Protein AF-0000000070608070 (afdb_homodimer)

Structure (mmCIF, N/CA/C/O backbone):
data_AF-0000000070608070-model_v1
#
loop_
_entity.id
_entity.type
_entity.pdbx_description
1 polymer 'Fukutin-related protein'
#
loop_
_atom_site.group_PDB
_atom_site.id
_atom_site.type_symbol
_atom_site.label_atom_id
_atom_site.label_alt_id
_atom_site.label_comp_id
_atom_site.label_asym_id
_atom_site.label_entity_id
_atom_site.label_seq_id
_atom_site.pdbx_PDB_ins_code
_atom_site.Cartn_x
_atom_site.Cartn_y
_atom_site.Cartn_z
_atom_site.occupancy
_atom_site.B_iso_or_equiv
_atom_site.auth_seq_id
_atom_site.auth_comp_id
_atom_site.auth_asym_id
_atom_site.auth_atom_id
_atom_site.pdbx_PDB_model_num
ATOM 1 N N . MET A 1 1 ? -23 13.922 56.312 1 22.11 1 MET A N 1
ATOM 2 C CA . MET A 1 1 ? -22.812 13.984 54.875 1 22.11 1 MET A CA 1
ATOM 3 C C . MET A 1 1 ? -23.281 12.695 54.188 1 22.11 1 MET A C 1
ATOM 5 O O . MET A 1 1 ? -22.703 11.633 54.406 1 22.11 1 MET A O 1
ATOM 9 N N . LYS A 1 2 ? -24.625 12.578 54 1 23.73 2 LYS A N 1
ATOM 10 C CA . LYS A 1 2 ? -25.594 11.508 53.75 1 23.73 2 LYS A CA 1
ATOM 11 C C . LYS A 1 2 ? -25.344 10.875 52.375 1 23.73 2 LYS A C 1
ATOM 13 O O . LYS A 1 2 ? -25.297 11.578 51.375 1 23.73 2 LYS A O 1
ATOM 18 N N . GLN A 1 3 ? -24.625 9.727 52.438 1 22.98 3 GLN A N 1
ATOM 19 C CA . GLN A 1 3 ? -24.188 8.836 51.344 1 22.98 3 GLN A CA 1
ATOM 20 C C . GLN A 1 3 ? -25.375 8.344 50.531 1 22.98 3 GLN A C 1
ATOM 22 O O . GLN A 1 3 ? -26.219 7.594 51.031 1 22.98 3 GLN A O 1
ATOM 27 N N . VAL A 1 4 ? -25.984 9.211 49.75 1 29.86 4 VAL A N 1
ATOM 28 C CA . VAL A 1 4 ? -27.203 8.852 49.031 1 29.86 4 VAL A CA 1
ATOM 29 C C . VAL A 1 4 ? -26.922 7.68 48.094 1 29.86 4 VAL A C 1
ATOM 31 O O . VAL A 1 4 ? -26.125 7.793 47.156 1 29.86 4 VAL A O 1
ATOM 34 N N . GLY A 1 5 ? -26.906 6.461 48.656 1 25.75 5 GLY A N 1
ATOM 35 C CA . GLY A 1 5 ? -26.719 5.172 48 1 25.75 5 GLY A CA 1
ATOM 36 C C . GLY A 1 5 ? -27.703 4.922 46.875 1 25.75 5 GLY A C 1
ATOM 37 O O . GLY A 1 5 ? -28.906 4.832 47.125 1 25.75 5 GLY A O 1
ATOM 38 N N . GLN A 1 6 ? -27.562 5.59 45.75 1 29.12 6 GLN A N 1
ATOM 39 C CA . GLN A 1 6 ? -28.5 5.398 44.656 1 29.12 6 GLN A CA 1
ATOM 40 C C . GLN A 1 6 ? -28.641 3.92 44.312 1 29.12 6 GLN A C 1
ATOM 42 O O . GLN A 1 6 ? -27.656 3.256 44 1 29.12 6 GLN A O 1
ATOM 47 N N . GLN A 1 7 ? -29.594 3.236 44.875 1 27.7 7 GLN A N 1
ATOM 48 C CA . GLN A 1 7 ? -29.984 1.846 44.656 1 27.7 7 GLN A CA 1
ATOM 49 C C . GLN A 1 7 ? -30.375 1.593 43.219 1 27.7 7 GLN A C 1
ATOM 51 O O . GLN A 1 7 ? -31.266 2.246 42.688 1 27.7 7 GLN A O 1
ATOM 56 N N . TRP A 1 8 ? -29.422 1.127 42.344 1 29.08 8 TRP A N 1
ATOM 57 C CA . TRP A 1 8 ? -29.688 0.688 40.969 1 29.08 8 TRP A CA 1
ATOM 58 C C . TRP A 1 8 ? -30.719 -0.435 40.969 1 29.08 8 TRP A C 1
ATOM 60 O O . TRP A 1 8 ? -30.547 -1.45 41.656 1 29.08 8 TRP A O 1
ATOM 70 N N . SER A 1 9 ? -32 -0.117 40.938 1 32.19 9 SER A N 1
ATOM 71 C CA . SER A 1 9 ? -33.094 -1.084 40.844 1 32.19 9 SER A CA 1
ATOM 72 C C . SER A 1 9 ? -32.906 -2.053 39.688 1 32.19 9 SER A C 1
ATOM 74 O O . SER A 1 9 ? -32.719 -1.629 38.562 1 32.19 9 SER A O 1
ATOM 76 N N . VAL A 1 10 ? -32.406 -3.199 39.938 1 30.17 10 VAL A N 1
ATOM 77 C CA . VAL A 1 10 ? -32.375 -4.309 39 1 30.17 10 VAL A CA 1
ATOM 78 C C . VAL A 1 10 ? -33.812 -4.68 38.594 1 30.17 10 VAL A C 1
ATOM 80 O O . VAL A 1 10 ? -34.625 -5.059 39.469 1 30.17 10 VAL A O 1
ATOM 83 N N . LYS A 1 11 ? -34.344 -4.156 37.562 1 32.62 11 LYS A N 1
ATOM 84 C CA . LYS A 1 11 ? -35.656 -4.59 37.062 1 32.62 11 LYS A CA 1
ATOM 85 C C . LYS A 1 11 ? -35.719 -6.109 36.969 1 32.62 11 LYS A C 1
ATOM 87 O O . LYS A 1 11 ? -34.812 -6.758 36.469 1 32.62 11 LYS A O 1
ATOM 92 N N . GLU A 1 12 ? -36.562 -6.762 37.75 1 32 12 GLU A N 1
ATOM 93 C CA . GLU A 1 12 ? -36.906 -8.18 37.781 1 32 12 GLU A CA 1
ATOM 94 C C . GLU A 1 12 ? -37.406 -8.664 36.406 1 32 12 GLU A C 1
ATOM 96 O O . GLU A 1 12 ? -38.281 -8.055 35.812 1 32 12 GLU A O 1
ATOM 101 N N . TYR A 1 13 ? -36.656 -9.547 35.688 1 29.88 13 TYR A N 1
ATOM 102 C CA . TYR A 1 13 ? -36.969 -10.25 34.469 1 29.88 13 TYR A CA 1
ATOM 103 C C . TYR A 1 13 ? -38.156 -11.188 34.625 1 29.88 13 TYR A C 1
ATOM 105 O O . TYR A 1 13 ? -38.094 -12.133 35.406 1 29.88 13 TYR A O 1
ATOM 113 N N . THR A 1 14 ? -39.406 -10.711 34.594 1 33.94 14 THR A N 1
ATOM 114 C CA . THR A 1 14 ? -40.5 -11.672 34.469 1 33.94 14 THR A CA 1
ATOM 115 C C . THR A 1 14 ? -40.281 -12.602 33.281 1 33.94 14 THR A C 1
ATOM 117 O O . THR A 1 14 ? -40 -12.141 32.188 1 33.94 14 THR A O 1
ATOM 120 N N . PRO A 1 15 ? -40.25 -13.938 33.5 1 33 15 PRO A N 1
ATOM 121 C CA . PRO A 1 15 ? -40.094 -14.914 32.406 1 33 15 PRO A CA 1
ATOM 122 C C . PRO A 1 15 ? -41.219 -14.836 31.375 1 33 15 PRO A C 1
ATOM 124 O O . PRO A 1 15 ? -42.375 -15.102 31.688 1 33 15 PRO A O 1
ATOM 127 N N . GLY A 1 16 ? -41.562 -13.812 30.766 1 31.89 16 GLY A N 1
ATOM 128 C CA . GLY A 1 16 ? -42.625 -13.883 29.766 1 31.89 16 GLY A CA 1
ATOM 129 C C . GLY A 1 16 ? -42.531 -15.094 28.875 1 31.89 16 GLY A C 1
ATOM 130 O O . GLY A 1 16 ? -41.469 -15.734 28.797 1 31.89 16 GLY A O 1
ATOM 131 N N . LYS A 1 17 ? -43.719 -15.617 28.344 1 35.59 17 LYS A N 1
ATOM 132 C CA . LYS A 1 17 ? -43.875 -16.656 27.328 1 35.59 17 LYS A CA 1
ATOM 133 C C . LYS A 1 17 ? -42.812 -16.562 26.266 1 35.59 17 LYS A C 1
ATOM 135 O O . LYS A 1 17 ? -42.531 -15.477 25.734 1 35.59 17 LYS A O 1
ATOM 140 N N . HIS A 1 18 ? -41.938 -17.531 26.312 1 33.59 18 HIS A N 1
ATOM 141 C CA . HIS A 1 18 ? -40.906 -17.734 25.312 1 33.59 18 HIS A CA 1
ATOM 142 C C . HIS A 1 18 ? -41.469 -17.609 23.906 1 33.59 18 HIS A C 1
ATOM 144 O O . HIS A 1 18 ? -42.188 -18.5 23.438 1 33.59 18 HIS A O 1
ATOM 150 N N . VAL A 1 19 ? -42.25 -16.641 23.484 1 36.62 19 VAL A N 1
ATOM 151 C CA . VAL A 1 19 ? -42.375 -16.547 22.031 1 36.62 19 VAL A CA 1
ATOM 152 C C . VAL A 1 19 ? -41.188 -17.219 21.359 1 36.62 19 VAL A C 1
ATOM 154 O O . VAL A 1 19 ? -40.031 -17.016 21.781 1 36.62 19 VAL A O 1
ATOM 157 N N . MET A 1 20 ? -41.312 -18.391 20.938 1 40.5 20 MET A N 1
ATOM 158 C CA . MET A 1 20 ? -40.281 -19.062 20.141 1 40.5 20 MET A CA 1
ATOM 159 C C . MET A 1 20 ? -39.469 -18.062 19.359 1 40.5 20 MET A C 1
ATOM 161 O O . MET A 1 20 ? -39.875 -17.625 18.281 1 40.5 20 MET A O 1
ATOM 165 N N . GLY A 1 21 ? -39 -16.984 19.797 1 45.78 21 GLY A N 1
ATOM 166 C CA . GLY A 1 21 ? -38.25 -15.844 19.297 1 45.78 21 GLY A CA 1
ATOM 167 C C . GLY A 1 21 ? -37.125 -16.234 18.359 1 45.78 21 GLY A C 1
ATOM 168 O O . GLY A 1 21 ? -36.656 -17.359 18.406 1 45.78 21 GLY A O 1
ATOM 169 N N . ARG A 1 22 ? -37.094 -15.633 17.109 1 60.66 22 ARG A N 1
ATOM 170 C CA . ARG A 1 22 ? -36.094 -15.82 16.062 1 60.66 22 ARG A CA 1
ATOM 171 C C . ARG A 1 22 ? -34.719 -16.078 16.656 1 60.66 22 ARG A C 1
ATOM 173 O O . ARG A 1 22 ? -34.312 -15.422 17.625 1 60.66 22 ARG A O 1
ATOM 180 N N . ASN A 1 23 ? -34.25 -17.359 16.484 1 80.69 23 ASN A N 1
ATOM 181 C CA . ASN A 1 23 ? -32.875 -17.703 16.828 1 80.69 23 ASN A CA 1
ATOM 182 C C . ASN A 1 23 ? -31.891 -16.594 16.469 1 80.69 23 ASN A C 1
ATOM 184 O O . ASN A 1 23 ? -31.641 -16.344 15.289 1 80.69 23 ASN A O 1
ATOM 188 N N . ARG A 1 24 ? -31.562 -15.773 17.469 1 88.62 24 ARG A N 1
ATOM 189 C CA . ARG A 1 24 ? -30.688 -14.609 17.281 1 88.62 24 ARG A CA 1
ATOM 190 C C . ARG A 1 24 ? -29.406 -14.992 16.531 1 88.62 24 ARG A C 1
ATOM 192 O O . ARG A 1 24 ? -28.75 -14.133 15.961 1 88.62 24 ARG A O 1
ATOM 199 N N . LEU A 1 25 ? -29.188 -16.203 16.609 1 92.38 25 LEU A N 1
ATOM 200 C CA . LEU A 1 25 ? -27.953 -16.656 15.969 1 92.38 25 LEU A CA 1
ATOM 201 C C . LEU A 1 25 ? -28.078 -16.609 14.445 1 92.38 25 LEU A C 1
ATOM 203 O O . LEU A 1 25 ? -27.062 -16.656 13.734 1 92.38 25 LEU A O 1
ATOM 207 N N . GLU A 1 26 ? -29.297 -16.547 13.938 1 91.88 26 GLU A N 1
ATOM 208 C CA . GLU A 1 26 ? -29.516 -16.375 12.508 1 91.88 26 GLU A CA 1
ATOM 209 C C . GLU A 1 26 ? -29.062 -14.984 12.047 1 91.88 26 GLU A C 1
ATOM 211 O O . GLU A 1 26 ? -28.797 -14.773 10.867 1 91.88 26 GLU A O 1
ATOM 216 N N . ASP A 1 27 ? -29 -14.117 13.008 1 95.19 27 ASP A N 1
ATOM 217 C CA . ASP A 1 27 ? -28.609 -12.742 12.719 1 95.19 27 ASP A CA 1
ATOM 218 C C . ASP A 1 27 ? -27.125 -12.5 13.039 1 95.19 27 ASP A C 1
ATOM 220 O O . ASP A 1 27 ? -26.688 -11.359 13.141 1 95.19 27 ASP A O 1
ATOM 224 N N . LEU A 1 28 ? -26.391 -13.547 13.242 1 96.44 28 LEU A N 1
ATOM 225 C CA . LEU A 1 28 ? -24.984 -13.422 13.641 1 96.44 28 LEU A CA 1
ATOM 226 C C . LEU A 1 28 ? -24.062 -13.859 12.508 1 96.44 28 LEU A C 1
ATOM 228 O O . LEU A 1 28 ? -24.25 -14.938 11.938 1 96.44 28 LEU A O 1
ATOM 232 N N . VAL A 1 29 ? -23.141 -13.008 12.117 1 97.88 29 VAL A N 1
ATOM 233 C CA . VAL A 1 29 ? -22.047 -13.375 11.227 1 97.88 29 VAL A CA 1
ATOM 234 C C . VAL A 1 29 ? -20.734 -13.445 12.016 1 97.88 29 VAL A C 1
ATOM 236 O O . VAL A 1 29 ? -20.406 -12.523 12.766 1 97.88 29 VAL A O 1
ATOM 239 N N . VAL A 1 30 ? -20.047 -14.562 11.938 1 97.88 30 VAL A N 1
ATOM 240 C CA . VAL A 1 30 ? -18.75 -14.742 12.594 1 97.88 30 VAL A CA 1
ATOM 241 C C . VAL A 1 30 ? -17.625 -14.531 11.578 1 97.88 30 VAL A C 1
ATOM 243 O O . VAL A 1 30 ? -17.625 -15.148 10.508 1 97.88 30 VAL A O 1
ATOM 246 N N . ILE A 1 31 ? -16.719 -13.656 11.922 1 98.62 31 ILE A N 1
ATOM 247 C CA . ILE A 1 31 ? -15.617 -13.336 11.023 1 98.62 31 ILE A CA 1
ATOM 248 C C . ILE A 1 31 ? -14.297 -13.797 11.648 1 98.62 31 ILE A C 1
ATOM 250 O O . ILE A 1 31 ? -13.984 -13.445 12.789 1 98.62 31 ILE A O 1
ATOM 254 N N . ILE A 1 32 ? -13.586 -14.633 10.953 1 98.44 32 ILE A N 1
ATOM 255 C CA . ILE A 1 32 ? -12.211 -14.977 11.297 1 98.44 32 ILE A CA 1
ATOM 256 C C . ILE A 1 32 ? -11.25 -14.164 10.445 1 98.44 32 ILE A C 1
ATOM 258 O O . ILE A 1 32 ? -11.164 -14.359 9.227 1 98.44 32 ILE A O 1
ATOM 262 N N . ARG A 1 33 ? -10.523 -13.25 11.07 1 98.12 33 ARG A N 1
ATOM 263 C CA . ARG A 1 33 ? -9.719 -12.258 10.359 1 98.12 33 ARG A CA 1
ATOM 264 C C . ARG A 1 33 ? -8.266 -12.305 10.82 1 98.12 33 ARG A C 1
ATOM 266 O O . ARG A 1 33 ? -7.348 -12.125 10.016 1 98.12 33 ARG A O 1
ATOM 273 N N . GLU A 1 34 ? -8.047 -12.617 12.109 1 96.56 34 GLU A N 1
ATOM 274 C CA . GLU A 1 34 ? -6.707 -12.578 12.688 1 96.56 34 GLU A CA 1
ATOM 275 C C . GLU A 1 34 ? -6.074 -13.969 12.719 1 96.56 34 GLU A C 1
ATOM 277 O O . GLU A 1 34 ? -6.285 -14.727 13.664 1 96.56 34 GLU A O 1
ATOM 282 N N . PHE A 1 35 ? -5.258 -14.328 11.711 1 97.44 35 PHE A N 1
ATOM 283 C CA . PHE A 1 35 ? -4.523 -15.578 11.641 1 97.44 35 PHE A CA 1
ATOM 284 C C . PHE A 1 35 ? -3.318 -15.453 10.719 1 97.44 35 PHE A C 1
ATOM 286 O O . PHE A 1 35 ? -3.215 -14.492 9.953 1 97.44 35 PHE A O 1
ATOM 293 N N . GLU A 1 36 ? -2.418 -16.344 10.922 1 97.5 36 GLU A N 1
ATOM 294 C CA . GLU A 1 36 ? -1.239 -16.406 10.062 1 97.5 36 GLU A CA 1
ATOM 295 C C . GLU A 1 36 ? -1.245 -17.672 9.211 1 97.5 36 GLU A C 1
ATOM 297 O O . GLU A 1 36 ? -1.647 -18.734 9.688 1 97.5 36 GLU A O 1
ATOM 302 N N . THR A 1 37 ? -0.712 -17.562 8.031 1 95.62 37 THR A N 1
ATOM 303 C CA . THR A 1 37 ? -0.765 -18.703 7.113 1 95.62 37 THR A CA 1
ATOM 304 C C . THR A 1 37 ? 0.259 -19.766 7.508 1 95.62 37 THR A C 1
ATOM 306 O O . THR A 1 37 ? 0.083 -20.953 7.207 1 95.62 37 THR A O 1
ATOM 309 N N . PHE A 1 38 ? 1.319 -19.359 8.195 1 95.19 38 PHE A N 1
ATOM 310 C CA . PHE A 1 38 ? 2.398 -20.297 8.492 1 95.19 38 PHE A CA 1
ATOM 311 C C . PHE A 1 38 ? 2.061 -21.141 9.703 1 95.19 38 PHE A C 1
ATOM 313 O O . PHE A 1 38 ? 2.703 -22.172 9.945 1 95.19 38 PHE A O 1
ATOM 320 N N . ASP A 1 39 ? 1.165 -20.734 10.477 1 96.75 39 ASP A N 1
ATOM 321 C CA . ASP A 1 39 ? 0.689 -21.484 11.641 1 96.75 39 ASP A CA 1
ATOM 322 C C . ASP A 1 39 ? -0.69 -21 12.078 1 96.75 39 ASP A C 1
ATOM 324 O O . ASP A 1 39 ? -0.823 -19.891 12.617 1 96.75 39 ASP A O 1
ATOM 328 N N . ASN A 1 40 ? -1.693 -21.844 11.82 1 96.81 40 ASN A N 1
ATOM 329 C CA . ASN A 1 40 ? -3.049 -21.438 12.164 1 96.81 40 ASN A CA 1
ATOM 330 C C . ASN A 1 40 ? -3.932 -22.641 12.5 1 96.81 40 ASN A C 1
ATOM 332 O O . ASN A 1 40 ? -3.545 -23.781 12.266 1 96.81 40 ASN A O 1
ATOM 336 N N . ASP A 1 41 ? -5.004 -22.359 13.125 1 97.25 41 ASP A N 1
ATOM 337 C CA . ASP A 1 41 ? -6.027 -23.312 13.539 1 97.25 41 ASP A CA 1
ATOM 338 C C . ASP A 1 41 ? -7.406 -22.891 13.031 1 97.25 41 ASP A C 1
ATOM 340 O O . ASP A 1 41 ? -8.406 -23.062 13.734 1 97.25 41 ASP A O 1
ATOM 344 N N . VAL A 1 42 ? -7.488 -22.328 11.859 1 97.88 42 VAL A N 1
ATOM 345 C CA . VAL A 1 42 ? -8.68 -21.672 11.328 1 97.88 42 VAL A CA 1
ATOM 346 C C . VAL A 1 42 ? -9.766 -22.719 11.07 1 97.88 42 VAL A C 1
ATOM 348 O O . VAL A 1 42 ? -10.93 -22.516 11.422 1 97.88 42 VAL A O 1
ATOM 351 N N . SER A 1 43 ? -9.406 -23.844 10.477 1 96.69 43 SER A N 1
ATOM 352 C CA . SER A 1 43 ? -10.383 -24.891 10.133 1 96.69 43 SER A CA 1
ATOM 353 C C . SER A 1 43 ? -11.109 -25.375 11.375 1 96.69 43 SER A C 1
ATOM 355 O O . SER A 1 43 ? -12.336 -25.484 11.383 1 96.69 43 SER A O 1
ATOM 357 N N . GLU A 1 44 ? -10.32 -25.625 12.43 1 96.69 44 GLU A N 1
ATOM 358 C CA . GLU A 1 44 ? -10.914 -26.109 13.672 1 96.69 44 GLU A CA 1
ATOM 359 C C . GLU A 1 44 ? -11.734 -25.016 14.352 1 96.69 44 GLU A C 1
ATOM 361 O O . GLU A 1 44 ? -12.758 -25.297 14.984 1 96.69 44 GLU A O 1
ATOM 366 N N . THR A 1 45 ? -11.266 -23.781 14.242 1 97.06 45 THR A N 1
ATOM 367 C CA . THR A 1 45 ? -12.031 -22.672 14.789 1 97.06 45 THR A CA 1
ATOM 368 C C . THR A 1 45 ? -13.398 -22.562 14.109 1 97.06 45 THR A C 1
ATOM 370 O O . THR A 1 45 ? -14.43 -22.469 14.781 1 97.06 45 THR A O 1
ATOM 373 N N . VAL A 1 46 ? -13.414 -22.656 12.82 1 96.75 46 VAL A N 1
ATOM 374 C CA . VAL A 1 46 ? -14.633 -22.578 12.023 1 96.75 46 VAL A CA 1
ATOM 375 C C . VAL A 1 46 ? -15.57 -23.734 12.398 1 96.75 46 VAL A C 1
ATOM 377 O O . VAL A 1 46 ? -16.766 -23.516 12.609 1 96.75 46 VAL A O 1
ATOM 380 N N . GLU A 1 47 ? -15.055 -24.922 12.562 1 95.5 47 GLU A N 1
ATOM 381 C CA . GLU A 1 47 ? -15.859 -26.094 12.914 1 95.5 47 GLU A CA 1
ATOM 382 C C . GLU A 1 47 ? -16.516 -25.938 14.281 1 95.5 47 GLU A C 1
ATOM 384 O O . GLU A 1 47 ? -17.672 -26.328 14.477 1 95.5 47 GLU A O 1
ATOM 389 N N . SER A 1 48 ? -15.758 -25.391 15.148 1 96 48 SER A N 1
ATOM 390 C CA . SER A 1 48 ? -16.312 -25.172 16.484 1 96 48 SER A CA 1
ATOM 391 C C . SER A 1 48 ? -17.5 -24.219 16.438 1 96 48 SER A C 1
ATOM 393 O O . SER A 1 48 ? -18.484 -24.406 17.141 1 96 48 SER A O 1
ATOM 395 N N . VAL A 1 49 ? -17.438 -23.156 15.625 1 96.25 49 VAL A N 1
ATOM 396 C CA . VAL A 1 49 ? -18.516 -22.188 15.484 1 96.25 49 VAL A CA 1
ATOM 397 C C . VAL A 1 49 ? -19.75 -22.859 14.859 1 96.25 49 VAL A C 1
ATOM 399 O O . VAL A 1 49 ? -20.859 -22.719 15.359 1 96.25 49 VAL A O 1
ATOM 402 N N . LEU A 1 50 ? -19.531 -23.609 13.773 1 95.06 50 LEU A N 1
ATOM 403 C CA . LEU A 1 50 ? -20.625 -24.266 13.078 1 95.06 50 LEU A CA 1
ATOM 404 C C . LEU A 1 50 ? -21.328 -25.281 13.984 1 95.06 50 LEU A C 1
ATOM 406 O O . LEU A 1 50 ? -22.547 -25.375 13.977 1 95.06 50 LEU A O 1
ATOM 410 N N . SER A 1 51 ? -20.531 -25.969 14.742 1 93.88 51 SER A N 1
ATOM 411 C CA . SER A 1 51 ? -21.094 -26.938 15.68 1 93.88 51 SER A CA 1
ATOM 412 C C . SER A 1 51 ? -21.906 -26.25 16.766 1 93.88 51 SER A C 1
ATOM 414 O O . SER A 1 51 ? -23.031 -26.672 17.062 1 93.88 51 SER A O 1
ATOM 416 N N . ALA A 1 52 ? -21.344 -25.266 17.328 1 93.5 52 ALA A N 1
ATOM 417 C CA . ALA A 1 52 ? -22 -24.562 18.422 1 93.5 52 ALA A CA 1
ATOM 418 C C . ALA A 1 52 ? -23.297 -23.906 17.953 1 93.5 52 ALA A C 1
ATOM 420 O O . ALA A 1 52 ? -24.281 -23.875 18.688 1 93.5 52 ALA A O 1
ATOM 421 N N . CYS A 1 53 ? -23.312 -23.406 16.734 1 91.69 53 CYS A N 1
ATOM 422 C CA . CYS A 1 53 ? -24.469 -22.688 16.219 1 91.69 53 CYS A CA 1
ATOM 423 C C . CYS A 1 53 ? -25.438 -23.641 15.531 1 91.69 53 CYS A C 1
ATOM 425 O O . CYS A 1 53 ? -26.516 -23.234 15.086 1 91.69 53 CYS A O 1
ATOM 427 N N . GLY A 1 54 ? -25.141 -24.859 15.414 1 88.44 54 GLY A N 1
ATOM 428 C CA . GLY A 1 54 ? -25.984 -25.797 14.695 1 88.44 54 GLY A CA 1
ATOM 429 C C . GLY A 1 54 ? -26.094 -25.5 13.211 1 88.44 54 GLY A C 1
ATOM 430 O O . GLY A 1 54 ? -27.172 -25.656 12.625 1 88.44 54 GLY A O 1
ATOM 431 N N . GLY A 1 55 ? -25.125 -24.781 12.648 1 87.19 55 GLY A N 1
ATOM 432 C CA . GLY A 1 55 ? -25.062 -24.5 11.219 1 87.19 55 GLY A CA 1
ATOM 433 C C . GLY A 1 55 ? -25.844 -23.266 10.82 1 87.19 55 GLY A C 1
ATOM 434 O O . GLY A 1 55 ? -25.906 -22.922 9.641 1 87.19 55 GLY A O 1
ATOM 435 N N . VAL A 1 56 ? -26.328 -22.516 11.719 1 89 56 VAL A N 1
ATOM 436 C CA . VAL A 1 56 ? -27.219 -21.422 11.359 1 89 56 VAL A CA 1
ATOM 437 C C . VAL A 1 56 ? -26.422 -20.141 11.203 1 89 56 VAL A C 1
ATOM 439 O O . VAL A 1 56 ? -26.828 -19.219 10.484 1 89 56 VAL A O 1
ATOM 442 N N . CYS A 1 57 ? -25.312 -20.078 11.891 1 90.75 57 CYS A N 1
ATOM 443 C CA . CYS A 1 57 ? -24.484 -18.875 11.797 1 90.75 57 CYS A CA 1
ATOM 444 C C . CYS A 1 57 ? -23.75 -18.812 10.461 1 90.75 57 CYS A C 1
ATOM 446 O O . CYS A 1 57 ? -23.328 -19.844 9.938 1 90.75 57 CYS A O 1
ATOM 448 N N . ARG A 1 58 ? -23.688 -17.641 9.906 1 95.25 58 ARG A N 1
ATOM 449 C CA . ARG A 1 58 ? -22.812 -17.406 8.758 1 95.25 58 ARG A CA 1
ATOM 450 C C . ARG A 1 58 ? -21.375 -17.172 9.203 1 95.25 58 ARG A C 1
ATOM 452 O O . ARG A 1 58 ? -21.125 -16.484 10.203 1 95.25 58 ARG A O 1
ATOM 459 N N . VAL A 1 59 ? -20.469 -17.812 8.531 1 97.62 59 VAL A N 1
ATOM 460 C CA . VAL A 1 59 ? -19.062 -17.703 8.898 1 97.62 59 VAL A CA 1
ATOM 461 C C . VAL A 1 59 ? -18.266 -17.188 7.707 1 97.62 59 VAL A C 1
ATOM 463 O O . VAL A 1 59 ? -18.391 -17.688 6.59 1 97.62 59 VAL A O 1
ATOM 466 N N . LEU A 1 60 ? -17.5 -16.125 7.898 1 98 60 LEU A N 1
ATOM 467 C CA . LEU A 1 60 ? -16.609 -15.555 6.902 1 98 60 LEU A CA 1
ATOM 468 C C . LEU A 1 60 ? -15.148 -15.695 7.34 1 98 60 LEU A C 1
ATOM 470 O O . LEU A 1 60 ? -14.805 -15.359 8.477 1 98 60 LEU A O 1
ATOM 474 N N . VAL A 1 61 ? -14.312 -16.266 6.5 1 98.31 61 VAL A N 1
ATOM 475 C CA . VAL A 1 61 ? -12.867 -16.203 6.652 1 98.31 61 VAL A CA 1
ATOM 476 C C . VAL A 1 61 ? -12.289 -15.133 5.727 1 98.31 61 VAL A C 1
ATOM 478 O O . VAL A 1 61 ? -12.398 -15.242 4.504 1 98.31 61 VAL A O 1
ATOM 481 N N . VAL A 1 62 ? -11.703 -14.086 6.312 1 98.12 62 VAL A N 1
ATOM 482 C CA . VAL A 1 62 ? -11.297 -12.93 5.527 1 98.12 62 VAL A CA 1
ATOM 483 C C . VAL A 1 62 ? -9.773 -12.789 5.562 1 98.12 62 VAL A C 1
ATOM 485 O O . VAL A 1 62 ? -9.164 -12.852 6.633 1 98.12 62 VAL A O 1
ATOM 488 N N . SER A 1 63 ? -9.141 -12.688 4.449 1 97.62 63 SER A N 1
ATOM 489 C CA . SER A 1 63 ? -7.703 -12.484 4.324 1 97.62 63 SER A CA 1
ATOM 490 C C . SER A 1 63 ? -7.387 -11.391 3.314 1 97.62 63 SER A C 1
ATOM 492 O O . SER A 1 63 ? -8.227 -11.039 2.486 1 97.62 63 SER A O 1
ATOM 494 N N . ASP A 1 64 ? -6.23 -10.789 3.463 1 96.94 64 ASP A N 1
ATOM 495 C CA . ASP A 1 64 ? -5.82 -9.781 2.494 1 96.94 64 ASP A CA 1
ATOM 496 C C . ASP A 1 64 ? -5.535 -10.406 1.131 1 96.94 64 ASP A C 1
ATOM 498 O O . ASP A 1 64 ? -5.969 -9.891 0.1 1 96.94 64 ASP A O 1
ATOM 502 N N . GLU A 1 65 ? -4.855 -11.516 1.179 1 95.31 65 GLU A N 1
ATOM 503 C CA . GLU A 1 65 ? -4.48 -12.258 -0.02 1 95.31 65 GLU A CA 1
ATOM 504 C C . GLU A 1 65 ? -4.992 -13.695 0.04 1 95.31 65 GLU A C 1
ATOM 506 O O . GLU A 1 65 ? -5.449 -14.156 1.089 1 95.31 65 GLU A O 1
ATOM 511 N N . THR A 1 66 ? -4.848 -14.352 -1.069 1 93.56 66 THR A N 1
ATOM 512 C CA . THR A 1 66 ? -5.23 -15.758 -1.106 1 93.56 66 THR A CA 1
ATOM 513 C C . THR A 1 66 ? -4.41 -16.562 -0.109 1 93.56 66 THR A C 1
ATOM 515 O O . THR A 1 66 ? -3.193 -16.391 -0.014 1 93.56 66 THR A O 1
ATOM 518 N N . ILE A 1 67 ? -5.098 -17.375 0.594 1 95.44 67 ILE A N 1
ATOM 519 C CA . ILE A 1 67 ? -4.457 -18.141 1.658 1 95.44 67 ILE A CA 1
ATOM 520 C C . ILE A 1 67 ? -3.662 -19.297 1.056 1 95.44 67 ILE A C 1
ATOM 522 O O . ILE A 1 67 ? -4.191 -20.078 0.253 1 95.44 67 ILE A O 1
ATOM 526 N N . TYR A 1 68 ? -2.406 -19.438 1.419 1 94.44 68 TYR A N 1
ATOM 527 C CA . TYR A 1 68 ? -1.537 -20.531 0.973 1 94.44 68 TYR A CA 1
ATOM 528 C C . TYR A 1 68 ? -0.729 -21.094 2.135 1 94.44 68 TYR A C 1
ATOM 530 O O . TYR A 1 68 ? -0.069 -20.344 2.861 1 94.44 68 TYR A O 1
ATOM 538 N N . PRO A 1 69 ? -0.705 -22.359 2.336 1 93.31 69 PRO A N 1
ATOM 539 C CA . PRO A 1 69 ? -1.509 -23.359 1.622 1 93.31 69 PRO A CA 1
ATOM 540 C C . PRO A 1 69 ? -3.004 -23.203 1.89 1 93.31 69 PRO A C 1
ATOM 542 O O . PRO A 1 69 ? -3.4 -22.641 2.906 1 93.31 69 PRO A O 1
ATOM 545 N N . PRO A 1 70 ? -3.82 -23.688 0.96 1 92.12 70 PRO A N 1
ATOM 546 C CA . PRO A 1 70 ? -5.266 -23.516 1.118 1 92.12 70 PRO A CA 1
ATOM 547 C C . PRO A 1 70 ? -5.805 -24.188 2.381 1 92.12 70 PRO A C 1
ATOM 549 O O . PRO A 1 70 ? -5.309 -25.25 2.783 1 92.12 70 PRO A O 1
ATOM 552 N N . LEU A 1 71 ? -6.805 -23.594 2.891 1 92.75 71 LEU A N 1
ATOM 553 C CA . LEU A 1 71 ? -7.477 -24.141 4.062 1 92.75 71 LEU A CA 1
ATOM 554 C C . LEU A 1 71 ? -8.602 -25.094 3.654 1 92.75 71 LEU A C 1
ATOM 556 O O . LEU A 1 71 ? -9.242 -24.891 2.617 1 92.75 71 LEU A O 1
ATOM 560 N N . HIS A 1 72 ? -8.766 -26.094 4.438 1 89 72 HIS A N 1
ATOM 561 C CA . HIS A 1 72 ? -9.93 -26.953 4.277 1 89 72 HIS A CA 1
ATOM 562 C C . HIS A 1 72 ? -11.125 -26.406 5.055 1 89 72 HIS A C 1
ATOM 564 O O . HIS A 1 72 ? -11.219 -26.609 6.27 1 89 72 HIS A O 1
ATOM 570 N N . LEU A 1 73 ? -11.938 -25.734 4.309 1 92.94 73 LEU A N 1
ATOM 571 C CA . LEU A 1 73 ? -13.102 -25.109 4.945 1 92.94 73 LEU A CA 1
ATOM 572 C C . LEU A 1 73 ? -14.391 -25.781 4.488 1 92.94 73 LEU A C 1
ATOM 574 O O . LEU A 1 73 ? -14.516 -26.172 3.328 1 92.94 73 LEU A O 1
ATOM 578 N N . PRO A 1 74 ? -15.328 -25.891 5.418 1 91.69 74 PRO A N 1
ATOM 579 C CA . PRO A 1 74 ? -16.641 -26.406 5.02 1 91.69 74 PRO A CA 1
ATOM 580 C C . PRO A 1 74 ? -17.312 -25.531 3.963 1 91.69 74 PRO A C 1
ATOM 582 O O . PRO A 1 74 ? -17.031 -24.344 3.861 1 91.69 74 PRO A O 1
ATOM 585 N N . LYS A 1 75 ? -18.234 -26.125 3.199 1 87.75 75 LYS A N 1
ATOM 586 C CA . LYS A 1 75 ? -18.891 -25.453 2.076 1 87.75 75 LYS A CA 1
ATOM 587 C C . LYS A 1 75 ? -19.719 -24.266 2.547 1 87.75 75 LYS A C 1
ATOM 589 O O . LYS A 1 75 ? -19.938 -23.312 1.791 1 87.75 75 LYS A O 1
ATOM 594 N N . GLN A 1 76 ? -20.094 -24.281 3.758 1 90.44 76 GLN A N 1
ATOM 595 C CA . GLN A 1 76 ? -20.938 -23.234 4.309 1 90.44 76 GLN A CA 1
ATOM 596 C C . GLN A 1 76 ? -20.141 -21.969 4.594 1 90.44 76 GLN A C 1
ATOM 598 O O . GLN A 1 76 ? -20.719 -20.906 4.805 1 90.44 76 GLN A O 1
ATOM 603 N N . VAL A 1 77 ? -18.891 -22.125 4.625 1 95.19 77 VAL A N 1
ATOM 604 C CA . VAL A 1 77 ? -18.016 -21 4.992 1 95.19 77 VAL A CA 1
ATOM 605 C C . VAL A 1 77 ? -17.609 -20.234 3.74 1 95.19 77 VAL A C 1
ATOM 607 O O . VAL A 1 77 ? -17.281 -20.828 2.713 1 95.19 77 VAL A O 1
ATOM 610 N N . LYS A 1 78 ? -17.703 -18.953 3.803 1 95.12 78 LYS A N 1
ATOM 611 C CA . LYS A 1 78 ? -17.266 -18.109 2.695 1 95.12 78 LYS A CA 1
ATOM 612 C C . LYS A 1 78 ? -15.883 -17.516 2.969 1 95.12 78 LYS A C 1
ATOM 614 O O . LYS A 1 78 ? -15.633 -16.984 4.059 1 95.12 78 LYS A O 1
ATOM 619 N N . SER A 1 79 ? -15 -17.641 2.043 1 94.75 79 SER A N 1
ATOM 620 C CA . SER A 1 79 ? -13.672 -17.031 2.107 1 94.75 79 SER A CA 1
ATOM 621 C C . SER A 1 79 ? -13.633 -15.734 1.317 1 94.75 79 SER A C 1
ATOM 623 O O . SER A 1 79 ? -14.008 -15.695 0.143 1 94.75 79 SER A O 1
ATOM 625 N N . LEU A 1 80 ? -13.266 -14.672 1.924 1 96.38 80 LEU A N 1
ATOM 626 C CA . LEU A 1 80 ? -13.18 -13.367 1.277 1 96.38 80 LEU A CA 1
ATOM 627 C C . LEU A 1 80 ? -11.727 -12.906 1.177 1 96.38 80 LEU A C 1
ATOM 629 O O . LEU A 1 80 ? -11 -12.914 2.172 1 96.38 80 LEU A O 1
ATOM 633 N N . VAL A 1 81 ? -11.297 -12.609 0.015 1 96.38 81 VAL A N 1
ATOM 634 C CA . VAL A 1 81 ? -9.992 -12 -0.224 1 96.38 81 VAL A CA 1
ATOM 635 C C . VAL A 1 81 ? -10.164 -10.508 -0.49 1 96.38 81 VAL A C 1
ATOM 637 O O . VAL A 1 81 ? -10.852 -10.109 -1.435 1 96.38 81 VAL A O 1
ATOM 640 N N . LEU A 1 82 ? -9.5 -9.672 0.276 1 97.12 82 LEU A N 1
ATOM 641 C CA . LEU A 1 82 ? -9.773 -8.234 0.273 1 97.12 82 LEU A CA 1
ATOM 642 C C . LEU A 1 82 ? -9.047 -7.551 -0.881 1 97.12 82 LEU A C 1
ATOM 644 O O . LEU A 1 82 ? -9.523 -6.539 -1.401 1 97.12 82 LEU A O 1
ATOM 648 N N . THR A 1 83 ? -7.922 -7.984 -1.277 1 96.69 83 THR A N 1
ATOM 649 C CA . THR A 1 83 ? -7.172 -7.375 -2.367 1 96.69 83 THR A CA 1
ATOM 650 C C . THR A 1 83 ? -7.773 -7.75 -3.719 1 96.69 83 THR A C 1
ATOM 652 O O . THR A 1 83 ? -7.898 -8.938 -4.039 1 96.69 83 THR A O 1
ATOM 655 N N . PRO A 1 84 ? -8.156 -6.742 -4.477 1 96.25 84 PRO 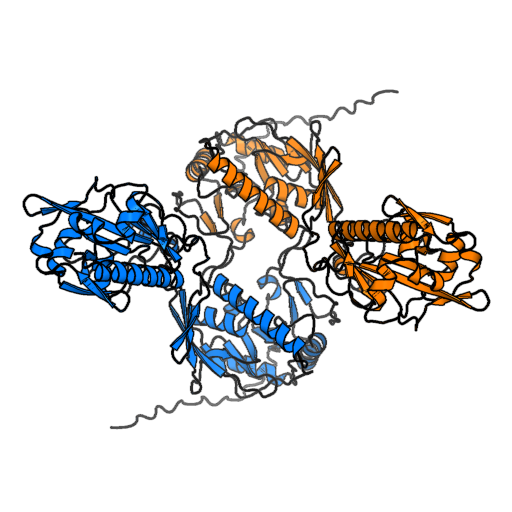A N 1
ATOM 656 C CA . PRO A 1 84 ? -8.695 -7.059 -5.797 1 96.25 84 PRO A CA 1
ATOM 657 C C . PRO A 1 84 ? -7.617 -7.492 -6.789 1 96.25 84 PRO A C 1
ATOM 659 O O . PRO A 1 84 ? -6.434 -7.234 -6.57 1 96.25 84 PRO A O 1
ATOM 662 N N . GLY A 1 85 ? -7.992 -8.219 -7.777 1 95 85 GLY A N 1
ATOM 663 C CA . GLY A 1 85 ? -7.156 -8.617 -8.898 1 95 85 GLY A CA 1
ATOM 664 C C . GLY A 1 85 ? -7.754 -8.25 -10.242 1 95 85 GLY A C 1
ATOM 665 O O . GLY A 1 85 ? -8.703 -7.473 -10.32 1 95 85 GLY A O 1
ATOM 666 N N . LEU A 1 86 ? -7.137 -8.812 -11.258 1 96 86 LEU A N 1
ATOM 667 C CA . LEU A 1 86 ? -7.586 -8.516 -12.617 1 96 86 LEU A CA 1
ATOM 668 C C . LEU A 1 86 ? -9.023 -8.992 -12.828 1 96 86 LEU A C 1
ATOM 670 O O . LEU A 1 86 ? -9.82 -8.297 -13.453 1 96 86 LEU A O 1
ATOM 674 N N . LEU A 1 87 ? -9.375 -10.133 -12.164 1 93.62 87 LEU A N 1
ATOM 675 C CA . LEU A 1 87 ? -10.656 -10.75 -12.484 1 93.62 87 LEU A CA 1
ATOM 676 C C . LEU A 1 87 ? -11.562 -10.805 -11.258 1 93.62 87 LEU A C 1
ATOM 678 O O . LEU A 1 87 ? -12.648 -11.383 -11.305 1 93.62 87 LEU A O 1
ATOM 682 N N . HIS A 1 88 ? -11.141 -10.289 -10.188 1 93.25 88 HIS A N 1
ATOM 683 C CA . HIS A 1 88 ? -11.977 -10.328 -8.992 1 93.25 88 HIS A CA 1
ATOM 684 C C . HIS A 1 88 ? -12.016 -8.977 -8.297 1 93.25 88 HIS A C 1
ATOM 686 O O . HIS A 1 88 ? -10.977 -8.336 -8.109 1 93.25 88 HIS A O 1
ATOM 692 N N . HIS A 1 89 ? -13.203 -8.57 -7.941 1 95.5 89 HIS A N 1
ATOM 693 C CA . HIS A 1 89 ? -13.445 -7.289 -7.293 1 95.5 89 HIS A CA 1
ATOM 694 C C . HIS A 1 89 ? -13.109 -7.352 -5.805 1 95.5 89 HIS A C 1
ATOM 696 O O . HIS A 1 89 ? -13.117 -8.43 -5.207 1 95.5 89 HIS A O 1
ATOM 702 N N . ARG A 1 90 ? -12.75 -6.18 -5.32 1 95 90 ARG A N 1
ATOM 703 C CA . ARG A 1 90 ? -12.75 -6.066 -3.865 1 95 90 ARG A CA 1
ATOM 704 C C . ARG A 1 90 ? -14.141 -6.336 -3.297 1 95 90 ARG A C 1
ATOM 706 O O . ARG A 1 90 ? -15.133 -5.797 -3.787 1 95 90 ARG A O 1
ATOM 713 N N . PRO A 1 91 ? -14.195 -7.176 -2.307 1 95.06 91 PRO A N 1
ATOM 714 C CA . PRO A 1 91 ? -15.516 -7.422 -1.729 1 95.06 91 PRO A CA 1
ATOM 715 C C . PRO A 1 91 ? -16.094 -6.195 -1.035 1 95.06 91 PRO A C 1
ATOM 717 O O . PRO A 1 91 ? -15.367 -5.438 -0.391 1 95.06 91 PRO A O 1
ATOM 720 N N . HIS A 1 92 ? -17.344 -6.016 -1.301 1 94.38 92 HIS A N 1
ATOM 721 C CA . HIS A 1 92 ? -18.094 -4.992 -0.575 1 94.38 92 HIS A CA 1
ATOM 722 C C . HIS A 1 92 ? -18.688 -5.555 0.717 1 94.38 92 HIS A C 1
ATOM 724 O O . HIS A 1 92 ? -19.719 -6.211 0.698 1 94.38 92 HIS A O 1
ATOM 730 N N . LEU A 1 93 ? -18.031 -5.219 1.79 1 95.19 93 LEU A N 1
ATOM 731 C CA . LEU A 1 93 ? -18.281 -5.852 3.08 1 95.19 93 LEU A CA 1
ATOM 732 C C . LEU A 1 93 ? -19.75 -5.781 3.441 1 95.19 93 LEU A C 1
ATOM 734 O O . LEU A 1 93 ? -20.344 -6.773 3.877 1 95.19 93 LEU A O 1
ATOM 738 N N . PRO A 1 94 ? -20.516 -4.656 3.215 1 95.62 94 PRO A N 1
ATOM 739 C CA . PRO A 1 94 ? -21.938 -4.586 3.59 1 95.62 94 PRO A CA 1
ATOM 740 C C . PRO A 1 94 ? -22.781 -5.629 2.873 1 95.62 94 PRO A C 1
ATOM 742 O O . PRO A 1 94 ? -23.797 -6.078 3.412 1 95.62 94 PRO A O 1
ATOM 745 N N . ASP A 1 95 ? -22.344 -6.016 1.701 1 95.31 95 ASP A N 1
ATOM 746 C CA . ASP A 1 95 ? -23.078 -7.02 0.951 1 95.31 95 ASP A CA 1
ATOM 747 C C . ASP A 1 95 ? -23.078 -8.367 1.676 1 95.31 95 ASP A C 1
ATOM 749 O O . ASP A 1 95 ? -24.016 -9.156 1.537 1 95.31 95 ASP A O 1
ATOM 753 N N . PHE A 1 96 ? -22.062 -8.609 2.441 1 96.25 96 PHE A N 1
ATOM 754 C CA . PHE A 1 96 ? -21.906 -9.875 3.137 1 96.25 96 PHE A CA 1
ATOM 755 C C . PHE A 1 96 ? -22.547 -9.812 4.52 1 96.25 96 PHE A C 1
ATOM 757 O O . PHE A 1 96 ? -22.609 -10.828 5.227 1 96.25 96 PHE A O 1
ATOM 764 N N . LEU A 1 97 ? -23.031 -8.641 4.871 1 97.25 97 LEU A N 1
ATOM 765 C CA . LEU A 1 97 ? -23.625 -8.453 6.191 1 97.25 97 LEU A CA 1
ATOM 766 C C . LEU A 1 97 ? -25.094 -8.07 6.082 1 97.25 97 LEU A C 1
ATOM 768 O O . LEU A 1 97 ? -25.672 -7.539 7.031 1 97.25 97 LEU A O 1
ATOM 772 N N . THR A 1 98 ? -25.656 -8.336 4.898 1 94.62 98 THR A N 1
ATOM 773 C CA . THR A 1 98 ? -27.062 -8.047 4.715 1 94.62 98 THR A CA 1
ATOM 774 C C . THR A 1 98 ? -27.922 -8.945 5.598 1 94.62 98 THR A C 1
ATOM 776 O O . THR A 1 98 ? -27.594 -10.109 5.812 1 94.62 98 THR A O 1
ATOM 779 N N . ASN A 1 99 ? -28.984 -8.445 6.16 1 92.94 99 ASN A N 1
ATOM 780 C CA . ASN A 1 99 ? -29.953 -9.164 6.977 1 92.94 99 ASN A CA 1
ATOM 781 C C . ASN A 1 99 ? -29.297 -9.758 8.227 1 92.94 99 ASN A C 1
ATOM 783 O O . ASN A 1 99 ? -29.625 -10.875 8.633 1 92.94 99 ASN A O 1
ATOM 787 N N . THR A 1 100 ? -28.234 -9.195 8.68 1 95.38 100 THR A N 1
ATOM 788 C CA . THR A 1 100 ? -27.547 -9.57 9.898 1 95.38 100 THR A CA 1
ATOM 789 C C . THR A 1 100 ? -27.5 -8.406 10.883 1 95.38 100 THR A C 1
ATOM 791 O O . THR A 1 100 ? -27.422 -7.246 10.469 1 95.38 100 THR A O 1
ATOM 794 N N . LYS A 1 101 ? -27.609 -8.734 12.109 1 97.5 101 LYS A N 1
ATOM 795 C CA . LYS A 1 101 ? -27.641 -7.676 13.117 1 97.5 101 LYS A CA 1
ATOM 796 C C . LYS A 1 101 ? -26.312 -7.621 13.891 1 97.5 101 LYS A C 1
ATOM 798 O O . LYS A 1 101 ? -25.938 -6.566 14.398 1 97.5 101 LYS A O 1
ATOM 803 N N . TYR A 1 102 ? -25.656 -8.773 13.977 1 98.12 102 TYR A N 1
ATOM 804 C CA . TYR A 1 102 ? -24.484 -8.859 14.836 1 98.12 102 TYR A CA 1
ATOM 805 C C . TYR A 1 102 ? -23.281 -9.406 14.07 1 98.12 102 TYR A C 1
ATOM 807 O O . TYR A 1 102 ? -23.438 -10.227 13.164 1 98.12 102 TYR A O 1
ATOM 815 N N . VAL A 1 103 ? -22.141 -8.922 14.414 1 98.5 103 VAL A N 1
ATOM 816 C CA . VAL A 1 103 ? -20.875 -9.453 13.898 1 98.5 103 VAL A CA 1
ATOM 817 C C . VAL A 1 103 ? -19.969 -9.852 15.062 1 98.5 103 VAL A C 1
ATOM 819 O O . VAL A 1 103 ? -19.797 -9.086 16.016 1 98.5 103 VAL A O 1
ATOM 822 N N . LEU A 1 104 ? -19.484 -11.039 15.031 1 97.94 104 LEU A N 1
ATOM 823 C CA . LEU A 1 104 ? -18.531 -11.555 16 1 97.94 104 LEU A CA 1
ATOM 824 C C . LEU A 1 104 ? -17.188 -11.828 15.344 1 97.94 104 LEU A C 1
ATOM 826 O O . LEU A 1 104 ? -17.078 -12.68 14.461 1 97.94 104 LEU A O 1
ATOM 830 N N . ILE A 1 105 ? -16.188 -11.094 15.719 1 98.44 105 ILE A N 1
ATOM 831 C CA . ILE A 1 105 ? -14.828 -11.352 15.242 1 98.44 105 ILE A CA 1
ATOM 832 C C . ILE A 1 105 ? -14.117 -12.312 16.203 1 98.44 105 ILE A C 1
ATOM 834 O O . ILE A 1 105 ? -13.938 -12 17.375 1 98.44 105 ILE A O 1
ATOM 838 N N . LEU A 1 106 ? -13.742 -13.406 15.68 1 96.56 106 LEU A N 1
ATOM 839 C CA . LEU A 1 106 ? -13.141 -14.461 16.484 1 96.56 106 LEU A CA 1
ATOM 840 C C . LEU A 1 106 ? -11.672 -14.656 16.125 1 96.56 106 LEU A C 1
ATOM 842 O O . LEU A 1 106 ? -11.336 -14.805 14.938 1 96.56 106 LEU A O 1
ATOM 846 N N . PRO A 1 107 ? -10.82 -14.586 17.125 1 95.56 107 PRO A N 1
ATOM 847 C CA . PRO A 1 107 ? -9.422 -14.875 16.812 1 95.56 107 PRO A CA 1
ATOM 848 C C . PRO A 1 107 ? -9.172 -16.344 16.5 1 95.56 107 PRO A C 1
ATOM 850 O O . PRO A 1 107 ? -9.891 -17.219 17 1 95.56 107 PRO A O 1
ATOM 853 N N . ASP A 1 108 ? -8.172 -16.594 15.711 1 96.38 108 ASP A N 1
ATOM 854 C CA . ASP A 1 108 ? -7.781 -17.953 15.375 1 96.38 108 ASP A CA 1
ATOM 855 C C . ASP A 1 108 ? -7.43 -18.75 16.625 1 96.38 108 ASP A C 1
ATOM 857 O O . ASP A 1 108 ? -6.789 -18.234 17.547 1 96.38 108 ASP A O 1
ATOM 861 N N . GLY A 1 109 ? -7.895 -19.938 16.688 1 95.38 109 GLY A N 1
ATOM 862 C CA . GLY A 1 109 ? -7.613 -20.812 17.812 1 95.38 109 GLY A CA 1
ATOM 863 C C . GLY A 1 109 ? -8.688 -20.766 18.875 1 95.38 109 GLY A C 1
ATOM 864 O O . GLY A 1 109 ? -8.656 -21.547 19.828 1 95.38 109 GLY A O 1
ATOM 865 N N . ALA A 1 110 ? -9.625 -19.906 18.766 1 95.88 110 ALA A N 1
ATOM 866 C CA . ALA A 1 110 ? -10.734 -19.844 19.719 1 95.88 110 ALA A CA 1
ATOM 867 C C . ALA A 1 110 ? -11.703 -21.016 19.5 1 95.88 110 ALA A C 1
ATOM 869 O O . ALA A 1 110 ? -11.883 -21.469 18.359 1 95.88 110 ALA A O 1
ATOM 870 N N . ARG A 1 111 ? -12.352 -21.484 20.625 1 96.06 111 ARG A N 1
ATOM 871 C CA . ARG A 1 111 ? -13.336 -22.562 20.562 1 96.06 111 ARG A CA 1
ATOM 872 C C . ARG A 1 111 ? -14.672 -22.125 21.156 1 96.06 111 ARG A C 1
ATOM 874 O O . ARG A 1 111 ? -14.719 -21.641 22.281 1 96.06 111 ARG A O 1
ATOM 881 N N . CYS A 1 112 ? -15.648 -22.297 20.297 1 93 112 CYS A N 1
ATOM 882 C CA . CYS A 1 112 ? -17.016 -22.094 20.781 1 93 112 CYS A CA 1
ATOM 883 C C . CYS A 1 112 ? -17.578 -23.375 21.391 1 93 112 CYS A C 1
ATOM 885 O O . CYS A 1 112 ? -17.562 -24.422 20.75 1 93 112 CYS A O 1
ATOM 887 N N . SER A 1 113 ? -18.078 -23.266 22.594 1 86.94 113 SER A N 1
ATOM 888 C CA . SER A 1 113 ? -18.484 -24.453 23.312 1 86.94 113 SER A CA 1
ATOM 889 C C . SER A 1 113 ? -20 -24.672 23.219 1 86.94 113 SER A C 1
ATOM 891 O O . SER A 1 113 ? -20.469 -25.812 23.234 1 86.94 113 SER A O 1
ATOM 893 N N . SER A 1 114 ? -20.75 -23.562 23.188 1 88 114 SER A N 1
ATOM 894 C CA . SER A 1 114 ? -22.203 -23.75 23.203 1 88 114 SER A CA 1
ATOM 895 C C . SER A 1 114 ? -22.922 -22.562 22.578 1 88 114 SER A C 1
ATOM 897 O O . SER A 1 114 ? -22.344 -21.469 22.484 1 88 114 SER A O 1
ATOM 899 N N . ARG A 1 115 ? -24.109 -22.875 22.219 1 90 115 ARG A N 1
ATOM 900 C CA . ARG A 1 115 ? -25 -21.828 21.672 1 90 115 ARG A CA 1
ATOM 901 C C . ARG A 1 115 ? -25.297 -20.766 22.734 1 90 115 ARG A C 1
ATOM 903 O O . ARG A 1 115 ? -25.422 -19.594 22.406 1 90 115 ARG A O 1
ATOM 910 N N . MET A 1 116 ? -25.328 -21.203 23.891 1 89.44 116 MET A N 1
ATOM 911 C CA . MET A 1 116 ? -25.672 -20.328 25 1 89.44 116 MET A CA 1
ATOM 912 C C . MET A 1 116 ? -24.625 -19.234 25.172 1 89.44 116 MET A C 1
ATOM 914 O O . MET A 1 116 ? -24.953 -18.094 25.484 1 89.44 116 MET A O 1
ATOM 918 N N . GLN A 1 117 ? -23.422 -19.594 24.953 1 90.12 117 GLN A N 1
ATOM 919 C CA . GLN A 1 117 ? -22.312 -18.641 25.062 1 90.12 117 GLN A CA 1
ATOM 920 C C . GLN A 1 117 ? -22.531 -17.453 24.125 1 90.12 117 GLN A C 1
ATOM 922 O O . GLN A 1 117 ? -22.391 -16.297 24.531 1 90.12 117 GLN A O 1
ATOM 927 N N . MET A 1 118 ? -22.953 -17.672 22.953 1 91.5 118 MET A N 1
ATOM 928 C CA . MET A 1 118 ? -23.172 -16.641 21.953 1 91.5 118 MET A CA 1
ATOM 929 C C . MET A 1 118 ? -24.422 -15.82 22.266 1 91.5 118 MET A C 1
ATOM 931 O O . MET A 1 118 ? -24.422 -14.602 22.109 1 91.5 118 MET A O 1
ATOM 935 N N . HIS A 1 119 ? -25.406 -16.516 22.75 1 92.62 119 HIS A N 1
ATOM 936 C CA . HIS A 1 119 ? -26.625 -15.812 23.156 1 92.62 119 HIS A CA 1
ATOM 937 C C . HIS A 1 119 ? -26.359 -14.844 24.297 1 92.62 119 HIS A C 1
ATOM 939 O O . HIS A 1 119 ? -26.875 -13.727 24.297 1 92.62 119 HIS A O 1
ATOM 945 N N . ASP A 1 120 ? -25.578 -15.297 25.172 1 92.44 120 ASP A N 1
ATOM 946 C CA . ASP A 1 120 ? -25.25 -14.461 26.312 1 92.44 120 ASP A CA 1
ATOM 947 C C . ASP A 1 120 ? -24.516 -13.195 25.875 1 92.44 120 ASP A C 1
ATOM 949 O O . ASP A 1 120 ? -24.781 -12.109 26.391 1 92.44 120 ASP A O 1
ATOM 953 N N . LEU A 1 121 ? -23.594 -13.336 25.016 1 93.56 121 LEU A N 1
ATOM 954 C CA . LEU A 1 121 ? -22.844 -12.188 24.5 1 93.56 121 LEU A CA 1
ATOM 955 C C . LEU A 1 121 ? -23.766 -11.203 23.797 1 93.56 121 LEU A C 1
ATOM 957 O O . LEU A 1 121 ? -23.656 -9.992 23.984 1 93.56 121 LEU A O 1
ATOM 961 N N . ILE A 1 122 ? -24.656 -11.75 23 1 95.56 122 ILE A N 1
ATOM 962 C CA . ILE A 1 122 ? -25.609 -10.914 22.281 1 95.56 122 ILE A CA 1
ATOM 963 C C . ILE A 1 122 ? -26.5 -10.164 23.266 1 95.56 122 ILE A C 1
ATOM 965 O O . ILE A 1 122 ? -26.766 -8.977 23.094 1 95.56 122 ILE A O 1
ATOM 969 N N . HIS A 1 123 ? -26.906 -10.914 24.266 1 94.69 123 HIS A N 1
ATOM 970 C CA . HIS A 1 123 ? -27.719 -10.297 25.297 1 94.69 123 HIS A CA 1
ATOM 971 C C . HIS A 1 123 ? -26.984 -9.148 25.969 1 94.69 123 HIS A C 1
ATOM 973 O O . HIS A 1 123 ? -27.562 -8.078 26.188 1 94.69 123 HIS A O 1
ATOM 979 N N . LEU A 1 124 ? -25.766 -9.391 26.281 1 94.12 124 LEU A N 1
ATOM 980 C CA . LEU A 1 124 ? -24.938 -8.359 26.906 1 94.12 124 LEU A CA 1
ATOM 981 C C . LEU A 1 124 ? -24.828 -7.137 26.016 1 94.12 124 LEU A C 1
ATOM 983 O O . LEU A 1 124 ? -24.922 -6 26.484 1 94.12 124 LEU A O 1
ATOM 987 N N . LEU A 1 125 ? -24.625 -7.289 24.75 1 96.19 125 LEU A N 1
ATOM 988 C CA . LEU A 1 125 ? -24.484 -6.195 23.797 1 96.19 125 LEU A CA 1
ATOM 989 C C . LEU A 1 125 ? -25.797 -5.41 23.688 1 96.19 125 LEU A C 1
ATOM 991 O O . LEU A 1 125 ? -25.781 -4.176 23.672 1 96.19 125 LEU A O 1
ATOM 995 N N . ASP A 1 126 ? -26.891 -6.105 23.703 1 95.81 126 ASP A N 1
ATOM 996 C CA . ASP A 1 126 ? -28.188 -5.488 23.453 1 95.81 126 ASP A CA 1
ATOM 997 C C . ASP A 1 126 ? -28.656 -4.711 24.688 1 95.81 126 ASP A C 1
ATOM 999 O O . ASP A 1 126 ? -29.453 -3.768 24.562 1 95.81 126 ASP A O 1
ATOM 1003 N N . THR A 1 127 ? -28.234 -5.098 25.812 1 93.75 127 THR A N 1
ATOM 1004 C CA . THR A 1 127 ? -28.797 -4.523 27.031 1 93.75 127 THR A CA 1
ATOM 1005 C C . THR A 1 127 ? -27.859 -3.475 27.625 1 93.75 127 THR A C 1
ATOM 1007 O O . THR A 1 127 ? -28.219 -2.771 28.562 1 93.75 127 THR A O 1
ATOM 1010 N N . GLY A 1 128 ? -26.672 -3.404 27.125 1 91.69 128 GLY A N 1
ATOM 1011 C CA . GLY A 1 128 ? -25.719 -2.461 27.672 1 91.69 128 GLY A CA 1
ATOM 1012 C C . GLY A 1 128 ? -25.625 -1.177 26.875 1 91.69 128 GLY A C 1
ATOM 1013 O O . GLY A 1 128 ? -26.25 -1.041 25.828 1 91.69 128 GLY A O 1
ATOM 1014 N N . ASP A 1 129 ? -24.844 -0.176 27.5 1 92 129 ASP A N 1
ATOM 1015 C CA . ASP A 1 129 ? -24.594 1.11 26.859 1 92 129 ASP A CA 1
ATOM 1016 C C . ASP A 1 129 ? -23.219 1.148 26.219 1 92 129 ASP A C 1
ATOM 1018 O O . ASP A 1 129 ? -22.453 2.102 26.422 1 92 129 ASP A O 1
ATOM 1022 N N . TRP A 1 130 ? -22.797 0.08 25.719 1 95.5 130 TRP A N 1
ATOM 1023 C CA . TRP A 1 130 ? -21.516 -0.035 25.031 1 95.5 130 TRP A CA 1
ATOM 1024 C C . TRP A 1 130 ? -21.703 -0.513 23.594 1 95.5 130 TRP A C 1
ATOM 1026 O O . TRP A 1 130 ? -22.719 -1.144 23.281 1 95.5 130 TRP A O 1
ATOM 1036 N N . GLN A 1 131 ? -20.766 -0.179 22.75 1 97.81 131 GLN A N 1
ATOM 1037 C CA . GLN A 1 131 ? -20.859 -0.527 21.328 1 97.81 131 GLN A CA 1
ATOM 1038 C C . GLN A 1 131 ? -20.156 -1.847 21.047 1 97.81 131 GLN A C 1
ATOM 1040 O O . GLN A 1 131 ? -20.375 -2.459 20 1 97.81 131 GLN A O 1
ATOM 1045 N N . VAL A 1 132 ? -19.25 -2.219 22 1 98.12 132 VAL A N 1
ATOM 1046 C CA . VAL A 1 132 ? -18.422 -3.398 21.781 1 98.12 132 VAL A CA 1
ATOM 1047 C C . VAL A 1 132 ? -18.438 -4.281 23.031 1 98.12 132 VAL A C 1
ATOM 1049 O O . VAL A 1 132 ? -18.344 -3.785 24.156 1 98.12 132 VAL A O 1
ATOM 1052 N N . VAL A 1 133 ? -18.625 -5.555 22.812 1 96.62 133 VAL A N 1
ATOM 1053 C CA . VAL A 1 133 ? -18.453 -6.539 23.875 1 96.62 133 VAL A CA 1
ATOM 1054 C C . VAL A 1 133 ? -17.25 -7.426 23.562 1 96.62 133 VAL A C 1
ATOM 1056 O O . VAL A 1 133 ? -17.141 -7.969 22.453 1 96.62 133 VAL A O 1
ATOM 1059 N N . ALA A 1 134 ? -16.344 -7.531 24.5 1 95.75 134 ALA A N 1
ATOM 1060 C CA . ALA A 1 134 ? -15.141 -8.359 24.328 1 95.75 134 ALA A CA 1
ATOM 1061 C C . ALA A 1 134 ? -15.109 -9.484 25.375 1 95.75 134 ALA A C 1
ATOM 1063 O O . ALA A 1 134 ? -15.484 -9.273 26.531 1 95.75 134 ALA A O 1
ATOM 1064 N N . VAL A 1 135 ? -14.688 -10.617 24.891 1 93.62 135 VAL A N 1
ATOM 1065 C CA . VAL A 1 135 ? -14.562 -11.773 25.781 1 93.62 135 VAL A CA 1
ATOM 1066 C C . VAL A 1 135 ? -13.211 -12.445 25.562 1 93.62 135 VAL A C 1
ATOM 1068 O O . VAL A 1 135 ? -12.75 -12.586 24.422 1 93.62 135 VAL A O 1
ATOM 1071 N N . GLY A 1 136 ? -12.594 -12.844 26.656 1 92.56 136 GLY A N 1
ATOM 1072 C CA . GLY A 1 136 ? -11.297 -13.492 26.578 1 92.56 136 GLY A CA 1
ATOM 1073 C C . GLY A 1 136 ? -11.367 -14.898 26 1 92.56 136 GLY A C 1
ATOM 1074 O O . GLY A 1 136 ? -12.406 -15.555 26.094 1 92.56 136 GLY A O 1
ATOM 1075 N N . VAL A 1 137 ? -10.234 -15.266 25.391 1 92.94 137 VAL A N 1
ATOM 1076 C CA . VAL A 1 137 ? -10.078 -16.625 24.875 1 92.94 137 VAL A CA 1
ATOM 1077 C C . VAL A 1 137 ? -9.039 -17.375 25.688 1 92.94 137 VAL A C 1
ATOM 1079 O O . VAL A 1 137 ? -7.957 -16.859 25.969 1 92.94 137 VAL A O 1
ATOM 1082 N N . GLY A 1 138 ? -9.195 -18.688 26.047 1 85.56 138 GLY A N 1
ATOM 1083 C CA . GLY A 1 138 ? -8.242 -19.547 26.75 1 85.56 138 GLY A CA 1
ATOM 1084 C C . GLY A 1 138 ? -8.008 -19.141 28.188 1 85.56 138 GLY A C 1
ATOM 1085 O O . GLY A 1 138 ? -6.926 -19.359 28.734 1 85.56 138 GLY A O 1
ATOM 1086 N N . GLY A 1 139 ? -8.844 -18.484 28.812 1 77.62 139 GLY A N 1
ATOM 1087 C CA . GLY A 1 139 ? -8.742 -18.172 30.219 1 77.62 139 GLY A CA 1
ATOM 1088 C C . GLY A 1 139 ? -7.863 -16.969 30.5 1 77.62 139 GLY A C 1
ATOM 1089 O O . GLY A 1 139 ? -7.746 -16.531 31.656 1 77.62 139 GLY A O 1
ATOM 1090 N N . SER A 1 140 ? -7.145 -16.484 29.516 1 76.69 140 SER A N 1
ATOM 1091 C CA . SER A 1 140 ? -6.328 -15.297 29.75 1 76.69 140 SER A CA 1
ATOM 1092 C C . SER A 1 140 ? -7.188 -14.047 29.875 1 76.69 140 SER A C 1
ATOM 1094 O O . SER A 1 140 ? -8.07 -13.812 29.047 1 76.69 140 SER A O 1
ATOM 1096 N N . PRO A 1 141 ? -6.902 -13.336 30.922 1 83.75 141 PRO A N 1
ATOM 1097 C CA . PRO A 1 141 ? -7.711 -12.133 31.109 1 83.75 141 PRO A CA 1
ATOM 1098 C C . PRO A 1 141 ? -7.375 -11.039 30.094 1 83.75 141 PRO A C 1
ATOM 1100 O O . PRO A 1 141 ? -6.234 -10.945 29.641 1 83.75 141 PRO A O 1
ATOM 1103 N N . LEU A 1 142 ? -8.414 -10.273 29.781 1 92.12 142 LEU A N 1
ATOM 1104 C CA . LEU A 1 142 ? -8.227 -9.109 28.922 1 92.12 142 LEU A CA 1
ATOM 1105 C C . LEU A 1 142 ? -7.836 -7.887 29.75 1 92.12 142 LEU A C 1
ATOM 1107 O O . LEU A 1 142 ? -8.281 -7.738 30.891 1 92.12 142 LEU A O 1
ATOM 1111 N N . THR A 1 143 ? -6.945 -7.125 29.25 1 92.06 143 THR A N 1
ATOM 1112 C CA . THR A 1 143 ? -6.543 -5.887 29.922 1 92.06 143 THR A CA 1
ATOM 1113 C C . THR A 1 143 ? -7.281 -4.691 29.312 1 92.06 143 THR A C 1
ATOM 1115 O O . THR A 1 143 ? -7.32 -4.527 28.094 1 92.06 143 THR A O 1
ATOM 1118 N N . CYS A 1 144 ? -7.812 -3.92 30.203 1 94.06 144 CYS A N 1
ATOM 1119 C CA . CYS A 1 144 ? -8.562 -2.74 29.797 1 94.06 144 CYS A CA 1
ATOM 1120 C C . CYS A 1 144 ? -7.66 -1.513 29.75 1 94.06 144 CYS A C 1
ATOM 1122 O O . CYS A 1 144 ? -6.805 -1.324 30.609 1 94.06 144 CYS A O 1
ATOM 1124 N N . HIS A 1 145 ? -7.91 -0.75 28.688 1 95.62 145 HIS A N 1
ATOM 1125 C CA . HIS A 1 145 ? -7.137 0.473 28.516 1 95.62 145 HIS A CA 1
ATOM 1126 C C . HIS A 1 145 ? -8.047 1.676 28.297 1 95.62 145 HIS A C 1
ATOM 1128 O O . HIS A 1 145 ? -9.172 1.526 27.828 1 95.62 145 HIS A O 1
ATOM 1134 N N . ARG A 1 146 ? -7.547 2.789 28.719 1 95.62 146 ARG A N 1
ATOM 1135 C CA . ARG A 1 146 ? -8.102 4.074 28.328 1 95.62 146 ARG A CA 1
ATOM 1136 C C . ARG A 1 146 ? -7.328 4.664 27.156 1 95.62 146 ARG A C 1
ATOM 1138 O O . ARG A 1 146 ? -6.102 4.777 27.203 1 95.62 146 ARG A O 1
ATOM 1145 N N . TYR A 1 147 ? -8.039 4.945 26.078 1 97.06 147 TYR A N 1
ATOM 1146 C CA . TYR A 1 147 ? -7.453 5.574 24.906 1 97.06 147 TYR A CA 1
ATOM 1147 C C . TYR A 1 147 ? -7.863 7.039 24.812 1 97.06 147 TYR A C 1
ATOM 1149 O O . TYR A 1 147 ? -9.047 7.363 24.875 1 97.06 147 TYR A O 1
ATOM 1157 N N . THR A 1 148 ? -6.926 7.914 24.797 1 96.12 148 THR A N 1
ATOM 1158 C CA . THR A 1 148 ? -7.16 9.328 24.516 1 96.12 148 THR A CA 1
ATOM 1159 C C . THR A 1 148 ? -6.547 9.727 23.188 1 96.12 148 THR A C 1
ATOM 1161 O O . THR A 1 148 ? -5.34 9.602 22.984 1 96.12 148 THR A O 1
ATOM 1164 N N . LEU A 1 149 ? -7.449 10.234 22.328 1 96 149 LEU A N 1
ATOM 1165 C CA . LEU A 1 149 ? -7 10.586 20.984 1 96 149 LEU A CA 1
ATOM 1166 C C . LEU A 1 149 ? -6.941 12.094 20.812 1 96 149 LEU A C 1
ATOM 1168 O O . LEU A 1 149 ? -7.945 12.789 21 1 96 149 LEU A O 1
ATOM 1172 N N . ASP A 1 150 ? -5.746 12.586 20.609 1 95.94 150 ASP A N 1
ATOM 1173 C CA . ASP A 1 150 ? -5.574 13.938 20.109 1 95.94 150 ASP A CA 1
ATOM 1174 C C . ASP A 1 150 ? -5.398 13.938 18.594 1 95.94 150 ASP A C 1
ATOM 1176 O O . ASP A 1 150 ? -4.273 13.859 18.094 1 95.94 150 ASP A O 1
ATOM 1180 N N . ILE A 1 151 ? -6.5 14.016 17.859 1 95.62 151 ILE A N 1
ATOM 1181 C CA . ILE A 1 151 ? -6.523 13.844 16.422 1 95.62 151 ILE A CA 1
ATOM 1182 C C . ILE A 1 151 ? -5.719 14.961 15.75 1 95.62 151 ILE A C 1
ATOM 1184 O O . ILE A 1 151 ? -4.941 14.703 14.828 1 95.62 151 ILE A O 1
ATOM 1188 N N . GLN A 1 152 ? -5.766 16.172 16.219 1 94.44 152 GLN A N 1
ATOM 1189 C CA . GLN A 1 152 ? -5.059 17.312 15.641 1 94.44 152 GLN A CA 1
ATOM 1190 C C . GLN A 1 152 ? -3.547 17.141 15.766 1 94.44 152 GLN A C 1
ATOM 1192 O O . GLN A 1 152 ? -2.799 17.5 14.852 1 94.44 152 GLN A O 1
ATOM 1197 N N . ALA A 1 153 ? -3.16 16.594 16.906 1 96.25 153 ALA A N 1
ATOM 1198 C CA . ALA A 1 153 ? -1.731 16.469 17.188 1 96.25 153 ALA A CA 1
ATOM 1199 C C . ALA A 1 153 ? -1.214 15.086 16.812 1 96.25 153 ALA A C 1
ATOM 1201 O O . ALA A 1 153 ? -0.103 14.711 17.188 1 96.25 153 ALA A O 1
ATOM 1202 N N . TRP A 1 154 ? -1.982 14.234 16.141 1 96.81 154 TRP A N 1
ATOM 1203 C CA . TRP A 1 154 ? -1.583 12.93 15.617 1 96.81 154 TRP A CA 1
ATOM 1204 C C . TRP A 1 154 ? -1.211 11.984 16.75 1 96.81 154 TRP A C 1
ATOM 1206 O O . TRP A 1 154 ? -0.294 11.172 16.609 1 96.81 154 TRP A O 1
ATOM 1216 N N . THR A 1 155 ? -1.833 12.047 17.953 1 97.38 155 THR A N 1
ATOM 1217 C CA . THR A 1 155 ? -1.277 11.383 19.125 1 97.38 155 THR A CA 1
ATOM 1218 C C . THR A 1 155 ? -2.318 10.477 19.781 1 97.38 155 THR A C 1
ATOM 1220 O O . THR A 1 155 ? -3.48 10.859 19.922 1 97.38 155 THR A O 1
ATOM 1223 N N . LEU A 1 156 ? -1.881 9.32 20.109 1 97.88 156 LEU A N 1
ATOM 1224 C CA . LEU A 1 156 ? -2.646 8.367 20.906 1 97.88 156 LEU A CA 1
ATOM 1225 C C . LEU A 1 156 ? -2 8.164 22.266 1 97.88 156 LEU A C 1
ATOM 1227 O O . LEU A 1 156 ? -0.812 7.844 22.359 1 97.88 156 LEU A O 1
ATOM 1231 N N . SER A 1 157 ? -2.76 8.391 23.312 1 97.38 157 SER A N 1
ATOM 1232 C CA . SER A 1 157 ? -2.305 8.094 24.672 1 97.38 157 SER A CA 1
ATOM 1233 C C . SER A 1 157 ? -3.008 6.867 25.25 1 97.38 157 SER A C 1
ATOM 1235 O O . SER A 1 157 ? -4.234 6.766 25.188 1 97.38 157 SER A O 1
ATOM 1237 N N . ILE A 1 158 ? -2.229 6.016 25.781 1 96.62 158 ILE A N 1
ATOM 1238 C CA . ILE A 1 158 ? -2.762 4.762 26.297 1 96.62 158 ILE A CA 1
ATOM 1239 C C . ILE A 1 158 ? -2.486 4.672 27.797 1 96.62 158 ILE A C 1
ATOM 1241 O O . ILE A 1 158 ? -1.337 4.781 28.234 1 96.62 158 ILE A O 1
ATOM 1245 N N . ALA A 1 159 ? -3.521 4.492 28.578 1 94.75 159 ALA A N 1
ATOM 1246 C CA . ALA A 1 159 ? -3.404 4.305 30.016 1 94.75 159 ALA A CA 1
ATOM 1247 C C . ALA A 1 159 ? -4.156 3.055 30.469 1 94.75 159 ALA A C 1
ATOM 1249 O O . ALA A 1 159 ? -5.223 2.738 29.938 1 94.75 159 ALA A O 1
ATOM 1250 N N . PRO A 1 160 ? -3.555 2.379 31.406 1 91.69 160 PRO A N 1
ATOM 1251 C CA . PRO A 1 160 ? -4.289 1.231 31.953 1 91.69 160 PRO A CA 1
ATOM 1252 C C . PRO A 1 160 ? -5.559 1.641 32.688 1 91.69 160 PRO A C 1
ATOM 1254 O O . PRO A 1 160 ? -5.598 2.707 33.312 1 91.69 160 PRO A O 1
ATOM 1257 N N . ALA A 1 161 ? -6.578 0.811 32.531 1 90.94 161 ALA A N 1
ATOM 1258 C CA . ALA A 1 161 ? -7.824 1.023 33.25 1 90.94 161 ALA A CA 1
ATOM 1259 C C . ALA A 1 161 ? -8.328 -0.277 33.875 1 90.94 161 ALA A C 1
ATOM 1261 O O . ALA A 1 161 ? -9.445 -0.715 33.594 1 90.94 161 ALA A O 1
ATOM 1262 N N . PRO A 1 162 ? -7.594 -0.854 34.75 1 80.75 162 PRO A N 1
ATOM 1263 C CA . PRO A 1 162 ? -7.941 -2.186 35.25 1 80.75 162 PRO A CA 1
ATOM 1264 C C . PRO A 1 162 ? -9.25 -2.195 36.031 1 80.75 162 PRO A C 1
ATOM 1266 O O . PRO A 1 162 ? -9.938 -3.221 36.094 1 80.75 162 PRO A O 1
ATOM 1269 N N . GLN A 1 163 ? -9.695 -1.126 36.656 1 74.75 163 GLN A N 1
ATOM 1270 C CA . GLN A 1 163 ? -10.867 -1.142 37.5 1 74.75 163 GLN A CA 1
ATOM 1271 C C . GLN A 1 163 ? -12.102 -0.601 36.781 1 74.75 163 GLN A C 1
ATOM 1273 O O . GLN A 1 163 ? -13.172 -0.487 37.375 1 74.75 163 GLN A O 1
ATOM 1278 N N . SER A 1 164 ? -11.93 -0.465 35.531 1 75.69 164 SER A N 1
ATOM 1279 C CA . SER A 1 164 ? -13.062 0.142 34.844 1 75.69 164 SER A CA 1
ATOM 1280 C C . SER A 1 164 ? -14.047 -0.917 34.344 1 75.69 164 SER A C 1
ATOM 1282 O O . SER A 1 164 ? -13.656 -2.039 34.031 1 75.69 164 SER A O 1
ATOM 1284 N N . GLU A 1 165 ? -15.312 -0.537 34.5 1 75.06 165 GLU A N 1
ATOM 1285 C CA . GLU A 1 165 ? -16.359 -1.405 33.969 1 75.06 165 GLU A CA 1
ATOM 1286 C C . GLU A 1 165 ? -16.406 -1.351 32.438 1 75.06 165 GLU A C 1
ATOM 1288 O O . GLU A 1 165 ? -16.922 -2.27 31.797 1 75.06 165 GLU A O 1
ATOM 1293 N N . ALA A 1 166 ? -16 -0.249 31.922 1 83.56 166 ALA A N 1
ATOM 1294 C CA . ALA A 1 166 ? -15.945 -0.091 30.469 1 83.56 166 ALA A CA 1
ATOM 1295 C C . ALA A 1 166 ? -14.633 0.559 30.047 1 83.56 166 ALA A C 1
ATOM 1297 O O . ALA A 1 166 ? -14.172 1.518 30.672 1 83.56 166 ALA A O 1
ATOM 1298 N N . CYS A 1 167 ? -14.039 -0.106 29.125 1 93.69 167 CYS A N 1
ATOM 1299 C CA . CYS A 1 167 ? -12.766 0.381 28.625 1 93.69 167 CYS A CA 1
ATOM 1300 C C . CYS A 1 167 ? -12.922 0.998 27.234 1 93.69 167 CYS A C 1
ATOM 1302 O O . CYS A 1 167 ? -14.016 0.992 26.672 1 93.69 167 CYS A O 1
ATOM 1304 N N . ASP A 1 168 ? -11.891 1.754 26.812 1 95.56 168 ASP A N 1
ATOM 1305 C CA . ASP A 1 168 ? -11.883 2.264 25.438 1 95.56 168 ASP A CA 1
ATOM 1306 C C . ASP A 1 168 ? -11.305 1.229 24.469 1 95.56 168 ASP A C 1
ATOM 1308 O O . ASP A 1 168 ? -11.711 1.162 23.312 1 95.56 168 ASP A O 1
ATOM 1312 N N . ALA A 1 169 ? -10.367 0.468 24.984 1 96.19 169 ALA A N 1
ATOM 1313 C CA . ALA A 1 169 ? -9.711 -0.575 24.203 1 96.19 169 ALA A CA 1
ATOM 1314 C C . ALA A 1 169 ? -9.234 -1.714 25.094 1 96.19 169 ALA A C 1
ATOM 1316 O O . ALA A 1 169 ? -9.227 -1.589 26.328 1 96.19 169 ALA A O 1
ATOM 1317 N N . ILE A 1 170 ? -8.914 -2.77 24.375 1 95.5 170 ILE A N 1
ATOM 1318 C CA . ILE A 1 170 ? -8.477 -3.93 25.141 1 95.5 170 ILE A CA 1
ATOM 1319 C C . ILE A 1 170 ? -7.184 -4.484 24.547 1 95.5 170 ILE A C 1
ATOM 1321 O O . ILE A 1 170 ? -6.859 -4.211 23.391 1 95.5 170 ILE A O 1
ATOM 1325 N N . SER A 1 171 ? -6.422 -5.18 25.406 1 93.25 171 SER A N 1
ATOM 1326 C CA . SER A 1 171 ? -5.32 -6.023 24.953 1 93.25 171 SER A CA 1
ATOM 1327 C C . SER A 1 171 ? -5.516 -7.469 25.391 1 93.25 171 SER A C 1
ATOM 1329 O O . SER A 1 171 ? -6.137 -7.73 26.422 1 93.25 171 SER A O 1
ATOM 1331 N N . GLY A 1 172 ? -4.949 -8.297 24.547 1 91.94 172 GLY A N 1
ATOM 1332 C CA . GLY A 1 172 ? -5.133 -9.727 24.766 1 91.94 172 GLY A CA 1
ATOM 1333 C C . GLY A 1 172 ? -5.91 -10.406 23.656 1 91.94 172 GLY A C 1
ATOM 1334 O O . GLY A 1 172 ? -6.41 -9.75 22.75 1 91.94 172 GLY A O 1
ATOM 1335 N N . ARG A 1 173 ? -5.973 -11.766 23.766 1 92.94 173 ARG A N 1
ATOM 1336 C CA . ARG A 1 173 ? -6.746 -12.539 22.797 1 92.94 173 ARG A CA 1
ATOM 1337 C C . ARG A 1 173 ? -8.234 -12.469 23.109 1 92.94 173 ARG A C 1
ATOM 1339 O O . ARG A 1 173 ? -8.688 -12.984 24.125 1 92.94 173 ARG A O 1
ATOM 1346 N N . ALA A 1 174 ? -8.969 -11.836 22.188 1 94.5 174 ALA A N 1
ATOM 1347 C CA . ALA A 1 174 ? -10.367 -11.555 22.516 1 94.5 174 ALA A CA 1
ATOM 1348 C C . ALA A 1 174 ? -11.281 -11.852 21.328 1 94.5 174 ALA A C 1
ATOM 1350 O O . ALA A 1 174 ? -10.914 -11.594 20.172 1 94.5 174 ALA A O 1
ATOM 1351 N N . ALA A 1 175 ? -12.422 -12.406 21.656 1 96.19 175 ALA A N 1
ATOM 1352 C CA . ALA A 1 175 ? -13.562 -12.344 20.75 1 96.19 175 ALA A CA 1
ATOM 1353 C C . ALA A 1 175 ? -14.289 -11.008 20.891 1 96.19 175 ALA A C 1
ATOM 1355 O O . ALA A 1 175 ? -14.469 -10.5 22 1 96.19 175 ALA A O 1
ATOM 1356 N N . ILE A 1 176 ? -14.648 -10.422 19.812 1 97.56 176 ILE A N 1
ATOM 1357 C CA . ILE A 1 176 ? -15.234 -9.086 19.828 1 97.56 176 ILE A CA 1
ATOM 1358 C C . ILE A 1 176 ? -16.594 -9.109 19.125 1 97.56 176 ILE A C 1
ATOM 1360 O O . ILE A 1 176 ? -16.688 -9.5 17.953 1 97.56 176 ILE A O 1
ATOM 1364 N N . LEU A 1 177 ? -17.641 -8.695 19.828 1 98 177 LEU A N 1
ATOM 1365 C CA . LEU A 1 177 ? -19 -8.664 19.312 1 98 177 LEU A CA 1
ATOM 1366 C C . LEU A 1 177 ? -19.484 -7.227 19.156 1 98 177 LEU A C 1
ATOM 1368 O O . LEU A 1 177 ? -19.297 -6.406 20.062 1 98 177 LEU A O 1
ATOM 1372 N N . MET A 1 178 ? -20.062 -6.918 18 1 98.44 178 MET A N 1
ATOM 1373 C CA . MET A 1 178 ? -20.625 -5.605 17.703 1 98.44 178 MET A CA 1
ATOM 1374 C C . MET A 1 178 ? -21.922 -5.738 16.922 1 98.44 178 MET A C 1
ATOM 1376 O O . MET A 1 178 ? -22.188 -6.777 16.312 1 98.44 178 MET A O 1
ATOM 1380 N N . GLN A 1 179 ? -22.703 -4.68 17 1 98.31 179 GLN A N 1
ATOM 1381 C CA . GLN A 1 179 ? -23.781 -4.562 16.016 1 98.31 179 GLN A CA 1
ATOM 1382 C C . GLN A 1 179 ? -23.234 -4.227 14.641 1 98.31 179 GLN A C 1
ATOM 1384 O O . GLN A 1 179 ? -22.281 -3.455 14.516 1 98.31 179 GLN A O 1
ATOM 1389 N N . VAL A 1 180 ? -23.875 -4.773 13.617 1 98.31 180 VAL A N 1
ATOM 1390 C CA . VAL A 1 180 ? -23.453 -4.531 12.242 1 98.31 180 VAL A CA 1
ATOM 1391 C C . VAL A 1 180 ? -23.453 -3.029 11.961 1 98.31 180 VAL A C 1
ATOM 1393 O O . VAL A 1 180 ? -22.547 -2.514 11.297 1 98.31 180 VAL A O 1
ATOM 1396 N N . GLY A 1 181 ? -24.422 -2.334 12.422 1 97.94 181 GLY A N 1
ATOM 1397 C CA . GLY A 1 181 ? -24.484 -0.894 12.234 1 97.94 181 GLY A CA 1
ATOM 1398 C C . GLY A 1 181 ? -23.266 -0.163 12.758 1 97.94 181 GLY A C 1
ATOM 1399 O O . GLY A 1 181 ? -22.766 0.753 12.102 1 97.94 181 GLY A O 1
ATOM 1400 N N . ASP A 1 182 ? -22.797 -0.535 13.961 1 98.25 182 ASP A N 1
ATOM 1401 C CA . ASP A 1 182 ? -21.594 0.058 14.539 1 98.25 182 ASP A CA 1
ATOM 1402 C C . ASP A 1 182 ? -20.344 -0.38 13.773 1 98.25 182 ASP A C 1
ATOM 1404 O O . ASP A 1 182 ? -19.453 0.436 13.492 1 98.25 182 ASP A O 1
ATOM 1408 N N . PHE A 1 183 ? -20.344 -1.572 13.484 1 98.5 183 PHE A N 1
ATOM 1409 C CA . PHE A 1 183 ? -19.234 -2.158 12.758 1 98.5 183 PHE A CA 1
ATOM 1410 C C . PHE A 1 183 ? -19 -1.429 11.445 1 98.5 183 PHE A C 1
ATOM 1412 O O . PHE A 1 183 ? -17.859 -1.124 11.094 1 98.5 183 PHE A O 1
ATOM 1419 N N . LEU A 1 184 ? -20.031 -1.115 10.758 1 97.88 184 LEU A N 1
ATOM 1420 C CA . LEU A 1 184 ? -19.953 -0.503 9.438 1 97.88 184 LEU A CA 1
ATOM 1421 C C . LEU A 1 184 ? -19.719 1 9.547 1 97.88 184 LEU A C 1
ATOM 1423 O O . LEU A 1 184 ? -19.453 1.668 8.547 1 97.88 184 LEU A O 1
ATOM 1427 N N . LYS A 1 185 ? -19.766 1.551 10.758 1 97.81 185 LYS A N 1
ATOM 1428 C CA . LYS A 1 185 ? -19.375 2.941 10.977 1 97.81 185 LYS A CA 1
ATOM 1429 C C . LYS A 1 185 ? -17.859 3.094 10.969 1 97.81 185 LYS A C 1
ATOM 1431 O O . LYS A 1 185 ? -17.344 4.195 10.789 1 97.81 185 LYS A O 1
ATOM 1436 N N . LEU A 1 186 ? -17.188 2.008 11.289 1 98.25 186 LEU A N 1
ATOM 1437 C CA . LEU A 1 186 ? -15.727 2.043 11.266 1 98.25 186 LEU A CA 1
ATOM 1438 C C . LEU A 1 186 ? -15.211 2.25 9.844 1 98.25 186 LEU A C 1
ATOM 1440 O O . LEU A 1 186 ? -15.734 1.664 8.898 1 98.25 186 LEU A O 1
ATOM 1444 N N . THR A 1 187 ? -14.203 3.09 9.695 1 97.75 187 THR A N 1
ATOM 1445 C CA . THR A 1 187 ? -13.625 3.334 8.383 1 97.75 187 THR A CA 1
ATOM 1446 C C . THR A 1 187 ? -12.75 2.158 7.953 1 97.75 187 THR A C 1
ATOM 1448 O O . THR A 1 187 ? -12.586 1.906 6.758 1 97.75 187 THR A O 1
ATOM 1451 N N . HIS A 1 188 ? -12.18 1.445 8.953 1 97.75 188 HIS A N 1
ATOM 1452 C CA . HIS A 1 188 ? -11.367 0.249 8.75 1 97.75 188 HIS A CA 1
ATOM 1453 C C . HIS A 1 188 ? -11.844 -0.895 9.641 1 97.75 188 HIS A C 1
ATOM 1455 O O . HIS A 1 188 ? -11.125 -1.308 10.555 1 97.75 188 HIS A O 1
ATOM 1461 N N . PRO A 1 189 ? -12.922 -1.447 9.289 1 97.88 189 PRO A N 1
ATOM 1462 C CA . PRO A 1 189 ? -13.508 -2.432 10.203 1 97.88 189 PRO A CA 1
ATOM 1463 C C . PRO A 1 189 ? -12.664 -3.701 10.32 1 97.88 189 PRO A C 1
ATOM 1465 O O . PRO A 1 189 ? -12.695 -4.379 11.352 1 97.88 189 PRO A O 1
ATOM 1468 N N . LEU A 1 190 ? -11.859 -4.004 9.258 1 98.19 190 LEU A N 1
ATOM 1469 C CA . LEU A 1 190 ? -11.156 -5.281 9.242 1 98.19 190 LEU A CA 1
ATOM 1470 C C . LEU A 1 190 ? -9.648 -5.066 9.328 1 98.19 190 LEU A C 1
ATOM 1472 O O . LEU A 1 190 ? -8.867 -5.973 9.031 1 98.19 190 LEU A O 1
ATOM 1476 N N . ALA A 1 191 ? -9.273 -3.799 9.664 1 98.19 191 ALA A N 1
ATOM 1477 C CA . ALA A 1 191 ? -7.84 -3.533 9.781 1 98.19 191 ALA A CA 1
ATOM 1478 C C . ALA A 1 191 ? -7.242 -4.266 10.977 1 98.19 191 ALA A C 1
ATOM 1480 O O . ALA A 1 191 ? -7.848 -4.309 12.055 1 98.19 191 ALA A O 1
ATOM 1481 N N . ARG A 1 192 ? -6.07 -4.824 10.82 1 97.88 192 ARG A N 1
ATOM 1482 C CA . ARG A 1 192 ? -5.355 -5.543 11.875 1 97.88 192 ARG A CA 1
ATOM 1483 C C . ARG A 1 192 ? -4.215 -4.703 12.438 1 97.88 192 ARG A C 1
ATOM 1485 O O . ARG A 1 192 ? -3.635 -3.881 11.727 1 97.88 192 ARG A O 1
ATOM 1492 N N . PRO A 1 193 ? -3.885 -4.879 13.695 1 97.56 193 PRO A N 1
ATOM 1493 C CA . PRO A 1 193 ? -4.523 -5.77 14.664 1 97.56 193 PRO A CA 1
ATOM 1494 C C . PRO A 1 193 ? -5.922 -5.305 15.062 1 97.56 193 PRO A C 1
ATOM 1496 O O . PRO A 1 193 ? -6.109 -4.137 15.414 1 97.56 193 PRO A O 1
ATOM 1499 N N . ILE A 1 194 ? -6.812 -6.16 15.172 1 97.81 194 ILE A N 1
ATOM 1500 C CA . ILE A 1 194 ? -8.242 -5.867 15.25 1 97.81 194 ILE A CA 1
ATOM 1501 C C . ILE A 1 194 ? -8.547 -5.141 16.562 1 97.81 194 ILE A C 1
ATOM 1503 O O . ILE A 1 194 ? -9.188 -4.09 16.562 1 97.81 194 ILE A O 1
ATOM 1507 N N . PRO A 1 195 ? -8.062 -5.629 17.719 1 96.88 195 PRO A N 1
ATOM 1508 C CA . PRO A 1 195 ? -8.43 -4.938 18.969 1 96.88 195 PRO A CA 1
ATOM 1509 C C . PRO A 1 195 ? -7.926 -3.494 19 1 96.88 195 PRO A C 1
ATOM 1511 O O . PRO A 1 195 ? -8.648 -2.6 19.453 1 96.88 195 PRO A O 1
ATOM 1514 N N . VAL A 1 196 ? -6.695 -3.264 18.484 1 97.19 196 VAL A N 1
ATOM 1515 C CA . VAL A 1 196 ? -6.125 -1.922 18.453 1 97.19 196 VAL A CA 1
ATOM 1516 C C . VAL A 1 196 ? -6.914 -1.044 17.484 1 97.19 196 VAL A C 1
ATOM 1518 O O . VAL A 1 196 ? -7.254 0.096 17.812 1 97.19 196 VAL A O 1
ATOM 1521 N N . SER A 1 197 ? -7.199 -1.596 16.344 1 98.31 197 SER A N 1
ATOM 1522 C CA . SER A 1 197 ? -7.945 -0.872 15.32 1 98.31 197 SER A CA 1
ATOM 1523 C C . SER A 1 197 ? -9.312 -0.442 15.836 1 98.31 197 SER A C 1
ATOM 1525 O O . SER A 1 197 ? -9.68 0.73 15.727 1 98.31 197 SER A O 1
ATOM 1527 N N . ILE A 1 198 ? -10.008 -1.367 16.453 1 98.25 198 ILE A N 1
ATOM 1528 C CA . ILE A 1 198 ? -11.344 -1.078 16.969 1 98.25 198 ILE A CA 1
ATOM 1529 C C . ILE A 1 198 ? -11.242 -0.084 18.125 1 98.25 198 ILE A C 1
ATOM 1531 O O . ILE A 1 198 ? -12.07 0.821 18.25 1 98.25 198 ILE A O 1
ATOM 1535 N N . GLY A 1 199 ? -10.219 -0.239 18.906 1 98 199 GLY A N 1
ATOM 1536 C CA . GLY A 1 199 ? -10.008 0.675 20.016 1 98 199 GLY A CA 1
ATOM 1537 C C . GLY A 1 199 ? -9.812 2.115 19.578 1 98 199 GLY A C 1
ATOM 1538 O O . GLY A 1 199 ? -10.461 3.021 20.094 1 98 199 GLY A O 1
ATOM 1539 N N . ILE A 1 200 ? -8.961 2.346 18.625 1 98.5 200 ILE A N 1
ATOM 1540 C CA . ILE A 1 200 ? -8.648 3.693 18.172 1 98.5 200 ILE A CA 1
ATOM 1541 C C . ILE A 1 200 ? -9.875 4.297 17.469 1 98.5 200 ILE A C 1
ATOM 1543 O O . ILE A 1 200 ? -10.258 5.43 17.766 1 98.5 200 ILE A O 1
ATOM 1547 N N . GLN A 1 201 ? -10.477 3.547 16.578 1 98.5 201 GLN A N 1
ATOM 1548 C CA . GLN A 1 201 ? -11.633 4.043 15.852 1 98.5 201 GLN A CA 1
ATOM 1549 C C . GLN A 1 201 ? -12.82 4.281 16.781 1 98.5 201 GLN A C 1
ATOM 1551 O O . GLN A 1 201 ? -13.555 5.254 16.625 1 98.5 201 GLN A O 1
ATOM 1556 N N . GLY A 1 202 ? -12.922 3.371 17.781 1 97.94 202 GLY A N 1
ATOM 1557 C CA . GLY A 1 202 ? -13.953 3.557 18.797 1 97.94 202 GLY A CA 1
ATOM 1558 C C . GLY A 1 202 ? -13.742 4.793 19.641 1 97.94 202 GLY A C 1
ATOM 1559 O O . GLY A 1 202 ? -14.688 5.527 19.938 1 97.94 202 GLY A O 1
ATOM 1560 N N . ALA A 1 203 ? -12.531 4.98 20.016 1 97.25 203 ALA A N 1
ATOM 1561 C CA . ALA A 1 203 ? -12.203 6.145 20.844 1 97.25 203 ALA A CA 1
ATOM 1562 C C . ALA A 1 203 ? -12.555 7.441 20.109 1 97.25 203 ALA A C 1
ATOM 1564 O O . ALA A 1 203 ? -13.016 8.398 20.734 1 97.25 203 ALA A O 1
ATOM 1565 N N . SER A 1 204 ? -12.375 7.461 18.828 1 97.25 204 SER A N 1
ATOM 1566 C CA . SER A 1 204 ? -12.688 8.648 18.031 1 97.25 204 SER A CA 1
ATOM 1567 C C . SER A 1 204 ? -14.188 8.898 17.984 1 97.25 204 SER A C 1
ATOM 1569 O O . SER A 1 204 ? -14.633 9.984 17.594 1 97.25 204 SER A O 1
ATOM 1571 N N . ARG A 1 205 ? -14.969 7.934 18.406 1 96.25 205 ARG A N 1
ATOM 1572 C CA . ARG A 1 205 ? -16.422 8.008 18.359 1 96.25 205 ARG A CA 1
ATOM 1573 C C . ARG A 1 205 ? -17.016 7.91 19.766 1 96.25 205 ARG A C 1
ATOM 1575 O O . ARG A 1 205 ? -18.219 7.699 19.922 1 96.25 205 ARG A O 1
ATOM 1582 N N . SER A 1 206 ? -16.203 7.91 20.781 1 95.62 206 SER A N 1
ATOM 1583 C CA . SER A 1 206 ? -16.578 7.824 22.188 1 95.62 206 SER A CA 1
ATOM 1584 C C . SER A 1 206 ? -17.25 6.496 22.5 1 95.62 206 SER A C 1
ATOM 1586 O O . SER A 1 206 ? -18.234 6.453 23.25 1 95.62 206 SER A O 1
ATOM 1588 N N . TRP A 1 207 ? -16.812 5.449 21.844 1 97.25 207 TRP A N 1
ATOM 1589 C CA . TRP A 1 207 ? -17.312 4.105 22.094 1 97.25 207 TRP A CA 1
ATOM 1590 C C . TRP A 1 207 ? -16.734 3.545 23.391 1 97.25 207 TRP A C 1
ATOM 1592 O O . TRP A 1 207 ? -15.664 3.975 23.828 1 97.25 207 TRP A O 1
ATOM 1602 N N . LYS A 1 208 ? -17.469 2.646 23.969 1 96.62 208 LYS A N 1
ATOM 1603 C CA . LYS A 1 208 ? -16.969 1.876 25.109 1 96.62 208 LYS A CA 1
ATOM 1604 C C . LYS A 1 208 ? -17 0.38 24.812 1 96.62 208 LYS A C 1
ATOM 1606 O O . LYS A 1 208 ? -17.812 -0.085 24 1 96.62 208 LYS A O 1
ATOM 1611 N N . VAL A 1 209 ? -16.031 -0.289 25.438 1 96.88 209 VAL A N 1
ATOM 1612 C CA . VAL A 1 209 ? -15.914 -1.738 25.312 1 96.88 209 VAL A CA 1
ATOM 1613 C C . VAL A 1 209 ? -16.234 -2.389 26.656 1 96.88 209 VAL A C 1
ATOM 1615 O O . VAL A 1 209 ? -15.633 -2.043 27.688 1 96.88 209 VAL A O 1
ATOM 1618 N N . HIS A 1 210 ? -17.203 -3.275 26.641 1 95.31 210 HIS A N 1
ATOM 1619 C CA . HIS A 1 210 ? -17.484 -4.066 27.828 1 95.31 210 HIS A CA 1
ATOM 1620 C C . HIS A 1 210 ? -16.766 -5.41 27.781 1 95.31 210 HIS A C 1
ATOM 1622 O O . HIS A 1 210 ? -16.969 -6.195 26.859 1 95.31 210 HIS A O 1
ATOM 1628 N N . VAL A 1 211 ? -15.992 -5.613 28.797 1 93.31 211 VAL A N 1
ATOM 1629 C CA . VAL A 1 211 ? -15.305 -6.891 28.906 1 93.31 211 VAL A CA 1
ATOM 1630 C C . VAL A 1 211 ? -16.141 -7.871 29.719 1 93.31 211 VAL A C 1
ATOM 1632 O O . VAL A 1 211 ? -16.391 -7.648 30.906 1 93.31 211 VAL A O 1
ATOM 1635 N N . SER A 1 212 ? -16.531 -8.914 29.031 1 90.25 212 SER A N 1
ATOM 1636 C CA . SER A 1 212 ? -17.359 -9.906 29.719 1 90.25 212 SER A CA 1
ATOM 1637 C C . SER A 1 212 ? -16.516 -10.758 30.672 1 90.25 212 SER A C 1
ATOM 1639 O O . SER A 1 212 ? -15.414 -11.188 30.312 1 90.25 212 SER A O 1
ATOM 1641 N N . ARG A 1 213 ? -17.062 -11.039 31.828 1 83.94 213 ARG A N 1
ATOM 1642 C CA . ARG A 1 213 ? -16.391 -11.883 32.812 1 83.94 213 ARG A CA 1
ATOM 1643 C C . ARG A 1 213 ? -16.781 -13.344 32.625 1 83.94 213 ARG A C 1
ATOM 1645 O O . ARG A 1 213 ? -16.094 -14.242 33.125 1 83.94 213 ARG A O 1
ATOM 1652 N N . GLY A 1 214 ? -17.844 -13.547 31.969 1 80.75 214 GLY A N 1
ATOM 1653 C CA . GLY A 1 214 ? -18.328 -14.891 31.703 1 80.75 214 GLY A CA 1
ATOM 1654 C C . GLY A 1 214 ? -18.359 -15.227 30.219 1 80.75 214 GLY A C 1
ATOM 1655 O O . GLY A 1 214 ? -18.031 -14.383 29.375 1 80.75 214 GLY A O 1
ATOM 1656 N N . GLY A 1 215 ? -18.516 -16.531 29.969 1 80.19 215 GLY A N 1
ATOM 1657 C CA . GLY A 1 215 ? -18.688 -16.953 28.594 1 80.19 215 GLY A CA 1
ATOM 1658 C C . GLY A 1 215 ? -17.375 -17.016 27.828 1 80.19 215 GLY A C 1
ATOM 1659 O O . GLY A 1 215 ? -17.328 -16.688 26.641 1 80.19 215 GLY A O 1
ATOM 1660 N N . LEU A 1 216 ? -16.406 -17.391 28.516 1 83.88 216 LEU A N 1
ATOM 1661 C CA . LEU A 1 216 ? -15.086 -17.453 27.906 1 83.88 216 LEU A CA 1
ATOM 1662 C C . LEU A 1 216 ? -15.039 -18.5 26.797 1 83.88 216 LEU A C 1
ATOM 1664 O O . LEU A 1 216 ? -15.672 -19.562 26.922 1 83.88 216 LEU A O 1
ATOM 1668 N N . PHE A 1 217 ? -14.406 -18.062 25.766 1 92.31 217 PHE A N 1
ATOM 1669 C CA . PHE A 1 217 ? -14.195 -19.031 24.688 1 92.31 217 PHE A CA 1
ATOM 1670 C C . PHE A 1 217 ? -13.031 -19.953 25.016 1 92.31 217 PHE A C 1
ATOM 1672 O O . PHE A 1 217 ? -12.07 -19.531 25.672 1 92.31 217 PHE A O 1
ATOM 1679 N N . GLY A 1 218 ? -13.125 -21.172 24.578 1 93.25 218 GLY A N 1
ATOM 1680 C CA . GLY A 1 218 ? -12.031 -22.109 24.766 1 93.25 218 GLY A CA 1
ATOM 1681 C C . GLY A 1 218 ? -10.852 -21.844 23.859 1 93.25 218 GLY A C 1
ATOM 1682 O O . GLY A 1 218 ? -10.883 -20.906 23.047 1 93.25 218 GLY A O 1
ATOM 1683 N N . GLU A 1 219 ? -9.859 -22.672 24.156 1 92.81 219 GLU A N 1
ATOM 1684 C CA . GLU A 1 219 ? -8.648 -22.562 23.344 1 92.81 219 GLU A CA 1
ATOM 1685 C C . GLU A 1 219 ? -8.359 -23.875 22.609 1 92.81 219 GLU A C 1
ATOM 1687 O O . GLU A 1 219 ? -8.516 -24.953 23.172 1 92.81 219 GLU A O 1
ATOM 1692 N N . GLY A 1 220 ? -8.031 -23.625 21.328 1 92.81 220 GLY A N 1
ATOM 1693 C CA . GLY A 1 220 ? -7.629 -24.781 20.531 1 92.81 220 GLY A CA 1
ATOM 1694 C C . GLY A 1 220 ? -6.145 -25.078 20.625 1 92.81 220 GLY A C 1
ATOM 1695 O O . GLY A 1 220 ? -5.559 -25 21.703 1 92.81 220 GLY A O 1
ATOM 1696 N N . ARG A 1 221 ? -5.621 -25.438 19.484 1 92.31 221 ARG A N 1
ATOM 1697 C CA . ARG A 1 221 ? -4.199 -25.766 19.406 1 92.31 221 ARG A CA 1
ATOM 1698 C C . ARG A 1 221 ? -3.336 -24.562 19.75 1 92.31 221 ARG A C 1
ATOM 1700 O O . ARG A 1 221 ? -3.678 -23.438 19.391 1 92.31 221 ARG A O 1
ATOM 1707 N N . GLN A 1 222 ? -2.229 -24.922 20.422 1 91.44 222 GLN A N 1
ATOM 1708 C CA . GLN A 1 222 ? -1.278 -23.844 20.688 1 91.44 222 GLN A CA 1
ATOM 1709 C C . GLN A 1 222 ? -0.562 -23.422 19.406 1 91.44 222 GLN A C 1
ATOM 1711 O O . GLN A 1 222 ? 0.039 -24.25 18.719 1 91.44 222 GLN A O 1
ATOM 1716 N N . LEU A 1 223 ? -0.688 -22.141 19.188 1 94.5 223 LEU A N 1
ATOM 1717 C CA . LEU A 1 223 ? -0.066 -21.578 17.984 1 94.5 223 LEU A CA 1
ATOM 1718 C C . LEU A 1 223 ? 1.252 -20.906 18.328 1 94.5 223 LEU A C 1
ATOM 1720 O O . LEU A 1 223 ? 1.452 -20.469 19.469 1 94.5 223 LEU A O 1
ATOM 1724 N N . TYR A 1 224 ? 2.227 -20.797 17.344 1 95.69 224 TYR A N 1
ATOM 1725 C CA . TYR A 1 224 ? 3.506 -20.109 17.469 1 95.69 224 TYR A CA 1
ATOM 1726 C C . TYR A 1 224 ? 4.312 -20.656 18.641 1 95.69 224 TYR A C 1
ATOM 1728 O O . TYR A 1 224 ? 4.816 -19.906 19.469 1 95.69 224 TYR A O 1
ATOM 1736 N N . SER A 1 225 ? 4.453 -21.922 18.719 1 94.31 225 SER A N 1
ATOM 1737 C CA . SER A 1 225 ? 5.016 -22.641 19.859 1 94.31 225 SER A CA 1
ATOM 1738 C C . SER A 1 225 ? 6.535 -22.547 19.875 1 94.31 225 SER A C 1
ATOM 1740 O O . SER A 1 225 ? 7.16 -22.625 20.938 1 94.31 225 SER A O 1
ATOM 1742 N N . THR A 1 226 ? 7.121 -22.391 18.688 1 95.75 226 THR A N 1
ATOM 1743 C CA . THR A 1 226 ? 8.57 -22.25 18.625 1 95.75 226 THR A CA 1
ATOM 1744 C C . THR A 1 226 ? 8.969 -20.781 18.703 1 95.75 226 THR A C 1
ATOM 1746 O O . THR A 1 226 ? 8.18 -19.906 18.375 1 95.75 226 THR A O 1
ATOM 1749 N N . GLU A 1 227 ? 10.188 -20.594 19.172 1 96.06 227 GLU A N 1
ATOM 1750 C CA . GLU A 1 227 ? 10.695 -19.234 19.266 1 96.06 227 GLU A CA 1
ATOM 1751 C C . GLU A 1 227 ? 10.68 -18.531 17.906 1 96.06 227 GLU A C 1
ATOM 1753 O O . GLU A 1 227 ? 10.344 -17.359 17.812 1 96.06 227 GLU A O 1
ATOM 1758 N N . HIS A 1 228 ? 10.953 -19.234 16.922 1 96 228 HIS A N 1
ATOM 1759 C CA . HIS A 1 228 ? 10.992 -18.672 15.57 1 96 228 HIS A CA 1
ATOM 1760 C C . HIS A 1 228 ? 9.602 -18.266 15.102 1 96 228 HIS A C 1
ATOM 1762 O O . HIS A 1 228 ? 9.422 -17.172 14.562 1 96 228 HIS A O 1
ATOM 1768 N N . LEU A 1 229 ? 8.688 -19.094 15.297 1 96.5 229 LEU A N 1
ATOM 1769 C CA . LEU A 1 229 ? 7.316 -18.812 14.891 1 96.5 229 LEU A CA 1
ATOM 1770 C C . LEU A 1 229 ? 6.758 -17.625 15.672 1 96.5 229 LEU A C 1
ATOM 1772 O O . LEU A 1 229 ? 6.035 -16.797 15.117 1 96.5 229 LEU A O 1
ATOM 1776 N N . GLN A 1 230 ? 7.133 -17.609 16.906 1 96.75 230 GLN A N 1
ATOM 1777 C CA . GLN A 1 230 ? 6.699 -16.484 17.734 1 96.75 230 GLN A CA 1
ATOM 1778 C C . GLN A 1 230 ? 7.301 -15.172 17.25 1 96.75 230 GLN A C 1
ATOM 1780 O O . GLN A 1 230 ? 6.605 -14.156 17.172 1 96.75 230 GLN A O 1
ATOM 1785 N N . TRP A 1 231 ? 8.555 -15.258 17.016 1 97.31 231 TRP A N 1
ATOM 1786 C CA . TRP A 1 231 ? 9.227 -14.07 16.5 1 97.31 231 TRP A CA 1
ATOM 1787 C C . TRP A 1 231 ? 8.594 -13.602 15.195 1 97.31 231 TRP A C 1
ATOM 1789 O O . TRP A 1 231 ? 8.352 -12.406 15.016 1 97.31 231 TRP A O 1
ATOM 1799 N N . LYS A 1 232 ? 8.297 -14.461 14.289 1 97 232 LYS A N 1
ATOM 1800 C CA . LYS A 1 232 ? 7.668 -14.133 13.016 1 97 232 LYS A CA 1
ATOM 1801 C C . LYS A 1 232 ? 6.301 -13.492 13.227 1 97 232 LYS A C 1
ATOM 1803 O O . LYS A 1 232 ? 5.98 -12.477 12.594 1 97 232 LYS A O 1
ATOM 1808 N N . HIS A 1 233 ? 5.57 -14.07 14.039 1 97.31 233 HIS A N 1
ATOM 1809 C CA . HIS A 1 233 ? 4.258 -13.523 14.375 1 97.31 233 HIS A CA 1
ATOM 1810 C C . HIS A 1 233 ? 4.371 -12.109 14.938 1 97.31 233 HIS A C 1
ATOM 1812 O O . HIS A 1 233 ? 3.662 -11.203 14.492 1 97.31 233 HIS A O 1
ATOM 1818 N N . ASP A 1 234 ? 5.246 -11.93 15.867 1 97.19 234 ASP A N 1
ATOM 1819 C CA . ASP A 1 234 ? 5.41 -10.641 16.531 1 97.19 234 ASP A CA 1
ATOM 1820 C C . ASP A 1 234 ? 5.891 -9.578 15.531 1 97.19 234 ASP A C 1
ATOM 1822 O O . ASP A 1 234 ? 5.457 -8.422 15.594 1 97.19 234 ASP A O 1
ATOM 1826 N N . SER A 1 235 ? 6.742 -9.977 14.68 1 97.5 235 SER A N 1
ATOM 1827 C CA . SER A 1 235 ? 7.254 -9.062 13.664 1 97.5 235 SER A CA 1
ATOM 1828 C C . SER A 1 235 ? 6.148 -8.602 12.719 1 97.5 235 SER A C 1
ATOM 1830 O O . SER A 1 235 ? 6.039 -7.418 12.414 1 97.5 235 SER A O 1
ATOM 1832 N N . LEU A 1 236 ? 5.34 -9.5 12.297 1 97.5 236 LEU A N 1
ATOM 1833 C CA . LEU A 1 236 ? 4.234 -9.172 11.406 1 97.5 236 LEU A CA 1
ATOM 1834 C C . LEU A 1 236 ? 3.215 -8.281 12.109 1 97.5 236 LEU A C 1
ATOM 1836 O O . LEU A 1 236 ? 2.67 -7.359 11.508 1 97.5 236 LEU A O 1
ATOM 1840 N N . GLU A 1 237 ? 2.957 -8.609 13.289 1 96.94 237 GLU A N 1
ATOM 1841 C CA . GLU A 1 237 ? 2.023 -7.797 14.062 1 96.94 237 GLU A CA 1
ATOM 1842 C C . GLU A 1 237 ? 2.52 -6.363 14.195 1 96.94 237 GLU A C 1
ATOM 1844 O O . GLU A 1 237 ? 1.734 -5.418 14.094 1 96.94 237 GLU A O 1
ATOM 1849 N N . GLU A 1 238 ? 3.771 -6.242 14.438 1 96.56 238 GLU A N 1
ATOM 1850 C CA . GLU A 1 238 ? 4.352 -4.91 14.547 1 96.56 238 GLU A CA 1
ATOM 1851 C C . GLU A 1 238 ? 4.25 -4.152 13.227 1 96.56 238 GLU A C 1
ATOM 1853 O O . GLU A 1 238 ? 3.949 -2.955 13.211 1 96.56 238 GLU A O 1
ATOM 1858 N N . GLU A 1 239 ? 4.453 -4.809 12.188 1 97.38 239 GLU A N 1
ATOM 1859 C CA . GLU A 1 239 ? 4.305 -4.191 10.875 1 97.38 239 GLU A CA 1
ATOM 1860 C C . GLU A 1 239 ? 2.865 -3.74 10.641 1 97.38 239 GLU A C 1
ATOM 1862 O O . GLU A 1 239 ? 2.631 -2.664 10.086 1 97.38 239 GLU A O 1
ATOM 1867 N N . ARG A 1 240 ? 1.949 -4.57 11.008 1 97.88 240 ARG A N 1
ATOM 1868 C CA . ARG A 1 240 ? 0.537 -4.234 10.859 1 97.88 240 ARG A CA 1
ATOM 1869 C C . ARG A 1 240 ? 0.155 -3.055 11.742 1 97.88 240 ARG A C 1
ATOM 1871 O O . ARG A 1 240 ? -0.651 -2.209 11.352 1 97.88 240 ARG A O 1
ATOM 1878 N N . ARG A 1 241 ? 0.715 -3.027 12.891 1 97.19 241 ARG A N 1
ATOM 1879 C CA . ARG A 1 241 ? 0.461 -1.916 13.805 1 97.19 241 ARG A CA 1
ATOM 1880 C C . ARG A 1 241 ? 0.944 -0.599 13.203 1 97.19 241 ARG A C 1
ATOM 1882 O O . ARG A 1 241 ? 0.232 0.407 13.25 1 97.19 241 ARG A O 1
ATOM 1889 N N . LYS A 1 242 ? 2.1 -0.62 12.641 1 96.88 242 LYS A N 1
ATOM 1890 C CA . LYS A 1 242 ? 2.643 0.566 11.984 1 96.88 242 LYS A CA 1
ATOM 1891 C C . LYS A 1 242 ? 1.744 1.021 10.836 1 96.88 242 LYS A C 1
ATOM 1893 O O . LYS A 1 242 ? 1.444 2.211 10.711 1 96.88 242 LYS A O 1
ATOM 1898 N N . ALA A 1 243 ? 1.334 0.067 10.07 1 97.69 243 ALA A N 1
ATOM 1899 C CA . ALA A 1 243 ? 0.455 0.376 8.945 1 97.69 243 ALA A CA 1
ATOM 1900 C C . ALA A 1 243 ? -0.881 0.933 9.43 1 97.69 243 ALA A C 1
ATOM 1902 O O . ALA A 1 243 ? -1.438 1.847 8.82 1 97.69 243 ALA A O 1
ATOM 1903 N N . LEU A 1 244 ? -1.343 0.368 10.469 1 98.12 244 LEU A N 1
ATOM 1904 C CA . LEU A 1 244 ? -2.604 0.821 11.047 1 98.12 244 LEU A CA 1
ATOM 1905 C C . LEU A 1 244 ? -2.492 2.264 11.531 1 98.12 244 LEU A C 1
ATOM 1907 O O . LEU A 1 244 ? -3.361 3.088 11.242 1 98.12 244 LEU A O 1
ATOM 1911 N N . TYR A 1 245 ? -1.439 2.535 12.281 1 97.94 245 TYR A N 1
ATOM 1912 C CA . TYR A 1 245 ? -1.23 3.893 12.773 1 97.94 245 TYR A CA 1
ATOM 1913 C C . TYR A 1 245 ? -1.142 4.887 11.625 1 97.94 245 TYR A C 1
ATOM 1915 O O . TYR A 1 245 ? -1.712 5.977 11.695 1 97.94 245 TYR A O 1
ATOM 1923 N N . ALA A 1 246 ? -0.492 4.5 10.617 1 96.62 246 ALA A N 1
ATOM 1924 C CA . ALA A 1 246 ? -0.404 5.355 9.438 1 96.62 246 ALA A CA 1
ATOM 1925 C C . ALA A 1 246 ? -1.783 5.594 8.828 1 96.62 246 ALA A C 1
ATOM 1927 O O . ALA A 1 246 ? -2.135 6.73 8.5 1 96.62 246 ALA A O 1
ATOM 1928 N N . ALA A 1 247 ? -2.559 4.566 8.734 1 97.5 247 ALA A N 1
ATOM 1929 C CA . ALA A 1 247 ? -3.881 4.656 8.125 1 97.5 247 ALA A CA 1
ATOM 1930 C C . ALA A 1 247 ? -4.812 5.535 8.953 1 97.5 247 ALA A C 1
ATOM 1932 O O . ALA A 1 247 ? -5.668 6.234 8.406 1 97.5 247 ALA A O 1
ATOM 1933 N N . LEU A 1 248 ? -4.602 5.484 10.242 1 97.88 248 LEU A N 1
ATOM 1934 C CA . LEU A 1 248 ? -5.523 6.184 11.133 1 97.88 248 LEU A CA 1
ATOM 1935 C C . LEU A 1 248 ? -4.953 7.535 11.547 1 97.88 248 LEU A C 1
ATOM 1937 O O . LEU A 1 248 ? -5.574 8.258 12.328 1 97.88 248 LEU A O 1
ATOM 1941 N N . GLY A 1 249 ? -3.84 7.891 11.078 1 96.44 249 GLY A N 1
ATOM 1942 C CA . GLY A 1 249 ? -3.236 9.188 11.344 1 96.44 249 GLY A CA 1
ATOM 1943 C C . GLY A 1 249 ? -2.674 9.305 12.75 1 96.44 249 GLY A C 1
ATOM 1944 O O . GLY A 1 249 ? -2.857 10.32 13.414 1 96.44 249 GLY A O 1
ATOM 1945 N N . VAL A 1 250 ? -2.086 8.266 13.242 1 97.69 250 VAL A N 1
ATOM 1946 C CA . VAL A 1 250 ? -1.39 8.273 14.523 1 97.69 250 VAL A CA 1
ATOM 1947 C C . VAL A 1 250 ? 0.119 8.25 14.297 1 97.69 250 VAL A C 1
ATOM 1949 O O . VAL A 1 250 ? 0.651 7.293 13.727 1 97.69 250 VAL A O 1
ATOM 1952 N N . LYS A 1 251 ? 0.763 9.32 14.75 1 96.81 251 LYS A N 1
ATOM 1953 C CA . LYS A 1 251 ? 2.199 9.414 14.508 1 96.81 251 LYS A CA 1
ATOM 1954 C C . LYS A 1 251 ? 2.979 9.391 15.82 1 96.81 251 LYS A C 1
ATOM 1956 O O . LYS A 1 251 ? 4.207 9.273 15.812 1 96.81 251 LYS A O 1
ATOM 1961 N N . LYS A 1 252 ? 2.295 9.453 16.922 1 97.31 252 LYS A N 1
ATOM 1962 C CA . LYS A 1 252 ? 2.898 9.422 18.25 1 97.31 252 LYS A CA 1
ATOM 1963 C C . LYS A 1 252 ? 2.021 8.648 19.234 1 97.31 252 LYS A C 1
ATOM 1965 O O . LYS A 1 252 ? 0.814 8.883 19.312 1 97.31 252 LYS A O 1
ATOM 1970 N N . VAL A 1 253 ? 2.613 7.727 19.938 1 97.5 253 VAL A N 1
ATOM 1971 C CA . VAL A 1 253 ? 1.902 6.957 20.953 1 97.5 253 VAL A CA 1
ATOM 1972 C C . VAL A 1 253 ? 2.584 7.133 22.312 1 97.5 253 VAL A C 1
ATOM 1974 O O . VAL A 1 253 ? 3.787 6.895 22.438 1 97.5 253 VAL A O 1
ATOM 1977 N N . VAL A 1 254 ? 1.802 7.547 23.266 1 96.88 254 VAL A N 1
ATOM 1978 C CA . VAL A 1 254 ? 2.318 7.781 24.609 1 96.88 254 VAL A CA 1
ATOM 1979 C C . VAL A 1 254 ? 1.709 6.77 25.578 1 96.88 254 VAL A C 1
ATOM 1981 O O . VAL A 1 254 ? 0.485 6.637 25.656 1 96.88 254 VAL A O 1
ATOM 1984 N N . SER A 1 255 ? 2.498 6 26.203 1 92.94 255 SER A N 1
ATOM 1985 C CA . SER A 1 255 ? 2.014 5.027 27.172 1 92.94 255 SER A CA 1
ATOM 1986 C C . SER A 1 255 ? 2.156 5.555 28.594 1 92.94 255 SER A C 1
ATOM 1988 O O . SER A 1 255 ? 2.832 6.559 28.828 1 92.94 255 SER A O 1
ATOM 1990 N N . SER A 1 256 ? 1.522 4.648 29.5 1 84.44 256 SER A N 1
ATOM 1991 C CA . SER A 1 256 ? 1.608 5.02 30.906 1 84.44 256 SER A CA 1
ATOM 1992 C C . SER A 1 256 ? 3.041 4.918 31.422 1 84.44 256 SER A C 1
ATOM 1994 O O . SER A 1 256 ? 3.779 4.004 31.047 1 84.44 256 SER A O 1
ATOM 1996 N N . GLY A 1 257 ? 3.646 5.863 31.953 1 84.94 257 GLY A N 1
ATOM 1997 C CA . GLY A 1 257 ? 5.016 5.93 32.438 1 84.94 257 GLY A CA 1
ATOM 1998 C C . GLY A 1 257 ? 5.887 6.879 31.625 1 84.94 257 GLY A C 1
ATOM 1999 O O . GLY A 1 257 ? 7.062 7.062 31.953 1 84.94 257 GLY A O 1
ATOM 2000 N N . GLY A 1 258 ? 5.355 7.246 30.578 1 84.62 258 GLY A N 1
ATOM 2001 C CA . GLY A 1 258 ? 6.059 8.281 29.828 1 84.62 258 GLY A CA 1
ATOM 2002 C C . GLY A 1 258 ? 6.797 7.746 28.625 1 84.62 258 GLY A C 1
ATOM 2003 O O . GLY A 1 258 ? 7.531 8.477 27.953 1 84.62 258 GLY A O 1
ATOM 2004 N N . ASN A 1 259 ? 6.551 6.508 28.344 1 91.56 259 ASN A N 1
ATOM 2005 C CA . ASN A 1 259 ? 7.172 5.938 27.156 1 91.56 259 ASN A CA 1
ATOM 2006 C C . ASN A 1 259 ? 6.52 6.461 25.875 1 91.56 259 ASN A C 1
ATOM 2008 O O . ASN A 1 259 ? 5.293 6.508 25.781 1 91.56 259 ASN A O 1
ATOM 2012 N N . VAL A 1 260 ? 7.391 6.914 24.969 1 93.62 260 VAL A N 1
ATOM 2013 C CA . VAL A 1 260 ? 6.891 7.504 23.734 1 93.62 260 VAL A CA 1
ATOM 2014 C C . VAL A 1 260 ? 7.391 6.703 22.531 1 93.62 260 VAL A C 1
ATOM 2016 O O . VAL A 1 260 ? 8.578 6.391 22.438 1 93.62 260 VAL A O 1
ATOM 2019 N N . LEU A 1 261 ? 6.457 6.34 21.672 1 93.38 261 LEU A N 1
ATOM 2020 C CA . LEU A 1 261 ? 6.797 5.691 20.422 1 93.38 261 LEU A CA 1
ATOM 2021 C C . LEU A 1 261 ? 6.449 6.586 19.234 1 93.38 261 LEU A C 1
ATOM 2023 O O . LEU A 1 261 ? 5.355 7.152 19.172 1 93.38 261 LEU A O 1
ATOM 2027 N N . TRP A 1 262 ? 7.434 6.656 18.281 1 91.38 262 TRP A N 1
ATOM 2028 C CA . TRP A 1 262 ? 7.301 7.535 17.125 1 91.38 262 TRP A CA 1
ATOM 2029 C C . TRP A 1 262 ? 7.031 6.734 15.859 1 91.38 262 TRP A C 1
ATOM 2031 O O . TRP A 1 262 ? 7.711 5.742 15.594 1 91.38 262 TRP A O 1
ATOM 2041 N N . TYR A 1 263 ? 6.043 7.113 15.023 1 88.69 263 TYR A N 1
ATOM 2042 C CA . TYR A 1 263 ? 5.699 6.418 13.789 1 88.69 263 TYR A CA 1
ATOM 2043 C C . TYR A 1 263 ? 5.66 7.383 12.609 1 88.69 263 TYR A C 1
ATOM 2045 O O . TYR A 1 263 ? 5.168 7.039 11.531 1 88.69 263 TYR A O 1
ATOM 2053 N N . GLY A 1 264 ? 6.27 8.43 12.539 1 81.19 264 GLY A N 1
ATOM 2054 C CA . GLY A 1 264 ? 6.102 9.383 11.461 1 81.19 264 GLY A CA 1
ATOM 2055 C C . GLY A 1 264 ? 7.391 9.68 10.719 1 81.19 264 GLY A C 1
ATOM 2056 O O . GLY A 1 264 ? 7.445 9.57 9.492 1 81.19 264 GLY A O 1
ATOM 2057 N N . CYS A 1 265 ? 8.312 10.227 11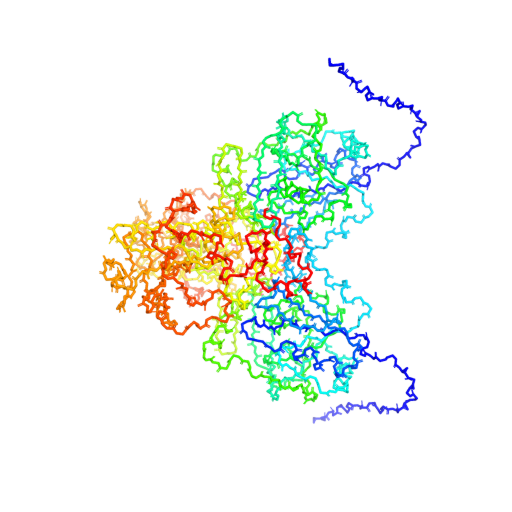.227 1 86.62 265 CYS A N 1
ATOM 2058 C CA . CYS A 1 265 ? 9.516 10.695 10.555 1 86.62 265 CYS A CA 1
ATOM 2059 C C . CYS A 1 265 ? 10.75 10.516 11.438 1 86.62 265 CYS A C 1
ATOM 2061 O O . CYS A 1 265 ? 10.625 10.297 12.641 1 86.62 265 CYS A O 1
ATOM 2063 N N . THR A 1 266 ? 11.812 10.453 10.742 1 88.12 266 THR A N 1
ATOM 2064 C CA . THR A 1 266 ? 13.133 10.414 11.375 1 88.12 266 THR A CA 1
ATOM 2065 C C . THR A 1 266 ? 14.078 11.414 10.703 1 88.12 266 THR A C 1
ATOM 2067 O O . THR A 1 266 ? 13.68 12.141 9.797 1 88.12 266 THR A O 1
ATOM 2070 N N . ARG A 1 267 ? 15.281 11.406 11.219 1 91.06 267 ARG A N 1
ATOM 2071 C CA . ARG A 1 267 ? 16.297 12.297 10.672 1 91.06 267 ARG A CA 1
ATOM 2072 C C . ARG A 1 267 ? 16.625 11.945 9.227 1 91.06 267 ARG A C 1
ATOM 2074 O O . ARG A 1 267 ? 17.188 12.758 8.5 1 91.06 267 ARG A O 1
ATOM 2081 N N . THR A 1 268 ? 16.25 10.781 8.828 1 91.25 268 THR A N 1
ATOM 2082 C CA . THR A 1 268 ? 16.578 10.312 7.488 1 91.25 268 THR A CA 1
ATOM 2083 C C . THR A 1 268 ? 15.352 10.406 6.578 1 91.25 268 THR A C 1
ATOM 2085 O O . THR A 1 268 ? 15.422 10.055 5.398 1 91.25 268 THR A O 1
ATOM 2088 N N . THR A 1 269 ? 14.227 10.852 7.113 1 90.62 269 THR A N 1
ATOM 2089 C CA . THR A 1 269 ? 13.062 11.125 6.281 1 90.62 269 THR A CA 1
ATOM 2090 C C . THR A 1 269 ? 13.219 12.445 5.531 1 90.62 269 THR A C 1
ATOM 2092 O O . THR A 1 269 ? 13.43 13.492 6.145 1 90.62 269 THR A O 1
ATOM 2095 N N . PRO A 1 270 ? 13.211 12.414 4.266 1 86.56 270 PRO A N 1
ATOM 2096 C CA . PRO A 1 270 ? 13.516 13.633 3.502 1 86.56 270 PRO A CA 1
ATOM 2097 C C . PRO A 1 270 ? 12.555 14.773 3.809 1 86.56 270 PRO A C 1
ATOM 2099 O O . PRO A 1 270 ? 12.977 15.93 3.904 1 86.56 270 PRO A O 1
ATOM 2102 N N . ARG A 1 271 ? 11.203 14.438 3.805 1 84.56 271 ARG A N 1
ATOM 2103 C CA . ARG A 1 271 ? 10.242 15.516 4.059 1 84.56 271 ARG A CA 1
ATOM 2104 C C . ARG A 1 271 ? 9.164 15.062 5.031 1 84.56 271 ARG A C 1
ATOM 2106 O O . ARG A 1 271 ? 8.57 13.992 4.867 1 84.56 271 ARG A O 1
ATOM 2113 N N . CYS A 1 272 ? 9.055 15.969 5.996 1 86.38 272 CYS A N 1
ATOM 2114 C CA . CYS A 1 272 ? 7.977 15.695 6.934 1 86.38 272 CYS A CA 1
ATOM 2115 C C . CYS A 1 272 ? 6.633 16.156 6.367 1 86.38 272 CYS A C 1
ATOM 2117 O O . CYS A 1 272 ? 5.594 15.57 6.684 1 86.38 272 CYS A O 1
ATOM 2119 N N . PHE A 1 273 ? 6.637 17.188 5.676 1 91.19 273 PHE A N 1
ATOM 2120 C CA . PHE A 1 273 ? 5.5 17.766 4.965 1 91.19 273 PHE A CA 1
ATOM 2121 C C . PHE A 1 273 ? 5.953 18.422 3.662 1 91.19 273 PHE A C 1
ATOM 2123 O O . PHE A 1 273 ? 7.137 18.719 3.492 1 91.19 273 PHE A O 1
ATOM 2130 N N . PRO A 1 274 ? 5.062 18.578 2.74 1 91.94 274 PRO A N 1
ATOM 2131 C CA . PRO A 1 274 ? 5.453 19.188 1.467 1 91.94 274 PRO A CA 1
ATOM 2132 C C . PRO A 1 274 ? 5.719 20.688 1.589 1 91.94 274 PRO A C 1
ATOM 2134 O O . PRO A 1 274 ? 5.539 21.266 2.664 1 91.94 274 PRO A O 1
ATOM 2137 N N . THR A 1 275 ? 6.219 21.188 0.449 1 92 275 THR A N 1
ATOM 2138 C CA . THR A 1 275 ? 6.469 22.625 0.413 1 92 275 THR A CA 1
ATOM 2139 C C . THR A 1 275 ? 5.219 23.406 0.813 1 92 275 THR A C 1
ATOM 2141 O O . THR A 1 275 ? 4.125 23.141 0.313 1 92 275 THR A O 1
ATOM 2144 N N . VAL A 1 276 ? 5.465 24.328 1.703 1 93 276 VAL A N 1
ATOM 2145 C CA . VAL A 1 276 ? 4.348 25.109 2.217 1 93 276 VAL A CA 1
ATOM 2146 C C . VAL A 1 276 ? 3.963 26.188 1.206 1 93 276 VAL A C 1
ATOM 2148 O O . VAL A 1 276 ? 4.82 26.938 0.735 1 93 276 VAL A O 1
ATOM 2151 N N . VAL A 1 277 ? 2.617 26.219 0.935 1 92.25 277 VAL A N 1
ATOM 2152 C CA . VAL A 1 277 ? 2.104 27.188 -0.027 1 92.25 277 VAL A CA 1
ATOM 2153 C C . VAL A 1 277 ? 1.271 28.234 0.697 1 92.25 277 VAL A C 1
ATOM 2155 O O . VAL A 1 277 ? 0.393 27.906 1.496 1 92.25 277 VAL A O 1
ATOM 2158 N N . ASP A 1 278 ? 1.591 29.469 0.452 1 89.06 278 ASP A N 1
ATOM 2159 C CA . ASP A 1 278 ? 0.87 30.594 1.018 1 89.06 278 ASP A CA 1
ATOM 2160 C C . ASP A 1 278 ? 0.815 30.516 2.541 1 89.06 278 ASP A C 1
ATOM 2162 O O . ASP A 1 278 ? -0.25 30.672 3.139 1 89.06 278 ASP A O 1
ATOM 2166 N N . ASP A 1 279 ? 1.868 30.062 3.117 1 89.62 279 ASP A N 1
ATOM 2167 C CA . ASP A 1 279 ? 2.076 30.016 4.562 1 89.62 279 ASP A CA 1
ATOM 2168 C C . ASP A 1 279 ? 1.103 29.047 5.223 1 89.62 279 ASP A C 1
ATOM 2170 O O . ASP A 1 279 ? 0.85 29.125 6.426 1 89.62 279 ASP A O 1
ATOM 2174 N N . THR A 1 280 ? 0.466 28.234 4.438 1 92.88 280 THR A N 1
ATOM 2175 C CA . THR A 1 280 ? -0.495 27.281 4.98 1 92.88 280 THR A CA 1
ATOM 2176 C C . THR A 1 280 ? -0.076 25.844 4.66 1 92.88 280 THR A C 1
ATOM 2178 O O . THR A 1 280 ? -0.216 25.391 3.523 1 92.88 280 THR A O 1
ATOM 2181 N N . PRO A 1 281 ? 0.417 25.172 5.641 1 94.5 281 PRO A N 1
ATOM 2182 C CA . PRO A 1 281 ? 0.848 23.797 5.414 1 94.5 281 PRO A CA 1
ATOM 2183 C C . PRO A 1 281 ? -0.316 22.859 5.098 1 94.5 281 PRO A C 1
ATOM 2185 O O . PRO A 1 281 ? -1.463 23.156 5.441 1 94.5 281 PRO A O 1
ATOM 2188 N N . ASP A 1 282 ? -0.012 21.688 4.504 1 94.38 282 ASP A N 1
ATOM 2189 C CA . ASP A 1 282 ? -1.02 20.75 4.023 1 94.38 282 ASP A CA 1
ATOM 2190 C C . ASP A 1 282 ? -1.84 20.188 5.18 1 94.38 282 ASP A C 1
ATOM 2192 O O . ASP A 1 282 ? -3.053 20 5.055 1 94.38 282 ASP A O 1
ATOM 2196 N N . TYR A 1 283 ? -1.134 19.938 6.336 1 94.56 283 TYR A N 1
ATOM 2197 C CA . TYR A 1 283 ? -1.792 19.266 7.453 1 94.56 283 TYR A CA 1
ATOM 2198 C C . TYR A 1 283 ? -2.918 20.125 8.016 1 94.56 283 TYR A C 1
ATOM 2200 O O . TYR A 1 283 ? -3.855 19.609 8.625 1 94.56 283 TYR A O 1
ATOM 2208 N N . LEU A 1 284 ? -2.916 21.453 7.82 1 94.38 284 LEU A N 1
ATOM 2209 C CA . LEU A 1 284 ? -4.004 22.297 8.305 1 94.38 284 LEU A CA 1
ATOM 2210 C C . LEU A 1 284 ? -5.281 22.031 7.512 1 94.38 284 LEU A C 1
ATOM 2212 O O . LEU A 1 284 ? -6.383 22.109 8.055 1 94.38 284 LEU A O 1
ATOM 2216 N N . TYR A 1 285 ? -5.098 21.656 6.242 1 91.75 285 TYR A N 1
ATOM 2217 C CA . TYR A 1 285 ? -6.258 21.359 5.41 1 91.75 285 TYR A CA 1
ATOM 2218 C C . TYR A 1 285 ? -6.848 20 5.777 1 91.75 285 TYR A C 1
ATOM 2220 O O . TYR A 1 285 ? -7.957 19.672 5.355 1 91.75 285 TYR A O 1
ATOM 2228 N N . LEU A 1 286 ? -6.152 19.281 6.59 1 91.56 286 LEU A N 1
ATOM 2229 C CA . LEU A 1 286 ? -6.621 18 7.094 1 91.56 286 LEU A CA 1
ATOM 2230 C C . LEU A 1 286 ? -7.191 18.141 8.5 1 91.56 286 LEU A C 1
ATOM 2232 O O . LEU A 1 286 ? -7.582 17.141 9.117 1 91.56 286 LEU A O 1
ATOM 2236 N N . GLY A 1 287 ? -7.168 19.344 9 1 90.81 287 GLY A N 1
ATOM 2237 C CA . GLY A 1 287 ? -7.605 19.562 10.367 1 90.81 287 GLY A CA 1
ATOM 2238 C C . GLY A 1 287 ? -6.586 19.125 11.398 1 90.81 287 GLY A C 1
ATOM 2239 O O . GLY A 1 287 ? -6.945 18.812 12.531 1 90.81 287 GLY A O 1
ATOM 2240 N N . ARG A 1 288 ? -5.344 19.094 10.992 1 93.94 288 ARG A N 1
ATOM 2241 C CA . ARG A 1 288 ? -4.273 18.625 11.867 1 93.94 288 ARG A CA 1
ATOM 2242 C C . ARG A 1 288 ? -3.193 19.688 12.023 1 93.94 288 ARG A C 1
ATOM 2244 O O . ARG A 1 288 ? -3.279 20.766 11.43 1 93.94 288 ARG A O 1
ATOM 2251 N N . TRP A 1 289 ? -2.299 19.391 12.945 1 96 289 TRP A N 1
ATOM 2252 C CA . TRP A 1 289 ? -1.156 20.266 13.188 1 96 289 TRP A CA 1
ATOM 2253 C C . TRP A 1 289 ? 0.135 19.625 12.688 1 96 289 TRP A C 1
ATOM 2255 O O . TRP A 1 289 ? 0.101 18.625 11.969 1 96 289 TRP A O 1
ATOM 2265 N N . THR A 1 290 ? 1.225 20.312 12.914 1 96.44 290 THR A N 1
ATOM 2266 C CA . THR A 1 290 ? 2.52 19.781 12.508 1 96.44 290 THR A CA 1
ATOM 2267 C C . THR A 1 290 ? 2.756 18.406 13.109 1 96.44 290 THR A C 1
ATOM 2269 O O . THR A 1 290 ? 2.557 18.203 14.305 1 96.44 290 THR A O 1
ATOM 2272 N N . PRO A 1 291 ? 3.092 17.438 12.281 1 96.19 291 PRO A N 1
ATOM 2273 C CA . PRO A 1 291 ? 3.387 16.125 12.836 1 96.19 291 PRO A CA 1
ATOM 2274 C C . PRO A 1 291 ? 4.379 16.172 13.992 1 96.19 291 PRO A C 1
ATOM 2276 O O . PRO A 1 291 ? 5.359 16.922 13.938 1 96.19 291 PRO A O 1
ATOM 2279 N N . PRO A 1 292 ? 4.125 15.445 15.023 1 96.19 292 PRO A N 1
ATOM 2280 C CA . PRO A 1 292 ? 4.922 15.562 16.25 1 96.19 292 PRO A CA 1
ATOM 2281 C C . PRO A 1 292 ? 6.395 15.234 16.016 1 96.19 292 PRO A C 1
ATOM 2283 O O . PRO A 1 292 ? 7.27 15.82 16.672 1 96.19 292 PRO A O 1
ATOM 2286 N N . CYS A 1 293 ? 6.648 14.289 15.148 1 94.94 293 CYS A N 1
ATOM 2287 C CA . CYS A 1 293 ? 8.047 13.977 14.867 1 94.94 293 CYS A CA 1
ATOM 2288 C C . CYS A 1 293 ? 8.758 15.164 14.227 1 94.94 293 CYS A C 1
ATOM 2290 O O . CYS A 1 293 ? 9.938 15.391 14.484 1 94.94 293 CYS A O 1
ATOM 2292 N N . CYS A 1 294 ? 8.055 15.898 13.406 1 95.56 294 CYS A N 1
ATOM 2293 C CA . CYS A 1 294 ? 8.602 17.094 12.797 1 95.56 294 CYS A CA 1
ATOM 2294 C C . CYS A 1 294 ? 8.852 18.172 13.844 1 95.56 294 CYS A C 1
ATOM 2296 O O . CYS A 1 294 ? 9.883 18.844 13.82 1 95.56 294 CYS A O 1
ATOM 2298 N N . LEU A 1 295 ? 7.914 18.312 14.766 1 96.31 295 LEU A N 1
ATOM 2299 C CA . LEU A 1 295 ? 8.086 19.281 15.844 1 96.31 295 LEU A CA 1
ATOM 2300 C C . LEU A 1 295 ? 9.32 18.953 16.672 1 96.31 295 LEU A C 1
ATOM 2302 O O . LEU A 1 295 ? 10.094 19.844 17.031 1 96.31 295 LEU A O 1
ATOM 2306 N N . GLU A 1 296 ? 9.453 17.703 16.922 1 95.62 296 GLU A N 1
ATOM 2307 C CA . GLU A 1 296 ? 10.617 17.297 17.703 1 95.62 296 GLU A CA 1
ATOM 2308 C C . GLU A 1 296 ? 11.914 17.578 16.938 1 95.62 296 GLU A C 1
ATOM 2310 O O . GLU A 1 296 ? 12.914 17.969 17.531 1 95.62 296 GLU A O 1
ATOM 2315 N N . GLY A 1 297 ? 11.891 17.312 15.641 1 95.81 297 GLY A N 1
ATOM 2316 C CA . GLY A 1 297 ? 13.039 17.672 14.828 1 95.81 297 GLY A CA 1
ATOM 2317 C C . GLY A 1 297 ? 13.352 19.156 14.844 1 95.81 297 GLY A C 1
ATOM 2318 O O . GLY A 1 297 ? 14.516 19.547 14.914 1 95.81 297 GLY A O 1
ATOM 2319 N N . LEU A 1 298 ? 12.352 19.969 14.805 1 97.56 298 LEU A N 1
ATOM 2320 C CA . LEU A 1 298 ? 12.516 21.422 14.883 1 97.56 298 LEU A CA 1
ATOM 2321 C C . LEU A 1 298 ? 13.094 21.828 16.234 1 97.56 298 LEU A C 1
ATOM 2323 O O . LEU A 1 298 ? 13.984 22.672 16.297 1 97.56 298 LEU A O 1
ATOM 2327 N N . ARG A 1 299 ? 12.602 21.219 17.297 1 97.94 299 ARG A N 1
ATOM 2328 C CA . ARG A 1 299 ? 13.109 21.5 18.641 1 97.94 299 ARG A CA 1
ATOM 2329 C C . ARG A 1 299 ? 14.594 21.172 18.75 1 97.94 299 ARG A C 1
ATOM 2331 O O . ARG A 1 299 ? 15.375 21.953 19.281 1 97.94 299 ARG A O 1
ATOM 2338 N N . ALA A 1 300 ? 14.898 20.016 18.234 1 97.5 300 ALA A N 1
ATOM 2339 C CA . ALA A 1 300 ? 16.297 19.578 18.281 1 97.5 300 ALA A CA 1
ATOM 2340 C C . ALA A 1 300 ? 17.188 20.547 17.516 1 97.5 300 ALA A C 1
ATOM 2342 O O . ALA A 1 300 ? 18.281 20.906 17.984 1 97.5 300 ALA A O 1
ATOM 2343 N N . THR A 1 301 ? 16.766 20.922 16.391 1 98.12 301 THR A N 1
ATOM 2344 C CA . THR A 1 301 ? 17.547 21.844 15.578 1 98.12 301 THR A CA 1
ATOM 2345 C C . THR A 1 301 ? 17.672 23.203 16.266 1 98.12 301 THR A C 1
ATOM 2347 O O . THR A 1 301 ? 18.75 23.797 16.281 1 98.12 301 THR A O 1
ATOM 2350 N N . ALA A 1 302 ? 16.594 23.625 16.828 1 98.69 302 ALA A N 1
ATOM 2351 C CA . ALA A 1 302 ? 16.578 24.891 17.547 1 98.69 302 ALA A CA 1
ATOM 2352 C C . ALA A 1 302 ? 17.562 24.875 18.703 1 98.69 302 ALA A C 1
ATOM 2354 O O . ALA A 1 302 ? 18.406 25.766 18.844 1 98.69 302 ALA A O 1
ATOM 2355 N N . ARG A 1 303 ? 17.484 23.844 19.5 1 98.69 303 ARG A N 1
ATOM 2356 C CA . ARG A 1 303 ? 18.391 23.719 20.641 1 98.69 303 ARG A CA 1
ATOM 2357 C C . ARG A 1 303 ? 19.844 23.719 20.188 1 98.69 303 ARG A C 1
ATOM 2359 O O . ARG A 1 303 ? 20.703 24.344 20.828 1 98.69 303 ARG A O 1
ATOM 2366 N N . HIS A 1 304 ? 20.078 23.062 19.109 1 98.44 304 HIS A N 1
ATOM 2367 C CA . HIS A 1 304 ? 21.438 23.016 18.578 1 98.44 304 HIS A CA 1
ATOM 2368 C C . HIS A 1 304 ? 21.922 24.391 18.141 1 98.44 304 HIS A C 1
ATOM 2370 O O . HIS A 1 304 ? 23.047 24.797 18.453 1 98.44 304 HIS A O 1
ATOM 2376 N N . VAL A 1 305 ? 21.109 25.109 17.5 1 98.56 305 VAL A N 1
ATOM 2377 C CA . VAL A 1 305 ? 21.453 26.453 17.031 1 98.56 305 VAL A CA 1
ATOM 2378 C C . VAL A 1 305 ? 21.656 27.375 18.234 1 98.56 305 VAL A C 1
ATOM 2380 O O . VAL A 1 305 ? 22.625 28.141 18.266 1 98.56 305 VAL A O 1
ATOM 2383 N N . PHE A 1 306 ? 20.75 27.266 19.234 1 98.5 306 PHE A N 1
ATOM 2384 C CA . PHE A 1 306 ? 20.859 28.094 20.438 1 98.5 306 PHE A CA 1
ATOM 2385 C C . PHE A 1 306 ? 22.203 27.844 21.125 1 98.5 306 PHE A C 1
ATOM 2387 O O . PHE A 1 306 ? 22.875 28.797 21.547 1 98.5 306 PHE A O 1
ATOM 2394 N N . GLN A 1 307 ? 22.547 26.625 21.203 1 98.19 307 GLN A N 1
ATOM 2395 C CA . GLN A 1 307 ? 23.797 26.25 21.844 1 98.19 307 GLN A CA 1
ATOM 2396 C C . GLN A 1 307 ? 25 26.828 21.094 1 98.19 307 GLN A C 1
ATOM 2398 O O . GLN A 1 307 ? 25.938 27.344 21.703 1 98.19 307 GLN A O 1
ATOM 2403 N N . ALA A 1 308 ? 24.953 26.75 19.828 1 97.88 308 ALA A N 1
ATOM 2404 C CA . ALA A 1 308 ? 26.031 27.281 19.016 1 97.88 308 ALA A CA 1
ATOM 2405 C C . ALA A 1 308 ? 26.141 28.797 19.172 1 97.88 308 ALA A C 1
ATOM 2407 O O . ALA A 1 308 ? 27.25 29.328 19.297 1 97.88 308 ALA A O 1
ATOM 2408 N N . LEU A 1 309 ? 25.078 29.469 19.156 1 98.25 309 LEU A N 1
ATOM 2409 C CA . LEU A 1 309 ? 25.062 30.938 19.281 1 98.25 309 LEU A CA 1
ATOM 2410 C C . LEU A 1 309 ? 25.516 31.375 20.656 1 98.25 309 LEU A C 1
ATOM 2412 O O . LEU A 1 309 ? 26.234 32.375 20.797 1 98.25 309 LEU A O 1
ATOM 2416 N N . LYS A 1 310 ? 25.109 30.641 21.672 1 97.5 310 LYS A N 1
ATOM 2417 C CA . LYS A 1 310 ? 25.562 30.922 23.031 1 97.5 310 LYS A CA 1
ATOM 2418 C C . LYS A 1 310 ? 27.062 30.719 23.156 1 97.5 310 LYS A C 1
ATOM 2420 O O . LYS A 1 310 ? 27.766 31.516 23.797 1 97.5 310 LYS A O 1
ATOM 2425 N N . ALA A 1 311 ? 27.531 29.703 22.578 1 97.31 311 ALA A N 1
ATOM 2426 C CA . ALA A 1 311 ? 28.938 29.344 22.672 1 97.31 311 ALA A CA 1
ATOM 2427 C C . ALA A 1 311 ? 29.812 30.438 22.062 1 97.31 311 ALA A C 1
ATOM 2429 O O . ALA A 1 311 ? 30.938 30.672 22.516 1 97.31 311 ALA A O 1
ATOM 2430 N N . CYS A 1 312 ? 29.359 31.109 21.078 1 96.94 312 CYS A N 1
ATOM 2431 C CA . CYS A 1 312 ? 30.156 32.156 20.453 1 96.94 312 CYS A CA 1
ATOM 2432 C C . CYS A 1 312 ? 29.812 33.531 21.031 1 96.94 312 CYS A C 1
ATOM 2434 O O . CYS A 1 312 ? 30.25 34.562 20.5 1 96.94 312 CYS A O 1
ATOM 2436 N N . ARG A 1 313 ? 28.969 33.625 22.031 1 97.06 313 ARG A N 1
ATOM 2437 C CA . ARG A 1 313 ? 28.578 34.812 22.766 1 97.06 313 ARG A CA 1
ATOM 2438 C C . ARG A 1 313 ? 27.953 35.844 21.844 1 97.06 313 ARG A C 1
ATOM 2440 O O . ARG A 1 313 ? 28.266 37.031 21.922 1 97.06 313 ARG A O 1
ATOM 2447 N N . ALA A 1 314 ? 27.203 35.344 20.938 1 98.06 314 ALA A N 1
ATOM 2448 C CA . ALA A 1 314 ? 26.484 36.219 20.031 1 98.06 314 ALA A CA 1
ATOM 2449 C C . ALA A 1 314 ? 25.234 36.781 20.688 1 98.06 314 ALA A C 1
ATOM 2451 O O . ALA A 1 314 ? 24.656 36.156 21.578 1 98.06 314 ALA A O 1
ATOM 2452 N N . ARG A 1 315 ? 24.844 38.031 20.281 1 97.75 315 ARG A N 1
ATOM 2453 C CA . ARG A 1 315 ? 23.547 38.594 20.672 1 97.75 315 ARG A CA 1
ATOM 2454 C C . ARG A 1 315 ? 22.453 38.156 19.734 1 97.75 315 ARG A C 1
ATOM 2456 O O . ARG A 1 315 ? 22.391 38.594 18.578 1 97.75 315 ARG A O 1
ATOM 2463 N N . TRP A 1 316 ? 21.656 37.25 20.156 1 98.25 316 TRP A N 1
ATOM 2464 C CA . TRP A 1 316 ? 20.578 36.625 19.375 1 98.25 316 TRP A CA 1
ATOM 2465 C C . TRP A 1 316 ? 19.266 36.625 20.141 1 98.25 316 TRP A C 1
ATOM 2467 O O . TRP A 1 316 ? 19.266 36.844 21.359 1 98.25 316 TRP A O 1
ATOM 2477 N N . TRP A 1 317 ? 18.125 36.469 19.516 1 98.5 317 TRP A N 1
ATOM 2478 C CA . TRP A 1 317 ? 16.812 36.438 20.141 1 98.5 317 TRP A CA 1
ATOM 2479 C C . TRP A 1 317 ? 15.828 35.656 19.281 1 98.5 317 TRP A C 1
ATOM 2481 O O . TRP A 1 317 ? 16.047 35.469 18.078 1 98.5 317 TRP A O 1
ATOM 2491 N N . LEU A 1 318 ? 14.758 35.062 19.859 1 98.31 318 LEU A N 1
ATOM 2492 C CA . LEU A 1 318 ? 13.656 34.469 19.109 1 98.31 318 LEU A CA 1
ATOM 2493 C C . LEU A 1 318 ? 12.891 35.562 18.328 1 98.31 318 LEU A C 1
ATOM 2495 O O . LEU A 1 318 ? 12.672 36.656 18.844 1 98.31 318 LEU A O 1
ATOM 2499 N N . GLU A 1 319 ? 12.484 35.219 17.141 1 94.56 319 GLU A N 1
ATOM 2500 C CA . GLU A 1 319 ? 11.789 36.125 16.266 1 94.56 319 GLU A CA 1
ATOM 2501 C C . GLU A 1 319 ? 10.453 35.562 15.789 1 94.56 319 GLU A C 1
ATOM 2503 O O . GLU A 1 319 ? 10.289 34.344 15.742 1 94.56 319 GLU A O 1
ATOM 2508 N N . GLY A 1 320 ? 9.5 36.5 15.477 1 93.06 320 GLY A N 1
ATOM 2509 C CA . GLY A 1 320 ? 8.281 36.125 14.773 1 93.06 320 GLY A CA 1
ATOM 2510 C C . GLY A 1 320 ? 7.445 35.094 15.531 1 93.06 320 GLY A C 1
ATOM 2511 O O . GLY A 1 320 ? 7.176 35.281 16.719 1 93.06 320 GLY A O 1
ATOM 2512 N N . GLY A 1 321 ? 7.023 34.125 14.781 1 94.44 321 GLY A N 1
ATOM 2513 C CA . GLY A 1 321 ? 6.156 33.094 15.344 1 94.44 321 GLY A CA 1
ATOM 2514 C C . GLY A 1 321 ? 6.82 32.312 16.438 1 94.44 321 GLY A C 1
ATOM 2515 O O . GLY A 1 321 ? 6.152 31.828 17.359 1 94.44 321 GLY A O 1
ATOM 2516 N N . SER A 1 322 ? 8.086 32.188 16.344 1 97.69 322 SER A N 1
ATOM 2517 C CA . SER A 1 322 ? 8.82 31.438 17.359 1 97.69 322 SER A CA 1
ATOM 2518 C C . SER A 1 322 ? 8.75 32.125 18.703 1 97.69 322 SER A C 1
ATOM 2520 O O . SER A 1 322 ? 8.539 31.484 19.734 1 97.69 322 SER A O 1
ATOM 2522 N N . LEU A 1 323 ? 8.914 33.438 18.688 1 97.94 323 LEU A N 1
ATOM 2523 C CA . LEU A 1 323 ? 8.773 34.188 19.922 1 97.94 323 LEU A CA 1
ATOM 2524 C C . LEU A 1 323 ? 7.344 34.125 20.453 1 97.94 323 LEU A C 1
ATOM 2526 O O . LEU A 1 323 ? 7.125 33.938 21.641 1 97.94 323 LEU A O 1
ATOM 2530 N N . LEU A 1 324 ? 6.414 34.25 19.531 1 96.81 324 LEU A N 1
ATOM 2531 C CA . LEU A 1 324 ? 5.008 34.156 19.906 1 96.81 324 LEU A CA 1
ATOM 2532 C C . LEU A 1 324 ? 4.711 32.812 20.562 1 96.81 324 LEU A C 1
ATOM 2534 O O . LEU A 1 324 ? 4.039 32.75 21.594 1 96.81 324 LEU A O 1
ATOM 2538 N N . GLY A 1 325 ? 5.188 31.719 19.969 1 97.38 325 GLY A N 1
ATOM 2539 C CA . GLY A 1 325 ? 5.016 30.391 20.547 1 97.38 325 GLY A CA 1
ATOM 2540 C C . GLY A 1 325 ? 5.652 30.25 21.922 1 97.38 325 GLY A C 1
ATOM 2541 O O . GLY A 1 325 ? 5.086 29.625 22.812 1 97.38 325 GLY A O 1
ATOM 2542 N N . ALA A 1 326 ? 6.762 30.828 22.109 1 98.12 326 ALA A N 1
ATOM 2543 C CA . ALA A 1 326 ? 7.457 30.812 23.391 1 98.12 326 ALA A CA 1
ATOM 2544 C C . ALA A 1 326 ? 6.609 31.469 24.484 1 98.12 326 ALA A C 1
ATOM 2546 O O . ALA A 1 326 ? 6.473 30.922 25.578 1 98.12 326 ALA A O 1
ATOM 2547 N N . VAL A 1 327 ? 6.059 32.562 24.156 1 97.44 327 VAL A N 1
ATOM 2548 C CA . VAL A 1 327 ? 5.305 33.344 25.125 1 97.44 327 VAL A CA 1
ATOM 2549 C C . VAL A 1 327 ? 3.973 32.656 25.422 1 97.44 327 VAL A C 1
ATOM 2551 O O . VAL A 1 327 ? 3.498 32.656 26.562 1 97.44 327 VAL A O 1
ATOM 2554 N N . ARG A 1 328 ? 3.361 32.031 24.438 1 95.5 328 ARG A N 1
ATOM 2555 C CA . ARG A 1 328 ? 2.057 31.406 24.609 1 95.5 328 ARG A CA 1
ATOM 2556 C C . ARG A 1 328 ? 2.178 30.109 25.406 1 95.5 328 ARG A C 1
ATOM 2558 O O . ARG A 1 328 ? 1.5 29.938 26.422 1 95.5 328 ARG A O 1
ATOM 2565 N N . ASN A 1 329 ? 3.076 29.219 24.938 1 93.88 329 ASN A N 1
ATOM 2566 C CA . ASN A 1 329 ? 3.082 27.891 25.547 1 93.88 329 ASN A CA 1
ATOM 2567 C C . ASN A 1 329 ? 4.504 27.406 25.828 1 93.88 329 ASN A C 1
ATOM 2569 O O . ASN A 1 329 ? 4.715 26.219 26.141 1 93.88 329 ASN A O 1
ATOM 2573 N N . GLY A 1 330 ? 5.414 28.312 25.609 1 97.25 330 GLY A N 1
ATOM 2574 C CA . GLY A 1 330 ? 6.793 27.938 25.891 1 97.25 330 GLY A CA 1
ATOM 2575 C C . GLY A 1 330 ? 7.375 26.984 24.875 1 97.25 330 GLY A C 1
ATOM 2576 O O . GLY A 1 330 ? 8.305 26.234 25.172 1 97.25 330 GLY A O 1
ATOM 2577 N N . ASP A 1 331 ? 6.758 26.938 23.703 1 97.94 331 ASP A N 1
ATOM 2578 C CA . ASP A 1 331 ? 7.156 25.969 22.688 1 97.94 331 ASP A CA 1
ATOM 2579 C C . ASP A 1 331 ? 6.836 26.484 21.281 1 97.94 331 ASP A C 1
ATOM 2581 O O . ASP A 1 331 ? 6.398 27.625 21.125 1 97.94 331 ASP A O 1
ATOM 2585 N N . ILE A 1 332 ? 7.207 25.734 20.312 1 97.88 332 ILE A N 1
ATOM 2586 C CA . ILE A 1 332 ? 6.844 26.031 18.938 1 97.88 332 ILE A CA 1
ATOM 2587 C C . ILE A 1 332 ? 5.324 26.047 18.797 1 97.88 332 ILE A C 1
ATOM 2589 O O . ILE A 1 332 ? 4.625 25.219 19.375 1 97.88 332 ILE A O 1
ATOM 2593 N N . ILE A 1 333 ? 4.805 27.062 18.047 1 96.12 333 ILE A N 1
ATOM 2594 C CA . ILE A 1 333 ? 3.387 27.016 17.703 1 96.12 333 ILE A CA 1
ATOM 2595 C C . ILE A 1 333 ? 3.037 25.672 17.078 1 96.12 333 ILE A C 1
ATOM 2597 O O . ILE A 1 333 ? 3.717 25.219 16.156 1 96.12 333 ILE A O 1
ATOM 2601 N N . PRO A 1 334 ? 1.971 24.984 17.5 1 95.81 334 PRO A N 1
ATOM 2602 C CA . PRO A 1 334 ? 1.701 23.594 17.156 1 95.81 334 PRO A CA 1
ATOM 2603 C C . PRO A 1 334 ? 1.567 23.375 15.648 1 95.81 334 PRO A C 1
ATOM 2605 O O . PRO A 1 334 ? 1.78 22.266 15.156 1 95.81 334 PRO A O 1
ATOM 2608 N N . TRP A 1 335 ? 1.263 24.406 14.906 1 95.12 335 TRP A N 1
ATOM 2609 C CA . TRP A 1 335 ? 1.069 24.25 13.469 1 95.12 335 TRP A CA 1
ATOM 2610 C C . TRP A 1 335 ? 2.174 24.953 12.688 1 95.12 335 TRP A C 1
ATOM 2612 O O . TRP A 1 335 ? 2.088 25.094 11.469 1 95.12 335 TRP A O 1
ATOM 2622 N N . ASP A 1 336 ? 3.176 25.438 13.422 1 95.44 336 ASP A N 1
ATOM 2623 C CA . ASP A 1 336 ? 4.285 26.094 12.734 1 95.44 336 ASP A CA 1
ATOM 2624 C C . ASP A 1 336 ? 5.23 25.062 12.117 1 95.44 336 ASP A C 1
ATOM 2626 O O . ASP A 1 336 ? 5.199 23.875 12.477 1 95.44 336 ASP A O 1
ATOM 2630 N N . TYR A 1 337 ? 6.035 25.5 11.18 1 95.81 337 TYR A N 1
ATOM 2631 C CA . TYR A 1 337 ? 6.828 24.547 10.422 1 95.81 337 TYR A CA 1
ATOM 2632 C C . TYR A 1 337 ? 8.297 24.969 10.375 1 95.81 337 TYR A C 1
ATOM 2634 O O . TYR A 1 337 ? 9.109 24.344 9.695 1 95.81 337 TYR A O 1
ATOM 2642 N N . ASP A 1 338 ? 8.672 26.016 11.078 1 95.88 338 ASP A N 1
ATOM 2643 C CA . ASP A 1 338 ? 10.07 26.422 11.188 1 95.88 338 ASP A CA 1
ATOM 2644 C C . ASP A 1 338 ? 10.305 27.234 12.469 1 95.88 338 ASP A C 1
ATOM 2646 O O . ASP A 1 338 ? 9.375 27.453 13.25 1 95.88 338 ASP A O 1
ATOM 2650 N N . VAL A 1 339 ? 11.547 27.5 12.773 1 97.88 339 VAL A N 1
ATOM 2651 C CA . VAL A 1 339 ? 11.945 28.344 13.898 1 97.88 339 VAL A CA 1
ATOM 2652 C C . VAL A 1 339 ? 12.75 29.531 13.391 1 97.88 339 VAL A C 1
ATOM 2654 O O . VAL A 1 339 ? 13.617 29.391 12.523 1 97.88 339 VAL A O 1
ATOM 2657 N N . ASP A 1 340 ? 12.438 30.672 13.914 1 96.38 340 ASP A N 1
ATOM 2658 C CA . ASP A 1 340 ? 13.094 31.891 13.469 1 96.38 340 ASP A CA 1
ATOM 2659 C C . ASP A 1 340 ? 13.891 32.531 14.602 1 96.38 340 ASP A C 1
ATOM 2661 O O . ASP A 1 340 ? 13.375 32.719 15.711 1 96.38 340 ASP A O 1
ATOM 2665 N N . VAL A 1 341 ? 15.094 32.938 14.234 1 97.5 341 VAL A N 1
ATOM 2666 C CA . VAL A 1 341 ? 16 33.562 15.18 1 97.5 341 VAL A CA 1
ATOM 2667 C C . VAL A 1 341 ? 16.609 34.844 14.555 1 97.5 341 VAL A C 1
ATOM 2669 O O . VAL A 1 341 ? 16.953 34.844 13.367 1 97.5 341 VAL A O 1
ATOM 2672 N N . GLY A 1 342 ? 16.641 35.875 15.375 1 96.62 342 GLY A N 1
ATOM 2673 C CA . GLY A 1 342 ? 17.406 37.062 15 1 96.62 342 GLY A CA 1
ATOM 2674 C C . GLY A 1 342 ? 18.781 37.125 15.641 1 96.62 342 GLY A C 1
ATOM 2675 O O . GLY A 1 342 ? 18.969 36.594 16.734 1 96.62 342 GLY A O 1
ATOM 2676 N N . ILE A 1 343 ? 19.703 37.812 14.977 1 97.56 343 ILE A N 1
ATOM 2677 C CA . ILE A 1 343 ? 21.062 37.969 15.492 1 97.56 343 ILE A CA 1
ATOM 2678 C C . ILE A 1 343 ? 21.594 39.344 15.055 1 97.56 343 ILE A C 1
ATOM 2680 O O . ILE A 1 343 ? 21.219 39.844 14 1 97.56 343 ILE A O 1
ATOM 2684 N N . TYR A 1 344 ? 22.406 39.938 15.938 1 96.88 344 TYR A N 1
ATOM 2685 C CA . TYR A 1 344 ? 23.141 41.094 15.461 1 96.88 344 TYR A CA 1
ATOM 2686 C C . TYR A 1 344 ? 24.078 40.75 14.32 1 96.88 344 TYR A C 1
ATOM 2688 O O . TYR A 1 344 ? 24.891 39.812 14.453 1 96.88 344 TYR A O 1
ATOM 2696 N N . ALA A 1 345 ? 23.953 41.469 13.234 1 95.56 345 ALA A N 1
ATOM 2697 C CA . ALA A 1 345 ? 24.75 41.188 12.047 1 95.56 345 ALA A CA 1
ATOM 2698 C C . ALA A 1 345 ? 26.234 41.188 12.375 1 95.56 345 ALA A C 1
ATOM 2700 O O . ALA A 1 345 ? 27 40.375 11.836 1 95.56 345 ALA A O 1
ATOM 2701 N N . GLN A 1 346 ? 26.656 42 13.258 1 95.12 346 GLN A N 1
ATOM 2702 C CA . GLN A 1 346 ? 28.047 42.156 13.633 1 95.12 346 GLN A CA 1
ATOM 2703 C C . GLN A 1 346 ? 28.562 40.938 14.367 1 95.12 346 GLN A C 1
ATOM 2705 O O . GLN A 1 346 ? 29.781 40.719 14.453 1 95.12 346 GLN A O 1
ATOM 2710 N N . ASP A 1 347 ? 27.672 40.125 14.883 1 97.06 347 ASP A N 1
ATOM 2711 C CA . ASP A 1 347 ? 28.094 39 15.695 1 97.06 347 ASP A CA 1
ATOM 2712 C C . ASP A 1 347 ? 28.141 37.719 14.859 1 97.06 347 ASP A C 1
ATOM 2714 O O . ASP A 1 347 ? 28.547 36.656 15.359 1 97.06 347 ASP A O 1
ATOM 2718 N N . VAL A 1 348 ? 27.781 37.719 13.586 1 96 348 VAL A N 1
ATOM 2719 C CA . VAL A 1 348 ? 27.719 36.562 12.719 1 96 348 VAL A CA 1
ATOM 2720 C C . VAL A 1 348 ? 29.109 35.938 12.586 1 96 348 VAL A C 1
ATOM 2722 O O . VAL A 1 348 ? 29.266 34.719 12.695 1 96 348 VAL A O 1
ATOM 2725 N N . ASP A 1 349 ? 30.078 36.781 12.484 1 95.38 349 ASP A N 1
ATOM 2726 C CA . ASP A 1 349 ? 31.438 36.312 12.242 1 95.38 349 ASP A CA 1
ATOM 2727 C C . ASP A 1 349 ? 32.062 35.719 13.516 1 95.38 349 ASP A C 1
ATOM 2729 O O . ASP A 1 349 ? 33.062 35.031 13.461 1 95.38 349 ASP A O 1
ATOM 2733 N N . ARG A 1 350 ? 31.391 35.969 14.609 1 96.19 350 ARG A N 1
ATOM 2734 C CA . ARG A 1 350 ? 31.844 35.344 15.859 1 96.19 350 ARG A CA 1
ATOM 2735 C C . ARG A 1 350 ? 31.531 33.875 15.906 1 96.19 350 ARG A C 1
ATOM 2737 O O . ARG A 1 350 ? 32.156 33.125 16.672 1 96.19 350 ARG A O 1
ATOM 2744 N N . CYS A 1 351 ? 30.578 33.469 15.188 1 96.88 351 CYS A N 1
ATOM 2745 C CA . CYS A 1 351 ? 30.141 32.062 15.195 1 96.88 351 CYS A CA 1
ATOM 2746 C C . CYS A 1 351 ? 30.766 31.297 14.039 1 96.88 351 CYS A C 1
ATOM 2748 O O . CYS A 1 351 ? 30.391 31.5 12.883 1 96.88 351 CYS A O 1
ATOM 2750 N N . PRO A 1 352 ? 31.578 30.375 14.305 1 96.19 352 PRO A N 1
ATOM 2751 C CA . PRO A 1 352 ? 32.312 29.656 13.242 1 96.19 352 PRO A CA 1
ATOM 2752 C C . PRO A 1 352 ? 31.359 29.016 12.227 1 96.19 352 PRO A C 1
ATOM 2754 O O . PRO A 1 352 ? 31.625 29.078 11.016 1 96.19 352 PRO A O 1
ATOM 2757 N N . GLN A 1 353 ? 30.312 28.438 12.68 1 96.69 353 GLN A N 1
ATOM 2758 C CA . GLN A 1 353 ? 29.391 27.75 11.773 1 96.69 353 GLN A CA 1
ATOM 2759 C C . GLN A 1 353 ? 28.734 28.734 10.82 1 96.69 353 GLN A C 1
ATOM 2761 O O . GLN A 1 353 ? 28.625 28.469 9.625 1 96.69 353 GLN A O 1
ATOM 2766 N N . LEU A 1 354 ? 28.312 29.875 11.32 1 96.69 354 LEU A N 1
ATOM 2767 C CA . LEU A 1 354 ? 27.672 30.891 10.492 1 96.69 354 LEU A CA 1
ATOM 2768 C C . LEU A 1 354 ? 28.672 31.516 9.531 1 96.69 354 LEU A C 1
ATOM 2770 O O . LEU A 1 354 ? 28.344 31.766 8.367 1 96.69 354 LEU A O 1
ATOM 2774 N N . LYS A 1 355 ? 29.844 31.766 10 1 95.12 355 LYS A N 1
ATOM 2775 C CA . LYS A 1 355 ? 30.891 32.344 9.164 1 95.12 355 LYS A CA 1
ATOM 2776 C C . LYS A 1 355 ? 31.203 31.422 7.977 1 95.12 355 LYS A C 1
ATOM 2778 O O . LYS A 1 355 ? 31.281 31.875 6.836 1 95.12 355 LYS A O 1
ATOM 2783 N N . ALA A 1 356 ? 31.328 30.219 8.328 1 94.88 356 ALA A N 1
ATOM 2784 C CA . ALA A 1 356 ? 31.625 29.25 7.289 1 94.88 356 ALA A CA 1
ATOM 2785 C C . ALA A 1 356 ? 30.484 29.125 6.293 1 94.88 356 ALA A C 1
ATOM 2787 O O . ALA A 1 356 ? 30.703 28.969 5.09 1 94.88 356 ALA A O 1
ATOM 2788 N N . ALA A 1 357 ? 29.297 29.141 6.754 1 94.56 357 ALA A N 1
ATOM 2789 C CA . ALA A 1 357 ? 28.094 28.938 5.953 1 94.56 357 ALA A CA 1
ATOM 2790 C C . ALA A 1 357 ? 27.922 30.062 4.926 1 94.56 357 ALA A C 1
ATOM 2792 O O . ALA A 1 357 ? 27.188 29.906 3.949 1 94.56 357 ALA A O 1
ATOM 2793 N N . ARG A 1 358 ? 28.562 31.172 5.113 1 89.44 358 ARG A N 1
ATOM 2794 C CA . ARG A 1 358 ? 28.5 32.281 4.168 1 89.44 358 ARG A CA 1
ATOM 2795 C C . ARG A 1 358 ? 29.062 31.859 2.809 1 89.44 358 ARG A C 1
ATOM 2797 O O . ARG A 1 358 ? 28.641 32.375 1.775 1 89.44 358 ARG A O 1
ATOM 2804 N N . TRP A 1 359 ? 29.922 30.922 2.852 1 89.12 359 TRP A N 1
ATOM 2805 C CA . TRP A 1 359 ? 30.656 30.609 1.632 1 89.12 359 TRP A CA 1
ATOM 2806 C C . TRP A 1 359 ? 30.281 29.219 1.108 1 89.12 359 TRP A C 1
ATOM 2808 O O . TRP A 1 359 ? 30.375 28.969 -0.095 1 89.12 359 TRP A O 1
ATOM 2818 N N . GLN A 1 360 ? 29.969 28.375 2.02 1 92.56 360 GLN A N 1
ATOM 2819 C CA . GLN A 1 360 ? 29.656 27.016 1.594 1 92.56 360 GLN A CA 1
ATOM 2820 C C . GLN A 1 360 ? 28.703 26.344 2.57 1 92.56 360 GLN A C 1
ATOM 2822 O O . GLN A 1 360 ? 28.609 26.734 3.734 1 92.56 360 GLN A O 1
ATOM 2827 N N . THR A 1 361 ? 28.047 25.344 2.045 1 95.06 361 THR A N 1
ATOM 2828 C CA . THR A 1 361 ? 27.219 24.516 2.904 1 95.06 361 THR A CA 1
ATOM 2829 C C . THR A 1 361 ? 28.078 23.672 3.84 1 95.06 361 THR A C 1
ATOM 2831 O O . THR A 1 361 ? 29.047 23.047 3.402 1 95.06 361 THR A O 1
ATOM 2834 N N . LEU A 1 362 ? 27.766 23.703 5.16 1 96.06 362 LEU A N 1
ATOM 2835 C CA . LEU A 1 362 ? 28.562 23.016 6.168 1 96.06 362 LEU A CA 1
ATOM 2836 C C . LEU A 1 362 ? 27.719 22.016 6.938 1 96.06 362 LEU A C 1
ATOM 2838 O O . LEU A 1 362 ? 26.672 22.375 7.5 1 96.06 362 LEU A O 1
ATOM 2842 N N . GLU A 1 363 ? 28.109 20.75 6.891 1 96.88 363 GLU A N 1
ATOM 2843 C CA . GLU A 1 363 ? 27.547 19.766 7.816 1 96.88 363 GLU A CA 1
ATOM 2844 C C . GLU A 1 363 ? 28.406 19.641 9.07 1 96.88 363 GLU A C 1
ATOM 2846 O O . GLU A 1 363 ? 29.578 19.281 8.992 1 96.88 363 GLU A O 1
ATOM 2851 N N . ASP A 1 364 ? 27.906 19.953 10.211 1 96.56 364 ASP A N 1
ATOM 2852 C CA . ASP A 1 364 ? 28.719 19.938 11.422 1 96.56 364 ASP A CA 1
ATOM 2853 C C . ASP A 1 364 ? 28.844 18.531 12 1 96.56 364 ASP A C 1
ATOM 2855 O O . ASP A 1 364 ? 28.344 17.578 11.414 1 96.56 364 ASP A O 1
ATOM 2859 N N . ALA A 1 365 ? 29.5 18.375 13.109 1 95.38 365 ALA A N 1
ATOM 2860 C CA . ALA A 1 365 ? 29.859 17.078 13.688 1 95.38 365 ALA A CA 1
ATOM 2861 C C . ALA A 1 365 ? 28.609 16.312 14.141 1 95.38 365 ALA A C 1
ATOM 2863 O O . ALA A 1 365 ? 28.625 15.086 14.195 1 95.38 365 ALA A O 1
ATOM 2864 N N . GLU A 1 366 ? 27.594 17.062 14.406 1 96.94 366 GLU A N 1
ATOM 2865 C CA . GLU A 1 366 ? 26.391 16.406 14.906 1 96.94 366 GLU A CA 1
ATOM 2866 C C . GLU A 1 366 ? 25.391 16.172 13.781 1 96.94 366 GLU A C 1
ATOM 2868 O O . GLU A 1 366 ? 24.297 15.648 14.008 1 96.94 366 GLU A O 1
ATOM 2873 N N . GLY A 1 367 ? 25.703 16.516 12.57 1 96.81 367 GLY A N 1
ATOM 2874 C CA . GLY A 1 367 ? 24.922 16.172 11.398 1 96.81 367 GLY A CA 1
ATOM 2875 C C . GLY A 1 367 ? 23.969 17.266 10.969 1 96.81 367 GLY A C 1
ATOM 2876 O O . GLY A 1 367 ? 23.156 17.078 10.055 1 96.81 367 GLY A O 1
ATOM 2877 N N . PHE A 1 368 ? 24 18.406 11.664 1 98 368 PHE A N 1
ATOM 2878 C CA . PHE A 1 368 ? 23.188 19.531 11.242 1 98 368 PHE A CA 1
ATOM 2879 C C . PHE A 1 368 ? 23.844 20.266 10.078 1 98 368 PHE A C 1
ATOM 2881 O O . PHE A 1 368 ? 25.078 20.312 9.984 1 98 368 PHE A O 1
ATOM 2888 N N . VAL A 1 369 ? 23.047 20.875 9.203 1 97.81 369 VAL A N 1
ATOM 2889 C CA . VAL A 1 369 ? 23.594 21.5 8 1 97.81 369 VAL A CA 1
ATOM 2890 C C . VAL A 1 369 ? 23.359 23 8.039 1 97.81 369 VAL A C 1
ATOM 2892 O O . VAL A 1 369 ? 22.203 23.453 8.125 1 97.81 369 VAL A O 1
ATOM 2895 N N . TRP A 1 370 ? 24.469 23.734 8 1 97.75 370 TRP A N 1
ATOM 2896 C CA . TRP A 1 370 ? 24.422 25.188 8.008 1 97.75 370 TRP A CA 1
ATOM 2897 C C . TRP A 1 370 ? 24.656 25.75 6.605 1 97.75 370 TRP A C 1
ATOM 2899 O O . TRP A 1 370 ? 25.609 25.359 5.93 1 97.75 370 TRP A O 1
ATOM 2909 N N . GLN A 1 371 ? 23.75 26.609 6.152 1 96.31 371 GLN A N 1
ATOM 2910 C CA . GLN A 1 371 ? 23.938 27.188 4.824 1 96.31 371 GLN A CA 1
ATOM 2911 C C . GLN A 1 371 ? 23.344 28.578 4.738 1 96.31 371 GLN A C 1
ATOM 2913 O O . GLN A 1 371 ? 22.562 28.984 5.613 1 96.31 371 GLN A O 1
ATOM 2918 N N . ARG A 1 372 ? 23.781 29.25 3.705 1 93.31 372 ARG A N 1
ATOM 2919 C CA . ARG A 1 372 ? 23.109 30.5 3.361 1 93.31 372 ARG A CA 1
ATOM 2920 C C . ARG A 1 372 ? 21.812 30.25 2.605 1 93.31 372 ARG A C 1
ATOM 2922 O O . ARG A 1 372 ? 21.766 29.406 1.704 1 93.31 372 ARG A O 1
ATOM 2929 N N . ALA A 1 373 ? 20.766 30.922 3.051 1 88.81 373 ALA A N 1
ATOM 2930 C CA . ALA A 1 373 ? 19.484 30.719 2.375 1 88.81 373 ALA A CA 1
ATOM 2931 C C . ALA A 1 373 ? 19.562 31.188 0.923 1 88.81 373 ALA A C 1
ATOM 2933 O O . ALA A 1 373 ? 20.203 32.188 0.619 1 88.81 373 ALA A O 1
ATOM 2934 N N . SER A 1 374 ? 18.891 30.531 0.064 1 77.88 374 SER A N 1
ATOM 2935 C CA . SER A 1 374 ? 18.891 30.828 -1.362 1 77.88 374 SER A CA 1
ATOM 2936 C C . SER A 1 374 ? 18.25 32.188 -1.637 1 77.88 374 SER A C 1
ATOM 2938 O O . SER A 1 374 ? 18.594 32.875 -2.605 1 77.88 374 SER A O 1
ATOM 2940 N N . GLU A 1 375 ? 17.25 32.5 -0.793 1 73.19 375 GLU A N 1
ATOM 2941 C CA . GLU A 1 375 ? 16.547 33.781 -0.941 1 73.19 375 GLU A CA 1
ATOM 2942 C C . GLU A 1 375 ? 17.453 34.969 -0.612 1 73.19 375 GLU A C 1
ATOM 2944 O O . GLU A 1 375 ? 17.172 36.094 -0.98 1 73.19 375 GLU A O 1
ATOM 2949 N N . GLY A 1 376 ? 18.656 34.688 0.028 1 69.25 376 GLY A N 1
ATOM 2950 C CA . GLY A 1 376 ? 19.672 35.688 0.345 1 69.25 376 GLY A CA 1
ATOM 2951 C C . GLY A 1 376 ? 19.422 36.406 1.659 1 69.25 376 GLY A C 1
ATOM 2952 O O . GLY A 1 376 ? 18.297 36.406 2.162 1 69.25 376 GLY A O 1
ATOM 2953 N N . GLY A 1 377 ? 20.422 36.719 2.344 1 80.12 377 GLY A N 1
ATOM 2954 C CA . GLY A 1 377 ? 20.391 37.656 3.445 1 80.12 377 GLY A CA 1
ATOM 2955 C C . GLY A 1 377 ? 20.281 37 4.805 1 80.12 377 GLY A C 1
ATOM 2956 O O . GLY A 1 377 ? 20.297 37.656 5.836 1 80.12 377 GLY A O 1
ATOM 2957 N N . PHE A 1 378 ? 20.062 35.656 4.789 1 91.88 378 PHE A N 1
ATOM 2958 C CA . PHE A 1 378 ? 20 35 6.094 1 91.88 378 PHE A CA 1
ATOM 2959 C C . PHE A 1 378 ? 20.5 33.562 6.008 1 91.88 378 PHE A C 1
ATOM 2961 O O . PHE A 1 378 ? 21 33.125 4.965 1 91.88 378 PHE A O 1
ATOM 2968 N N . PHE A 1 379 ? 20.625 32.906 7.145 1 95.19 379 PHE A N 1
ATOM 2969 C CA . PHE A 1 379 ? 21.156 31.562 7.223 1 95.19 379 PHE A CA 1
ATOM 2970 C C . PHE A 1 379 ? 20.062 30.562 7.57 1 95.19 379 PHE A C 1
ATOM 2972 O O . PHE A 1 379 ? 19.078 30.922 8.227 1 95.19 379 PHE A O 1
ATOM 2979 N N . ARG A 1 380 ? 20.266 29.375 7.031 1 96.44 380 ARG A N 1
ATOM 2980 C CA . ARG A 1 380 ? 19.344 28.281 7.312 1 96.44 380 ARG A CA 1
ATOM 2981 C C . ARG A 1 380 ? 20.094 27.062 7.852 1 96.44 380 ARG A C 1
ATOM 2983 O O . ARG A 1 380 ? 21.109 26.672 7.289 1 96.44 380 ARG A O 1
ATOM 2990 N N . VAL A 1 381 ? 19.609 26.609 8.961 1 97.94 381 VAL A N 1
ATOM 2991 C CA . VAL A 1 381 ? 20.188 25.406 9.547 1 97.94 381 VAL A CA 1
ATOM 2992 C C . VAL A 1 381 ? 19.188 24.266 9.461 1 97.94 381 VAL A C 1
ATOM 2994 O O . VAL A 1 381 ? 18.094 24.344 10.016 1 97.94 381 VAL A O 1
ATOM 2997 N N . HIS A 1 382 ? 19.594 23.172 8.781 1 97 382 HIS A N 1
ATOM 2998 C CA . HIS A 1 382 ? 18.719 22.031 8.562 1 97 382 HIS A CA 1
ATOM 2999 C C . HIS A 1 382 ? 18.969 20.938 9.578 1 97 382 HIS A C 1
ATOM 3001 O O . HIS A 1 382 ? 20.094 20.781 10.07 1 97 382 HIS A O 1
ATOM 3007 N N . TYR A 1 383 ? 17.906 20.141 9.852 1 97.19 383 TYR A N 1
ATOM 3008 C CA . TYR A 1 383 ? 17.953 19.016 10.781 1 97.19 383 TYR A CA 1
ATOM 3009 C C . TYR A 1 383 ? 18.969 17.984 10.328 1 97.19 383 TYR A C 1
ATOM 3011 O O . TYR A 1 383 ? 19.656 17.375 11.156 1 97.19 383 TYR A O 1
ATOM 3019 N N . SER A 1 384 ? 19.109 17.766 9.07 1 96.56 384 SER A N 1
ATOM 3020 C CA . SER A 1 384 ? 20.109 16.906 8.453 1 96.56 384 SER A CA 1
ATOM 3021 C C . SER A 1 384 ? 20.234 17.172 6.961 1 96.56 384 SER A C 1
ATOM 3023 O O . SER A 1 384 ? 19.531 18.031 6.426 1 96.56 384 SER A O 1
ATOM 3025 N N . THR A 1 385 ? 21.172 16.438 6.449 1 94.44 385 THR A N 1
ATOM 3026 C CA . THR A 1 385 ? 21.328 16.547 5.004 1 94.44 385 THR A CA 1
ATOM 3027 C C . THR A 1 385 ? 20.078 16.078 4.277 1 94.44 385 THR A C 1
ATOM 3029 O O . THR A 1 385 ? 19.703 16.641 3.244 1 94.44 385 THR A O 1
ATOM 3032 N N . THR A 1 386 ? 19.406 15.125 4.863 1 94.06 386 THR A N 1
ATOM 3033 C CA . THR A 1 386 ? 18.25 14.516 4.227 1 94.06 386 THR A CA 1
ATOM 3034 C C . THR A 1 386 ? 16.969 15.227 4.656 1 94.06 386 THR A C 1
ATOM 3036 O O . THR A 1 386 ? 16.078 15.453 3.838 1 94.06 386 THR A O 1
ATOM 3039 N N . ASN A 1 387 ? 16.859 15.555 5.902 1 93.25 387 ASN A N 1
ATOM 3040 C CA . ASN A 1 387 ? 15.672 16.188 6.469 1 93.25 387 ASN A CA 1
ATOM 3041 C C . ASN A 1 387 ? 15.805 17.703 6.504 1 93.25 387 ASN A C 1
ATOM 3043 O O . ASN A 1 387 ? 16.625 18.25 7.25 1 93.25 387 ASN A O 1
ATOM 3047 N N . HIS A 1 388 ? 14.922 18.422 5.879 1 91.56 388 HIS A N 1
ATOM 3048 C CA . HIS A 1 388 ? 15.141 19.859 5.641 1 91.56 388 HIS A CA 1
ATOM 3049 C C . HIS A 1 388 ? 14.305 20.703 6.59 1 91.56 388 HIS A C 1
ATOM 3051 O O . HIS A 1 388 ? 14 21.859 6.289 1 91.56 388 HIS A O 1
ATOM 3057 N N . LEU A 1 389 ? 13.828 20.109 7.66 1 95.69 389 LEU A N 1
ATOM 3058 C CA . LEU A 1 389 ? 13.367 20.969 8.75 1 95.69 389 LEU A CA 1
ATOM 3059 C C . LEU A 1 389 ? 14.43 22 9.117 1 95.69 389 LEU A C 1
ATOM 3061 O O . LEU A 1 389 ? 15.625 21.688 9.125 1 95.69 389 LEU A O 1
ATOM 3065 N N . HIS A 1 390 ? 13.938 23.266 9.484 1 96.06 390 HIS A N 1
ATOM 3066 C CA . HIS A 1 390 ? 15.023 24.234 9.531 1 96.06 390 HIS A CA 1
ATOM 3067 C C . HIS A 1 390 ? 14.75 25.312 10.57 1 96.06 390 HIS A C 1
ATOM 3069 O O . HIS A 1 390 ? 13.602 25.5 10.992 1 96.06 390 HIS A O 1
ATOM 3075 N N . VAL A 1 391 ? 15.781 25.906 10.969 1 97.62 391 VAL A N 1
ATOM 3076 C CA . VAL A 1 391 ? 15.836 27.156 11.734 1 97.62 391 VAL A CA 1
ATOM 3077 C C . VAL A 1 391 ? 16.438 28.266 10.875 1 97.62 391 VAL A C 1
ATOM 3079 O O . VAL A 1 391 ? 17.484 28.078 10.258 1 97.62 391 VAL A O 1
ATOM 3082 N N . ASP A 1 392 ? 15.773 29.312 10.789 1 95.56 392 ASP A N 1
ATOM 3083 C CA . ASP A 1 392 ? 16.281 30.453 10.055 1 95.56 392 ASP A CA 1
ATOM 3084 C C . ASP A 1 392 ? 16.922 31.469 11 1 95.56 392 ASP A C 1
ATOM 3086 O O . ASP A 1 392 ? 16.359 31.812 12.039 1 95.56 392 ASP A O 1
ATOM 3090 N N . VAL A 1 393 ? 18.125 31.906 10.633 1 96.5 393 VAL A N 1
ATOM 3091 C CA . VAL A 1 393 ? 18.859 32.906 11.414 1 96.5 393 VAL A CA 1
ATOM 3092 C C . VAL A 1 393 ? 18.984 34.188 10.602 1 96.5 393 VAL A C 1
ATOM 3094 O O . VAL A 1 393 ? 19.719 34.25 9.617 1 96.5 393 VAL A O 1
ATOM 3097 N N . PHE A 1 394 ? 18.312 35.188 11.133 1 94.69 394 PHE A N 1
ATOM 3098 C CA . PHE A 1 394 ? 18.25 36.469 10.398 1 94.69 394 PHE A CA 1
ATOM 3099 C C . PHE A 1 394 ? 19.188 37.5 11.008 1 94.69 394 PHE A C 1
ATOM 3101 O O . PHE A 1 394 ? 19 37.906 12.156 1 94.69 394 PHE A O 1
ATOM 3108 N N . PRO A 1 395 ? 20.156 38 10.242 1 95.31 395 PRO A N 1
ATOM 3109 C CA . PRO A 1 395 ? 21.016 39.094 10.742 1 95.31 395 PRO A CA 1
ATOM 3110 C C . PRO A 1 395 ? 20.344 40.438 10.688 1 95.31 395 PRO A C 1
ATOM 3112 O O . PRO A 1 395 ? 19.719 40.812 9.68 1 95.31 395 PRO A O 1
ATOM 3115 N N . PHE A 1 396 ? 20.391 41.188 11.797 1 95.38 396 PHE A N 1
ATOM 3116 C CA . PHE A 1 396 ? 19.844 42.531 11.898 1 95.38 396 PHE A CA 1
ATOM 3117 C C . PHE A 1 396 ? 20.953 43.562 12.18 1 95.38 396 PHE A C 1
ATOM 3119 O O . PHE A 1 396 ? 21.922 43.25 12.875 1 95.38 396 PHE A O 1
ATOM 3126 N N . SER A 1 397 ? 20.859 44.75 11.641 1 95 397 SER A N 1
ATOM 3127 C CA . SER A 1 397 ? 21.797 45.844 11.906 1 95 397 SER A CA 1
ATOM 3128 C C . SER A 1 397 ? 21.109 47.062 12.508 1 95 397 SER A C 1
ATOM 3130 O O . SER A 1 397 ? 20 47.406 12.086 1 95 397 SER A O 1
ATOM 3132 N N . PRO A 1 398 ? 21.719 47.594 13.531 1 94.69 398 PRO A N 1
ATOM 3133 C CA . PRO A 1 398 ? 21.141 48.844 14.07 1 94.69 398 PRO A CA 1
ATOM 3134 C C . PRO A 1 398 ? 21.391 50.031 13.164 1 94.69 398 PRO A C 1
ATOM 3136 O O . PRO A 1 398 ? 22.516 50.25 12.719 1 94.69 398 PRO A O 1
ATOM 3139 N N . ARG A 1 399 ? 20.328 50.719 12.828 1 92.69 399 ARG A N 1
ATOM 3140 C CA . ARG A 1 399 ? 20.375 51.938 12.055 1 92.69 399 ARG A CA 1
ATOM 3141 C C . ARG A 1 399 ? 19.469 53 12.664 1 92.69 399 ARG A C 1
ATOM 3143 O O . ARG A 1 399 ? 18.25 52.906 12.594 1 92.69 399 ARG A O 1
ATOM 3150 N N . GLY A 1 400 ? 20.062 54.094 13.172 1 92.56 400 GLY A N 1
ATOM 3151 C CA . GLY A 1 400 ? 19.281 55.156 13.773 1 92.56 400 GLY A CA 1
ATOM 3152 C C . GLY A 1 400 ? 18.406 54.688 14.922 1 92.56 400 GLY A C 1
ATOM 3153 O O . GLY A 1 400 ? 17.25 55.094 15.039 1 92.56 400 GLY A O 1
ATOM 3154 N N . GLY A 1 401 ? 18.859 53.719 15.586 1 92.56 401 GLY A N 1
ATOM 3155 C CA . GLY A 1 401 ? 18.125 53.219 16.734 1 92.56 401 GLY A CA 1
ATOM 3156 C C . GLY A 1 401 ? 17.141 52.094 16.391 1 92.56 401 GLY A C 1
ATOM 3157 O O . GLY A 1 401 ? 16.516 51.531 17.281 1 92.56 401 GLY A O 1
ATOM 3158 N N . ALA A 1 402 ? 17.062 51.906 15.141 1 94.81 402 ALA A N 1
ATOM 3159 C CA . ALA A 1 402 ? 16.141 50.844 14.68 1 94.81 402 ALA A CA 1
ATOM 3160 C C . ALA A 1 402 ? 16.922 49.656 14.141 1 94.81 402 ALA A C 1
ATOM 3162 O O . ALA A 1 402 ? 17.953 49.812 13.477 1 94.81 402 ALA A O 1
ATOM 3163 N N . MET A 1 403 ? 16.422 48.469 14.492 1 95.25 403 MET A N 1
ATOM 3164 C CA . MET A 1 403 ? 17 47.219 13.969 1 95.25 403 MET A CA 1
ATOM 3165 C C . MET A 1 403 ? 16.406 46.906 12.602 1 95.25 403 MET A C 1
ATOM 3167 O O . MET A 1 403 ? 15.195 46.75 12.461 1 95.25 403 MET A O 1
ATOM 3171 N N . THR A 1 404 ? 17.266 46.719 11.586 1 92.06 404 THR A N 1
ATOM 3172 C CA . THR A 1 404 ? 16.844 46.469 10.211 1 92.06 404 THR A CA 1
ATOM 3173 C C . THR A 1 404 ? 17.453 45.156 9.703 1 92.06 404 THR A C 1
ATOM 3175 O O . THR A 1 404 ? 18.609 44.844 10.016 1 92.06 404 THR A O 1
ATOM 3178 N N . ARG A 1 405 ? 16.547 44.375 9.055 1 86.19 405 ARG A N 1
ATOM 3179 C CA . ARG A 1 405 ? 17.031 43.125 8.516 1 86.19 405 ARG A CA 1
ATOM 3180 C C . ARG A 1 405 ? 17.781 43.312 7.215 1 86.19 405 ARG A C 1
ATOM 3182 O O . ARG A 1 405 ? 17.484 44.25 6.449 1 86.19 405 ARG A O 1
ATOM 3189 N N . GLY A 1 406 ? 18.953 42.594 7.129 1 70.25 406 GLY A N 1
ATOM 3190 C CA . GLY A 1 406 ? 19.672 42.625 5.863 1 70.25 406 GLY A CA 1
ATOM 3191 C C . GLY A 1 406 ? 18.891 42 4.719 1 70.25 406 GLY A C 1
ATOM 3192 O O . GLY A 1 406 ? 18.359 40.906 4.836 1 70.25 406 GLY A O 1
ATOM 3193 N N . GLY A 1 407 ? 18.406 42.781 3.824 1 64 407 GLY A N 1
ATOM 3194 C CA . GLY A 1 407 ? 17.656 42.344 2.66 1 64 407 GLY A CA 1
ATOM 3195 C C . GLY A 1 407 ? 16.172 42.656 2.752 1 64 407 GLY A C 1
ATOM 3196 O O . GLY A 1 407 ? 15.688 43.062 3.814 1 64 407 GLY A O 1
ATOM 3197 N N . ALA A 1 408 ? 15.523 42.688 1.584 1 57.12 408 ALA A N 1
ATOM 3198 C CA . ALA A 1 408 ? 14.109 43.062 1.515 1 57.12 408 ALA A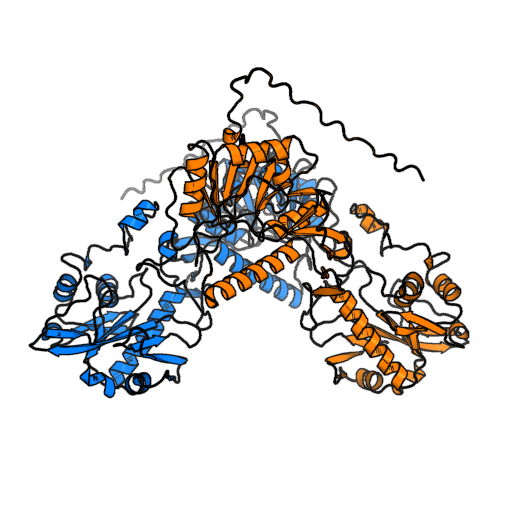 CA 1
ATOM 3199 C C . ALA A 1 408 ? 13.25 42.031 2.238 1 57.12 408 ALA A C 1
ATOM 3201 O O . ALA A 1 408 ? 13.578 40.844 2.252 1 57.12 408 ALA A O 1
ATOM 3202 N N . TRP A 1 409 ? 12.531 42.562 3.217 1 59.81 409 TRP A N 1
ATOM 3203 C CA . TRP A 1 409 ? 11.531 41.688 3.816 1 59.81 409 TRP A CA 1
ATOM 3204 C C . TRP A 1 409 ? 10.68 41 2.742 1 59.81 409 TRP A C 1
ATOM 3206 O O . TRP A 1 409 ? 10.07 41.688 1.911 1 59.81 409 TRP A O 1
ATOM 3216 N N . THR A 1 410 ? 11.094 40.031 2.123 1 56 410 THR A N 1
ATOM 3217 C CA . THR A 1 410 ? 10.398 39.438 0.981 1 56 410 THR A CA 1
ATOM 3218 C C . THR A 1 410 ? 9.148 38.688 1.434 1 56 410 THR A C 1
ATOM 3220 O O . THR A 1 410 ? 8.414 38.156 0.608 1 56 410 THR A O 1
ATOM 3223 N N . THR A 1 411 ? 8.914 38.688 2.723 1 62.81 411 THR A N 1
ATOM 3224 C CA . THR A 1 411 ? 7.742 37.906 3.098 1 62.81 411 THR A CA 1
ATOM 3225 C C . THR A 1 411 ? 6.57 38.812 3.447 1 62.81 411 THR A C 1
ATOM 3227 O O . THR A 1 411 ? 6.77 39.969 3.891 1 62.81 411 THR A O 1
ATOM 3230 N N . GLY A 1 412 ? 5.664 39.25 2.605 1 64.62 412 GLY A N 1
ATOM 3231 C CA . GLY A 1 412 ? 4.434 40 2.787 1 64.62 412 GLY A CA 1
ATOM 3232 C C . GLY A 1 412 ? 3.83 39.812 4.168 1 64.62 412 GLY A C 1
ATOM 3233 O O . GLY A 1 412 ? 2.693 40.25 4.406 1 64.62 412 GLY A O 1
ATOM 3234 N N . HIS A 1 413 ? 4.707 39.406 5.234 1 77.25 413 HIS A N 1
ATOM 3235 C CA . HIS A 1 413 ? 4.125 39.188 6.555 1 77.25 413 HIS A CA 1
ATOM 3236 C C . HIS A 1 413 ? 4.129 40.469 7.383 1 77.25 413 HIS A C 1
ATOM 3238 O O . HIS A 1 413 ? 5.094 41.25 7.34 1 77.25 413 HIS A O 1
ATOM 3244 N N . ARG A 1 414 ? 3.105 40.688 8.109 1 77.31 414 ARG A N 1
ATOM 3245 C CA . ARG A 1 414 ? 2.932 41.875 8.93 1 77.31 414 ARG A CA 1
ATOM 3246 C C . ARG A 1 414 ? 4.086 42.031 9.914 1 77.31 414 ARG A C 1
ATOM 3248 O O . ARG A 1 414 ? 4.508 43.156 10.211 1 77.31 414 ARG A O 1
ATOM 3255 N N . GLN A 1 415 ? 4.551 40.938 10.367 1 81.25 415 GLN A N 1
ATOM 3256 C CA . GLN A 1 415 ? 5.535 40.969 11.445 1 81.25 415 GLN A CA 1
ATOM 3257 C C . GLN A 1 415 ? 6.926 41.281 10.906 1 81.25 415 GLN A C 1
ATOM 3259 O O . GLN A 1 415 ? 7.852 41.531 11.68 1 81.25 415 GLN A O 1
ATOM 3264 N N . ASP A 1 416 ? 7.098 41.344 9.672 1 83.88 416 ASP A N 1
ATOM 3265 C CA . ASP A 1 416 ? 8.406 41.594 9.07 1 83.88 416 ASP A CA 1
ATOM 3266 C C . ASP A 1 416 ? 8.648 43.094 8.906 1 83.88 416 ASP A C 1
ATOM 3268 O O . ASP A 1 416 ? 8.648 43.625 7.789 1 83.88 416 ASP A O 1
ATOM 3272 N N . ILE A 1 417 ? 8.898 43.75 10.016 1 87.19 417 ILE A N 1
ATOM 3273 C CA . ILE A 1 417 ? 9.141 45.188 10.062 1 87.19 417 ILE A CA 1
ATOM 3274 C C . ILE A 1 417 ? 10.383 45.469 10.906 1 87.19 417 ILE A C 1
ATOM 3276 O O . ILE A 1 417 ? 10.773 44.656 11.742 1 87.19 417 ILE A O 1
ATOM 3280 N N . ASP A 1 418 ? 10.891 46.656 10.656 1 91.75 418 ASP A N 1
ATOM 3281 C CA . ASP A 1 418 ? 11.938 47.156 11.539 1 91.75 418 ASP A CA 1
ATOM 3282 C C . ASP A 1 418 ? 11.391 47.469 12.93 1 91.75 418 ASP A C 1
ATOM 3284 O O . ASP A 1 418 ? 10.188 47.656 13.102 1 91.75 418 ASP A O 1
ATOM 3288 N N . PHE A 1 419 ? 12.281 47.406 13.938 1 95.31 419 PHE A N 1
ATOM 3289 C CA . PHE A 1 419 ? 11.844 47.625 15.312 1 95.31 419 PHE A CA 1
ATOM 3290 C C . PHE A 1 419 ? 12.922 48.375 16.109 1 95.31 419 PHE A C 1
ATOM 3292 O O . PHE A 1 419 ? 14.094 48.344 15.742 1 95.31 419 PHE A O 1
ATOM 3299 N N . PRO A 1 420 ? 12.508 49 17.219 1 96.81 420 PRO A N 1
ATOM 3300 C CA . PRO A 1 420 ? 13.484 49.75 18.016 1 96.81 420 PRO A CA 1
ATOM 3301 C C . PRO A 1 420 ? 14.492 48.844 18.719 1 96.81 420 PRO A C 1
ATOM 3303 O O . PRO A 1 420 ? 14.109 47.812 19.297 1 96.81 420 PRO A O 1
ATOM 3306 N N . GLU A 1 421 ? 15.68 49.281 18.719 1 97.06 421 GLU A N 1
ATOM 3307 C CA . GLU A 1 421 ? 16.766 48.5 19.297 1 97.06 421 GLU A CA 1
ATOM 3308 C C . GLU A 1 421 ? 16.641 48.375 20.812 1 97.06 421 GLU A C 1
ATOM 3310 O O . GLU A 1 421 ? 17.219 47.5 21.422 1 97.06 421 GLU A O 1
ATOM 3315 N N . HIS A 1 422 ? 15.938 49.25 21.406 1 96.44 422 HIS A N 1
ATOM 3316 C CA . HIS A 1 422 ? 15.852 49.25 22.859 1 96.44 422 HIS A CA 1
ATOM 3317 C C . HIS A 1 422 ? 15.195 47.969 23.375 1 96.44 422 HIS A C 1
ATOM 3319 O O . HIS A 1 422 ? 15.336 47.625 24.547 1 96.44 422 HIS A O 1
ATOM 3325 N N . PHE A 1 423 ? 14.453 47.281 22.531 1 97.75 423 PHE A N 1
ATOM 3326 C CA . PHE A 1 423 ? 13.859 46.031 22.922 1 97.75 423 PHE A CA 1
ATOM 3327 C C . PHE A 1 423 ? 14.93 44.969 23.141 1 97.75 423 PHE A C 1
ATOM 3329 O O . PHE A 1 423 ? 14.672 43.938 23.75 1 97.75 423 PHE A O 1
ATOM 3336 N N . LEU A 1 424 ? 16.141 45.219 22.703 1 97.81 424 LEU A N 1
ATOM 3337 C CA . LEU A 1 424 ? 17.219 44.219 22.797 1 97.81 424 LEU A CA 1
ATOM 3338 C C . LEU A 1 424 ? 18.25 44.625 23.844 1 97.81 424 LEU A C 1
ATOM 3340 O O . LEU A 1 424 ? 19.266 43.969 24.016 1 97.81 424 LEU A O 1
ATOM 3344 N N . ARG A 1 425 ? 17.938 45.719 24.469 1 95.69 425 ARG A N 1
ATOM 3345 C CA . ARG A 1 425 ? 18.859 46.25 25.469 1 95.69 425 ARG A CA 1
ATOM 3346 C C . ARG A 1 425 ? 18.156 46.469 26.797 1 95.69 425 ARG A C 1
ATOM 3348 O O . ARG A 1 425 ? 17.516 47.531 26.984 1 95.69 425 ARG A O 1
ATOM 3355 N N . PRO A 1 426 ? 18.219 45.562 27.75 1 95.94 426 PRO A N 1
ATOM 3356 C CA . PRO A 1 426 ? 18.922 44.281 27.641 1 95.94 426 PRO A CA 1
ATOM 3357 C C . PRO A 1 426 ? 18.047 43.188 27 1 95.94 426 PRO A C 1
ATOM 3359 O O . PRO A 1 426 ? 16.828 43.344 26.891 1 95.94 426 PRO A O 1
ATOM 3362 N N . LEU A 1 427 ? 18.688 42.125 26.609 1 97.5 427 LEU A N 1
ATOM 3363 C CA . LEU A 1 427 ? 17.953 40.938 26.188 1 97.5 427 LEU A CA 1
ATOM 3364 C C . LEU A 1 427 ? 17.328 40.25 27.391 1 97.5 427 LEU A C 1
ATOM 3366 O O . LEU A 1 427 ? 17.859 40.281 28.5 1 97.5 427 LEU A O 1
ATOM 3370 N N . ALA A 1 428 ? 16.234 39.719 27.156 1 97.44 428 ALA A N 1
ATOM 3371 C CA . ALA A 1 428 ? 15.555 38.875 28.141 1 97.44 428 ALA A CA 1
ATOM 3372 C C . ALA A 1 428 ? 15.633 37.406 27.766 1 97.44 428 ALA A C 1
ATOM 3374 O O . ALA A 1 428 ? 16.344 37.031 26.828 1 97.44 428 ALA A O 1
ATOM 3375 N N . THR A 1 429 ? 15.008 36.531 28.641 1 97.44 429 THR A N 1
ATOM 3376 C CA . THR A 1 429 ? 14.969 35.094 28.375 1 97.44 429 THR A CA 1
ATOM 3377 C C . THR A 1 429 ? 13.547 34.562 28.5 1 97.44 429 THR A C 1
ATOM 3379 O O . THR A 1 429 ? 12.734 35.094 29.25 1 97.44 429 THR A O 1
ATOM 3382 N N . VAL A 1 430 ? 13.258 33.562 27.734 1 98.06 430 VAL A N 1
ATOM 3383 C CA . VAL A 1 430 ? 11.977 32.875 27.766 1 98.06 430 VAL A CA 1
ATOM 3384 C C . VAL A 1 430 ? 12.188 31.375 27.609 1 98.06 430 VAL A C 1
ATOM 3386 O O . VAL A 1 430 ? 13.219 30.938 27.078 1 98.06 430 VAL A O 1
ATOM 3389 N N . ASN A 1 431 ? 11.211 30.625 28.094 1 98 431 ASN A N 1
ATOM 3390 C CA . ASN A 1 431 ? 11.242 29.188 27.844 1 98 431 ASN A CA 1
ATOM 3391 C C . ASN A 1 431 ? 10.828 28.859 26.422 1 98 431 ASN A C 1
ATOM 3393 O O . ASN A 1 431 ? 9.852 29.406 25.906 1 98 431 ASN A O 1
ATOM 3397 N N . PHE A 1 432 ? 11.617 28.047 25.75 1 98.12 432 PHE A N 1
ATOM 3398 C CA . PHE A 1 432 ? 11.312 27.625 24.391 1 98.12 432 PHE A CA 1
ATOM 3399 C C . PHE A 1 432 ? 11.977 26.281 24.078 1 98.12 432 PHE A C 1
ATOM 3401 O O . PHE A 1 432 ? 13.18 26.125 24.281 1 98.12 432 PHE A O 1
ATOM 3408 N N . ALA A 1 433 ? 11.188 25.297 23.672 1 98.06 433 ALA A N 1
ATOM 3409 C CA . ALA A 1 433 ? 11.68 23.984 23.281 1 98.06 433 ALA A CA 1
ATOM 3410 C C . ALA A 1 433 ? 12.438 23.312 24.422 1 98.06 433 ALA A C 1
ATOM 3412 O O . ALA A 1 433 ? 13.461 22.672 24.203 1 98.06 433 ALA A O 1
ATOM 3413 N N . GLY A 1 434 ? 12.086 23.594 25.625 1 96.94 434 GLY A N 1
ATOM 3414 C CA . GLY A 1 434 ? 12.625 22.906 26.797 1 96.94 434 GLY A CA 1
ATOM 3415 C C . GLY A 1 434 ? 13.859 23.578 27.359 1 96.94 434 GLY A C 1
ATOM 3416 O O . GLY A 1 434 ? 14.477 23.062 28.297 1 96.94 434 GLY A O 1
ATOM 3417 N N . VAL A 1 435 ? 14.227 24.734 26.781 1 98.06 435 VAL A N 1
ATOM 3418 C CA . VAL A 1 435 ? 15.406 25.438 27.266 1 98.06 435 VAL A CA 1
ATOM 3419 C C . VAL A 1 435 ? 15.094 26.938 27.375 1 98.06 435 VAL A C 1
ATOM 3421 O O . VAL A 1 435 ? 14.031 27.391 26.938 1 98.06 435 VAL A O 1
ATOM 3424 N N . LEU A 1 436 ? 16.031 27.609 28 1 97.75 436 LEU A N 1
ATOM 3425 C CA . LEU A 1 436 ? 15.914 29.062 28.047 1 97.75 436 LEU A CA 1
ATOM 3426 C C . LEU A 1 436 ? 16.516 29.688 26.781 1 97.75 436 LEU A C 1
ATOM 3428 O O . LEU A 1 436 ? 17.672 29.438 26.453 1 97.75 436 LEU A O 1
ATOM 3432 N N . ALA A 1 437 ? 15.695 30.438 26.141 1 98.5 437 ALA A N 1
ATOM 3433 C CA . ALA A 1 437 ? 16.125 31.109 24.906 1 98.5 437 ALA A CA 1
ATOM 3434 C C . ALA A 1 437 ? 16.125 32.625 25.078 1 98.5 437 ALA A C 1
ATOM 3436 O O . ALA A 1 437 ? 15.344 33.156 25.844 1 98.5 437 ALA A O 1
ATOM 3437 N N . SER A 1 438 ? 17.031 33.281 24.328 1 98.38 438 SER A N 1
ATOM 3438 C CA . SER A 1 438 ? 17.094 34.719 24.344 1 98.38 438 SER A CA 1
ATOM 3439 C C . SER A 1 438 ? 15.883 35.344 23.656 1 98.38 438 SER A C 1
ATOM 3441 O O . SER A 1 438 ? 15.398 34.812 22.641 1 98.38 438 SER A O 1
ATOM 3443 N N . ALA A 1 439 ? 15.383 36.5 24.266 1 98.62 439 ALA A N 1
ATOM 3444 C CA . ALA A 1 439 ? 14.188 37.188 23.766 1 98.62 439 ALA A CA 1
ATOM 3445 C C . ALA A 1 439 ? 14.297 38.688 23.953 1 98.62 439 ALA A C 1
ATOM 3447 O O . ALA A 1 439 ? 15.102 39.156 24.766 1 98.62 439 ALA A O 1
ATOM 3448 N N . PRO A 1 440 ? 13.586 39.375 23.141 1 98.19 440 PRO A N 1
ATOM 3449 C CA . PRO A 1 440 ? 13.5 40.812 23.422 1 98.19 440 PRO A CA 1
ATOM 3450 C C . PRO A 1 440 ? 12.891 41.094 24.781 1 98.19 440 PRO A C 1
ATOM 3452 O O . PRO A 1 440 ? 12.07 40.344 25.281 1 98.19 440 PRO A O 1
ATOM 3455 N N . ASN A 1 441 ? 13.414 42.188 25.359 1 97.31 441 ASN A N 1
ATOM 3456 C CA . ASN A 1 441 ? 12.766 42.656 26.594 1 97.31 441 ASN A CA 1
ATOM 3457 C C . ASN A 1 441 ? 11.398 43.25 26.297 1 97.31 441 ASN A C 1
ATOM 3459 O O . ASN A 1 441 ? 11.047 43.5 25.141 1 97.31 441 ASN A O 1
ATOM 3463 N N . ASN A 1 442 ? 10.5 43.312 27.312 1 96.88 442 ASN A N 1
ATOM 3464 C CA . ASN A 1 442 ? 9.133 43.781 27.094 1 96.88 442 ASN A CA 1
ATOM 3465 C C . ASN A 1 442 ? 8.461 43.031 25.953 1 96.88 442 ASN A C 1
ATOM 3467 O O . ASN A 1 442 ? 7.934 43.625 25.016 1 96.88 442 ASN A O 1
ATOM 3471 N N . VAL A 1 443 ? 8.477 41.75 26.125 1 97.56 443 VAL A N 1
ATOM 3472 C CA . VAL A 1 443 ? 8.133 40.812 25.062 1 97.56 443 VAL A CA 1
ATOM 3473 C C . VAL A 1 443 ? 6.715 41.094 24.578 1 97.56 443 VAL A C 1
ATOM 3475 O O . VAL A 1 443 ? 6.434 41 23.375 1 97.56 443 VAL A O 1
ATOM 3478 N N . ARG A 1 444 ? 5.77 41.438 25.453 1 96.94 444 ARG A N 1
ATOM 3479 C CA . ARG A 1 444 ? 4.395 41.719 25.047 1 96.94 444 ARG A CA 1
ATOM 3480 C C . ARG A 1 444 ? 4.328 42.906 24.109 1 96.94 444 ARG A C 1
ATOM 3482 O O . ARG A 1 444 ? 3.705 42.844 23.047 1 96.94 444 ARG A O 1
ATOM 3489 N N . ASP A 1 445 ? 5.004 43.969 24.531 1 97.31 445 ASP A N 1
ATOM 3490 C CA . ASP A 1 445 ? 5.027 45.156 23.703 1 97.31 445 ASP A CA 1
ATOM 3491 C C . ASP A 1 445 ? 5.66 44.875 22.344 1 97.31 445 ASP A C 1
ATOM 3493 O O . ASP A 1 445 ? 5.188 45.375 21.328 1 97.31 445 ASP A O 1
ATOM 3497 N N . PHE A 1 446 ? 6.648 44.125 22.375 1 97.31 446 PHE A N 1
ATOM 3498 C CA . PHE A 1 446 ? 7.348 43.781 21.141 1 97.31 446 PHE A CA 1
ATOM 3499 C C . PHE A 1 446 ? 6.438 42.969 20.203 1 97.31 446 PHE A C 1
ATOM 3501 O O . PHE A 1 446 ? 6.34 43.281 19.016 1 97.31 446 PHE A O 1
ATOM 3508 N N . LEU A 1 447 ? 5.773 41.969 20.719 1 97.31 447 LEU A N 1
ATOM 3509 C CA . LEU A 1 447 ? 4.895 41.125 19.922 1 97.31 447 LEU A CA 1
ATOM 3510 C C . LEU A 1 447 ? 3.705 41.938 19.391 1 97.31 447 LEU A C 1
ATOM 3512 O O . LEU A 1 447 ? 3.279 41.719 18.25 1 97.31 447 LEU A O 1
ATOM 3516 N N . GLU A 1 448 ? 3.17 42.812 20.219 1 96.81 448 GLU A N 1
ATOM 3517 C CA . GLU A 1 448 ? 2.039 43.625 19.766 1 96.81 448 GLU A CA 1
ATOM 3518 C C . GLU A 1 448 ? 2.465 44.625 18.703 1 96.81 448 GLU A C 1
ATOM 3520 O O . GLU A 1 448 ? 1.674 45 17.828 1 96.81 448 GLU A O 1
ATOM 3525 N N . LEU A 1 449 ? 3.701 45.062 18.797 1 95.75 449 LEU A N 1
ATOM 3526 C CA . LEU A 1 449 ? 4.246 45.875 17.719 1 95.75 449 LEU A CA 1
ATOM 3527 C C . LEU A 1 449 ? 4.301 45.125 16.406 1 95.75 449 LEU A C 1
ATOM 3529 O O . LEU A 1 449 ? 3.91 45.656 15.367 1 95.75 449 LEU A O 1
ATOM 3533 N N . LYS A 1 450 ? 4.66 43.906 16.469 1 94.19 450 LYS A N 1
ATOM 3534 C CA . LYS A 1 450 ? 4.922 43.094 15.273 1 94.19 450 LYS A CA 1
ATOM 3535 C C . LYS A 1 450 ? 3.633 42.5 14.711 1 94.19 450 LYS A C 1
ATOM 3537 O O . LYS A 1 450 ? 3.449 42.438 13.492 1 94.19 450 LYS A O 1
ATOM 3542 N N . PHE A 1 451 ? 2.727 42.062 15.578 1 93.75 451 PHE A N 1
ATOM 3543 C CA . PHE A 1 451 ? 1.586 41.281 15.125 1 93.75 451 PHE A CA 1
ATOM 3544 C C . PHE A 1 451 ? 0.281 42.031 15.367 1 93.75 451 PHE A C 1
ATOM 3546 O O . PHE A 1 451 ? -0.756 41.688 14.805 1 93.75 451 PHE A O 1
ATOM 3553 N N . GLY A 1 452 ? 0.314 43.031 16.234 1 93.38 452 GLY A N 1
ATOM 3554 C CA . GLY A 1 452 ? -0.895 43.75 16.594 1 93.38 452 GLY A CA 1
ATOM 3555 C C . GLY A 1 452 ? -1.343 43.469 18.016 1 93.38 452 GLY A C 1
ATOM 3556 O O . GLY A 1 452 ? -0.962 42.469 18.625 1 93.38 452 GLY A O 1
ATOM 3557 N N . ALA A 1 453 ? -2.189 44.375 18.453 1 94.56 453 ALA A N 1
ATOM 3558 C CA . ALA A 1 453 ? -2.67 44.281 19.828 1 94.56 453 ALA A CA 1
ATOM 3559 C C . ALA A 1 453 ? -3.475 43 20.047 1 94.56 453 ALA A C 1
ATOM 3561 O O . ALA A 1 453 ? -4.273 42.625 19.203 1 94.56 453 ALA A O 1
ATOM 3562 N N . GLY A 1 454 ? -3.199 42.281 21.188 1 94.06 454 GLY A N 1
ATOM 3563 C CA . GLY A 1 454 ? -3.977 41.125 21.562 1 94.06 454 GLY A CA 1
ATOM 3564 C C . GLY A 1 454 ? -3.512 39.844 20.891 1 94.06 454 GLY A C 1
ATOM 3565 O O . GLY A 1 454 ? -4.145 38.781 21.031 1 94.06 454 GLY A O 1
ATOM 3566 N N . VAL A 1 455 ? -2.43 39.781 20.25 1 93.88 455 VAL A N 1
ATOM 3567 C CA . VAL A 1 455 ? -1.967 38.656 19.438 1 93.88 455 VAL A CA 1
ATOM 3568 C C . VAL A 1 455 ? -1.698 37.469 20.344 1 93.88 455 VAL A C 1
ATOM 3570 O O . VAL A 1 455 ? -1.911 36.312 19.953 1 93.88 455 VAL A O 1
ATOM 3573 N N . ILE A 1 456 ? -1.22 37.688 21.547 1 95.06 456 ILE A N 1
ATOM 3574 C CA . ILE A 1 456 ? -0.849 36.594 22.453 1 95.06 456 ILE A CA 1
ATOM 3575 C C . ILE A 1 456 ? -2.096 35.812 22.875 1 95.06 456 ILE A C 1
ATOM 3577 O O . ILE A 1 456 ? -2.088 34.594 22.891 1 95.06 456 ILE A O 1
ATOM 3581 N N . GLU A 1 457 ? -3.207 36.469 23.047 1 93.75 457 GLU A N 1
ATOM 3582 C CA . GLU A 1 457 ? -4.434 35.875 23.562 1 93.75 457 GLU A CA 1
ATOM 3583 C C . GLU A 1 457 ? -5.324 35.375 22.438 1 93.75 457 GLU A C 1
ATOM 3585 O O . GLU A 1 457 ? -6.285 34.656 22.672 1 93.75 457 GLU A O 1
ATOM 3590 N N . SER A 1 458 ? -4.969 35.688 21.234 1 90.75 458 SER A N 1
ATOM 3591 C CA . SER A 1 458 ? -5.848 35.375 20.125 1 90.75 458 SER A CA 1
ATOM 3592 C C . SER A 1 458 ? -5.129 34.531 19.078 1 90.75 458 SER A C 1
ATOM 3594 O O . SER A 1 458 ? -4.781 35.031 18 1 90.75 458 SER A O 1
ATOM 3596 N N . PRO A 1 459 ? -5.035 33.281 19.422 1 90.38 459 PRO A N 1
ATOM 3597 C CA . PRO A 1 459 ? -4.375 32.406 18.438 1 90.38 459 PRO A CA 1
ATOM 3598 C C . PRO A 1 459 ? -5.156 32.312 17.125 1 90.38 459 PRO A C 1
ATOM 3600 O O . PRO A 1 459 ? -6.387 32.281 17.141 1 90.38 459 PRO A O 1
ATOM 3603 N N . GLN A 1 460 ? -4.387 32.438 15.977 1 87.94 460 GLN A N 1
ATOM 3604 C CA . GLN A 1 460 ? -4.984 32.312 14.648 1 87.94 460 GLN A CA 1
ATOM 3605 C C . GLN A 1 460 ? -4.09 31.5 13.719 1 87.94 460 GLN A C 1
ATOM 3607 O O . GLN A 1 460 ? -2.863 31.625 13.766 1 87.94 460 GLN A O 1
ATOM 3612 N N . TYR A 1 461 ? -4.82 30.656 12.898 1 90.12 461 TYR A N 1
ATOM 3613 C CA . TYR A 1 461 ? -4.078 29.984 11.836 1 90.12 461 TYR A CA 1
ATOM 3614 C C . TYR A 1 461 ? -3.646 30.984 10.766 1 90.12 461 TYR A C 1
ATOM 3616 O O . TYR A 1 461 ? -4.207 32.062 10.664 1 90.12 461 TYR A O 1
ATOM 3624 N N . PRO A 1 462 ? -2.582 30.516 10.062 1 88.25 462 PRO A N 1
ATOM 3625 C CA . PRO A 1 462 ? -2.316 31.344 8.875 1 88.25 462 PRO A CA 1
ATOM 3626 C C . PRO A 1 462 ? -3.471 31.328 7.879 1 88.25 462 PRO A C 1
ATOM 3628 O O . PRO A 1 462 ? -4.121 30.297 7.691 1 88.25 462 PRO A O 1
ATOM 3631 N N . ASN A 1 463 ? -3.895 32.375 7.348 1 85.12 463 ASN A N 1
ATOM 3632 C CA . ASN A 1 463 ? -4.973 32.5 6.371 1 85.12 463 ASN A CA 1
ATOM 3633 C C . ASN A 1 463 ? -6.266 31.859 6.875 1 85.12 463 ASN A C 1
ATOM 3635 O O . ASN A 1 463 ? -6.805 30.953 6.242 1 85.12 463 ASN A O 1
ATOM 3639 N N . PRO A 1 464 ? -6.727 32.312 7.969 1 82.94 464 PRO A N 1
ATOM 3640 C CA . PRO A 1 464 ? -7.891 31.688 8.602 1 82.94 464 PRO A CA 1
ATOM 3641 C C . PRO A 1 464 ? -9.125 31.688 7.699 1 82.94 464 PRO A C 1
ATOM 3643 O O . PRO A 1 464 ? -9.93 30.766 7.746 1 82.94 464 PRO A O 1
ATOM 3646 N N . ASP A 1 465 ? -9.242 32.594 6.797 1 79.81 465 ASP A N 1
ATOM 3647 C CA . ASP A 1 465 ? -10.414 32.688 5.93 1 79.81 465 ASP A CA 1
ATOM 3648 C C . ASP A 1 465 ? -10.438 31.531 4.918 1 79.81 465 ASP A C 1
ATOM 3650 O O . ASP A 1 465 ? -11.508 31 4.605 1 79.81 465 ASP A O 1
ATOM 3654 N N . VAL A 1 466 ? -9.297 31.172 4.523 1 77.69 466 VAL A N 1
ATOM 3655 C CA . VAL A 1 466 ? -9.188 30.094 3.549 1 77.69 466 VAL A CA 1
ATOM 3656 C C . VAL A 1 466 ? -9.547 28.766 4.207 1 77.69 466 VAL A C 1
ATOM 3658 O O . VAL A 1 466 ? -10.234 27.938 3.609 1 77.69 466 VAL A O 1
ATOM 3661 N N . LEU A 1 467 ? -9.297 28.594 5.383 1 75.19 467 LEU A N 1
ATOM 3662 C CA . LEU A 1 467 ? -9.539 27.344 6.102 1 75.19 467 LEU A CA 1
ATOM 3663 C C . LEU A 1 467 ? -11.008 27.188 6.453 1 75.19 467 LEU A C 1
ATOM 3665 O O . LEU A 1 467 ? -11.555 26.078 6.395 1 75.19 467 LEU A O 1
ATOM 3669 N N . VAL A 1 468 ? -11.586 28.281 6.758 1 69.12 468 VAL A N 1
ATOM 3670 C CA . VAL A 1 468 ? -13.016 28.266 7.055 1 69.12 468 VAL A CA 1
ATOM 3671 C C . VAL A 1 468 ? -13.797 27.859 5.805 1 69.12 468 VAL A C 1
ATOM 3673 O O . VAL A 1 468 ? -14.742 27.078 5.883 1 69.12 468 VAL A O 1
ATOM 3676 N N . SER A 1 469 ? -13.32 28.297 4.727 1 67.06 469 SER A N 1
ATOM 3677 C CA . SER A 1 469 ? -13.984 27.984 3.469 1 67.06 469 SER A CA 1
ATOM 3678 C C . SER A 1 469 ? -13.891 26.5 3.154 1 67.06 469 SER A C 1
ATOM 3680 O O . SER A 1 469 ? -14.727 25.953 2.434 1 67.06 469 SER A O 1
ATOM 3682 N N . GLN A 1 470 ? -12.945 25.922 3.814 1 68.88 470 GLN A N 1
ATOM 3683 C CA . GLN A 1 470 ? -12.766 24.484 3.609 1 68.88 470 GLN A CA 1
ATOM 3684 C C . GLN A 1 470 ? -13.359 23.688 4.766 1 68.88 470 GLN A C 1
ATOM 3686 O O . GLN A 1 470 ? -13.086 22.484 4.902 1 68.88 470 GLN A O 1
ATOM 3691 N N . ASN A 1 471 ? -14.172 24.312 5.594 1 61.25 471 ASN A N 1
ATOM 3692 C CA . ASN A 1 471 ? -14.883 23.734 6.727 1 61.25 471 ASN A CA 1
ATOM 3693 C C . ASN A 1 471 ? -13.922 23.172 7.77 1 61.25 471 ASN A C 1
ATOM 3695 O O . ASN A 1 471 ? -14.18 22.125 8.359 1 61.25 471 ASN A O 1
ATOM 3699 N N . ILE A 1 472 ? -12.812 23.75 7.738 1 63.94 472 ILE A N 1
ATOM 3700 C CA . ILE A 1 472 ? -11.852 23.391 8.766 1 63.94 472 ILE A CA 1
ATOM 3701 C C . ILE A 1 472 ? -11.914 24.391 9.914 1 63.94 472 ILE A C 1
ATOM 3703 O O . ILE A 1 472 ? -11.883 25.609 9.695 1 63.94 472 ILE A O 1
ATOM 3707 N N . SER A 1 473 ? -12.305 23.891 11.172 1 56.41 473 SER A N 1
ATOM 3708 C CA . SER A 1 473 ? -12.5 24.734 12.344 1 56.41 473 SER A CA 1
ATOM 3709 C C . SER A 1 473 ? -11.281 25.609 12.609 1 56.41 473 SER A C 1
ATOM 3711 O O . SER A 1 473 ? -10.141 25.156 12.461 1 56.41 473 SER A O 1
ATOM 3713 N N . ILE A 1 474 ? -11.547 26.922 12.688 1 55.5 474 ILE A N 1
ATOM 3714 C CA . ILE A 1 474 ? -10.562 28 12.781 1 55.5 474 ILE A CA 1
ATOM 3715 C C . ILE A 1 474 ? -9.969 28.031 14.188 1 55.5 474 ILE A C 1
ATOM 3717 O O . ILE A 1 474 ? -8.945 28.688 14.422 1 55.5 474 ILE A O 1
ATOM 3721 N N . LEU A 1 475 ? -10.688 27.484 15.258 1 54.62 475 LEU A N 1
ATOM 3722 C CA . LEU A 1 475 ? -10.148 27.828 16.562 1 54.62 475 LEU A CA 1
ATOM 3723 C C . LEU A 1 475 ? -9.266 26.703 17.109 1 54.62 475 LEU A C 1
ATOM 3725 O O . LEU A 1 475 ? -9.742 25.594 17.344 1 54.62 475 LEU A O 1
ATOM 3729 N N . PRO A 1 476 ? -7.844 27.047 16.984 1 54.09 476 PRO A N 1
ATOM 3730 C CA . PRO A 1 476 ? -6.992 26.094 17.719 1 54.09 476 PRO A CA 1
ATOM 3731 C C . PRO A 1 476 ? -7.266 26.109 19.219 1 54.09 476 PRO A C 1
ATOM 3733 O O . PRO A 1 476 ? -7.453 27.172 19.812 1 54.09 476 PRO A O 1
ATOM 3736 N N . HIS A 1 477 ? -7.953 25.156 19.766 1 49.31 477 HIS A N 1
ATOM 3737 C CA . HIS A 1 477 ? -8.016 25.156 21.234 1 49.31 477 HIS A CA 1
ATOM 3738 C C . HIS A 1 477 ? -6.637 24.906 21.828 1 49.31 477 HIS A C 1
ATOM 3740 O O . HIS A 1 477 ? -6.102 23.797 21.719 1 49.31 477 HIS A O 1
ATOM 3746 N N . LEU A 1 478 ? -5.855 26.031 21.766 1 44.5 478 LEU A N 1
ATOM 3747 C CA . LEU A 1 478 ? -4.566 25.875 22.438 1 44.5 478 LEU A CA 1
ATOM 3748 C C . LEU A 1 478 ? -4.727 25.922 23.953 1 44.5 478 LEU A C 1
ATOM 3750 O O . LEU A 1 478 ? -5.555 26.672 24.469 1 44.5 478 LEU A O 1
ATOM 3754 N N . MET B 1 1 ? -10.5 -14.711 -58.344 1 21.59 1 MET B N 1
ATOM 3755 C CA . MET B 1 1 ? -10.789 -14.711 -56.906 1 21.59 1 MET B CA 1
ATOM 3756 C C . MET B 1 1 ? -11.562 -13.461 -56.531 1 21.59 1 MET B C 1
ATOM 3758 O O . MET B 1 1 ? -11.031 -12.352 -56.562 1 21.59 1 MET B O 1
ATOM 3762 N N . LYS B 1 2 ? -12.891 -13.5 -56.812 1 24.44 2 LYS B N 1
ATOM 3763 C CA . LYS B 1 2 ? -13.969 -12.508 -56.812 1 24.44 2 LYS B CA 1
ATOM 3764 C C . LYS B 1 2 ? -14.18 -11.945 -55.406 1 24.44 2 LYS B C 1
ATOM 3766 O O . LYS B 1 2 ? -14.352 -12.703 -54.438 1 24.44 2 LYS B O 1
ATOM 3771 N N . GLN B 1 3 ? -13.625 -10.711 -55.188 1 22.78 3 GLN B N 1
ATOM 3772 C CA . GLN B 1 3 ? -13.57 -9.789 -54.031 1 22.78 3 GLN B CA 1
ATOM 3773 C C . GLN B 1 3 ? -14.969 -9.422 -53.562 1 22.78 3 GLN B C 1
ATOM 3775 O O . GLN B 1 3 ? -15.703 -8.727 -54.281 1 22.78 3 GLN B O 1
ATOM 3780 N N . VAL B 1 4 ? -15.711 -10.367 -53.031 1 30.41 4 VAL B N 1
ATOM 3781 C CA . VAL B 1 4 ? -17.094 -10.125 -52.625 1 30.41 4 VAL B CA 1
ATOM 3782 C C . VAL B 1 4 ? -17.156 -8.984 -51.625 1 30.41 4 VAL B C 1
ATOM 3784 O O . VAL B 1 4 ? -16.625 -9.109 -50.5 1 30.41 4 VAL B O 1
ATOM 3787 N N . GLY B 1 5 ? -17.094 -7.746 -52.094 1 26.77 5 GLY B N 1
ATOM 3788 C CA . GLY B 1 5 ? -17.172 -6.488 -51.375 1 26.77 5 GLY B CA 1
ATOM 3789 C C . GLY B 1 5 ? -18.438 -6.352 -50.531 1 26.77 5 GLY B C 1
ATOM 3790 O O . GLY B 1 5 ? -19.547 -6.324 -51.094 1 26.77 5 GLY B O 1
ATOM 3791 N N . GLN B 1 6 ? -18.547 -7.039 -49.406 1 29.42 6 GLN B N 1
ATOM 3792 C CA . GLN B 1 6 ? -19.75 -6.953 -48.594 1 29.42 6 GLN B CA 1
ATOM 3793 C C . GLN B 1 6 ? -20.094 -5.504 -48.25 1 29.42 6 GLN B C 1
ATOM 3795 O O . GLN B 1 6 ? -19.266 -4.781 -47.688 1 29.42 6 GLN B O 1
ATOM 3800 N N . GLN B 1 7 ? -20.969 -4.879 -49 1 28.31 7 GLN B N 1
ATOM 3801 C CA . GLN B 1 7 ? -21.5 -3.529 -48.875 1 28.31 7 GLN B CA 1
ATOM 3802 C C . GLN B 1 7 ? -22.234 -3.355 -47.562 1 28.31 7 GLN B C 1
ATOM 3804 O O . GLN B 1 7 ? -23.188 -4.078 -47.281 1 28.31 7 GLN B O 1
ATOM 3809 N N . TRP B 1 8 ? -21.562 -2.838 -46.469 1 29.42 8 TRP B N 1
ATOM 3810 C CA . TRP B 1 8 ? -22.188 -2.479 -45.188 1 29.42 8 TRP B CA 1
ATOM 3811 C C . TRP B 1 8 ? -23.266 -1.419 -45.406 1 29.42 8 TRP B C 1
ATOM 3813 O O . TRP B 1 8 ? -23.016 -0.377 -46 1 29.42 8 TRP B O 1
ATOM 3823 N N . SER B 1 9 ? -24.531 -1.792 -45.594 1 31.73 9 SER B N 1
ATOM 3824 C CA . SER B 1 9 ? -25.672 -0.892 -45.75 1 31.73 9 SER B CA 1
ATOM 3825 C C . SER B 1 9 ? -25.797 0.057 -44.562 1 31.73 9 SER B C 1
ATOM 3827 O O . SER B 1 9 ? -25.812 -0.379 -43.406 1 31.73 9 SER B O 1
ATOM 3829 N N . VAL B 1 10 ? -25.406 1.271 -44.719 1 29.5 10 VAL B N 1
ATOM 3830 C CA . VAL B 1 10 ? -25.672 2.35 -43.781 1 29.5 10 VAL B CA 1
ATOM 3831 C C . VAL B 1 10 ? -27.172 2.602 -43.688 1 29.5 10 VAL B C 1
ATOM 3833 O O . VAL B 1 10 ? -27.812 2.963 -44.688 1 29.5 10 VAL B O 1
ATOM 3836 N N . LYS B 1 11 ? -27.844 2.074 -42.75 1 32.75 11 LYS B N 1
ATOM 3837 C CA . LYS B 1 11 ? -29.25 2.398 -42.5 1 32.75 11 LYS B CA 1
ATOM 3838 C C . LYS B 1 11 ? -29.469 3.908 -42.438 1 32.75 11 LYS B C 1
ATOM 3840 O O . LYS B 1 11 ? -28.719 4.617 -41.75 1 32.75 11 LYS B O 1
ATOM 3845 N N . GLU B 1 12 ? -30.203 4.508 -43.312 1 31.53 12 GLU B N 1
ATOM 3846 C CA . GLU B 1 12 ? -30.625 5.898 -43.406 1 31.53 12 GLU B CA 1
ATOM 3847 C C . GLU B 1 12 ? -31.406 6.328 -42.188 1 31.53 12 GLU B C 1
ATOM 3849 O O . GLU B 1 12 ? -32.344 5.656 -41.781 1 31.53 12 GLU B O 1
ATOM 3854 N N . TYR B 1 13 ? -30.891 7.262 -41.312 1 29.89 13 TYR B N 1
ATOM 3855 C CA . TYR B 1 13 ? -31.469 7.918 -40.156 1 29.89 13 TYR B CA 1
ATOM 3856 C C . TYR B 1 13 ? -32.656 8.797 -40.562 1 29.89 13 TYR B C 1
ATOM 3858 O O . TYR B 1 13 ? -32.5 9.75 -41.312 1 29.89 13 TYR B O 1
ATOM 3866 N N . THR B 1 14 ? -33.875 8.266 -40.719 1 33.88 14 THR B N 1
ATOM 3867 C CA . THR B 1 14 ? -35 9.156 -40.812 1 33.88 14 THR B CA 1
ATOM 3868 C C . THR B 1 14 ? -35.094 10.078 -39.625 1 33.88 14 THR B C 1
ATOM 3870 O O . THR B 1 14 ? -34.969 9.633 -38.469 1 33.88 14 THR B O 1
ATOM 3873 N N . PRO B 1 15 ? -35.125 11.414 -39.812 1 32.84 15 PRO B N 1
ATOM 3874 C CA . PRO B 1 15 ? -35.219 12.398 -38.719 1 32.84 15 PRO B CA 1
ATOM 3875 C C . PRO B 1 15 ? -36.5 12.242 -37.875 1 32.84 15 PRO B C 1
ATOM 3877 O O . PRO B 1 15 ? -37.594 12.453 -38.406 1 32.84 15 PRO B O 1
ATOM 3880 N N . GLY B 1 16 ? -36.875 11.211 -37.344 1 31.83 16 GLY B N 1
ATOM 3881 C CA . GLY B 1 16 ? -38.094 11.211 -36.531 1 31.83 16 GLY B CA 1
ATOM 3882 C C . GLY B 1 16 ? -38.219 12.438 -35.656 1 31.83 16 GLY B C 1
ATOM 3883 O O . GLY B 1 16 ? -37.25 13.141 -35.406 1 31.83 16 GLY B O 1
ATOM 3884 N N . LYS B 1 17 ? -39.531 12.898 -35.344 1 35.75 17 LYS B N 1
ATOM 3885 C CA . LYS B 1 17 ? -39.938 13.914 -34.406 1 35.75 17 LYS B CA 1
ATOM 3886 C C . LYS B 1 17 ? -39.094 13.883 -33.156 1 35.75 17 LYS B C 1
ATOM 3888 O O . LYS B 1 17 ? -38.844 12.82 -32.562 1 35.75 17 LYS B O 1
ATOM 3893 N N . HIS B 1 18 ? -38.281 14.906 -33.031 1 33.59 18 HIS B N 1
ATOM 3894 C CA . HIS B 1 18 ? -37.438 15.172 -31.875 1 33.59 18 HIS B CA 1
ATOM 3895 C C . HIS B 1 18 ? -38.219 15.023 -30.578 1 33.59 18 HIS B C 1
ATOM 3897 O O . HIS B 1 18 ? -39.062 15.875 -30.25 1 33.59 18 HIS B O 1
ATOM 3903 N N . VAL B 1 19 ? -39 14.031 -30.281 1 36.06 19 VAL B N 1
ATOM 3904 C CA . VAL B 1 19 ? -39.375 13.938 -28.875 1 36.06 19 VAL B CA 1
ATOM 3905 C C . VAL B 1 19 ? -38.375 14.672 -28.016 1 36.06 19 VAL B C 1
ATOM 3907 O O . VAL B 1 19 ? -37.156 14.555 -28.234 1 36.06 19 VAL B O 1
ATOM 3910 N N . MET B 1 20 ? -38.656 15.836 -27.609 1 40.25 20 MET B N 1
ATOM 3911 C CA . MET B 1 20 ? -37.812 16.578 -26.672 1 40.25 20 MET B CA 1
ATOM 3912 C C . MET B 1 20 ? -37.062 15.633 -25.75 1 40.25 20 MET B C 1
ATOM 3914 O O . MET B 1 20 ? -37.625 15.148 -24.75 1 40.25 20 MET B O 1
ATOM 3918 N N . GLY B 1 21 ? -36.5 14.57 -26.078 1 45.72 21 GLY B N 1
ATOM 3919 C CA . GLY B 1 21 ? -35.75 13.477 -25.469 1 45.72 21 GLY B CA 1
ATOM 3920 C C . GLY B 1 21 ? -34.812 13.922 -24.359 1 45.72 21 GLY B C 1
ATOM 3921 O O . GLY B 1 21 ? -34.406 15.078 -24.328 1 45.72 21 GLY B O 1
ATOM 3922 N N . ARG B 1 22 ? -34.938 13.32 -23.141 1 60.69 22 ARG B N 1
ATOM 3923 C CA . ARG B 1 22 ? -34.125 13.547 -21.938 1 60.69 22 ARG B CA 1
ATOM 3924 C C . ARG B 1 22 ? -32.688 13.891 -22.312 1 60.69 22 ARG B C 1
ATOM 3926 O O . ARG B 1 22 ? -32.094 13.273 -23.219 1 60.69 22 ARG B O 1
ATOM 3933 N N . ASN B 1 23 ? -32.344 15.211 -22.078 1 80.44 23 ASN B N 1
ATOM 3934 C CA . ASN B 1 23 ? -30.938 15.648 -22.219 1 80.44 23 ASN B CA 1
ATOM 3935 C C . ASN B 1 23 ? -29.969 14.594 -21.703 1 80.44 23 ASN B C 1
ATOM 3937 O O . ASN B 1 23 ? -29.891 14.359 -20.484 1 80.44 23 ASN B O 1
ATOM 3941 N N . ARG B 1 24 ? -29.438 13.797 -22.625 1 88.5 24 ARG B N 1
ATOM 3942 C CA . ARG B 1 24 ? -28.547 12.688 -22.297 1 88.5 24 ARG B CA 1
ATOM 3943 C C . ARG B 1 24 ? -27.422 13.148 -21.375 1 88.5 24 ARG B C 1
ATOM 3945 O O . ARG B 1 24 ? -26.797 12.328 -20.703 1 88.5 24 ARG B O 1
ATOM 3952 N N . LEU B 1 25 ? -27.266 14.375 -21.406 1 92.38 25 LEU B N 1
ATOM 3953 C CA . LEU B 1 25 ? -26.172 14.906 -20.594 1 92.38 25 LEU B CA 1
ATOM 3954 C C . LEU B 1 25 ? -26.516 14.844 -19.109 1 92.38 25 LEU B C 1
ATOM 3956 O O . LEU B 1 25 ? -25.625 14.945 -18.266 1 92.38 25 LEU B O 1
ATOM 3960 N N . GLU B 1 26 ? -27.781 14.695 -18.797 1 91.94 26 GLU B N 1
ATOM 3961 C CA . GLU B 1 26 ? -28.203 14.5 -17.406 1 91.94 26 GLU B CA 1
ATOM 3962 C C . GLU B 1 26 ? -27.75 13.141 -16.875 1 91.94 26 GLU B C 1
ATOM 3964 O O . GLU B 1 26 ? -27.641 12.938 -15.664 1 91.94 26 GLU B O 1
ATOM 3969 N N . ASP B 1 27 ? -27.484 12.289 -17.812 1 95.25 27 ASP B N 1
ATOM 3970 C CA . ASP B 1 27 ? -27.062 10.938 -17.469 1 95.25 27 ASP B CA 1
ATOM 3971 C C . ASP B 1 27 ? -25.547 10.789 -17.562 1 95.25 27 ASP B C 1
ATOM 3973 O O . ASP B 1 27 ? -25.016 9.68 -17.594 1 95.25 27 ASP B O 1
ATOM 3977 N N . LEU B 1 28 ? -24.844 11.883 -17.656 1 96.44 28 LEU B N 1
ATOM 3978 C CA . LEU B 1 28 ? -23.391 11.852 -17.844 1 96.44 28 LEU B CA 1
ATOM 3979 C C . LEU B 1 28 ? -22.672 12.336 -16.578 1 96.44 28 LEU B C 1
ATOM 3981 O O . LEU B 1 28 ? -23 13.398 -16.047 1 96.44 28 LEU B O 1
ATOM 3985 N N . VAL B 1 29 ? -21.766 11.547 -16.047 1 97.88 29 VAL B N 1
ATOM 3986 C CA . VAL B 1 29 ? -20.844 11.969 -15.008 1 97.88 29 VAL B CA 1
ATOM 3987 C C . VAL B 1 29 ? -19.438 12.133 -15.594 1 97.88 29 VAL B C 1
ATOM 3989 O O . VAL B 1 29 ? -18.938 11.234 -16.281 1 97.88 29 VAL B O 1
ATOM 3992 N N . VAL B 1 30 ? -18.844 13.281 -15.414 1 97.94 30 VAL B N 1
ATOM 3993 C CA . VAL B 1 30 ? -17.484 13.539 -15.867 1 97.94 30 VAL B CA 1
ATOM 3994 C C . VAL B 1 30 ? -16.516 13.398 -14.688 1 97.94 30 VAL B C 1
ATOM 3996 O O . VAL B 1 30 ? -16.719 14.008 -13.641 1 97.94 30 VAL B O 1
ATOM 3999 N N . ILE B 1 31 ? -15.508 12.578 -14.891 1 98.62 31 ILE B N 1
ATOM 4000 C CA . ILE B 1 31 ? -14.531 12.328 -13.828 1 98.62 31 ILE B CA 1
ATOM 4001 C C . ILE B 1 31 ? -13.172 12.867 -14.25 1 98.62 31 ILE B C 1
ATOM 4003 O O . ILE B 1 31 ? -12.664 12.539 -15.328 1 98.62 31 ILE B O 1
ATOM 4007 N N . ILE B 1 32 ? -12.625 13.75 -13.461 1 98.44 32 ILE B N 1
ATOM 4008 C CA . ILE B 1 32 ? -11.234 14.18 -13.594 1 98.44 32 ILE B CA 1
ATOM 4009 C C . ILE B 1 32 ? -10.359 13.414 -12.602 1 98.44 32 ILE B C 1
ATOM 4011 O O . ILE B 1 32 ? -10.469 13.609 -11.391 1 98.44 32 ILE B O 1
ATOM 4015 N N . ARG B 1 33 ? -9.492 12.547 -13.102 1 98.12 33 ARG B N 1
ATOM 4016 C CA . ARG B 1 33 ? -8.742 11.609 -12.281 1 98.12 33 ARG B CA 1
ATOM 4017 C C . ARG B 1 33 ? -7.242 11.75 -12.516 1 98.12 33 ARG B C 1
ATOM 4019 O O . ARG B 1 33 ? -6.445 11.617 -11.586 1 98.12 33 ARG B O 1
ATOM 4026 N N . GLU B 1 34 ? -6.848 12.078 -13.75 1 96.56 34 GLU B N 1
ATOM 4027 C CA . GLU B 1 34 ? -5.438 12.133 -14.125 1 96.56 34 GLU B CA 1
ATOM 4028 C C . GLU B 1 34 ? -4.898 13.555 -14.062 1 96.56 34 GLU B C 1
ATOM 4030 O O . GLU B 1 34 ? -5.023 14.312 -15.023 1 96.56 34 GLU B O 1
ATOM 4035 N N . PHE B 1 35 ? -4.27 13.961 -12.945 1 97.44 35 PHE B N 1
ATOM 4036 C CA . PHE B 1 35 ? -3.629 15.266 -12.773 1 97.44 35 PHE B CA 1
ATOM 4037 C C . PHE B 1 35 ? -2.568 15.203 -11.68 1 97.44 35 PHE B C 1
ATOM 4039 O O . PHE B 1 35 ? -2.516 14.242 -10.914 1 97.44 35 PHE B O 1
ATOM 4046 N N . GLU B 1 36 ? -1.705 16.141 -11.742 1 97.5 36 GLU B N 1
ATOM 4047 C CA . GLU B 1 36 ? -0.67 16.281 -10.719 1 97.5 36 GLU B CA 1
ATOM 4048 C C . GLU B 1 36 ? -0.879 17.547 -9.883 1 97.5 36 GLU B C 1
ATOM 4050 O O . GLU B 1 36 ? -1.27 18.578 -10.414 1 97.5 36 GLU B O 1
ATOM 4055 N N . THR B 1 37 ? -0.534 17.453 -8.641 1 95.69 37 THR B N 1
ATOM 4056 C CA . THR B 1 37 ? -0.79 18.578 -7.746 1 95.69 37 THR B CA 1
ATOM 4057 C C . THR B 1 37 ? 0.214 19.703 -7.984 1 95.69 37 THR B C 1
ATOM 4059 O O . THR B 1 37 ? -0.077 20.875 -7.715 1 95.69 37 THR B O 1
ATOM 4062 N N . PHE B 1 38 ? 1.391 19.359 -8.508 1 95.19 38 PHE B N 1
ATOM 4063 C CA . PHE B 1 38 ? 2.443 20.359 -8.641 1 95.19 38 PHE B CA 1
ATOM 4064 C C . PHE B 1 38 ? 2.236 21.203 -9.898 1 95.19 38 PHE B C 1
ATOM 4066 O O . PHE B 1 38 ? 2.842 22.266 -10.039 1 95.19 38 PHE B O 1
ATOM 4073 N N . ASP B 1 39 ? 1.491 20.75 -10.797 1 96.75 39 ASP B N 1
ATOM 4074 C CA . ASP B 1 39 ? 1.15 21.469 -12.016 1 96.75 39 ASP B CA 1
ATOM 4075 C C . ASP B 1 39 ? -0.113 20.891 -12.656 1 96.75 39 ASP B C 1
ATOM 4077 O O . ASP B 1 39 ? -0.095 19.797 -13.203 1 96.75 39 ASP B O 1
ATOM 4081 N N . ASN B 1 40 ? -1.199 21.688 -12.547 1 96.75 40 ASN B N 1
ATOM 4082 C CA . ASN B 1 40 ? -2.457 21.188 -13.102 1 96.75 40 ASN B CA 1
ATOM 4083 C C . ASN B 1 40 ? -3.352 22.328 -13.562 1 96.75 40 ASN B C 1
ATOM 4085 O O . ASN B 1 40 ? -3.078 23.5 -13.273 1 96.75 40 ASN B O 1
ATOM 4089 N N . ASP B 1 41 ? -4.305 21.984 -14.344 1 97.25 41 ASP B N 1
ATOM 4090 C CA . ASP B 1 41 ? -5.305 22.891 -14.914 1 97.25 41 ASP B CA 1
ATOM 4091 C C . ASP B 1 41 ? -6.719 22.391 -14.617 1 97.25 41 ASP B C 1
ATOM 4093 O O . ASP B 1 41 ? -7.609 22.5 -15.469 1 97.25 41 ASP B O 1
ATOM 4097 N N . VAL B 1 42 ? -6.941 21.797 -13.469 1 97.88 42 VAL B N 1
ATOM 4098 C CA . VAL B 1 42 ? -8.164 21.078 -13.125 1 97.88 42 VAL B CA 1
ATOM 4099 C C . VAL B 1 42 ? -9.336 22.047 -13.039 1 97.88 42 VAL B C 1
ATOM 4101 O O . VAL B 1 42 ? -10.414 21.781 -13.562 1 97.88 42 VAL B O 1
ATOM 4104 N N . SER B 1 43 ? -9.141 23.203 -12.398 1 96.75 43 SER B N 1
ATOM 4105 C CA . SER B 1 43 ? -10.211 24.172 -12.211 1 96.75 43 SER B CA 1
ATOM 4106 C C . SER B 1 43 ? -10.773 24.625 -13.555 1 96.75 43 SER B C 1
ATOM 4108 O O . SER B 1 43 ? -11.992 24.656 -13.742 1 96.75 43 SER B O 1
ATOM 4110 N N . GLU B 1 44 ? -9.859 24.922 -14.477 1 96.75 44 GLU B N 1
ATOM 4111 C CA . GLU B 1 44 ? -10.281 25.375 -15.797 1 96.75 44 GLU B CA 1
ATOM 4112 C C . GLU B 1 44 ? -10.922 24.234 -16.594 1 96.75 44 GLU B C 1
ATOM 4114 O O . GLU B 1 44 ? -11.852 24.469 -17.375 1 96.75 44 GLU B O 1
ATOM 4119 N N . THR B 1 45 ? -10.398 23.031 -16.406 1 97 45 THR B N 1
ATOM 4120 C CA . THR B 1 45 ? -11 21.875 -17.047 1 97 45 THR B CA 1
ATOM 4121 C C . THR B 1 45 ? -12.445 21.688 -16.594 1 97 45 THR B C 1
ATOM 4123 O O . THR B 1 45 ? -13.352 21.531 -17.406 1 97 45 THR B O 1
ATOM 4126 N N . VAL B 1 46 ? -12.664 21.781 -15.32 1 96.75 46 VAL B N 1
ATOM 4127 C CA . VAL B 1 46 ? -13.984 21.609 -14.719 1 96.75 46 VAL B CA 1
ATOM 4128 C C . VAL B 1 46 ? -14.922 22.703 -15.234 1 96.75 46 VAL B C 1
ATOM 4130 O O . VAL B 1 46 ? -16.062 22.422 -15.617 1 96.75 46 VAL B O 1
ATOM 4133 N N . GLU B 1 47 ? -14.461 23.938 -15.32 1 95.56 47 GLU B N 1
ATOM 4134 C CA . GLU B 1 47 ? -15.273 25.047 -15.789 1 95.56 47 GLU B CA 1
ATOM 4135 C C . GLU B 1 47 ? -15.703 24.859 -17.234 1 95.56 47 GLU B C 1
ATOM 4137 O O . GLU B 1 47 ? -16.828 25.188 -17.609 1 95.56 47 GLU B O 1
ATOM 4142 N N . SER B 1 48 ? -14.789 24.359 -17.984 1 96 48 SER B N 1
ATOM 4143 C CA . SER B 1 48 ? -15.117 24.109 -19.391 1 96 48 SER B CA 1
ATOM 4144 C C . SER B 1 48 ? -16.25 23.094 -19.516 1 96 48 SER B C 1
ATOM 4146 O O . SER B 1 48 ? -17.125 23.234 -20.375 1 96 48 SER B O 1
ATOM 4148 N N . VAL B 1 49 ? -16.234 22.031 -18.703 1 96.31 49 VAL B N 1
ATOM 4149 C CA . VAL B 1 49 ? -17.266 21 -18.734 1 96.31 49 VAL B CA 1
ATOM 4150 C C . VAL B 1 49 ? -18.609 21.594 -18.297 1 96.31 49 VAL B C 1
ATOM 4152 O O . VAL B 1 49 ? -19.625 21.391 -18.969 1 96.31 49 VAL B O 1
ATOM 4155 N N . LEU B 1 50 ? -18.609 22.344 -17.203 1 95.12 50 LEU B N 1
ATOM 4156 C CA . LEU B 1 50 ? -19.844 22.938 -16.672 1 95.12 50 LEU B CA 1
ATOM 4157 C C . LEU B 1 50 ? -20.453 23.906 -17.688 1 95.12 50 LEU B C 1
ATOM 4159 O O . LEU B 1 50 ? -21.672 23.922 -17.875 1 95.12 50 LEU B O 1
ATOM 4163 N N . SER B 1 51 ? -19.594 24.641 -18.312 1 93.94 51 SER B N 1
ATOM 4164 C CA . SER B 1 51 ? -20.062 25.594 -19.328 1 93.94 51 SER B CA 1
ATOM 4165 C C . SER B 1 51 ? -20.656 24.859 -20.531 1 93.94 51 SER B C 1
ATOM 4167 O O . SER B 1 51 ? -21.75 25.203 -21 1 93.94 51 SER B O 1
ATOM 4169 N N . ALA B 1 52 ? -19.953 23.891 -20.984 1 93.5 52 ALA B N 1
ATOM 4170 C CA . ALA B 1 52 ? -20.391 23.156 -22.172 1 93.5 52 ALA B CA 1
ATOM 4171 C C . ALA B 1 52 ? -21.703 22.422 -21.906 1 93.5 52 ALA B C 1
ATOM 4173 O O . ALA B 1 52 ? -22.562 22.344 -22.781 1 93.5 52 ALA B O 1
ATOM 4174 N N . CYS B 1 53 ? -21.875 21.938 -20.688 1 91.81 53 CYS B N 1
ATOM 4175 C CA . CYS B 1 53 ? -23.062 21.141 -20.359 1 91.81 53 CYS B CA 1
ATOM 4176 C C . CYS B 1 53 ? -24.172 22.031 -19.828 1 91.81 53 CYS B C 1
ATOM 4178 O O . CYS B 1 53 ? -25.281 21.547 -19.547 1 91.81 53 CYS B O 1
ATOM 4180 N N . GLY B 1 54 ? -23.969 23.266 -19.672 1 88.5 54 GLY B N 1
ATOM 4181 C CA . GLY B 1 54 ? -24.969 24.141 -19.094 1 88.5 54 GLY B CA 1
ATOM 4182 C C . GLY B 1 54 ? -25.297 23.812 -17.656 1 88.5 54 GLY B C 1
ATOM 4183 O O . GLY B 1 54 ? -26.453 23.906 -17.234 1 88.5 54 GLY B O 1
ATOM 4184 N N . GLY B 1 55 ? -24.375 23.156 -16.953 1 87.5 55 GLY B N 1
ATOM 4185 C CA . GLY B 1 55 ? -24.5 22.875 -15.531 1 87.5 55 GLY B CA 1
ATOM 4186 C C . GLY B 1 55 ? -25.266 21.594 -15.242 1 87.5 55 GLY B C 1
ATOM 4187 O O . GLY B 1 55 ? -25.5 21.25 -14.086 1 87.5 55 GLY B O 1
ATOM 4188 N N . VAL B 1 56 ? -25.547 20.828 -16.203 1 89.19 56 VAL B N 1
ATOM 4189 C CA . VAL B 1 56 ? -26.422 19.688 -15.977 1 89.19 56 VAL B CA 1
ATOM 4190 C C . VAL B 1 56 ? -25.578 18.453 -15.688 1 89.19 56 VAL B C 1
ATOM 4192 O O . VAL B 1 56 ? -26.031 17.516 -15.039 1 89.19 56 VAL B O 1
ATOM 4195 N N . CYS B 1 57 ? -24.375 18.453 -16.188 1 90.81 57 CYS B N 1
ATOM 4196 C CA . CYS B 1 57 ? -23.516 17.297 -15.969 1 90.81 57 CYS B CA 1
ATOM 4197 C C . CYS B 1 57 ? -22.984 17.281 -14.539 1 90.81 57 CYS B C 1
ATOM 4199 O O . CYS B 1 57 ? -22.719 18.344 -13.961 1 90.81 57 CYS B O 1
ATOM 4201 N N . ARG B 1 58 ? -22.938 16.109 -13.984 1 95.25 58 ARG B N 1
ATOM 4202 C CA . ARG B 1 58 ? -22.234 15.938 -12.719 1 95.25 58 ARG B CA 1
ATOM 4203 C C . ARG B 1 58 ? -20.734 15.797 -12.938 1 95.25 58 ARG B C 1
ATOM 4205 O O . ARG B 1 58 ? -20.297 15.133 -13.883 1 95.25 58 ARG B O 1
ATOM 4212 N N . VAL B 1 59 ? -19.984 16.484 -12.141 1 97.62 59 VAL B N 1
ATOM 4213 C CA . VAL B 1 59 ? -18.531 16.453 -12.281 1 97.62 59 VAL B CA 1
ATOM 4214 C C . VAL B 1 59 ? -17.875 15.992 -10.984 1 97.62 59 VAL B C 1
ATOM 4216 O O . VAL B 1 59 ? -18.219 16.484 -9.906 1 97.62 59 VAL B O 1
ATOM 4219 N N . LEU B 1 60 ? -17.047 14.984 -11.047 1 98.06 60 LEU B N 1
ATOM 4220 C CA . LEU B 1 60 ? -16.266 14.461 -9.93 1 98.06 60 LEU B CA 1
ATOM 4221 C C . LEU B 1 60 ? -14.781 14.695 -10.141 1 98.06 60 LEU B C 1
ATOM 4223 O O . LEU B 1 60 ? -14.242 14.391 -11.211 1 98.06 60 LEU B O 1
ATOM 4227 N N . VAL B 1 61 ? -14.117 15.305 -9.18 1 98.38 61 VAL B N 1
ATOM 4228 C CA . VAL B 1 61 ? -12.656 15.336 -9.117 1 98.38 61 VAL B CA 1
ATOM 4229 C C . VAL B 1 61 ? -12.164 14.297 -8.109 1 98.38 61 VAL B C 1
ATOM 4231 O O . VAL B 1 61 ? -12.469 14.391 -6.914 1 98.38 61 VAL B O 1
ATOM 4234 N N . VAL B 1 62 ? -11.43 13.289 -8.594 1 98.19 62 VAL B N 1
ATOM 4235 C CA . VAL B 1 62 ? -11.07 12.156 -7.75 1 98.19 62 VAL B CA 1
ATOM 4236 C C . VAL B 1 62 ? -9.562 12.109 -7.555 1 98.19 62 VAL B C 1
ATOM 4238 O O . VAL B 1 62 ? -8.797 12.219 -8.516 1 98.19 62 VAL B O 1
ATOM 4241 N N . SER B 1 63 ? -9.102 12.047 -6.352 1 97.69 63 SER B N 1
ATOM 4242 C CA . SER B 1 63 ? -7.684 11.93 -6.012 1 97.69 63 SER B CA 1
ATOM 4243 C C . SER B 1 63 ? -7.457 10.852 -4.957 1 97.69 63 SER B C 1
ATOM 4245 O O . SER B 1 63 ? -8.391 10.438 -4.266 1 97.69 63 SER B O 1
ATOM 4247 N N . ASP B 1 64 ? -6.254 10.32 -4.918 1 96.94 64 ASP B N 1
ATOM 4248 C CA . ASP B 1 64 ? -5.934 9.336 -3.893 1 96.94 64 ASP B CA 1
ATOM 4249 C C . ASP B 1 64 ? -5.895 9.977 -2.506 1 96.94 64 ASP B C 1
ATOM 4251 O O . ASP B 1 64 ? -6.445 9.43 -1.548 1 96.94 64 ASP B O 1
ATOM 4255 N N . GLU B 1 65 ? -5.285 11.133 -2.459 1 95.44 65 GLU B N 1
ATOM 4256 C CA . GLU B 1 65 ? -5.133 11.891 -1.223 1 95.44 65 GLU B CA 1
ATOM 4257 C C . GLU B 1 65 ? -5.719 13.297 -1.362 1 95.44 65 GLU B C 1
ATOM 4259 O O . GLU B 1 65 ? -6.043 13.727 -2.469 1 95.44 65 GLU B O 1
ATOM 4264 N N . THR B 1 66 ? -5.789 13.953 -0.255 1 93.62 66 THR B N 1
ATOM 4265 C CA . THR B 1 66 ? -6.262 15.336 -0.281 1 93.62 66 THR B CA 1
ATOM 4266 C C . THR B 1 66 ? -5.352 16.203 -1.148 1 93.62 66 THR B C 1
ATOM 4268 O O . THR B 1 66 ? -4.125 16.109 -1.057 1 93.62 66 THR B O 1
ATOM 4271 N N . ILE B 1 67 ? -5.965 16.953 -1.951 1 95.5 67 ILE B N 1
ATOM 4272 C CA . ILE B 1 67 ? -5.223 17.766 -2.912 1 95.5 67 ILE B CA 1
ATOM 4273 C C . ILE B 1 67 ? -4.598 18.969 -2.203 1 95.5 67 ILE B C 1
ATOM 4275 O O . ILE B 1 67 ? -5.285 19.703 -1.494 1 95.5 67 ILE B O 1
ATOM 4279 N N . TYR B 1 68 ? -3.326 19.188 -2.379 1 94.5 68 TYR B N 1
ATOM 4280 C CA . TYR B 1 68 ? -2.598 20.328 -1.81 1 94.5 68 TYR B CA 1
ATOM 4281 C C . TYR B 1 68 ? -1.657 20.938 -2.836 1 94.5 68 TYR B C 1
ATOM 4283 O O . TYR B 1 68 ? -0.852 20.234 -3.451 1 94.5 68 TYR B O 1
ATOM 4291 N N . PRO B 1 69 ? -1.673 22.203 -3.041 1 93.44 69 PRO B N 1
ATOM 4292 C CA . PRO B 1 69 ? -2.635 23.156 -2.459 1 93.44 69 PRO B CA 1
ATOM 4293 C C . PRO B 1 69 ? -4.062 22.906 -2.949 1 93.44 69 PRO B C 1
ATOM 4295 O O . PRO B 1 69 ? -4.262 22.328 -4.012 1 93.44 69 PRO B O 1
ATOM 4298 N N . PRO B 1 70 ? -5.035 23.344 -2.15 1 92.19 70 PRO B N 1
ATOM 4299 C CA . PRO B 1 70 ? -6.426 23.078 -2.523 1 92.19 70 PRO B CA 1
ATOM 4300 C C . PRO B 1 70 ? -6.809 23.719 -3.855 1 92.19 70 PRO B C 1
ATOM 4302 O O . PRO B 1 70 ? -6.324 24.812 -4.184 1 92.19 70 PRO B O 1
ATOM 4305 N N . LEU B 1 71 ? -7.695 23.062 -4.512 1 92.81 71 LEU B N 1
ATOM 4306 C CA . LEU B 1 71 ? -8.219 23.562 -5.773 1 92.81 71 LEU B CA 1
ATOM 4307 C C . LEU B 1 71 ? -9.445 24.438 -5.543 1 92.81 71 LEU B C 1
ATOM 4309 O O . LEU B 1 71 ? -10.219 24.203 -4.609 1 92.81 71 LEU B O 1
ATOM 4313 N N . HIS B 1 72 ? -9.547 25.438 -6.348 1 89 72 HIS B N 1
ATOM 4314 C CA . HIS B 1 72 ? -10.773 26.219 -6.367 1 89 72 HIS B CA 1
ATOM 4315 C C . HIS B 1 72 ? -11.805 25.609 -7.316 1 89 72 HIS B C 1
ATOM 4317 O O . HIS B 1 72 ? -11.719 25.812 -8.531 1 89 72 HIS B O 1
ATOM 4323 N N . LEU B 1 73 ? -12.68 24.875 -6.703 1 93 73 LEU B N 1
ATOM 4324 C CA . LEU B 1 73 ? -13.688 24.188 -7.508 1 93 73 LEU B CA 1
ATOM 4325 C C . LEU B 1 73 ? -15.078 24.781 -7.258 1 93 73 LEU B C 1
ATOM 4327 O O . LEU B 1 73 ? -15.398 25.156 -6.133 1 93 73 LEU B O 1
ATOM 4331 N N . PRO B 1 74 ? -15.875 24.859 -8.32 1 91.75 74 PRO B N 1
ATOM 4332 C CA . PRO B 1 74 ? -17.266 25.281 -8.133 1 91.75 74 PRO B CA 1
ATOM 4333 C C . PRO B 1 74 ? -18.031 24.375 -7.188 1 91.75 74 PRO B C 1
ATOM 4335 O O . PRO B 1 74 ? -17.688 23.188 -7.039 1 91.75 74 PRO B O 1
ATOM 4338 N N . LYS B 1 75 ? -19.078 24.875 -6.582 1 87.75 75 LYS B N 1
ATOM 4339 C CA . LYS B 1 75 ? -19.859 24.172 -5.57 1 87.75 75 LYS B CA 1
ATOM 4340 C C . LYS B 1 75 ? -20.531 22.938 -6.16 1 87.75 75 LYS B C 1
ATOM 4342 O O . LYS B 1 75 ? -20.812 21.969 -5.441 1 87.75 75 LYS B O 1
ATOM 4347 N N . GLN B 1 76 ? -20.719 22.938 -7.402 1 90.69 76 GLN B N 1
ATOM 4348 C CA . GLN B 1 76 ? -21.406 21.844 -8.078 1 90.69 76 GLN B CA 1
ATOM 4349 C C . GLN B 1 76 ? -20.5 20.625 -8.234 1 90.69 76 GLN B C 1
ATOM 4351 O O . GLN B 1 76 ? -20.969 19.531 -8.523 1 90.69 76 GLN B O 1
ATOM 4356 N N . VAL B 1 77 ? -19.25 20.859 -8.07 1 95.25 77 VAL B N 1
ATOM 4357 C CA . VAL B 1 77 ? -18.281 19.797 -8.289 1 95.25 77 VAL B CA 1
ATOM 4358 C C . VAL B 1 77 ? -18.016 19.047 -6.984 1 95.25 77 VAL B C 1
ATOM 4360 O O . VAL B 1 77 ? -17.891 19.656 -5.922 1 95.25 77 VAL B O 1
ATOM 4363 N N . LYS B 1 78 ? -18.016 17.766 -7.051 1 95.19 78 LYS B N 1
ATOM 4364 C CA . LYS B 1 78 ? -17.703 16.938 -5.883 1 95.19 78 LYS B CA 1
ATOM 4365 C C . LYS B 1 78 ? -16.266 16.438 -5.938 1 95.19 78 LYS B C 1
ATOM 4367 O O . LYS B 1 78 ? -15.82 15.93 -6.973 1 95.19 78 LYS B O 1
ATOM 4372 N N . SER B 1 79 ? -15.547 16.625 -4.891 1 94.88 79 SER B N 1
ATOM 4373 C CA . SER B 1 79 ? -14.195 16.094 -4.746 1 94.88 79 SER B CA 1
ATOM 4374 C C . SER B 1 79 ? -14.195 14.789 -3.953 1 94.88 79 SER B C 1
ATOM 4376 O O . SER B 1 79 ? -14.742 14.727 -2.854 1 94.88 79 SER B O 1
ATOM 4378 N N . LEU B 1 80 ? -13.672 13.758 -4.488 1 96.44 80 LEU B N 1
ATOM 4379 C CA . LEU B 1 80 ? -13.602 12.461 -3.828 1 96.44 80 LEU B CA 1
ATOM 4380 C C . LEU B 1 80 ? -12.156 12.094 -3.51 1 96.44 80 LEU B C 1
ATOM 4382 O O . LEU B 1 80 ? -11.289 12.141 -4.383 1 96.44 80 LEU B O 1
ATOM 4386 N N . VAL B 1 81 ? -11.883 11.82 -2.291 1 96.5 81 VAL B N 1
ATOM 4387 C CA . VAL B 1 81 ? -10.594 11.289 -1.856 1 96.5 81 VAL B CA 1
ATOM 4388 C C . VAL B 1 81 ? -10.711 9.781 -1.613 1 96.5 81 VAL B C 1
ATOM 4390 O O . VAL B 1 81 ? -11.516 9.344 -0.782 1 96.5 81 VAL B O 1
ATOM 4393 N N . LEU B 1 82 ? -9.898 9 -2.271 1 97.19 82 LEU B N 1
ATOM 4394 C CA . LEU B 1 82 ? -10.078 7.551 -2.301 1 97.19 82 LEU B CA 1
ATOM 4395 C C . LEU B 1 82 ? -9.5 6.906 -1.047 1 97.19 82 LEU B C 1
ATOM 4397 O O . LEU B 1 82 ? -9.992 5.871 -0.593 1 97.19 82 LEU B O 1
ATOM 4401 N N . THR B 1 83 ? -8.469 7.395 -0.492 1 96.75 83 THR B N 1
ATOM 4402 C CA . THR B 1 83 ? -7.852 6.82 0.7 1 96.75 83 THR B CA 1
ATOM 4403 C C . THR B 1 83 ? -8.672 7.156 1.944 1 96.75 83 THR B C 1
ATOM 4405 O O . THR B 1 83 ? -8.898 8.328 2.244 1 96.75 83 THR B O 1
ATOM 4408 N N . PRO B 1 84 ? -9.094 6.129 2.639 1 96.31 84 PRO B N 1
ATOM 4409 C CA . PRO B 1 84 ? -9.844 6.41 3.863 1 96.31 84 PRO B CA 1
ATOM 4410 C C . PRO B 1 84 ? -8.953 6.895 5.004 1 96.31 84 PRO B C 1
ATOM 4412 O O . PRO B 1 84 ? -7.738 6.699 4.973 1 96.31 84 PRO B O 1
ATOM 4415 N N . GLY B 1 85 ? -9.516 7.602 5.918 1 95.12 85 GLY B N 1
ATOM 4416 C CA . GLY B 1 85 ? -8.883 8.039 7.152 1 95.12 85 GLY B CA 1
ATOM 4417 C C . GLY B 1 85 ? -9.656 7.629 8.398 1 95.12 85 GLY B C 1
ATOM 4418 O O . GLY B 1 85 ? -10.547 6.785 8.328 1 95.12 85 GLY B O 1
ATOM 4419 N N . LEU B 1 86 ? -9.227 8.234 9.492 1 96.06 86 LEU B N 1
ATOM 4420 C CA . LEU B 1 86 ? -9.859 7.902 10.766 1 96.06 86 LEU B CA 1
ATOM 4421 C C . LEU B 1 86 ? -11.336 8.289 10.758 1 96.06 86 LEU B C 1
ATOM 4423 O O . LEU B 1 86 ? -12.18 7.539 11.258 1 96.06 86 LEU B O 1
ATOM 4427 N N . LEU B 1 87 ? -11.664 9.406 10.055 1 93.62 87 LEU B N 1
ATOM 4428 C CA . LEU B 1 87 ? -13.016 9.938 10.172 1 93.62 87 LEU B CA 1
ATOM 4429 C C . LEU B 1 87 ? -13.719 9.938 8.82 1 93.62 87 LEU B C 1
ATOM 4431 O O . LEU B 1 87 ? -14.836 10.445 8.695 1 93.62 87 LEU B O 1
ATOM 4435 N N . HIS B 1 88 ? -13.109 9.453 7.816 1 93.38 88 HIS B N 1
ATOM 4436 C CA . HIS B 1 88 ? -13.742 9.461 6.504 1 93.38 88 HIS B CA 1
ATOM 4437 C C . HIS B 1 88 ? -13.602 8.102 5.82 1 93.38 88 HIS B C 1
ATOM 4439 O O . HIS B 1 88 ? -12.508 7.527 5.793 1 93.38 88 HIS B O 1
ATOM 4445 N N . HIS B 1 89 ? -14.711 7.629 5.301 1 95.56 89 HIS B N 1
ATOM 4446 C CA . HIS B 1 89 ? -14.773 6.336 4.629 1 95.56 89 HIS B CA 1
ATOM 4447 C C . HIS B 1 89 ? -14.227 6.426 3.207 1 95.56 89 HIS B C 1
ATOM 4449 O O . HIS B 1 89 ? -14.219 7.508 2.609 1 95.56 89 HIS B O 1
ATOM 4455 N N . ARG B 1 90 ? -13.727 5.285 2.775 1 95 90 ARG B N 1
ATOM 4456 C CA . ARG B 1 90 ? -13.508 5.18 1.336 1 95 90 ARG B CA 1
ATOM 4457 C C . ARG B 1 90 ? -14.812 5.367 0.565 1 95 90 ARG B C 1
ATOM 4459 O O . ARG B 1 90 ? -15.828 4.766 0.905 1 95 90 ARG B O 1
ATOM 4466 N N . PRO B 1 91 ? -14.766 6.211 -0.423 1 95.12 91 PRO B N 1
ATOM 4467 C CA . PRO B 1 91 ? -16 6.383 -1.194 1 95.12 91 PRO B CA 1
ATOM 4468 C C . PRO B 1 91 ? -16.391 5.121 -1.964 1 95.12 91 PRO B C 1
ATOM 4470 O O . PRO B 1 91 ? -15.523 4.422 -2.494 1 95.12 91 PRO B O 1
ATOM 4473 N N . HIS B 1 92 ? -17.656 4.855 -1.886 1 94.38 92 HIS B N 1
ATOM 4474 C CA . HIS B 1 92 ? -18.219 3.793 -2.709 1 94.38 92 HIS B CA 1
ATOM 4475 C C . HIS B 1 92 ? -18.625 4.32 -4.078 1 94.38 92 HIS B C 1
ATOM 4477 O O . HIS B 1 92 ? -19.703 4.91 -4.223 1 94.38 92 HIS B O 1
ATOM 4483 N N . LEU B 1 93 ? -17.812 4.023 -5.039 1 95.19 93 LEU B N 1
ATOM 4484 C CA . LEU B 1 93 ? -17.891 4.641 -6.359 1 95.19 93 LEU B CA 1
ATOM 4485 C C . LEU B 1 93 ? -19.297 4.484 -6.938 1 95.19 93 LEU B C 1
ATOM 4487 O O . LEU B 1 93 ? -19.875 5.441 -7.465 1 95.19 93 LEU B O 1
ATOM 4491 N N . PRO B 1 94 ? -20.031 3.318 -6.82 1 95.56 94 PRO B N 1
ATOM 4492 C CA . PRO B 1 94 ? -21.359 3.162 -7.402 1 95.56 94 PRO B CA 1
ATOM 4493 C C . PRO B 1 94 ? -22.375 4.152 -6.832 1 95.56 94 PRO B C 1
ATOM 4495 O O . PRO B 1 94 ? -23.312 4.543 -7.52 1 95.56 94 PRO B O 1
ATOM 4498 N N . ASP B 1 95 ? -22.125 4.562 -5.605 1 95.38 95 ASP B N 1
ATOM 4499 C CA . ASP B 1 95 ? -23.031 5.52 -4.984 1 95.38 95 ASP B CA 1
ATOM 4500 C C . ASP B 1 95 ? -23 6.863 -5.707 1 95.38 95 ASP B C 1
ATOM 4502 O O . ASP B 1 95 ? -23.984 7.594 -5.719 1 95.38 95 ASP B O 1
ATOM 4506 N N . PHE B 1 96 ? -21.891 7.164 -6.305 1 96.25 96 PHE B N 1
ATOM 4507 C CA . PHE B 1 96 ? -21.703 8.445 -6.977 1 96.25 96 PHE B CA 1
ATOM 4508 C C . PHE B 1 96 ? -22.125 8.352 -8.438 1 96.25 96 PHE B C 1
ATOM 4510 O O . PHE B 1 96 ? -22.141 9.359 -9.148 1 96.25 96 PHE B O 1
ATOM 4517 N N . LEU B 1 97 ? -22.484 7.156 -8.852 1 97.19 97 LEU B N 1
ATOM 4518 C CA . LEU B 1 97 ? -22.859 6.934 -10.25 1 97.19 97 LEU B CA 1
ATOM 4519 C C . LEU B 1 97 ? -24.297 6.465 -10.359 1 97.19 97 LEU B C 1
ATOM 4521 O O . LEU B 1 97 ? -24.703 5.906 -11.383 1 97.19 97 LEU B O 1
ATOM 4525 N N . THR B 1 98 ? -25.047 6.684 -9.281 1 94.56 98 THR B N 1
ATOM 4526 C CA . THR B 1 98 ? -26.453 6.305 -9.312 1 94.56 98 THR B CA 1
ATOM 4527 C C . THR B 1 98 ? -27.219 7.156 -10.32 1 94.56 98 THR B C 1
ATOM 4529 O O . THR B 1 98 ? -26.938 8.344 -10.484 1 94.56 98 THR B O 1
ATOM 4532 N N . ASN B 1 99 ? -28.156 6.605 -11.031 1 92.88 99 ASN B N 1
ATOM 4533 C CA . ASN B 1 99 ? -29.031 7.27 -11.984 1 92.88 99 ASN B CA 1
ATOM 4534 C C . ASN B 1 99 ? -28.25 7.906 -13.125 1 92.88 99 ASN B C 1
ATOM 4536 O O . ASN B 1 99 ? -28.578 9.008 -13.57 1 92.88 99 ASN B O 1
ATOM 4540 N N . THR B 1 100 ? -27.094 7.414 -13.406 1 95.44 100 THR B N 1
ATOM 4541 C CA . THR B 1 100 ? -26.25 7.84 -14.516 1 95.44 100 THR B CA 1
ATOM 4542 C C . THR B 1 100 ? -25.984 6.68 -15.469 1 95.44 100 THR B C 1
ATOM 4544 O O . THR B 1 100 ? -25.906 5.523 -15.047 1 95.44 100 THR B O 1
ATOM 4547 N N . LYS B 1 101 ? -25.938 7.004 -16.703 1 97.5 101 LYS B N 1
ATOM 4548 C CA . LYS B 1 101 ? -25.734 5.949 -17.703 1 97.5 101 LYS B CA 1
ATOM 4549 C C . LYS B 1 101 ? -24.312 5.98 -18.266 1 97.5 101 LYS B C 1
ATOM 4551 O O . LYS B 1 101 ? -23.797 4.957 -18.703 1 97.5 101 LYS B O 1
ATOM 4556 N N . TYR B 1 102 ? -23.719 7.168 -18.25 1 98.12 102 TYR B N 1
ATOM 4557 C CA . TYR B 1 102 ? -22.438 7.332 -18.922 1 98.12 102 TYR B CA 1
ATOM 4558 C C . TYR B 1 102 ? -21.391 7.945 -17.984 1 98.12 102 TYR B C 1
ATOM 4560 O O . TYR B 1 102 ? -21.734 8.75 -17.109 1 98.12 102 TYR B O 1
ATOM 4568 N N . VAL B 1 103 ? -20.188 7.531 -18.141 1 98.5 103 VAL B N 1
ATOM 4569 C CA . VAL B 1 103 ? -19.047 8.133 -17.453 1 98.5 103 VAL B CA 1
ATOM 4570 C C . VAL B 1 103 ? -18.016 8.602 -18.469 1 98.5 103 VAL B C 1
ATOM 4572 O O . VAL B 1 103 ? -17.641 7.852 -19.375 1 98.5 103 VAL B O 1
ATOM 4575 N N . LEU B 1 104 ? -17.609 9.812 -18.375 1 97.94 104 LEU B N 1
ATOM 4576 C CA . LEU B 1 104 ? -16.547 10.391 -19.188 1 97.94 104 LEU B CA 1
ATOM 4577 C C . LEU B 1 104 ? -15.336 10.742 -18.328 1 97.94 104 LEU B C 1
ATOM 4579 O O . LEU B 1 104 ? -15.422 11.602 -17.453 1 97.94 104 LEU B O 1
ATOM 4583 N N . ILE B 1 105 ? -14.25 10.07 -18.547 1 98.44 105 ILE B N 1
ATOM 4584 C CA . ILE B 1 105 ? -13 10.414 -17.875 1 98.44 105 ILE B CA 1
ATOM 4585 C C . ILE B 1 105 ? -12.219 11.422 -18.719 1 98.44 105 ILE B C 1
ATOM 4587 O O . ILE B 1 105 ? -11.844 11.125 -19.859 1 98.44 105 ILE B O 1
ATOM 4591 N N . LEU B 1 106 ? -11.992 12.531 -18.156 1 96.56 106 LEU B N 1
ATOM 4592 C CA . LEU B 1 106 ? -11.344 13.633 -18.875 1 96.56 106 LEU B CA 1
ATOM 4593 C C . LEU B 1 106 ? -9.969 13.914 -18.281 1 96.56 106 LEU B C 1
ATOM 4595 O O . LEU B 1 106 ? -9.828 14.086 -17.078 1 96.56 106 LEU B O 1
ATOM 4599 N N . PRO B 1 107 ? -8.961 13.898 -19.156 1 95.56 107 PRO B N 1
ATOM 4600 C CA . PRO B 1 107 ? -7.641 14.273 -18.625 1 95.56 107 PRO B CA 1
ATOM 4601 C C . PRO B 1 107 ? -7.535 15.758 -18.297 1 95.56 107 PRO B C 1
ATOM 4603 O O . PRO B 1 107 ? -8.219 16.578 -18.906 1 95.56 107 PRO B O 1
ATOM 4606 N N . ASP B 1 108 ? -6.691 16.062 -17.359 1 96.31 108 ASP B N 1
ATOM 4607 C CA . ASP B 1 108 ? -6.441 17.438 -16.969 1 96.31 108 ASP B CA 1
ATOM 4608 C C . ASP B 1 108 ? -5.953 18.266 -18.156 1 96.31 108 ASP B C 1
ATOM 4610 O O . ASP B 1 108 ? -5.145 17.781 -18.969 1 96.31 108 ASP B O 1
ATOM 4614 N N . GLY B 1 109 ? -6.473 19.422 -18.281 1 95.44 109 GLY B N 1
ATOM 4615 C CA . GLY B 1 109 ? -6.078 20.312 -19.359 1 95.44 109 GLY B CA 1
ATOM 4616 C C . GLY B 1 109 ? -6.977 20.203 -20.578 1 95.44 109 GLY B C 1
ATOM 4617 O O . GLY B 1 109 ? -6.852 21 -21.516 1 95.44 109 GLY B O 1
ATOM 4618 N N . ALA B 1 110 ? -7.859 19.281 -20.609 1 95.88 110 ALA B N 1
ATOM 4619 C CA . ALA B 1 110 ? -8.812 19.156 -21.719 1 95.88 110 ALA B CA 1
ATOM 4620 C C . ALA B 1 110 ? -9.867 20.25 -21.656 1 95.88 110 ALA B C 1
ATOM 4622 O O . ALA B 1 110 ? -10.25 20.688 -20.562 1 95.88 110 ALA B O 1
ATOM 4623 N N . ARG B 1 111 ? -10.359 20.703 -22.875 1 96.06 111 ARG B N 1
ATOM 4624 C CA . ARG B 1 111 ? -11.406 21.719 -22.969 1 96.06 111 ARG B CA 1
ATOM 4625 C C . ARG B 1 111 ? -12.602 21.203 -23.75 1 96.06 111 ARG B C 1
ATOM 4627 O O . ARG B 1 111 ? -12.453 20.719 -24.875 1 96.06 111 ARG B O 1
ATOM 4634 N N . CYS B 1 112 ? -13.703 21.312 -23.047 1 93.06 112 CYS B N 1
ATOM 4635 C CA . CYS B 1 112 ? -14.961 21.031 -23.734 1 93.06 112 CYS B CA 1
ATOM 4636 C C . CYS B 1 112 ? -15.508 22.266 -24.422 1 93.06 112 CYS B C 1
ATOM 4638 O O . CYS B 1 112 ? -15.664 23.312 -23.797 1 93.06 112 CYS B O 1
ATOM 4640 N N . SER B 1 113 ? -15.812 22.141 -25.688 1 87 113 SER B N 1
ATOM 4641 C CA . SER B 1 113 ? -16.188 23.312 -26.469 1 87 113 SER B CA 1
ATOM 4642 C C . SER B 1 113 ? -17.703 23.438 -26.594 1 87 113 SER B C 1
ATOM 4644 O O . SER B 1 113 ? -18.234 24.531 -26.703 1 87 113 SER B O 1
ATOM 4646 N N . SER B 1 114 ? -18.375 22.281 -26.688 1 87.94 114 SER B N 1
ATOM 4647 C CA . SER B 1 114 ? -19.812 22.375 -26.922 1 87.94 114 SER B CA 1
ATOM 4648 C C . SER B 1 114 ? -20.547 21.141 -26.391 1 87.94 114 SER B C 1
ATOM 4650 O O . SER B 1 114 ? -19.938 20.094 -26.203 1 87.94 114 SER B O 1
ATOM 4652 N N . ARG B 1 115 ? -21.812 21.375 -26.219 1 90 115 ARG B N 1
ATOM 4653 C CA . ARG B 1 115 ? -22.703 20.281 -25.828 1 90 115 ARG B CA 1
ATOM 4654 C C . ARG B 1 115 ? -22.766 19.203 -26.906 1 90 115 ARG B C 1
ATOM 4656 O O . ARG B 1 115 ? -22.875 18.016 -26.594 1 90 115 ARG B O 1
ATOM 4663 N N . MET B 1 116 ? -22.656 19.656 -28.047 1 89.38 116 MET B N 1
ATOM 4664 C CA . MET B 1 116 ? -22.781 18.75 -29.188 1 89.38 116 MET B CA 1
ATOM 4665 C C . MET B 1 116 ? -21.641 17.719 -29.203 1 89.38 116 MET B C 1
ATOM 4667 O O . MET B 1 116 ? -21.859 16.562 -29.562 1 89.38 116 MET B O 1
ATOM 4671 N N . GLN B 1 117 ? -20.516 18.141 -28.812 1 90.06 117 GLN B N 1
ATOM 4672 C CA . GLN B 1 117 ? -19.359 17.266 -28.734 1 90.06 117 GLN B CA 1
ATOM 4673 C C . GLN B 1 117 ? -19.641 16.062 -27.828 1 90.06 117 GLN B C 1
ATOM 4675 O O . GLN B 1 117 ? -19.359 14.922 -28.219 1 90.06 117 GLN B O 1
ATOM 4680 N N . MET B 1 118 ? -20.25 16.266 -26.75 1 91.56 118 MET B N 1
ATOM 4681 C CA . MET B 1 118 ? -20.547 15.211 -25.781 1 91.56 118 MET B CA 1
ATOM 4682 C C . MET B 1 118 ? -21.672 14.32 -26.281 1 91.56 118 MET B C 1
ATOM 4684 O O . MET B 1 118 ? -21.625 13.102 -26.125 1 91.56 118 MET B O 1
ATOM 4688 N N . HIS B 1 119 ? -22.625 14.945 -26.906 1 92.56 119 HIS B N 1
ATOM 4689 C CA . HIS B 1 119 ? -23.719 14.18 -27.484 1 92.56 119 HIS B CA 1
ATOM 4690 C C . HIS B 1 119 ? -23.219 13.234 -28.562 1 92.56 119 HIS B C 1
ATOM 4692 O O . HIS B 1 119 ? -23.672 12.086 -28.641 1 92.56 119 HIS B O 1
ATOM 4698 N N . ASP B 1 120 ? -22.344 13.742 -29.312 1 92.38 120 ASP B N 1
ATOM 4699 C CA . ASP B 1 120 ? -21.797 12.93 -30.406 1 92.38 120 ASP B CA 1
ATOM 4700 C C . ASP B 1 120 ? -21.062 11.711 -29.859 1 92.38 120 ASP B C 1
ATOM 4702 O O . ASP B 1 120 ? -21.188 10.609 -30.391 1 92.38 120 ASP B O 1
ATOM 4706 N N . LEU B 1 121 ? -20.281 11.891 -28.859 1 93.56 121 LEU B N 1
ATOM 4707 C CA . LEU B 1 121 ? -19.562 10.789 -28.234 1 93.56 121 LEU B CA 1
ATOM 4708 C C . LEU B 1 121 ? -20.516 9.75 -27.672 1 93.56 121 LEU B C 1
ATOM 4710 O O . LEU B 1 121 ? -20.312 8.547 -27.844 1 93.56 121 LEU B O 1
ATOM 4714 N N . ILE B 1 122 ? -21.562 10.234 -27.016 1 95.56 122 ILE B N 1
ATOM 4715 C CA . ILE B 1 122 ? -22.562 9.344 -26.438 1 95.56 122 ILE B CA 1
ATOM 4716 C C . ILE B 1 122 ? -23.234 8.555 -27.562 1 95.56 122 ILE B C 1
ATOM 4718 O O . ILE B 1 122 ? -23.453 7.348 -27.422 1 95.56 122 ILE B O 1
ATOM 4722 N N . HIS B 1 123 ? -23.531 9.281 -28.609 1 94.62 123 HIS B N 1
ATOM 4723 C CA . HIS B 1 123 ? -24.141 8.625 -29.75 1 94.62 123 HIS B CA 1
ATOM 4724 C C . HIS B 1 123 ? -23.25 7.523 -30.312 1 94.62 123 HIS B C 1
ATOM 4726 O O . HIS B 1 123 ? -23.719 6.422 -30.609 1 94.62 123 HIS B O 1
ATOM 4732 N N . LEU B 1 124 ? -22 7.832 -30.422 1 94.12 124 LEU B N 1
ATOM 4733 C CA . LEU B 1 124 ? -21.047 6.855 -30.922 1 94.12 124 LEU B CA 1
ATOM 4734 C C . LEU B 1 124 ? -20.984 5.637 -30 1 94.12 124 LEU B C 1
ATOM 4736 O O . LEU B 1 124 ? -20.938 4.5 -30.484 1 94.12 124 LEU B O 1
ATOM 4740 N N . LEU B 1 125 ? -20.984 5.801 -28.734 1 96.12 125 LEU B N 1
ATOM 4741 C CA . LEU B 1 125 ? -20.938 4.715 -27.766 1 96.12 125 LEU B CA 1
ATOM 4742 C C . LEU B 1 125 ? -22.188 3.848 -27.844 1 96.12 125 LEU B C 1
ATOM 4744 O O . LEU B 1 125 ? -22.094 2.617 -27.828 1 96.12 125 LEU B O 1
ATOM 4748 N N . ASP B 1 126 ? -23.312 4.484 -28.016 1 95.75 126 ASP B N 1
ATOM 4749 C CA . ASP B 1 126 ? -24.594 3.787 -27.984 1 95.75 126 ASP B CA 1
ATOM 4750 C C . ASP B 1 126 ? -24.828 2.99 -29.25 1 95.75 126 ASP B C 1
ATOM 4752 O O . ASP B 1 126 ? -25.562 2.004 -29.25 1 95.75 126 ASP B O 1
ATOM 4756 N N . THR B 1 127 ? -24.25 3.402 -30.312 1 93.69 127 THR B N 1
ATOM 4757 C CA . THR B 1 127 ? -24.594 2.805 -31.609 1 93.69 127 THR B CA 1
ATOM 4758 C C . THR B 1 127 ? -23.516 1.814 -32.031 1 93.69 127 THR B C 1
ATOM 4760 O O . THR B 1 127 ? -23.688 1.096 -33.031 1 93.69 127 THR B O 1
ATOM 4763 N N . GLY B 1 128 ? -22.422 1.809 -31.359 1 91.56 128 GLY B N 1
ATOM 4764 C CA . GLY B 1 128 ? -21.328 0.928 -31.766 1 91.56 128 GLY B CA 1
ATOM 4765 C C . GLY B 1 128 ? -21.281 -0.352 -30.953 1 91.56 128 GLY B C 1
ATOM 4766 O O . GLY B 1 128 ? -22.047 -0.531 -30.016 1 91.56 128 GLY B O 1
ATOM 4767 N N . ASP B 1 129 ? -20.359 -1.297 -31.453 1 91.88 129 ASP B N 1
ATOM 4768 C CA . ASP B 1 129 ? -20.125 -2.568 -30.766 1 91.88 129 ASP B CA 1
ATOM 4769 C C . ASP B 1 129 ? -18.859 -2.527 -29.938 1 91.88 129 ASP B C 1
ATOM 4771 O O . ASP B 1 129 ? -18.031 -3.445 -30 1 91.88 129 ASP B O 1
ATOM 4775 N N . TRP B 1 130 ? -18.578 -1.439 -29.391 1 95.44 130 TRP B N 1
ATOM 4776 C CA . TRP B 1 130 ? -17.422 -1.249 -28.516 1 95.44 130 TRP B CA 1
ATOM 4777 C C . TRP B 1 130 ? -17.859 -0.792 -27.125 1 95.44 130 TRP B C 1
ATOM 4779 O O . TRP B 1 130 ? -18.938 -0.227 -26.969 1 95.44 130 TRP B O 1
ATOM 4789 N N . GLN B 1 131 ? -17.031 -1.067 -26.141 1 97.75 131 GLN B N 1
ATOM 4790 C CA . GLN B 1 131 ? -17.359 -0.735 -24.766 1 97.75 131 GLN B CA 1
ATOM 4791 C C . GLN B 1 131 ? -16.781 0.624 -24.375 1 97.75 131 GLN B C 1
ATOM 4793 O O . GLN B 1 131 ? -17.188 1.214 -23.375 1 97.75 131 GLN B O 1
ATOM 4798 N N . VAL B 1 132 ? -15.766 1.059 -25.188 1 98.06 132 VAL B N 1
ATOM 4799 C CA . VAL B 1 132 ? -15.055 2.287 -24.844 1 98.06 132 VAL B CA 1
ATOM 4800 C C . VAL B 1 132 ? -14.945 3.176 -26.094 1 98.06 132 VAL B C 1
ATOM 4802 O O . VAL B 1 132 ? -14.641 2.693 -27.188 1 98.06 132 VAL B O 1
ATOM 4805 N N . VAL B 1 133 ? -15.258 4.43 -25.906 1 96.56 133 VAL B N 1
ATOM 4806 C CA . VAL B 1 133 ? -14.984 5.43 -26.938 1 96.56 133 VAL B CA 1
ATOM 4807 C C . VAL B 1 133 ? -13.898 6.391 -26.453 1 96.56 133 VAL B C 1
ATOM 4809 O O . VAL B 1 133 ? -13.992 6.938 -25.344 1 96.56 133 VAL B O 1
ATOM 4812 N N . ALA B 1 134 ? -12.852 6.551 -27.219 1 95.69 134 ALA B N 1
ATOM 4813 C CA . ALA B 1 134 ? -11.75 7.449 -26.891 1 95.69 134 ALA B CA 1
ATOM 4814 C C . ALA B 1 134 ? -11.633 8.578 -27.906 1 95.69 134 ALA B C 1
ATOM 4816 O O . ALA B 1 134 ? -11.812 8.352 -29.109 1 95.69 134 ALA B O 1
ATOM 4817 N N . VAL B 1 135 ? -11.359 9.742 -27.375 1 93.5 135 VAL B N 1
ATOM 4818 C CA . VAL B 1 135 ? -11.172 10.906 -28.234 1 93.5 135 VAL B CA 1
ATOM 4819 C C . VAL B 1 135 ? -9.906 11.656 -27.828 1 93.5 135 VAL B C 1
ATOM 4821 O O . VAL B 1 135 ? -9.633 11.82 -26.641 1 93.5 135 VAL B O 1
ATOM 4824 N N . GLY B 1 136 ? -9.148 12.086 -28.828 1 92.5 136 GLY B N 1
ATOM 4825 C CA . GLY B 1 136 ? -7.922 12.812 -28.547 1 92.5 136 GLY B CA 1
ATOM 4826 C C . GLY B 1 136 ? -8.164 14.211 -28.016 1 92.5 136 GLY B C 1
ATOM 4827 O O . GLY B 1 136 ? -9.219 14.805 -28.25 1 92.5 136 GLY B O 1
ATOM 4828 N N . VAL B 1 137 ? -7.168 14.648 -27.234 1 92.88 137 VAL B N 1
ATOM 4829 C CA . VAL B 1 137 ? -7.176 16 -26.703 1 92.88 137 VAL B CA 1
ATOM 4830 C C . VAL B 1 137 ? -6.074 16.828 -27.359 1 92.88 137 VAL B C 1
ATOM 4832 O O . VAL B 1 137 ? -4.93 16.375 -27.469 1 92.88 137 VAL B O 1
ATOM 4835 N N . GLY B 1 138 ? -6.25 18.125 -27.734 1 85.44 138 GLY B N 1
ATOM 4836 C CA . GLY B 1 138 ? -5.262 19.047 -28.281 1 85.44 138 GLY B CA 1
ATOM 4837 C C . GLY B 1 138 ? -4.789 18.656 -29.672 1 85.44 138 GLY B C 1
ATOM 4838 O O . GLY B 1 138 ? -3.652 18.953 -30.047 1 85.44 138 GLY B O 1
ATOM 4839 N N . GLY B 1 139 ? -5.48 17.969 -30.406 1 77.62 139 GLY B N 1
ATOM 4840 C CA . GLY B 1 139 ? -5.152 17.672 -31.781 1 77.62 139 GLY B CA 1
ATOM 4841 C C . GLY B 1 139 ? -4.168 16.516 -31.938 1 77.62 139 GLY B C 1
ATOM 4842 O O . GLY B 1 139 ? -3.863 16.094 -33.062 1 77.62 139 GLY B O 1
ATOM 4843 N N . SER B 1 140 ? -3.584 16.078 -30.844 1 76.5 140 SER B N 1
ATOM 4844 C CA . SER B 1 140 ? -2.668 14.945 -30.969 1 76.5 140 SER B CA 1
ATOM 4845 C C . SER B 1 140 ? -3.424 13.641 -31.203 1 76.5 140 SER B C 1
ATOM 4847 O O . SER B 1 140 ? -4.402 13.352 -30.516 1 76.5 140 SER B O 1
ATOM 4849 N N . PRO B 1 141 ? -2.936 12.953 -32.219 1 83.62 141 PRO B N 1
ATOM 4850 C CA . PRO B 1 141 ? -3.629 11.695 -32.5 1 83.62 141 PRO B CA 1
ATOM 4851 C C . PRO B 1 141 ? -3.377 10.625 -31.453 1 83.62 141 PRO B C 1
ATOM 4853 O O . PRO B 1 141 ? -2.311 10.602 -30.828 1 83.62 141 PRO B O 1
ATOM 4856 N N . LEU B 1 142 ? -4.41 9.805 -31.281 1 92 142 LEU B N 1
ATOM 4857 C CA . LEU B 1 142 ? -4.277 8.641 -30.406 1 92 142 LEU B CA 1
ATOM 4858 C C . LEU B 1 142 ? -3.691 7.453 -31.156 1 92 142 LEU B C 1
ATOM 4860 O O . LEU B 1 142 ? -3.953 7.281 -32.344 1 92 142 LEU B O 1
ATOM 4864 N N . THR B 1 143 ? -2.842 6.75 -30.516 1 92 143 THR B N 1
ATOM 4865 C CA . THR B 1 143 ? -2.27 5.543 -31.109 1 92 143 THR B CA 1
ATOM 4866 C C . THR B 1 143 ? -3.014 4.301 -30.609 1 92 143 THR B C 1
ATOM 4868 O O . THR B 1 143 ? -3.232 4.133 -29.422 1 92 143 THR B O 1
ATOM 4871 N N . CYS B 1 144 ? -3.361 3.504 -31.578 1 94 144 CYS B N 1
ATOM 4872 C CA . CYS B 1 144 ? -4.09 2.277 -31.281 1 94 144 CYS B CA 1
ATOM 4873 C C . CYS B 1 144 ? -3.131 1.108 -31.078 1 94 144 CYS B C 1
ATOM 4875 O O . CYS B 1 144 ? -2.148 0.977 -31.812 1 94 144 CYS B O 1
ATOM 4877 N N . HIS B 1 145 ? -3.482 0.322 -30.078 1 95.56 145 HIS B N 1
ATOM 4878 C CA . HIS B 1 145 ? -2.67 -0.852 -29.781 1 95.56 145 HIS B CA 1
ATOM 4879 C C . HIS B 1 145 ? -3.527 -2.109 -29.688 1 95.56 145 HIS B C 1
ATOM 4881 O O . HIS B 1 145 ? -4.723 -2.031 -29.406 1 95.56 145 HIS B O 1
ATOM 4887 N N . ARG B 1 146 ? -2.895 -3.188 -30.031 1 95.5 146 ARG B N 1
ATOM 4888 C CA . ARG B 1 146 ? -3.43 -4.508 -29.703 1 95.5 146 ARG B CA 1
ATOM 4889 C C . ARG B 1 146 ? -2.805 -5.059 -28.438 1 95.5 146 ARG B C 1
ATOM 4891 O O . ARG B 1 146 ? -1.579 -5.094 -28.297 1 95.5 146 ARG B O 1
ATOM 4898 N N . TYR B 1 147 ? -3.652 -5.391 -27.484 1 97 147 TYR B N 1
ATOM 4899 C CA . TYR B 1 147 ? -3.215 -5.984 -26.234 1 97 147 TYR B CA 1
ATOM 4900 C C . TYR B 1 147 ? -3.543 -7.473 -26.188 1 97 147 TYR B C 1
ATOM 4902 O O . TYR B 1 147 ? -4.684 -7.871 -26.438 1 97 147 TYR B O 1
ATOM 4910 N N . THR B 1 148 ? -2.568 -8.281 -26.016 1 96.06 148 THR B N 1
ATOM 4911 C CA . THR B 1 148 ? -2.756 -9.711 -25.781 1 96.06 148 THR B CA 1
ATOM 4912 C C . THR B 1 148 ? -2.33 -10.086 -24.375 1 96.06 148 THR B C 1
ATOM 4914 O O . THR B 1 148 ? -1.175 -9.883 -23.984 1 96.06 148 THR B O 1
ATOM 4917 N N . LEU B 1 149 ? -3.312 -10.648 -23.672 1 95.94 149 LEU B N 1
ATOM 4918 C CA . LEU B 1 149 ? -3.051 -10.969 -22.266 1 95.94 149 LEU B CA 1
ATOM 4919 C C . LEU B 1 149 ? -2.928 -12.477 -22.078 1 95.94 149 LEU B C 1
ATOM 4921 O O . LEU B 1 149 ? -3.848 -13.227 -22.406 1 95.94 149 LEU B O 1
ATOM 4925 N N . ASP B 1 150 ? -1.745 -12.883 -21.688 1 95.81 150 ASP B N 1
ATOM 4926 C CA . ASP B 1 150 ? -1.57 -14.227 -21.156 1 95.81 150 ASP B CA 1
ATOM 4927 C C . ASP B 1 150 ? -1.625 -14.227 -19.625 1 95.81 150 ASP B C 1
ATOM 4929 O O . ASP B 1 150 ? -0.595 -14.078 -18.969 1 95.81 150 ASP B O 1
ATOM 4933 N N . ILE B 1 151 ? -2.814 -14.375 -19.078 1 95.44 151 ILE B N 1
ATOM 4934 C CA . ILE B 1 151 ? -3.068 -14.211 -17.656 1 95.44 151 ILE B CA 1
ATOM 4935 C C . ILE B 1 151 ? -2.307 -15.281 -16.875 1 95.44 151 ILE B C 1
ATOM 4937 O O . ILE B 1 151 ? -1.692 -14.984 -15.844 1 95.44 151 ILE B O 1
ATOM 4941 N N . GLN B 1 152 ? -2.203 -16.484 -17.344 1 94.31 152 GLN B N 1
ATOM 4942 C CA . GLN B 1 152 ? -1.522 -17.578 -16.656 1 94.31 152 GLN B CA 1
ATOM 4943 C C . GLN B 1 152 ? -0.023 -17.312 -16.562 1 94.31 152 GLN B C 1
ATOM 4945 O O . GLN B 1 152 ? 0.599 -17.625 -15.539 1 94.31 152 GLN B O 1
ATOM 4950 N N . ALA B 1 153 ? 0.496 -16.75 -17.625 1 96.06 153 ALA B N 1
ATOM 4951 C CA . ALA B 1 153 ? 1.94 -16.531 -17.688 1 96.06 153 ALA B CA 1
ATOM 4952 C C . ALA B 1 153 ? 2.311 -15.125 -17.234 1 96.06 153 ALA B C 1
ATOM 4954 O O . ALA B 1 153 ? 3.441 -14.68 -17.453 1 96.06 153 ALA B O 1
ATOM 4955 N N . TRP B 1 154 ? 1.4 -14.328 -16.688 1 96.75 154 TRP B N 1
ATOM 4956 C CA . TRP B 1 154 ? 1.636 -13.008 -16.125 1 96.75 154 TRP B CA 1
ATOM 4957 C C . TRP B 1 154 ? 2.117 -12.031 -17.203 1 96.75 154 TRP B C 1
ATOM 4959 O O . TRP B 1 154 ? 2.955 -11.164 -16.922 1 96.75 154 TRP B O 1
ATOM 4969 N N . THR B 1 155 ? 1.683 -12.117 -18.484 1 97.31 155 THR B N 1
ATOM 4970 C CA . THR B 1 155 ? 2.367 -11.414 -19.562 1 97.31 155 THR B CA 1
ATOM 4971 C C . THR B 1 155 ? 1.385 -10.57 -20.359 1 97.31 155 THR B C 1
ATOM 4973 O O . THR B 1 155 ? 0.282 -11.031 -20.688 1 97.31 155 THR B O 1
ATOM 4976 N N . LEU B 1 156 ? 1.797 -9.391 -20.625 1 97.88 156 LEU B N 1
ATOM 4977 C CA . LEU B 1 156 ? 1.103 -8.492 -21.531 1 97.88 156 LEU B CA 1
ATOM 4978 C C . LEU B 1 156 ? 1.933 -8.234 -22.797 1 97.88 156 LEU B C 1
ATOM 4980 O O . LEU B 1 156 ? 3.098 -7.844 -22.703 1 97.88 156 LEU B O 1
ATOM 4984 N N . SER B 1 157 ? 1.344 -8.5 -23.953 1 97.31 157 SER B N 1
ATOM 4985 C CA . SER B 1 157 ? 1.98 -8.18 -25.219 1 97.31 157 SER B CA 1
ATOM 4986 C C . SER B 1 157 ? 1.299 -6.988 -25.891 1 97.31 157 SER B C 1
ATOM 4988 O O . SER B 1 157 ? 0.073 -6.961 -26.016 1 97.31 157 SER B O 1
ATOM 4990 N N . ILE B 1 158 ? 2.096 -6.094 -26.297 1 96.56 158 ILE B N 1
ATOM 4991 C CA . ILE B 1 158 ? 1.572 -4.875 -26.906 1 96.56 158 ILE B CA 1
ATOM 4992 C C . ILE B 1 158 ? 2.066 -4.758 -28.344 1 96.56 158 ILE B C 1
ATOM 4994 O O . ILE B 1 158 ? 3.273 -4.789 -28.594 1 96.56 158 ILE B O 1
ATOM 4998 N N . ALA B 1 159 ? 1.149 -4.633 -29.266 1 94.75 159 ALA B N 1
ATOM 4999 C CA . ALA B 1 159 ? 1.475 -4.434 -30.672 1 94.75 159 ALA B CA 1
ATOM 5000 C C . ALA B 1 159 ? 0.729 -3.229 -31.25 1 94.75 159 ALA B C 1
ATOM 5002 O O . ALA B 1 159 ? -0.423 -2.979 -30.891 1 94.75 159 ALA B O 1
ATOM 5003 N N . PRO B 1 160 ? 1.428 -2.52 -32.094 1 91.62 160 PRO B N 1
ATOM 5004 C CA . PRO B 1 160 ? 0.715 -1.416 -32.75 1 91.62 160 PRO B CA 1
ATOM 5005 C C . PRO B 1 160 ? -0.397 -1.896 -33.656 1 91.62 160 PRO B C 1
ATOM 5007 O O . PRO B 1 160 ? -0.275 -2.955 -34.281 1 91.62 160 PRO B O 1
ATOM 5010 N N . ALA B 1 161 ? -1.482 -1.124 -33.656 1 90.81 161 ALA B N 1
ATOM 5011 C CA . ALA B 1 161 ? -2.592 -1.404 -34.562 1 90.81 161 ALA B CA 1
ATOM 5012 C C . ALA B 1 161 ? -3.07 -0.13 -35.25 1 90.81 161 ALA B C 1
ATOM 5014 O O . ALA B 1 161 ? -4.242 0.237 -35.156 1 90.81 161 ALA B O 1
ATOM 5015 N N . PRO B 1 162 ? -2.25 0.493 -36 1 80.56 162 PRO B N 1
ATOM 5016 C CA . PRO B 1 162 ? -2.6 1.809 -36.531 1 80.56 162 PRO B CA 1
ATOM 5017 C C . PRO B 1 162 ? -3.777 1.754 -37.5 1 80.56 162 PRO B C 1
ATOM 5019 O O . PRO B 1 162 ? -4.504 2.74 -37.656 1 80.56 162 PRO B O 1
ATOM 5022 N N . GLN B 1 163 ? -4.059 0.667 -38.188 1 74.38 163 GLN B N 1
ATOM 5023 C CA . GLN B 1 163 ? -5.086 0.629 -39.219 1 74.38 163 GLN B CA 1
ATOM 5024 C C . GLN B 1 163 ? -6.375 0.009 -38.688 1 74.38 163 GLN B C 1
ATOM 5026 O O . GLN B 1 163 ? -7.34 -0.161 -39.438 1 74.38 163 GLN B O 1
ATOM 5031 N N . SER B 1 164 ? -6.395 -0.124 -37.406 1 75.44 164 SER B N 1
ATOM 5032 C CA . SER B 1 164 ? -7.574 -0.806 -36.875 1 75.44 164 SER B CA 1
ATOM 5033 C C . SER B 1 164 ? -8.68 0.187 -36.562 1 75.44 164 SER B C 1
ATOM 5035 O O . SER B 1 164 ? -8.406 1.32 -36.156 1 75.44 164 SER B O 1
ATOM 5037 N N . GLU B 1 165 ? -9.891 -0.255 -36.906 1 74.5 165 GLU B N 1
ATOM 5038 C CA . GLU B 1 165 ? -11.055 0.545 -36.531 1 74.5 165 GLU B CA 1
ATOM 5039 C C . GLU B 1 165 ? -11.336 0.455 -35.031 1 74.5 165 GLU B C 1
ATOM 5041 O O . GLU B 1 165 ? -11.977 1.336 -34.469 1 74.5 165 GLU B O 1
ATOM 5046 N N . ALA B 1 166 ? -10.969 -0.636 -34.469 1 83.19 166 ALA B N 1
ATOM 5047 C CA . ALA B 1 166 ? -11.133 -0.824 -33.031 1 83.19 166 ALA B CA 1
ATOM 5048 C C . ALA B 1 166 ? -9.867 -1.401 -32.406 1 83.19 166 ALA B C 1
ATOM 5050 O O . ALA B 1 166 ? -9.281 -2.354 -32.938 1 83.19 166 ALA B O 1
ATOM 5051 N N . CYS B 1 167 ? -9.445 -0.683 -31.438 1 93.5 167 CYS B N 1
ATOM 5052 C CA . CYS B 1 167 ? -8.227 -1.096 -30.75 1 93.5 167 CYS B CA 1
ATOM 5053 C C . CYS B 1 167 ? -8.547 -1.731 -29.406 1 93.5 167 CYS B C 1
ATOM 5055 O O . CYS B 1 167 ? -9.711 -1.804 -29.016 1 93.5 167 CYS B O 1
ATOM 5057 N N . ASP B 1 168 ? -7.551 -2.418 -28.828 1 95.44 168 ASP B N 1
ATOM 5058 C CA . ASP B 1 168 ? -7.711 -2.934 -27.469 1 95.44 168 ASP B CA 1
ATOM 5059 C C . ASP B 1 168 ? -7.352 -1.871 -26.422 1 95.44 168 ASP B C 1
ATOM 5061 O O . ASP B 1 168 ? -7.934 -1.836 -25.344 1 95.44 168 ASP B O 1
ATOM 5065 N N . ALA B 1 169 ? -6.391 -1.055 -26.797 1 96.12 169 ALA B N 1
ATOM 5066 C CA . ALA B 1 169 ? -5.926 0.021 -25.922 1 96.12 169 ALA B CA 1
ATOM 5067 C C . ALA B 1 169 ? -5.387 1.192 -26.734 1 96.12 169 ALA B C 1
ATOM 5069 O O . ALA B 1 169 ? -5.188 1.074 -27.953 1 96.12 169 ALA B O 1
ATOM 5070 N N . ILE B 1 170 ? -5.266 2.268 -25.969 1 95.44 170 ILE B N 1
ATOM 5071 C CA . ILE B 1 170 ? -4.789 3.457 -26.672 1 95.44 170 ILE B CA 1
ATOM 5072 C C . ILE B 1 170 ? -3.639 4.09 -25.891 1 95.44 170 ILE B C 1
ATOM 5074 O O . ILE B 1 170 ? -3.479 3.828 -24.688 1 95.44 170 ILE B O 1
ATOM 5078 N N . SER B 1 171 ? -2.791 4.82 -26.625 1 93.12 171 SER B N 1
ATOM 5079 C CA . SER B 1 171 ? -1.821 5.727 -26.016 1 93.12 171 SER B CA 1
ATOM 5080 C C . SER B 1 171 ? -2.035 7.16 -26.484 1 93.12 171 SER B C 1
ATOM 5082 O O . SER B 1 171 ? -2.514 7.391 -27.594 1 93.12 171 SER B O 1
ATOM 5084 N N . GLY B 1 172 ? -1.661 8.023 -25.562 1 91.81 172 GLY B N 1
ATOM 5085 C CA . GLY B 1 172 ? -1.895 9.43 -25.812 1 91.81 172 GLY B CA 1
ATOM 5086 C C . GLY B 1 172 ? -2.871 10.062 -24.844 1 91.81 172 GLY B C 1
ATOM 5087 O O . GLY B 1 172 ? -3.467 9.367 -24.016 1 91.81 172 GLY B O 1
ATOM 5088 N N . ARG B 1 173 ? -2.996 11.406 -24.953 1 92.81 173 ARG B N 1
ATOM 5089 C CA . ARG B 1 173 ? -3.951 12.117 -24.109 1 92.81 173 ARG B CA 1
ATOM 5090 C C . ARG B 1 173 ? -5.371 11.961 -24.641 1 92.81 173 ARG B C 1
ATOM 5092 O O . ARG B 1 173 ? -5.695 12.453 -25.734 1 92.81 173 ARG B O 1
ATOM 5099 N N . ALA B 1 174 ? -6.195 11.297 -23.844 1 94.38 174 ALA B N 1
ATOM 5100 C CA . ALA B 1 174 ? -7.508 10.93 -24.375 1 94.38 174 ALA B CA 1
ATOM 5101 C C . ALA B 1 174 ? -8.602 11.172 -23.344 1 94.38 174 ALA B C 1
ATOM 5103 O O . ALA B 1 174 ? -8.398 10.938 -22.156 1 94.38 174 ALA B O 1
ATOM 5104 N N . ALA B 1 175 ? -9.703 11.648 -23.859 1 96.19 175 ALA B N 1
ATOM 5105 C CA . ALA B 1 175 ? -10.969 11.5 -23.125 1 96.19 175 ALA B CA 1
ATOM 5106 C C . ALA B 1 175 ? -11.586 10.125 -23.375 1 96.19 175 ALA B C 1
ATOM 5108 O O . ALA B 1 175 ? -11.562 9.617 -24.484 1 96.19 175 ALA B O 1
ATOM 5109 N N . ILE B 1 176 ? -12.078 9.523 -22.359 1 97.56 176 ILE B N 1
ATOM 5110 C CA . ILE B 1 176 ? -12.57 8.148 -22.453 1 97.56 176 ILE B CA 1
ATOM 5111 C C . ILE B 1 176 ? -14.016 8.086 -21.969 1 97.56 176 ILE B C 1
ATOM 5113 O O . ILE B 1 176 ? -14.305 8.453 -20.828 1 97.56 176 ILE B O 1
ATOM 5117 N N . LEU B 1 177 ? -14.906 7.613 -22.812 1 98 177 LEU B N 1
ATOM 5118 C CA . LEU B 1 177 ? -16.328 7.496 -22.516 1 98 177 LEU B CA 1
ATOM 5119 C C . LEU B 1 177 ? -16.75 6.031 -22.438 1 98 177 LEU B C 1
ATOM 5121 O O . LEU B 1 177 ? -16.375 5.227 -23.281 1 98 177 LEU B O 1
ATOM 5125 N N . MET B 1 178 ? -17.469 5.684 -21.375 1 98.44 178 MET B N 1
ATOM 5126 C CA . MET B 1 178 ? -18 4.336 -21.172 1 98.44 178 MET B CA 1
ATOM 5127 C C . MET B 1 178 ? -19.406 4.383 -20.578 1 98.44 178 MET B C 1
ATOM 5129 O O . MET B 1 178 ? -19.812 5.402 -20.016 1 98.44 178 MET B O 1
ATOM 5133 N N . GLN B 1 179 ? -20.094 3.283 -20.766 1 98.31 179 GLN B N 1
ATOM 5134 C CA . GLN B 1 179 ? -21.297 3.096 -19.969 1 98.31 179 GLN B CA 1
ATOM 5135 C C . GLN B 1 179 ? -20.938 2.787 -18.516 1 98.31 179 GLN B C 1
ATOM 5137 O O . GLN B 1 179 ? -19.969 2.078 -18.234 1 98.31 179 GLN B O 1
ATOM 5142 N N . VAL B 1 180 ? -21.766 3.287 -17.594 1 98.31 180 VAL B N 1
ATOM 5143 C CA . VAL B 1 180 ? -21.531 3.064 -16.172 1 98.31 180 VAL B CA 1
ATOM 5144 C C . VAL B 1 180 ? -21.484 1.565 -15.883 1 98.31 180 VAL B C 1
ATOM 5146 O O . VAL B 1 180 ? -20.656 1.104 -15.094 1 98.31 180 VAL B O 1
ATOM 5149 N N . GLY B 1 181 ? -22.328 0.815 -16.484 1 97.94 181 GLY B N 1
ATOM 5150 C CA . GLY B 1 181 ? -22.344 -0.627 -16.312 1 97.94 181 GLY B CA 1
ATOM 5151 C C . GLY B 1 181 ? -21.016 -1.28 -16.625 1 97.94 181 GLY B C 1
ATOM 5152 O O . GLY B 1 181 ? -20.547 -2.164 -15.906 1 97.94 181 GLY B O 1
ATOM 5153 N N . ASP B 1 182 ? -20.391 -0.88 -17.75 1 98.25 182 ASP B N 1
ATOM 5154 C CA . ASP B 1 182 ? -19.078 -1.396 -18.141 1 98.25 182 ASP B CA 1
ATOM 5155 C C . ASP B 1 182 ? -17.984 -0.886 -17.203 1 98.25 182 ASP B C 1
ATOM 5157 O O . ASP B 1 182 ? -17.109 -1.649 -16.781 1 98.25 182 ASP B O 1
ATOM 5161 N N . PHE B 1 183 ? -18.094 0.301 -16.922 1 98.44 183 PHE B N 1
ATOM 5162 C CA . PHE B 1 183 ? -17.141 0.953 -16.031 1 98.44 183 PHE B CA 1
ATOM 5163 C C . PHE B 1 183 ? -17.062 0.235 -14.695 1 98.44 183 PHE B C 1
ATOM 5165 O O . PHE B 1 183 ? -15.969 -0 -14.172 1 98.44 183 PHE B O 1
ATOM 5172 N N . LEU B 1 184 ? -18.172 -0.142 -14.18 1 97.88 184 LEU B N 1
ATOM 5173 C CA . LEU B 1 184 ? -18.25 -0.752 -12.859 1 97.88 184 LEU B CA 1
ATOM 5174 C C . LEU B 1 184 ? -17.906 -2.238 -12.93 1 97.88 184 LEU B C 1
ATOM 5176 O O . LEU B 1 184 ? -17.75 -2.891 -11.891 1 97.88 184 LEU B O 1
ATOM 5180 N N . LYS B 1 185 ? -17.75 -2.793 -14.125 1 97.81 185 LYS B N 1
ATOM 5181 C CA . LYS B 1 185 ? -17.25 -4.156 -14.273 1 97.81 185 LYS B CA 1
ATOM 5182 C C . LYS B 1 185 ? -15.734 -4.215 -14.047 1 97.81 185 LYS B C 1
ATOM 5184 O O . LYS B 1 185 ? -15.188 -5.285 -13.773 1 97.81 185 LYS B O 1
ATOM 5189 N N . LEU B 1 186 ? -15.094 -3.088 -14.258 1 98.25 186 LEU B N 1
ATOM 5190 C CA . LEU B 1 186 ? -13.656 -3.033 -14.016 1 98.25 186 LEU B CA 1
ATOM 5191 C C . LEU B 1 186 ? -13.352 -3.211 -12.539 1 98.25 186 LEU B C 1
ATOM 5193 O O . LEU B 1 186 ? -14.047 -2.664 -11.68 1 98.25 186 LEU B O 1
ATOM 5197 N N . THR B 1 187 ? -12.328 -3.986 -12.234 1 97.81 187 THR B N 1
ATOM 5198 C CA . THR B 1 187 ? -11.938 -4.199 -10.844 1 97.81 187 THR B CA 1
ATOM 5199 C C . THR B 1 187 ? -11.211 -2.975 -10.289 1 97.81 187 THR B C 1
ATOM 5201 O O . THR B 1 187 ? -11.242 -2.723 -9.086 1 97.81 187 THR B O 1
ATOM 5204 N N . HIS B 1 188 ? -10.539 -2.229 -11.195 1 97.75 188 HIS B N 1
ATOM 5205 C CA . HIS B 1 188 ? -9.852 -0.984 -10.883 1 97.75 188 HIS B CA 1
ATOM 5206 C C . HIS B 1 188 ? -10.25 0.132 -11.836 1 97.75 188 HIS B C 1
ATOM 5208 O O . HIS B 1 188 ? -9.438 0.594 -12.641 1 97.75 188 HIS B O 1
ATOM 5214 N N . PRO B 1 189 ? -11.414 0.622 -11.656 1 97.88 189 PRO B N 1
ATOM 5215 C CA . PRO B 1 189 ? -11.914 1.571 -12.656 1 97.88 189 PRO B CA 1
ATOM 5216 C C . PRO B 1 189 ? -11.141 2.891 -12.648 1 97.88 189 PRO B C 1
ATOM 5218 O O . PRO B 1 189 ? -11.055 3.562 -13.68 1 97.88 189 PRO B O 1
ATOM 5221 N N . LEU B 1 190 ? -10.531 3.238 -11.484 1 98.19 190 LEU B N 1
ATOM 5222 C CA . LEU B 1 190 ? -9.914 4.555 -11.367 1 98.19 190 LEU B CA 1
ATOM 5223 C C . LEU B 1 190 ? -8.398 4.43 -11.219 1 98.19 190 LEU B C 1
ATOM 5225 O O . LEU B 1 190 ? -7.73 5.383 -10.805 1 98.19 190 LEU B O 1
ATOM 5229 N N . ALA B 1 191 ? -7.891 3.188 -11.5 1 98.19 191 ALA B N 1
ATOM 5230 C CA . ALA B 1 191 ? -6.445 3.012 -11.391 1 98.19 191 ALA B CA 1
ATOM 5231 C C . ALA B 1 191 ? -5.719 3.791 -12.484 1 98.19 191 ALA B C 1
ATOM 5233 O O . ALA B 1 191 ? -6.16 3.818 -13.633 1 98.19 191 ALA B O 1
ATOM 5234 N N . ARG B 1 192 ? -4.605 4.41 -12.156 1 97.88 192 ARG B N 1
ATOM 5235 C CA . ARG B 1 192 ? -3.789 5.184 -13.078 1 97.88 192 ARG B CA 1
ATOM 5236 C C . ARG B 1 192 ? -2.525 4.422 -13.461 1 97.88 192 ARG B C 1
ATOM 5238 O O . ARG B 1 192 ? -2.002 3.639 -12.672 1 97.88 192 ARG B O 1
ATOM 5245 N N . PRO B 1 193 ? -2.025 4.621 -14.656 1 97.62 193 PRO B N 1
ATOM 5246 C CA . PRO B 1 193 ? -2.568 5.477 -15.719 1 97.62 193 PRO B CA 1
ATOM 5247 C C . PRO B 1 193 ? -3.859 4.926 -16.312 1 97.62 193 PRO B C 1
ATOM 5249 O O . PRO B 1 193 ? -3.918 3.75 -16.688 1 97.62 193 PRO B O 1
ATOM 5252 N N . ILE B 1 194 ? -4.773 5.727 -16.562 1 97.81 194 ILE B N 1
ATOM 5253 C CA . ILE B 1 194 ? -6.152 5.344 -16.859 1 97.81 194 ILE B CA 1
ATOM 5254 C C . ILE B 1 194 ? -6.215 4.609 -18.188 1 97.81 194 ILE B C 1
ATOM 5256 O O . ILE B 1 194 ? -6.785 3.52 -18.281 1 97.81 194 ILE B O 1
ATOM 5260 N N . PRO B 1 195 ? -5.586 5.137 -19.266 1 96.88 195 PRO B N 1
ATOM 5261 C CA . PRO B 1 195 ? -5.719 4.43 -20.547 1 96.88 195 PRO B CA 1
ATOM 5262 C C . PRO B 1 195 ? -5.133 3.02 -20.5 1 96.88 195 PRO B C 1
ATOM 5264 O O . PRO B 1 195 ? -5.723 2.084 -21.047 1 96.88 195 PRO B O 1
ATOM 5267 N N . VAL B 1 196 ? -3.982 2.863 -19.812 1 97.19 196 VAL B N 1
ATOM 5268 C CA . VAL B 1 196 ? -3.342 1.557 -19.703 1 97.19 196 VAL B CA 1
ATOM 5269 C C . VAL B 1 196 ? -4.215 0.627 -18.859 1 97.19 196 VAL B C 1
ATOM 5271 O O . VAL B 1 196 ? -4.434 -0.529 -19.219 1 97.19 196 VAL B O 1
ATOM 5274 N N . SER B 1 197 ? -4.707 1.146 -17.766 1 98.31 197 SER B N 1
ATOM 5275 C CA . SER B 1 197 ? -5.555 0.371 -16.859 1 98.31 197 SER B CA 1
ATOM 5276 C C . SER B 1 197 ? -6.801 -0.139 -17.578 1 98.31 197 SER B C 1
ATOM 5278 O O . SER B 1 197 ? -7.105 -1.332 -17.531 1 98.31 197 SER B O 1
ATOM 5280 N N . ILE B 1 198 ? -7.449 0.755 -18.297 1 98.25 198 ILE B N 1
ATOM 5281 C CA . ILE B 1 198 ? -8.664 0.387 -19.016 1 98.25 198 ILE B CA 1
ATOM 5282 C C . ILE B 1 198 ? -8.328 -0.595 -20.125 1 98.25 198 ILE B C 1
ATOM 5284 O O . ILE B 1 198 ? -9.07 -1.549 -20.375 1 98.25 198 ILE B O 1
ATOM 5288 N N . GLY B 1 199 ? -7.207 -0.371 -20.75 1 97.94 199 GLY B N 1
ATOM 5289 C CA . GLY B 1 199 ? -6.777 -1.266 -21.812 1 97.94 199 GLY B CA 1
ATOM 5290 C C . GLY B 1 199 ? -6.566 -2.693 -21.344 1 97.94 199 GLY B C 1
ATOM 5291 O O . GLY B 1 199 ? -7.07 -3.635 -21.969 1 97.94 199 GLY B O 1
ATOM 5292 N N . ILE B 1 200 ? -5.855 -2.879 -20.281 1 98.5 200 ILE B N 1
ATOM 5293 C CA . ILE B 1 200 ? -5.535 -4.207 -19.766 1 98.5 200 ILE B CA 1
ATOM 5294 C C . ILE B 1 200 ? -6.805 -4.887 -19.266 1 98.5 200 ILE B C 1
ATOM 5296 O O . ILE B 1 200 ? -7.074 -6.043 -19.609 1 98.5 200 ILE B O 1
ATOM 5300 N N . GLN B 1 201 ? -7.586 -4.188 -18.469 1 98.5 201 GLN B N 1
ATOM 5301 C CA . GLN B 1 201 ? -8.812 -4.758 -17.922 1 98.5 201 GLN B CA 1
ATOM 5302 C C . GLN B 1 201 ? -9.82 -5.066 -19.031 1 98.5 201 GLN B C 1
ATOM 5304 O O . GLN B 1 201 ? -10.516 -6.082 -18.969 1 98.5 201 GLN B O 1
ATOM 5309 N N . GLY B 1 202 ? -9.828 -4.152 -20.031 1 97.88 202 GLY B N 1
ATOM 5310 C CA . GLY B 1 202 ? -10.68 -4.395 -21.188 1 97.88 202 GLY B CA 1
ATOM 5311 C C . GLY B 1 202 ? -10.266 -5.609 -21.984 1 97.88 202 GLY B C 1
ATOM 5312 O O . GLY B 1 202 ? -11.109 -6.402 -22.422 1 97.88 202 GLY B O 1
ATOM 5313 N N . ALA B 1 203 ? -9 -5.723 -22.188 1 97.19 203 ALA B N 1
ATOM 5314 C CA . ALA B 1 203 ? -8.477 -6.859 -22.938 1 97.19 203 ALA B CA 1
ATOM 5315 C C . ALA B 1 203 ? -8.859 -8.18 -22.266 1 97.19 203 ALA B C 1
ATOM 5317 O O . ALA B 1 203 ? -9.156 -9.164 -22.953 1 97.19 203 ALA B O 1
ATOM 5318 N N . SER B 1 204 ? -8.883 -8.203 -20.969 1 97.19 204 SER B N 1
ATOM 5319 C CA . SER B 1 204 ? -9.242 -9.406 -20.234 1 97.19 204 SER B CA 1
ATOM 5320 C C . SER B 1 204 ? -10.711 -9.75 -20.406 1 97.19 204 SER B C 1
ATOM 5322 O O . SER B 1 204 ? -11.141 -10.859 -20.094 1 97.19 204 SER B O 1
ATOM 5324 N N . ARG B 1 205 ? -11.477 -8.828 -20.938 1 96.19 205 ARG B N 1
ATOM 5325 C CA . ARG B 1 205 ? -12.914 -8.992 -21.125 1 96.19 205 ARG B CA 1
ATOM 5326 C C . ARG B 1 205 ? -13.289 -8.922 -22.594 1 96.19 205 ARG B C 1
ATOM 5328 O O . ARG B 1 205 ? -14.469 -8.789 -22.938 1 96.19 205 ARG B O 1
ATOM 5335 N N . SER B 1 206 ? -12.32 -8.867 -23.484 1 95.62 206 SER B N 1
ATOM 5336 C CA . SER B 1 206 ? -12.484 -8.797 -24.938 1 95.62 206 SER B CA 1
ATOM 5337 C C . SER B 1 206 ? -13.188 -7.508 -25.344 1 95.62 206 SER B C 1
ATOM 5339 O O . SER B 1 206 ? -14.047 -7.52 -26.234 1 95.62 206 SER B O 1
ATOM 5341 N N . TRP B 1 207 ? -12.922 -6.449 -24.625 1 97.25 207 TRP B N 1
ATOM 5342 C CA . TRP B 1 207 ? -13.469 -5.137 -24.969 1 97.25 207 TRP B CA 1
ATOM 5343 C C . TRP B 1 207 ? -12.727 -4.535 -26.156 1 97.25 207 TRP B C 1
ATOM 5345 O O . TRP B 1 207 ? -11.578 -4.898 -26.438 1 97.25 207 TRP B O 1
ATOM 5355 N N . LYS B 1 208 ? -13.43 -3.682 -26.844 1 96.56 208 LYS B N 1
ATOM 5356 C CA . LYS B 1 208 ? -12.812 -2.877 -27.891 1 96.56 208 LYS B CA 1
ATOM 5357 C C . LYS B 1 208 ? -12.977 -1.387 -27.609 1 96.56 208 LYS B C 1
ATOM 5359 O O . LYS B 1 208 ? -13.922 -0.976 -26.938 1 96.56 208 LYS B O 1
ATOM 5364 N N . VAL B 1 209 ? -11.977 -0.651 -28.078 1 96.81 209 VAL B N 1
ATOM 5365 C CA . VAL B 1 209 ? -11.961 0.803 -27.953 1 96.81 209 VAL B CA 1
ATOM 5366 C C . VAL B 1 209 ? -12.109 1.441 -29.344 1 96.81 209 VAL B C 1
ATOM 5368 O O . VAL B 1 209 ? -11.344 1.143 -30.25 1 96.81 209 VAL B O 1
ATOM 5371 N N . HIS B 1 210 ? -13.117 2.27 -29.453 1 95.19 210 HIS B N 1
ATOM 5372 C CA . HIS B 1 210 ? -13.281 3.047 -30.688 1 95.19 210 HIS B CA 1
ATOM 5373 C C . HIS B 1 210 ? -12.664 4.434 -30.547 1 95.19 210 HIS B C 1
ATOM 5375 O O . HIS B 1 210 ? -13.039 5.199 -29.656 1 95.19 210 HIS B O 1
ATOM 5381 N N . VAL B 1 211 ? -11.758 4.695 -31.438 1 93.19 211 VAL B N 1
ATOM 5382 C CA . VAL B 1 211 ? -11.141 6.016 -31.438 1 93.19 211 VAL B CA 1
ATOM 5383 C C . VAL B 1 211 ? -11.914 6.941 -32.375 1 93.19 211 VAL B C 1
ATOM 5385 O O . VAL B 1 211 ? -11.977 6.711 -33.594 1 93.19 211 VAL B O 1
ATOM 5388 N N . SER B 1 212 ? -12.469 7.957 -31.75 1 90.12 212 SER B N 1
ATOM 5389 C CA . SER B 1 212 ? -13.234 8.898 -32.562 1 90.12 212 SER B CA 1
ATOM 5390 C C . SER B 1 212 ? -12.312 9.797 -33.375 1 90.12 212 SER B C 1
ATOM 5392 O O . SER B 1 212 ? -11.305 10.289 -32.875 1 90.12 212 SER B O 1
ATOM 5394 N N . ARG B 1 213 ? -12.688 10.055 -34.594 1 83.75 213 ARG B N 1
ATOM 5395 C CA . ARG B 1 213 ? -11.93 10.938 -35.469 1 83.75 213 ARG B CA 1
ATOM 5396 C C . ARG B 1 213 ? -12.438 12.375 -35.375 1 83.75 213 ARG B C 1
ATOM 5398 O O . ARG B 1 213 ? -11.742 13.312 -35.781 1 83.75 213 ARG B O 1
ATOM 5405 N N . GLY B 1 214 ? -13.594 12.5 -34.875 1 80.31 214 GLY B N 1
ATOM 5406 C CA . GLY B 1 214 ? -14.195 13.812 -34.688 1 80.31 214 GLY B CA 1
ATOM 5407 C C . GLY B 1 214 ? -14.469 14.148 -33.219 1 80.31 214 GLY B C 1
ATOM 5408 O O . GLY B 1 214 ? -14.227 13.328 -32.344 1 80.31 214 GLY B O 1
ATOM 5409 N N . GLY B 1 215 ? -14.75 15.438 -33.031 1 79.88 215 GLY B N 1
ATOM 5410 C CA . GLY B 1 215 ? -15.141 15.852 -31.688 1 79.88 215 GLY B CA 1
ATOM 5411 C C . GLY B 1 215 ? -13.969 15.984 -30.734 1 79.88 215 GLY B C 1
ATOM 5412 O O . GLY B 1 215 ? -14.078 15.648 -29.547 1 79.88 215 GLY B O 1
ATOM 5413 N N . LEU B 1 216 ? -12.93 16.422 -31.266 1 83.44 216 LEU B N 1
ATOM 5414 C CA . LEU B 1 216 ? -11.719 16.547 -30.453 1 83.44 216 LEU B CA 1
ATOM 5415 C C . LEU B 1 216 ? -11.906 17.594 -29.359 1 83.44 216 LEU B C 1
ATOM 5417 O O . LEU B 1 216 ? -12.57 18.609 -29.578 1 83.44 216 LEU B O 1
ATOM 5421 N N . PHE B 1 217 ? -11.414 17.188 -28.25 1 92.19 217 PHE B N 1
ATOM 5422 C CA . PHE B 1 217 ? -11.43 18.156 -27.156 1 92.19 217 PHE B CA 1
ATOM 5423 C C . PHE B 1 217 ? -10.281 19.141 -27.297 1 92.19 217 PHE B C 1
ATOM 5425 O O . PHE B 1 217 ? -9.203 18.797 -27.797 1 92.19 217 PHE B O 1
ATOM 5432 N N . GLY B 1 218 ? -10.508 20.359 -26.906 1 93.19 218 GLY B N 1
ATOM 5433 C CA . GLY B 1 218 ? -9.461 21.375 -26.922 1 93.19 218 GLY B CA 1
ATOM 5434 C C . GLY B 1 218 ? -8.422 21.172 -25.844 1 93.19 218 GLY B C 1
ATOM 5435 O O . GLY B 1 218 ? -8.516 20.234 -25.047 1 93.19 218 GLY B O 1
ATOM 5436 N N . GLU B 1 219 ? -7.441 22.047 -25.984 1 92.75 219 GLU B N 1
ATOM 5437 C CA . GLU B 1 219 ? -6.363 22.016 -25 1 92.75 219 GLU B CA 1
ATOM 5438 C C . GLU B 1 219 ? -6.273 23.344 -24.234 1 92.75 219 GLU B C 1
ATOM 5440 O O . GLU B 1 219 ? -6.406 24.406 -24.828 1 92.75 219 GLU B O 1
ATOM 5445 N N . GLY B 1 220 ? -6.133 23.125 -22.906 1 92.81 220 GLY B N 1
ATOM 5446 C CA . GLY B 1 220 ? -5.926 24.281 -22.062 1 92.81 220 GLY B CA 1
ATOM 5447 C C . GLY B 1 220 ? -4.465 24.672 -21.938 1 92.81 220 GLY B C 1
ATOM 5448 O O . GLY B 1 220 ? -3.715 24.641 -22.906 1 92.81 220 GLY B O 1
ATOM 5449 N N . ARG B 1 221 ? -4.137 25.062 -20.75 1 92.31 221 ARG B N 1
ATOM 5450 C CA . ARG B 1 221 ? -2.77 25.484 -20.453 1 92.31 221 ARG B CA 1
ATOM 5451 C C . ARG B 1 221 ? -1.792 24.328 -20.641 1 92.31 221 ARG B C 1
ATOM 5453 O O . ARG B 1 221 ? -2.115 23.188 -20.344 1 92.31 221 ARG B O 1
ATOM 5460 N N . GLN B 1 222 ? -0.624 24.766 -21.141 1 91.31 222 GLN B N 1
ATOM 5461 C CA . GLN B 1 222 ? 0.421 23.75 -21.25 1 91.31 222 GLN B CA 1
ATOM 5462 C C . GLN B 1 222 ? 0.963 23.359 -19.891 1 91.31 222 GLN B C 1
ATOM 5464 O O . GLN B 1 222 ? 1.396 24.219 -19.109 1 91.31 222 GLN B O 1
ATOM 5469 N N . LEU B 1 223 ? 0.885 22.078 -19.672 1 94.44 223 LEU B N 1
ATOM 5470 C CA . LEU B 1 223 ? 1.353 21.562 -18.391 1 94.44 223 LEU B CA 1
ATOM 5471 C C . LEU B 1 223 ? 2.748 20.953 -18.531 1 94.44 223 LEU B C 1
ATOM 5473 O O . LEU B 1 223 ? 3.146 20.547 -19.625 1 94.44 223 LEU B O 1
ATOM 5477 N N . TYR B 1 224 ? 3.559 20.906 -17.422 1 95.69 224 TYR B N 1
ATOM 5478 C CA . TYR B 1 224 ? 4.883 20.312 -17.344 1 95.69 224 TYR B CA 1
ATOM 5479 C C . TYR B 1 224 ? 5.824 20.922 -18.375 1 95.69 224 TYR B C 1
ATOM 5481 O O . TYR B 1 224 ? 6.496 20.188 -19.109 1 95.69 224 TYR B O 1
ATOM 5489 N N . SER B 1 225 ? 5.902 22.188 -18.453 1 94.19 225 SER B N 1
ATOM 5490 C CA . SER B 1 225 ? 6.586 22.938 -19.5 1 94.19 225 SER B CA 1
ATOM 5491 C C . SER B 1 225 ? 8.094 22.938 -19.281 1 94.19 225 SER B C 1
ATOM 5493 O O . SER B 1 225 ? 8.867 23.078 -20.234 1 94.19 225 SER B O 1
ATOM 5495 N N . THR B 1 226 ? 8.508 22.797 -18.016 1 95.75 226 THR B N 1
ATOM 5496 C CA . THR B 1 226 ? 9.938 22.734 -17.75 1 95.75 226 THR B CA 1
ATOM 5497 C C . THR B 1 226 ? 10.43 21.297 -17.75 1 95.75 226 THR B C 1
ATOM 5499 O O . THR B 1 226 ? 9.648 20.359 -17.547 1 95.75 226 THR B O 1
ATOM 5502 N N . GLU B 1 227 ? 11.703 21.172 -18.016 1 96 227 GLU B N 1
ATOM 5503 C CA . GLU B 1 227 ? 12.305 19.844 -18.047 1 96 227 GLU B CA 1
ATOM 5504 C C . GLU B 1 227 ? 12.133 19.141 -16.703 1 96 227 GLU B C 1
ATOM 5506 O O . GLU B 1 227 ? 11.859 17.938 -16.656 1 96 227 GLU B O 1
ATOM 5511 N N . HIS B 1 228 ? 12.211 19.844 -15.68 1 96.06 228 HIS B N 1
ATOM 5512 C CA . HIS B 1 228 ? 12.086 19.281 -14.344 1 96.06 228 HIS B CA 1
ATOM 5513 C C . HIS B 1 228 ? 10.664 18.781 -14.086 1 96.06 228 HIS B C 1
ATOM 5515 O O . HIS B 1 228 ? 10.469 17.672 -13.578 1 96.06 228 HIS B O 1
ATOM 5521 N N . LEU B 1 229 ? 9.75 19.578 -14.414 1 96.5 229 LEU B N 1
ATOM 5522 C CA . LEU B 1 229 ? 8.352 19.203 -14.219 1 96.5 229 LEU B CA 1
ATOM 5523 C C . LEU B 1 229 ? 7.992 17.984 -15.078 1 96.5 229 LEU B C 1
ATOM 5525 O O . LEU B 1 229 ? 7.246 17.109 -14.633 1 96.5 229 LEU B O 1
ATOM 5529 N N . GLN B 1 230 ? 8.547 18 -16.25 1 96.75 230 GLN B N 1
ATOM 5530 C CA . GLN B 1 230 ? 8.312 16.859 -17.125 1 96.75 230 GLN B CA 1
ATOM 5531 C C . GLN B 1 230 ? 8.906 15.578 -16.547 1 96.75 230 GLN B C 1
ATOM 5533 O O . GLN B 1 230 ? 8.266 14.523 -16.562 1 96.75 230 GLN B O 1
ATOM 5538 N N . TRP B 1 231 ? 10.102 15.742 -16.125 1 97.31 231 TRP B N 1
ATOM 5539 C CA . TRP B 1 231 ? 10.766 14.602 -15.516 1 97.31 231 TRP B CA 1
ATOM 5540 C C . TRP B 1 231 ? 9.969 14.086 -14.32 1 97.31 231 TRP B C 1
ATOM 5542 O O . TRP B 1 231 ? 9.773 12.875 -14.164 1 97.31 231 TRP B O 1
ATOM 5552 N N . LYS B 1 232 ? 9.484 14.922 -13.453 1 97 232 LYS B N 1
ATOM 5553 C CA . LYS B 1 232 ? 8.695 14.555 -12.289 1 97 232 LYS B CA 1
ATOM 5554 C C . LYS B 1 232 ? 7.414 13.828 -12.703 1 97 232 LYS B C 1
ATOM 5556 O O . LYS B 1 232 ? 7.066 12.797 -12.125 1 97 232 LYS B O 1
ATOM 5561 N N . HIS B 1 233 ? 6.781 14.367 -13.625 1 97.38 233 HIS B N 1
ATOM 5562 C CA . HIS B 1 233 ? 5.57 13.742 -14.148 1 97.38 233 HIS B CA 1
ATOM 5563 C C . HIS B 1 233 ? 5.852 12.344 -14.68 1 97.38 233 HIS B C 1
ATOM 5565 O O . HIS B 1 233 ? 5.145 11.391 -14.344 1 97.38 233 HIS B O 1
ATOM 5571 N N . ASP B 1 234 ? 6.871 12.219 -15.477 1 97.25 234 ASP B N 1
ATOM 5572 C CA . ASP B 1 234 ? 7.211 10.938 -16.094 1 97.25 234 ASP B CA 1
ATOM 5573 C C . ASP B 1 234 ? 7.602 9.906 -15.031 1 97.25 234 ASP B C 1
ATOM 5575 O O . ASP B 1 234 ? 7.254 8.734 -15.148 1 97.25 234 ASP B O 1
ATOM 5579 N N . SER B 1 235 ? 8.289 10.359 -14.062 1 97.56 235 SER B N 1
ATOM 5580 C CA . SER B 1 235 ? 8.703 9.469 -12.977 1 97.56 235 SER B CA 1
ATOM 5581 C C . SER B 1 235 ? 7.496 8.945 -12.211 1 97.56 235 SER B C 1
ATOM 5583 O O . SER B 1 235 ? 7.414 7.746 -11.914 1 97.56 235 SER B O 1
ATOM 5585 N N . LEU B 1 236 ? 6.578 9.781 -11.914 1 97.5 236 LEU B N 1
ATOM 5586 C CA . LEU B 1 236 ? 5.375 9.383 -11.195 1 97.5 236 LEU B CA 1
ATOM 5587 C C . LEU B 1 236 ? 4.527 8.438 -12.039 1 97.5 236 LEU B C 1
ATOM 5589 O O . LEU B 1 236 ? 3.955 7.477 -11.523 1 97.5 236 LEU B O 1
ATOM 5593 N N . GLU B 1 237 ? 4.43 8.758 -13.234 1 96.94 237 GLU B N 1
ATOM 5594 C CA . GLU B 1 237 ? 3.672 7.895 -14.141 1 96.94 237 GLU B CA 1
ATOM 5595 C C . GLU B 1 237 ? 4.27 6.488 -14.188 1 96.94 237 GLU B C 1
ATOM 5597 O O . GLU B 1 237 ? 3.539 5.496 -14.203 1 96.94 237 GLU B O 1
ATOM 5602 N N . GLU B 1 238 ? 5.555 6.453 -14.25 1 96.56 238 GLU B N 1
ATOM 5603 C CA . GLU B 1 238 ? 6.227 5.156 -14.266 1 96.56 238 GLU B CA 1
ATOM 5604 C C . GLU B 1 238 ? 5.973 4.391 -12.969 1 96.56 238 GLU B C 1
ATOM 5606 O O . GLU B 1 238 ? 5.746 3.178 -12.992 1 96.56 238 GLU B O 1
ATOM 5611 N N . GLU B 1 239 ? 5.98 5.051 -11.922 1 97.44 239 GLU B N 1
ATOM 5612 C CA . GLU B 1 239 ? 5.672 4.422 -10.641 1 97.44 239 GLU B CA 1
ATOM 5613 C C . GLU B 1 239 ? 4.246 3.879 -10.625 1 97.44 239 GLU B C 1
ATOM 5615 O O . GLU B 1 239 ? 3.998 2.785 -10.109 1 97.44 239 GLU B O 1
ATOM 5620 N N . ARG B 1 240 ? 3.348 4.656 -11.133 1 97.94 240 ARG B N 1
ATOM 5621 C CA . ARG B 1 240 ? 1.952 4.234 -11.195 1 97.94 240 ARG B CA 1
ATOM 5622 C C . ARG B 1 240 ? 1.782 3.037 -12.125 1 97.94 240 ARG B C 1
ATOM 5624 O O . ARG B 1 240 ? 0.979 2.143 -11.852 1 97.94 240 ARG B O 1
ATOM 5631 N N . ARG B 1 241 ? 2.506 3.053 -13.172 1 97.25 241 ARG B N 1
ATOM 5632 C CA . ARG B 1 241 ? 2.461 1.931 -14.109 1 97.25 241 ARG B CA 1
ATOM 5633 C C . ARG B 1 241 ? 2.928 0.643 -13.438 1 97.25 241 ARG B C 1
ATOM 5635 O O . ARG B 1 241 ? 2.295 -0.404 -13.586 1 97.25 241 ARG B O 1
ATOM 5642 N N . LYS B 1 242 ? 3.977 0.732 -12.711 1 96.94 242 LYS B N 1
ATOM 5643 C CA . LYS B 1 242 ? 4.488 -0.421 -11.977 1 96.94 242 LYS B CA 1
ATOM 5644 C C . LYS B 1 242 ? 3.459 -0.937 -10.977 1 96.94 242 LYS B C 1
ATOM 5646 O O . LYS B 1 242 ? 3.217 -2.143 -10.891 1 96.94 242 LYS B O 1
ATOM 5651 N N . ALA B 1 243 ? 2.881 -0.014 -10.281 1 97.75 243 ALA B N 1
ATOM 5652 C CA . ALA B 1 243 ? 1.863 -0.382 -9.305 1 97.75 243 ALA B CA 1
ATOM 5653 C C . ALA B 1 243 ? 0.652 -1.019 -9.977 1 97.75 243 ALA B C 1
ATOM 5655 O O . ALA B 1 243 ? 0.066 -1.968 -9.453 1 97.75 243 ALA B O 1
ATOM 5656 N N . LEU B 1 244 ? 0.315 -0.48 -11.07 1 98.12 244 LEU B N 1
ATOM 5657 C CA . LEU B 1 244 ? -0.814 -1.008 -11.828 1 98.12 244 LEU B CA 1
ATOM 5658 C C . LEU B 1 244 ? -0.543 -2.438 -12.281 1 98.12 244 LEU B C 1
ATOM 5660 O O . LEU B 1 244 ? -1.393 -3.316 -12.125 1 98.12 244 LEU B O 1
ATOM 5664 N N . TYR B 1 245 ? 0.628 -2.637 -12.867 1 98 245 TYR B N 1
ATOM 5665 C CA . TYR B 1 245 ? 0.993 -3.977 -13.312 1 98 245 TYR B CA 1
ATOM 5666 C C . TYR B 1 245 ? 0.962 -4.965 -12.156 1 98 245 TYR B C 1
ATOM 5668 O O . TYR B 1 245 ? 0.473 -6.09 -12.305 1 98 245 TYR B O 1
ATOM 5676 N N . ALA B 1 246 ? 1.423 -4.547 -11.07 1 96.62 246 ALA B N 1
ATOM 5677 C CA . ALA B 1 246 ? 1.384 -5.398 -9.891 1 96.62 246 ALA B CA 1
ATOM 5678 C C . ALA B 1 246 ? -0.055 -5.727 -9.492 1 96.62 246 ALA B C 1
ATOM 5680 O O . ALA B 1 246 ? -0.381 -6.883 -9.211 1 96.62 246 ALA B O 1
ATOM 5681 N N . ALA B 1 247 ? -0.887 -4.75 -9.516 1 97.5 247 ALA B N 1
ATOM 5682 C CA . ALA B 1 247 ? -2.279 -4.922 -9.109 1 97.5 247 ALA B CA 1
ATOM 5683 C C . ALA B 1 247 ? -3.021 -5.848 -10.07 1 97.5 247 ALA B C 1
ATOM 5685 O O . ALA B 1 247 ? -3.908 -6.598 -9.656 1 97.5 247 ALA B O 1
ATOM 5686 N N . LEU B 1 248 ? -2.621 -5.781 -11.312 1 97.88 248 LEU B N 1
ATOM 5687 C CA . LEU B 1 248 ? -3.354 -6.531 -12.328 1 97.88 248 LEU B CA 1
ATOM 5688 C C . LEU B 1 248 ? -2.648 -7.844 -12.648 1 97.88 248 LEU B C 1
ATOM 5690 O O . LEU B 1 248 ? -3.102 -8.602 -13.508 1 97.88 248 LEU B O 1
ATOM 5694 N N . GLY B 1 249 ? -1.599 -8.133 -12.008 1 96.5 249 GLY B N 1
ATOM 5695 C CA . GLY B 1 249 ? -0.884 -9.391 -12.18 1 96.5 249 GLY B CA 1
ATOM 5696 C C . GLY B 1 249 ? -0.107 -9.461 -13.477 1 96.5 249 GLY B C 1
ATOM 5697 O O . GLY B 1 249 ? -0.124 -10.492 -14.156 1 96.5 249 GLY B O 1
ATOM 5698 N N . VAL B 1 250 ? 0.477 -8.398 -13.875 1 97.69 250 VAL B N 1
ATOM 5699 C CA . VAL B 1 250 ? 1.359 -8.359 -15.039 1 97.69 250 VAL B CA 1
ATOM 5700 C C . VAL B 1 250 ? 2.811 -8.242 -14.578 1 97.69 250 VAL B C 1
ATOM 5702 O O . VAL B 1 250 ? 3.189 -7.25 -13.945 1 97.69 250 VAL B O 1
ATOM 5705 N N . LYS B 1 251 ? 3.58 -9.258 -14.93 1 96.81 251 LYS B N 1
ATOM 5706 C CA . LYS B 1 251 ? 4.969 -9.266 -14.469 1 96.81 251 LYS B CA 1
ATOM 5707 C C . LYS B 1 251 ? 5.934 -9.188 -15.648 1 96.81 251 LYS B C 1
ATOM 5709 O O . LYS B 1 251 ? 7.137 -8.984 -15.461 1 96.81 251 LYS B O 1
ATOM 5714 N N . LYS B 1 252 ? 5.434 -9.289 -16.844 1 97.25 252 LYS B N 1
ATOM 5715 C CA . LYS B 1 252 ? 6.227 -9.211 -18.062 1 97.25 252 LYS B CA 1
ATOM 5716 C C . LYS B 1 252 ? 5.461 -8.492 -19.172 1 97.25 252 LYS B C 1
ATOM 5718 O O . LYS B 1 252 ? 4.297 -8.797 -19.438 1 97.25 252 LYS B O 1
ATOM 5723 N N . VAL B 1 253 ? 6.098 -7.531 -19.781 1 97.56 253 VAL B N 1
ATOM 5724 C CA . VAL B 1 253 ? 5.504 -6.801 -20.906 1 97.56 253 VAL B CA 1
ATOM 5725 C C . VAL B 1 253 ? 6.391 -6.934 -22.141 1 97.56 253 VAL B C 1
ATOM 5727 O O . VAL B 1 253 ? 7.582 -6.621 -22.094 1 97.56 253 VAL B O 1
ATOM 5730 N N . VAL B 1 254 ? 5.789 -7.383 -23.203 1 96.88 254 VAL B N 1
ATOM 5731 C CA . VAL B 1 254 ? 6.516 -7.574 -24.453 1 96.88 254 VAL B CA 1
ATOM 5732 C C . VAL B 1 254 ? 5.996 -6.602 -25.516 1 96.88 254 VAL B C 1
ATOM 5734 O O . VAL B 1 254 ? 4.793 -6.539 -25.766 1 96.88 254 VAL B O 1
ATOM 5737 N N . SER B 1 255 ? 6.82 -5.781 -26 1 92.88 255 SER B N 1
ATOM 5738 C CA . SER B 1 255 ? 6.43 -4.836 -27.047 1 92.88 255 SER B CA 1
ATOM 5739 C C . SER B 1 255 ? 6.824 -5.34 -28.422 1 92.88 255 SER B C 1
ATOM 5741 O O . SER B 1 255 ? 7.59 -6.297 -28.547 1 92.88 255 SER B O 1
ATOM 5743 N N . SER B 1 256 ? 6.277 -4.48 -29.422 1 84.38 256 SER B N 1
ATOM 5744 C CA . SER B 1 256 ? 6.602 -4.84 -30.797 1 84.38 256 SER B CA 1
ATOM 5745 C C . SER B 1 256 ? 8.086 -4.648 -31.078 1 84.38 256 SER B C 1
ATOM 5747 O O . SER B 1 256 ? 8.695 -3.689 -30.609 1 84.38 256 SER B O 1
ATOM 5749 N N . GLY B 1 257 ? 8.82 -5.555 -31.516 1 84.81 257 GLY B N 1
ATOM 5750 C CA . GLY B 1 257 ? 10.25 -5.535 -31.781 1 84.81 257 GLY B CA 1
ATOM 5751 C C . GLY B 1 257 ? 11.047 -6.434 -30.859 1 84.81 257 GLY B C 1
ATOM 5752 O O . GLY B 1 257 ? 12.266 -6.543 -30.984 1 84.81 257 GLY B O 1
ATOM 5753 N N . GLY B 1 258 ? 10.383 -6.836 -29.891 1 84.44 258 GLY B N 1
ATOM 5754 C CA . GLY B 1 258 ? 11.023 -7.828 -29.047 1 84.44 258 GLY B CA 1
ATOM 5755 C C . GLY B 1 258 ? 11.539 -7.254 -27.734 1 84.44 258 GLY B C 1
ATOM 5756 O O . GLY B 1 258 ? 12.227 -7.941 -26.984 1 84.44 258 GLY B O 1
ATOM 5757 N N . ASN B 1 259 ? 11.172 -6.035 -27.5 1 91.5 259 ASN B N 1
ATOM 5758 C CA . ASN B 1 259 ? 11.57 -5.438 -26.234 1 91.5 259 ASN B CA 1
ATOM 5759 C C . ASN B 1 259 ? 10.766 -6.004 -25.062 1 91.5 259 ASN B C 1
ATOM 5761 O O . ASN B 1 259 ? 9.547 -6.133 -25.156 1 91.5 259 ASN B O 1
ATOM 5765 N N . VAL B 1 260 ? 11.516 -6.406 -24.031 1 93.56 260 VAL B N 1
ATOM 5766 C CA . VAL B 1 260 ? 10.867 -7.031 -22.875 1 93.56 260 VAL B CA 1
ATOM 5767 C C . VAL B 1 260 ? 11.133 -6.207 -21.625 1 93.56 260 VAL B C 1
ATOM 5769 O O . VAL B 1 260 ? 12.273 -5.82 -21.359 1 93.56 260 VAL B O 1
ATOM 5772 N N . LEU B 1 261 ? 10.062 -5.906 -20.922 1 93.38 261 LEU B N 1
ATOM 5773 C CA . LEU B 1 261 ? 10.172 -5.242 -19.641 1 93.38 261 LEU B CA 1
ATOM 5774 C C . LEU B 1 261 ? 9.703 -6.168 -18.516 1 93.38 261 LEU B C 1
ATOM 5776 O O . LEU B 1 261 ? 8.656 -6.805 -18.625 1 93.38 261 LEU B O 1
ATOM 5780 N N . TRP B 1 262 ? 10.547 -6.18 -17.438 1 91.38 262 TRP B N 1
ATOM 5781 C CA . TRP B 1 262 ? 10.297 -7.074 -16.297 1 91.38 262 TRP B CA 1
ATOM 5782 C C . TRP B 1 262 ? 9.789 -6.297 -15.094 1 91.38 262 TRP B C 1
ATOM 5784 O O . TRP B 1 262 ? 10.367 -5.27 -14.727 1 91.38 262 TRP B O 1
ATOM 5794 N N . TYR B 1 263 ? 8.719 -6.746 -14.398 1 88.69 263 TYR B N 1
ATOM 5795 C CA . TYR B 1 263 ? 8.148 -6.07 -13.234 1 88.69 263 TYR B CA 1
ATOM 5796 C C . TYR B 1 263 ? 7.988 -7.035 -12.07 1 88.69 263 TYR B C 1
ATOM 5798 O O . TYR B 1 263 ? 7.348 -6.711 -11.062 1 88.69 263 TYR B O 1
ATOM 5806 N N . GLY B 1 264 ? 8.641 -8.062 -11.922 1 81.56 264 GLY B N 1
ATOM 5807 C CA . GLY B 1 264 ? 8.367 -9.031 -10.875 1 81.56 264 GLY B CA 1
ATOM 5808 C C . GLY B 1 264 ? 9.539 -9.25 -9.938 1 81.56 264 GLY B C 1
ATOM 5809 O O . GLY B 1 264 ? 9.391 -9.203 -8.719 1 81.56 264 GLY B O 1
ATOM 5810 N N . CYS B 1 265 ? 10.57 -9.68 -10.32 1 86.62 265 CYS B N 1
ATOM 5811 C CA . CYS B 1 265 ? 11.688 -10.078 -9.461 1 86.62 265 CYS B CA 1
ATOM 5812 C C . CYS B 1 265 ? 13.016 -9.812 -10.148 1 86.62 265 CYS B C 1
ATOM 5814 O O . CYS B 1 265 ? 13.07 -9.586 -11.359 1 86.62 265 CYS B O 1
ATOM 5816 N N . THR B 1 266 ? 13.969 -9.68 -9.297 1 87.69 266 THR B N 1
ATOM 5817 C CA . THR B 1 266 ? 15.359 -9.562 -9.719 1 87.69 266 THR B CA 1
ATOM 5818 C C . THR B 1 266 ? 16.25 -10.5 -8.914 1 87.69 266 THR B C 1
ATOM 5820 O O . THR B 1 266 ? 15.766 -11.266 -8.078 1 87.69 266 THR B O 1
ATOM 5823 N N . ARG B 1 267 ? 17.531 -10.422 -9.227 1 90.69 267 ARG B N 1
ATOM 5824 C CA . ARG B 1 267 ? 18.5 -11.25 -8.531 1 90.69 267 ARG B CA 1
ATOM 5825 C C . ARG B 1 267 ? 18.578 -10.883 -7.055 1 90.69 267 ARG B C 1
ATOM 5827 O O . ARG B 1 267 ? 19.078 -11.656 -6.238 1 90.69 267 ARG B O 1
ATOM 5834 N N . THR B 1 268 ? 18.062 -9.75 -6.723 1 90.94 268 THR B N 1
ATOM 5835 C CA . THR B 1 268 ? 18.141 -9.273 -5.348 1 90.94 268 THR B CA 1
ATOM 5836 C C . THR B 1 268 ? 16.812 -9.445 -4.637 1 90.94 268 THR B C 1
ATOM 5838 O O . THR B 1 268 ? 16.672 -9.102 -3.461 1 90.94 268 THR B O 1
ATOM 5841 N N . THR B 1 269 ? 15.812 -9.961 -5.344 1 90.25 269 THR B N 1
ATOM 5842 C CA . THR B 1 269 ? 14.547 -10.305 -4.699 1 90.25 269 THR B CA 1
ATOM 5843 C C . THR B 1 269 ? 14.672 -11.617 -3.93 1 90.25 269 THR B C 1
ATOM 5845 O O . THR B 1 269 ? 15.039 -12.648 -4.5 1 90.25 269 THR B O 1
ATOM 5848 N N . PRO B 1 270 ? 14.469 -11.578 -2.672 1 86.06 270 PRO B N 1
ATOM 5849 C CA . PRO B 1 270 ? 14.727 -12.773 -1.864 1 86.06 270 PRO B CA 1
ATOM 5850 C C . PRO B 1 270 ? 13.906 -13.984 -2.318 1 86.06 270 PRO B C 1
ATOM 5852 O O . PRO B 1 270 ? 14.414 -15.109 -2.344 1 86.06 270 PRO B O 1
ATOM 5855 N N . ARG B 1 271 ? 12.547 -13.75 -2.516 1 84.06 271 ARG B N 1
ATOM 5856 C CA . ARG B 1 271 ? 11.727 -14.883 -2.916 1 84.06 271 ARG B CA 1
ATOM 5857 C C . ARG B 1 271 ? 10.773 -14.5 -4.043 1 84.06 271 ARG B C 1
ATOM 5859 O O . ARG B 1 271 ? 10.117 -13.461 -3.979 1 84.06 271 ARG B O 1
ATOM 5866 N N . CYS B 1 272 ? 10.859 -15.414 -5 1 86.38 272 CYS B N 1
ATOM 5867 C CA . CYS B 1 272 ? 9.914 -15.211 -6.09 1 86.38 272 CYS B CA 1
ATOM 5868 C C . CYS B 1 272 ? 8.531 -15.75 -5.719 1 86.38 272 CYS B C 1
ATOM 5870 O O . CYS B 1 272 ? 7.516 -15.234 -6.191 1 86.38 272 CYS B O 1
ATOM 5872 N N . PHE B 1 273 ? 8.5 -16.797 -5.027 1 91.12 273 PHE B N 1
ATOM 5873 C CA . PHE B 1 273 ? 7.309 -17.438 -4.492 1 91.12 273 PHE B CA 1
ATOM 5874 C C . PHE B 1 273 ? 7.598 -18.062 -3.131 1 91.12 273 PHE B C 1
ATOM 5876 O O . PHE B 1 273 ? 8.758 -18.297 -2.781 1 91.12 273 PHE B O 1
ATOM 5883 N N . PRO B 1 274 ? 6.582 -18.281 -2.357 1 91.88 274 PRO B N 1
ATOM 5884 C CA . PRO B 1 274 ? 6.812 -18.875 -1.037 1 91.88 274 PRO B CA 1
ATOM 5885 C C . PRO B 1 274 ? 7.191 -20.344 -1.11 1 91.88 274 PRO B C 1
ATOM 5887 O O . PRO B 1 274 ? 7.215 -20.922 -2.197 1 91.88 274 PRO B O 1
ATOM 5890 N N . THR B 1 275 ? 7.547 -20.828 0.09 1 92 275 THR B N 1
ATOM 5891 C CA . THR B 1 275 ? 7.883 -22.25 0.174 1 92 275 THR B CA 1
ATOM 5892 C C . THR B 1 275 ? 6.762 -23.094 -0.408 1 92 275 THR B C 1
ATOM 5894 O O . THR B 1 275 ? 5.59 -22.906 -0.083 1 92 275 THR B O 1
ATOM 5897 N N . VAL B 1 276 ? 7.199 -24 -1.242 1 93 276 VAL B N 1
ATOM 5898 C CA . VAL B 1 276 ? 6.227 -24.859 -1.916 1 93 276 VAL B CA 1
ATOM 5899 C C . VAL B 1 276 ? 5.766 -25.969 -0.97 1 93 276 VAL B C 1
ATOM 5901 O O . VAL B 1 276 ? 6.59 -26.672 -0.379 1 93 276 VAL B O 1
ATOM 5904 N N . VAL B 1 277 ? 4.402 -26.062 -0.898 1 92.25 277 VAL B N 1
ATOM 5905 C CA . VAL B 1 277 ? 3.812 -27.062 -0.018 1 92.25 277 VAL B CA 1
ATOM 5906 C C . VAL B 1 277 ? 3.164 -28.172 -0.854 1 92.25 277 VAL B C 1
ATOM 5908 O O . VAL B 1 277 ? 2.396 -27.891 -1.777 1 92.25 277 VAL B O 1
ATOM 5911 N N . ASP B 1 278 ? 3.52 -29.375 -0.561 1 89.06 278 ASP B N 1
ATOM 5912 C CA . ASP B 1 278 ? 2.961 -30.562 -1.223 1 89.06 278 ASP B CA 1
ATOM 5913 C C . ASP B 1 278 ? 3.133 -30.469 -2.736 1 89.06 278 ASP B C 1
ATOM 5915 O O . ASP B 1 278 ? 2.184 -30.703 -3.488 1 89.06 278 ASP B O 1
ATOM 5919 N N . ASP B 1 279 ? 4.223 -29.938 -3.145 1 89.56 279 ASP B N 1
ATOM 5920 C CA . ASP B 1 279 ? 4.645 -29.875 -4.543 1 89.56 279 ASP B CA 1
ATOM 5921 C C . ASP B 1 279 ? 3.721 -28.969 -5.352 1 89.56 279 ASP B C 1
ATOM 5923 O O . ASP B 1 279 ? 3.656 -29.078 -6.578 1 89.56 279 ASP B O 1
ATOM 5927 N N . THR B 1 280 ? 2.928 -28.188 -4.672 1 92.81 280 THR B N 1
ATOM 5928 C CA . THR B 1 280 ? 2.002 -27.297 -5.359 1 92.81 280 THR B CA 1
ATOM 5929 C C . THR B 1 280 ? 2.277 -25.844 -4.992 1 92.81 280 THR B C 1
ATOM 5931 O O . THR B 1 280 ? 1.937 -25.406 -3.891 1 92.81 280 THR B O 1
ATOM 5934 N N . PRO B 1 281 ? 2.867 -25.141 -5.895 1 94.44 281 PRO B N 1
ATOM 5935 C CA . PRO B 1 281 ? 3.172 -23.734 -5.609 1 94.44 281 PRO B CA 1
ATOM 5936 C C . PRO B 1 281 ? 1.918 -22.875 -5.48 1 94.44 281 PRO B C 1
ATOM 5938 O O . PRO B 1 281 ? 0.856 -23.25 -5.988 1 94.44 281 PRO B O 1
ATOM 5941 N N . ASP B 1 282 ? 2.051 -21.703 -4.852 1 94.38 282 ASP B N 1
ATOM 5942 C CA . ASP B 1 282 ? 0.926 -20.828 -4.531 1 94.38 282 ASP B CA 1
ATOM 5943 C C . ASP B 1 282 ? 0.256 -20.312 -5.801 1 94.38 282 ASP B C 1
ATOM 5945 O O . ASP B 1 282 ? -0.971 -20.203 -5.863 1 94.38 282 ASP B O 1
ATOM 5949 N N . TYR B 1 283 ? 1.114 -20.016 -6.84 1 94.5 283 TYR B N 1
ATOM 5950 C CA . TYR B 1 283 ? 0.59 -19.375 -8.039 1 94.5 283 TYR B CA 1
ATOM 5951 C C . TYR B 1 283 ? -0.381 -20.297 -8.773 1 94.5 283 TYR B C 1
ATOM 5953 O O . TYR B 1 283 ? -1.247 -19.844 -9.516 1 94.5 283 TYR B O 1
ATOM 5961 N N . LEU B 1 284 ? -0.329 -21.625 -8.57 1 94.25 284 LEU B N 1
ATOM 5962 C CA . LEU B 1 284 ? -1.277 -22.531 -9.211 1 94.25 284 LEU B CA 1
ATOM 5963 C C . LEU B 1 284 ? -2.674 -22.344 -8.625 1 94.25 284 LEU B C 1
ATOM 5965 O O . LEU B 1 284 ? -3.672 -22.5 -9.336 1 94.25 284 LEU B O 1
ATOM 5969 N N . TYR B 1 285 ? -2.709 -21.969 -7.344 1 91.69 285 TYR B N 1
ATOM 5970 C CA . TYR B 1 285 ? -3.998 -21.75 -6.699 1 91.69 285 TYR B CA 1
ATOM 5971 C C . TYR B 1 285 ? -4.609 -20.422 -7.156 1 91.69 285 TYR B C 1
ATOM 5973 O O . TYR B 1 285 ? -5.789 -20.172 -6.902 1 91.69 285 TYR B O 1
ATOM 5981 N N . LEU B 1 286 ? -3.844 -19.672 -7.867 1 91.44 286 LEU B N 1
ATOM 5982 C CA . LEU B 1 286 ? -4.312 -18.422 -8.445 1 91.44 286 LEU B CA 1
ATOM 5983 C C . LEU B 1 286 ? -4.648 -18.578 -9.922 1 91.44 286 LEU B C 1
ATOM 5985 O O . LEU B 1 286 ? -5 -17.609 -10.594 1 91.44 286 LEU B O 1
ATOM 5989 N N . GLY B 1 287 ? -4.48 -19.766 -10.398 1 90.62 287 GLY B N 1
ATOM 5990 C CA . GLY B 1 287 ? -4.688 -20.016 -11.812 1 90.62 287 GLY B CA 1
ATOM 5991 C C . GLY B 1 287 ? -3.553 -19.516 -12.68 1 90.62 287 GLY B C 1
ATOM 5992 O O . GLY B 1 287 ? -3.752 -19.219 -13.859 1 90.62 287 GLY B O 1
ATOM 5993 N N . ARG B 1 288 ? -2.385 -19.406 -12.086 1 93.81 288 ARG B N 1
ATOM 5994 C CA . ARG B 1 288 ? -1.225 -18.875 -12.789 1 93.81 288 ARG B CA 1
ATOM 5995 C C . ARG B 1 288 ? -0.07 -19.859 -12.781 1 93.81 288 ARG B C 1
ATOM 5997 O O . ARG B 1 288 ? -0.177 -20.938 -12.195 1 93.81 288 ARG B O 1
ATOM 6004 N N . TRP B 1 289 ? 0.928 -19.516 -13.562 1 95.88 289 TRP B N 1
ATOM 6005 C CA . TRP B 1 289 ? 2.146 -20.312 -13.625 1 95.88 289 TRP B CA 1
ATOM 6006 C C . TRP B 1 289 ? 3.303 -19.594 -12.938 1 95.88 289 TRP B C 1
ATOM 6008 O O . TRP B 1 289 ? 3.096 -18.609 -12.227 1 95.88 289 TRP B O 1
ATOM 6018 N N . THR B 1 290 ? 4.457 -20.219 -12.992 1 96.38 290 THR B N 1
ATOM 6019 C CA . THR B 1 290 ? 5.637 -19.609 -12.391 1 96.38 290 THR B CA 1
ATOM 6020 C C . THR B 1 290 ? 5.875 -18.203 -12.961 1 96.38 290 THR B C 1
ATOM 6022 O O . THR B 1 290 ? 5.848 -18.016 -14.18 1 96.38 290 THR B O 1
ATOM 6025 N N . PRO B 1 291 ? 6.023 -17.234 -12.094 1 96.12 291 PRO B N 1
ATOM 6026 C CA . PRO B 1 291 ? 6.312 -15.891 -12.602 1 96.12 291 PRO B CA 1
ATOM 6027 C C . PRO B 1 291 ? 7.469 -15.875 -13.602 1 96.12 291 PRO B C 1
ATOM 6029 O O . PRO B 1 291 ? 8.477 -16.562 -13.398 1 96.12 291 PRO B O 1
ATOM 6032 N N . PRO B 1 292 ? 7.316 -15.164 -14.664 1 96.12 292 PRO B N 1
ATOM 6033 C CA . PRO B 1 292 ? 8.297 -15.227 -15.75 1 96.12 292 PRO B CA 1
ATOM 6034 C C . PRO B 1 292 ? 9.695 -14.805 -15.305 1 96.12 292 PRO B C 1
ATOM 6036 O O . PRO B 1 292 ? 10.695 -15.336 -15.812 1 96.12 292 PRO B O 1
ATOM 6039 N N . CYS B 1 293 ? 9.758 -13.852 -14.406 1 94.94 293 CYS B N 1
ATOM 6040 C CA . CYS B 1 293 ? 11.07 -13.453 -13.922 1 94.94 293 CYS B CA 1
ATOM 6041 C C . CYS B 1 293 ? 11.75 -14.594 -13.18 1 94.94 293 CYS B C 1
ATOM 6043 O O . CYS B 1 293 ? 12.969 -14.75 -13.25 1 94.94 293 CYS B O 1
ATOM 6045 N N . CYS B 1 294 ? 10.984 -15.367 -12.461 1 95.56 294 CYS B N 1
ATOM 6046 C CA . CYS B 1 294 ? 11.508 -16.547 -11.766 1 95.56 294 CYS B CA 1
ATOM 6047 C C . CYS B 1 294 ? 11.984 -17.594 -12.758 1 95.56 294 CYS B C 1
ATOM 6049 O O . CYS B 1 294 ? 13.047 -18.203 -12.57 1 95.56 294 CYS B O 1
ATOM 6051 N N . LEU B 1 295 ? 11.203 -17.797 -13.805 1 96.31 295 LEU B N 1
ATOM 6052 C CA . LEU B 1 295 ? 11.602 -18.734 -14.844 1 96.31 295 LEU B CA 1
ATOM 6053 C C . LEU B 1 295 ? 12.93 -18.328 -15.477 1 96.31 295 LEU B C 1
ATOM 6055 O O . LEU B 1 295 ? 13.797 -19.172 -15.703 1 96.31 295 LEU B O 1
ATOM 6059 N N . GLU B 1 296 ? 13.016 -17.062 -15.711 1 95.56 296 GLU B N 1
ATOM 6060 C CA . GLU B 1 296 ? 14.258 -16.594 -16.312 1 95.56 296 GLU B CA 1
ATOM 6061 C C . GLU B 1 296 ? 15.438 -16.797 -15.359 1 95.56 296 GLU B C 1
ATOM 6063 O O . GLU B 1 296 ? 16.547 -17.125 -15.797 1 95.56 296 GLU B O 1
ATOM 6068 N N . GLY B 1 297 ? 15.203 -16.531 -14.078 1 95.75 297 GLY B N 1
ATOM 6069 C CA . GLY B 1 297 ? 16.234 -16.828 -13.094 1 95.75 297 GLY B CA 1
ATOM 6070 C C . GLY B 1 297 ? 16.641 -18.281 -13.055 1 95.75 297 GLY B C 1
ATOM 6071 O O . GLY B 1 297 ? 17.812 -18.609 -12.945 1 95.75 297 GLY B O 1
ATOM 6072 N N . LEU B 1 298 ? 15.695 -19.172 -13.164 1 97.5 298 LEU B N 1
ATOM 6073 C CA . LEU B 1 298 ? 15.953 -20.594 -13.203 1 97.5 298 LEU B CA 1
ATOM 6074 C C . LEU B 1 298 ? 16.75 -20.969 -14.453 1 97.5 298 LEU B C 1
ATOM 6076 O O . LEU B 1 298 ? 17.703 -21.766 -14.375 1 97.5 298 LEU B O 1
ATOM 6080 N N . ARG B 1 299 ? 16.406 -20.375 -15.586 1 97.94 299 ARG B N 1
ATOM 6081 C CA . ARG B 1 299 ? 17.125 -20.625 -16.828 1 97.94 299 ARG B CA 1
ATOM 6082 C C . ARG B 1 299 ? 18.578 -20.203 -16.703 1 97.94 299 ARG B C 1
ATOM 6084 O O . ARG B 1 299 ? 19.484 -20.938 -17.109 1 97.94 299 ARG B O 1
ATOM 6091 N N . ALA B 1 300 ? 18.734 -19.031 -16.172 1 97.44 300 ALA B N 1
ATOM 6092 C CA . ALA B 1 300 ? 20.094 -18.516 -16.016 1 97.44 300 ALA B CA 1
ATOM 6093 C C . ALA B 1 300 ? 20.922 -19.422 -15.109 1 97.44 300 ALA B C 1
ATOM 6095 O O . ALA B 1 300 ? 22.078 -19.719 -15.406 1 97.44 300 ALA B O 1
ATOM 6096 N N . THR B 1 301 ? 20.359 -19.828 -14.047 1 98.06 301 THR B N 1
ATOM 6097 C CA . THR B 1 301 ? 21.047 -20.703 -13.117 1 98.06 301 THR B CA 1
ATOM 6098 C C . THR B 1 301 ? 21.359 -22.047 -13.781 1 98.06 301 THR B C 1
ATOM 6100 O O . THR B 1 301 ? 22.469 -22.578 -13.625 1 98.06 301 THR B O 1
ATOM 6103 N N . ALA B 1 302 ? 20.406 -22.547 -14.5 1 98.69 302 ALA B N 1
ATOM 6104 C CA . ALA B 1 302 ? 20.594 -23.812 -15.203 1 98.69 302 ALA B CA 1
ATOM 6105 C C . ALA B 1 302 ? 21.75 -23.719 -16.203 1 98.69 302 ALA B C 1
ATOM 6107 O O . ALA B 1 302 ? 22.641 -24.562 -16.203 1 98.69 302 ALA B O 1
ATOM 6108 N N . ARG B 1 303 ? 21.719 -22.688 -17 1 98.69 303 ARG B N 1
ATOM 6109 C CA . ARG B 1 303 ? 22.766 -22.516 -17.984 1 98.69 303 ARG B CA 1
ATOM 6110 C C . ARG B 1 303 ? 24.141 -22.422 -17.328 1 98.69 303 ARG B C 1
ATOM 6112 O O . ARG B 1 303 ? 25.109 -22.984 -17.828 1 98.69 303 ARG B O 1
ATOM 6119 N N . HIS B 1 304 ? 24.172 -21.75 -16.219 1 98.44 304 HIS B N 1
ATOM 6120 C CA . HIS B 1 304 ? 25.422 -21.625 -15.484 1 98.44 304 HIS B CA 1
ATOM 6121 C C . HIS B 1 304 ? 25.906 -22.969 -14.984 1 98.44 304 HIS B C 1
ATOM 6123 O O . HIS B 1 304 ? 27.094 -23.297 -15.109 1 98.44 304 HIS B O 1
ATOM 6129 N N . VAL B 1 305 ? 25.062 -23.734 -14.445 1 98.56 305 VAL B N 1
ATOM 6130 C CA . VAL B 1 305 ? 25.406 -25.047 -13.93 1 98.56 305 VAL B CA 1
ATOM 6131 C C . VAL B 1 305 ? 25.859 -25.953 -15.078 1 98.56 305 VAL B C 1
ATOM 6133 O O . VAL B 1 305 ? 26.859 -26.656 -14.961 1 98.56 305 VAL B O 1
ATOM 6136 N N . PHE B 1 306 ? 25.109 -25.922 -16.219 1 98.5 306 PHE B N 1
ATOM 6137 C CA . PHE B 1 306 ? 25.453 -26.734 -17.375 1 98.5 306 PHE B CA 1
ATOM 6138 C C . PHE B 1 306 ? 26.859 -26.406 -17.859 1 98.5 306 PHE B C 1
ATOM 6140 O O . PHE B 1 306 ? 27.641 -27.312 -18.156 1 98.5 306 PHE B O 1
ATOM 6147 N N . GLN B 1 307 ? 27.125 -25.156 -17.891 1 98.19 307 GLN B N 1
ATOM 6148 C CA . GLN B 1 307 ? 28.438 -24.719 -18.328 1 98.19 307 GLN B CA 1
ATOM 6149 C C . GLN B 1 307 ? 29.547 -25.219 -17.406 1 98.19 307 GLN B C 1
ATOM 6151 O O . GLN B 1 307 ? 30.594 -25.656 -17.859 1 98.19 307 GLN B O 1
ATOM 6156 N N . ALA B 1 308 ? 29.297 -25.141 -16.156 1 97.88 308 ALA B N 1
ATOM 6157 C CA . ALA B 1 308 ? 30.281 -25.609 -15.18 1 97.88 308 ALA B CA 1
ATOM 6158 C C . ALA B 1 308 ? 30.5 -27.109 -15.312 1 97.88 308 ALA B C 1
ATOM 6160 O O . ALA B 1 308 ? 31.641 -27.578 -15.266 1 97.88 308 ALA B O 1
ATOM 6161 N N . LEU B 1 309 ? 29.5 -27.844 -15.469 1 98.25 309 LEU B N 1
ATOM 6162 C CA . LEU B 1 309 ? 29.594 -29.297 -15.57 1 98.25 309 LEU B CA 1
ATOM 6163 C C . LEU B 1 309 ? 30.281 -29.703 -16.859 1 98.25 309 LEU B C 1
ATOM 6165 O O . LEU B 1 309 ? 31.062 -30.656 -16.891 1 98.25 309 LEU B O 1
ATOM 6169 N N . LYS B 1 310 ? 29.984 -29.016 -17.938 1 97.5 310 LYS B N 1
ATOM 6170 C CA . LYS B 1 310 ? 30.656 -29.25 -19.203 1 97.5 310 LYS B CA 1
ATOM 6171 C C . LYS B 1 310 ? 32.156 -28.953 -19.094 1 97.5 310 LYS B C 1
ATOM 6173 O O . LYS B 1 310 ? 32.969 -29.703 -19.609 1 97.5 310 LYS B O 1
ATOM 6178 N N . ALA B 1 311 ? 32.438 -27.906 -18.453 1 97.31 311 ALA B N 1
ATOM 6179 C CA . ALA B 1 311 ? 33.844 -27.453 -18.328 1 97.31 311 ALA B CA 1
ATOM 6180 C C . ALA B 1 311 ? 34.688 -28.5 -17.594 1 97.31 311 ALA B C 1
ATOM 6182 O O . ALA B 1 311 ? 35.875 -28.656 -17.875 1 97.31 311 ALA B O 1
ATOM 6183 N N . CYS B 1 312 ? 34.125 -29.203 -16.688 1 96.94 312 CYS B N 1
ATOM 6184 C CA . CYS B 1 312 ? 34.875 -30.203 -15.945 1 96.94 312 CYS B CA 1
ATOM 6185 C C . CYS B 1 312 ? 34.719 -31.578 -16.562 1 96.94 312 CYS B C 1
ATOM 6187 O O . CYS B 1 312 ? 35.125 -32.594 -15.977 1 96.94 312 CYS B O 1
ATOM 6189 N N . ARG B 1 313 ? 34.031 -31.719 -17.688 1 97.12 313 ARG B N 1
ATOM 6190 C CA . ARG B 1 313 ? 33.844 -32.938 -18.453 1 97.12 313 ARG B CA 1
ATOM 6191 C C . ARG B 1 313 ? 33.125 -34 -17.625 1 97.12 313 ARG B C 1
ATOM 6193 O O . ARG B 1 313 ? 33.531 -35.188 -17.656 1 97.12 313 ARG B O 1
ATOM 6200 N N . ALA B 1 314 ? 32.25 -33.562 -16.859 1 98.12 314 ALA B N 1
ATOM 6201 C CA . ALA B 1 314 ? 31.438 -34.5 -16.062 1 98.12 314 ALA B CA 1
ATOM 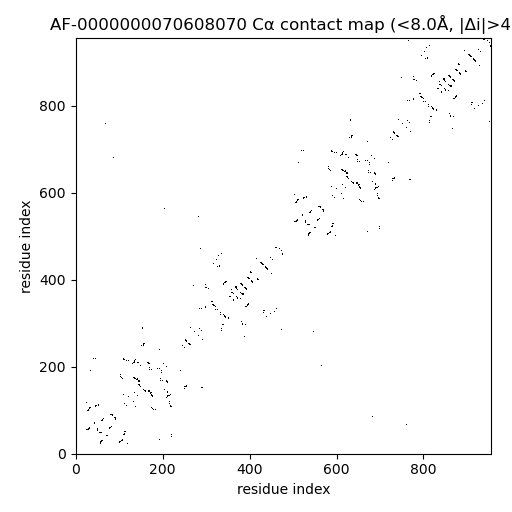6202 C C . ALA B 1 314 ? 30.344 -35.125 -16.906 1 98.12 314 ALA B C 1
ATOM 6204 O O . ALA B 1 314 ? 29.859 -34.531 -17.875 1 98.12 314 ALA B O 1
ATOM 6205 N N . ARG B 1 315 ? 29.984 -36.406 -16.562 1 97.75 315 ARG B N 1
ATOM 6206 C CA . ARG B 1 315 ? 28.797 -37.031 -17.156 1 97.75 315 ARG B CA 1
ATOM 6207 C C . ARG B 1 315 ? 27.531 -36.656 -16.391 1 97.75 315 ARG B C 1
ATOM 6209 O O . ARG B 1 315 ? 27.328 -37.094 -15.258 1 97.75 315 ARG B O 1
ATOM 6216 N N . TRP B 1 316 ? 26.75 -35.812 -16.938 1 98.25 316 TRP B N 1
ATOM 6217 C CA . TRP B 1 316 ? 25.547 -35.281 -16.312 1 98.25 316 TRP B CA 1
ATOM 6218 C C . TRP B 1 316 ? 24.359 -35.344 -17.281 1 98.25 316 TRP B C 1
ATOM 6220 O O . TRP B 1 316 ? 24.547 -35.531 -18.484 1 98.25 316 TRP B O 1
ATOM 6230 N N . TRP B 1 317 ? 23.125 -35.281 -16.844 1 98.44 317 TRP B N 1
ATOM 6231 C CA . TRP B 1 317 ? 21.922 -35.312 -17.656 1 98.44 317 TRP B CA 1
ATOM 6232 C C . TRP B 1 317 ? 20.766 -34.594 -16.953 1 98.44 317 TRP B C 1
ATOM 6234 O O . TRP B 1 317 ? 20.797 -34.406 -15.742 1 98.44 317 TRP B O 1
ATOM 6244 N N . LEU B 1 318 ? 19.781 -34.062 -17.703 1 98.31 318 LEU B N 1
ATOM 6245 C CA . LEU B 1 318 ? 18.547 -33.562 -17.125 1 98.31 318 LEU B CA 1
ATOM 6246 C C . LEU B 1 318 ? 17.734 -34.656 -16.469 1 98.31 318 LEU B C 1
ATOM 6248 O O . LEU B 1 318 ? 17.656 -35.781 -17 1 98.31 318 LEU B O 1
ATOM 6252 N N . GLU B 1 319 ? 17.109 -34.375 -15.359 1 94.56 319 GLU B N 1
ATOM 6253 C CA . GLU B 1 319 ? 16.359 -35.344 -14.578 1 94.56 319 GLU B CA 1
ATOM 6254 C C . GLU B 1 319 ? 14.93 -34.844 -14.32 1 94.56 319 GLU B C 1
ATOM 6256 O O . GLU B 1 319 ? 14.68 -33.625 -14.305 1 94.56 319 GLU B O 1
ATOM 6261 N N . GLY B 1 320 ? 14 -35.844 -14.148 1 93 320 GLY B N 1
ATOM 6262 C CA . GLY B 1 320 ? 12.672 -35.531 -13.648 1 93 320 GLY B CA 1
ATOM 6263 C C . GLY B 1 320 ? 11.898 -34.562 -14.523 1 93 320 GLY B C 1
ATOM 6264 O O . GLY B 1 320 ? 11.82 -34.75 -15.742 1 93 320 GLY B O 1
ATOM 6265 N N . GLY B 1 321 ? 11.312 -33.625 -13.875 1 94.44 321 GLY B N 1
ATOM 6266 C CA . GLY B 1 321 ? 10.477 -32.656 -14.57 1 94.44 321 GLY B CA 1
ATOM 6267 C C . GLY B 1 321 ? 11.25 -31.812 -15.562 1 94.44 321 GLY B C 1
ATOM 6268 O O . GLY B 1 321 ? 10.703 -31.375 -16.578 1 94.44 321 GLY B O 1
ATOM 6269 N N . SER B 1 322 ? 12.484 -31.625 -15.258 1 97.62 322 SER B N 1
ATOM 6270 C CA . SER B 1 322 ? 13.312 -30.828 -16.156 1 97.62 322 SER B CA 1
ATOM 6271 C C . SER B 1 322 ? 13.5 -31.516 -17.5 1 97.62 322 SER B C 1
ATOM 6273 O O . SER B 1 322 ? 13.398 -30.891 -18.547 1 97.62 322 SER B O 1
ATOM 6275 N N . LEU B 1 323 ? 13.734 -32.812 -17.453 1 97.88 323 LEU B N 1
ATOM 6276 C CA . LEU B 1 323 ? 13.828 -33.562 -18.688 1 97.88 323 LEU B CA 1
ATOM 6277 C C . LEU B 1 323 ? 12.492 -33.594 -19.422 1 97.88 323 LEU B C 1
ATOM 6279 O O . LEU B 1 323 ? 12.453 -33.406 -20.641 1 97.88 323 LEU B O 1
ATOM 6283 N N . LEU B 1 324 ? 11.445 -33.75 -18.656 1 96.69 324 LEU B N 1
ATOM 6284 C CA . LEU B 1 324 ? 10.109 -33.75 -19.25 1 96.69 324 LEU B CA 1
ATOM 6285 C C . LEU B 1 324 ? 9.828 -32.438 -19.953 1 96.69 324 LEU B C 1
ATOM 6287 O O . LEU B 1 324 ? 9.32 -32.406 -21.078 1 96.69 324 LEU B O 1
ATOM 6291 N N . GLY B 1 325 ? 10.141 -31.312 -19.297 1 97.25 325 GLY B N 1
ATOM 6292 C CA . GLY B 1 325 ? 9.977 -30 -19.906 1 97.25 325 GLY B CA 1
ATOM 6293 C C . GLY B 1 325 ? 10.805 -29.812 -21.156 1 97.25 325 GLY B C 1
ATOM 6294 O O . GLY B 1 325 ? 10.344 -29.219 -22.141 1 97.25 325 GLY B O 1
ATOM 6295 N N . ALA B 1 326 ? 11.969 -30.312 -21.172 1 98.06 326 ALA B N 1
ATOM 6296 C CA . ALA B 1 326 ? 12.844 -30.25 -22.344 1 98.06 326 ALA B CA 1
ATOM 6297 C C . ALA B 1 326 ? 12.219 -30.953 -23.531 1 98.06 326 ALA B C 1
ATOM 6299 O O . ALA B 1 326 ? 12.211 -30.422 -24.641 1 98.06 326 ALA B O 1
ATOM 6300 N N . VAL B 1 327 ? 11.688 -32.094 -23.281 1 97.31 327 VAL B N 1
ATOM 6301 C CA . VAL B 1 327 ? 11.148 -32.906 -24.359 1 97.31 327 VAL B CA 1
ATOM 6302 C C . VAL B 1 327 ? 9.836 -32.312 -24.859 1 97.31 327 VAL B C 1
ATOM 6304 O O . VAL B 1 327 ? 9.539 -32.344 -26.047 1 97.31 327 VAL B O 1
ATOM 6307 N N . ARG B 1 328 ? 9.047 -31.734 -23.984 1 95.25 328 ARG B N 1
ATOM 6308 C CA . ARG B 1 328 ? 7.75 -31.172 -24.344 1 95.25 328 ARG B CA 1
ATOM 6309 C C . ARG B 1 328 ? 7.914 -29.875 -25.125 1 95.25 328 ARG B C 1
ATOM 6311 O O . ARG B 1 328 ? 7.387 -29.734 -26.234 1 95.25 328 ARG B O 1
ATOM 6318 N N . ASN B 1 329 ? 8.672 -28.922 -24.531 1 93.62 329 ASN B N 1
ATOM 6319 C CA . ASN B 1 329 ? 8.688 -27.594 -25.141 1 93.62 329 ASN B CA 1
ATOM 6320 C C . ASN B 1 329 ? 10.094 -27.016 -25.203 1 93.62 329 ASN B C 1
ATOM 6322 O O . ASN B 1 329 ? 10.281 -25.844 -25.5 1 93.62 329 ASN B O 1
ATOM 6326 N N . GLY B 1 330 ? 11.031 -27.875 -24.859 1 97.12 330 GLY B N 1
ATOM 6327 C CA . GLY B 1 330 ? 12.406 -27.422 -24.922 1 97.12 330 GLY B CA 1
ATOM 6328 C C . GLY B 1 330 ? 12.766 -26.438 -23.828 1 97.12 330 GLY B C 1
ATOM 6329 O O . GLY B 1 330 ? 13.688 -25.625 -23.984 1 97.12 330 GLY B O 1
ATOM 6330 N N . ASP B 1 331 ? 11.977 -26.438 -22.781 1 97.88 331 ASP B N 1
ATOM 6331 C CA . ASP B 1 331 ? 12.148 -25.453 -21.719 1 97.88 331 ASP B CA 1
ATOM 6332 C C . ASP B 1 331 ? 11.656 -25.984 -20.375 1 97.88 331 ASP B C 1
ATOM 6334 O O . ASP B 1 331 ? 11.266 -27.156 -20.281 1 97.88 331 ASP B O 1
ATOM 6338 N N . ILE B 1 332 ? 11.828 -25.219 -19.359 1 97.81 332 ILE B N 1
ATOM 6339 C CA . ILE B 1 332 ? 11.273 -25.531 -18.047 1 97.81 332 ILE B CA 1
ATOM 6340 C C . ILE B 1 332 ? 9.758 -25.641 -18.141 1 97.81 332 ILE B C 1
ATOM 6342 O O . ILE B 1 332 ? 9.109 -24.859 -18.828 1 97.81 332 ILE B O 1
ATOM 6346 N N . ILE B 1 333 ? 9.188 -26.688 -17.484 1 96 333 ILE B N 1
ATOM 6347 C CA . ILE B 1 333 ? 7.73 -26.75 -17.359 1 96 333 ILE B CA 1
ATOM 6348 C C . ILE B 1 333 ? 7.211 -25.422 -16.812 1 96 333 ILE B C 1
ATOM 6350 O O . ILE B 1 333 ? 7.715 -24.922 -15.797 1 96 333 ILE B O 1
ATOM 6354 N N . PRO B 1 334 ? 6.188 -24.812 -17.391 1 95.69 334 PRO B N 1
ATOM 6355 C CA . PRO B 1 334 ? 5.781 -23.438 -17.094 1 95.69 334 PRO B CA 1
ATOM 6356 C C . PRO B 1 334 ? 5.406 -23.234 -15.625 1 95.69 334 PRO B C 1
ATOM 6358 O O . PRO B 1 334 ? 5.477 -22.109 -15.117 1 95.69 334 PRO B O 1
ATOM 6361 N N . TRP B 1 335 ? 5.051 -24.297 -14.93 1 95 335 TRP B N 1
ATOM 6362 C CA . TRP B 1 335 ? 4.629 -24.156 -13.539 1 95 335 TRP B CA 1
ATOM 6363 C C . TRP B 1 335 ? 5.645 -24.781 -12.602 1 95 335 TRP B C 1
ATOM 6365 O O . TRP B 1 335 ? 5.387 -24.938 -11.406 1 95 335 TRP B O 1
ATOM 6375 N N . ASP B 1 336 ? 6.777 -25.188 -13.164 1 95.38 336 ASP B N 1
ATOM 6376 C CA . ASP B 1 336 ? 7.809 -25.781 -12.32 1 95.38 336 ASP B CA 1
ATOM 6377 C C . ASP B 1 336 ? 8.594 -24.703 -11.57 1 95.38 336 ASP B C 1
ATOM 6379 O O . ASP B 1 336 ? 8.547 -23.531 -11.938 1 95.38 336 ASP B O 1
ATOM 6383 N N . TYR B 1 337 ? 9.258 -25.109 -10.516 1 95.81 337 TYR B N 1
ATOM 6384 C CA . TYR B 1 337 ? 9.867 -24.109 -9.648 1 95.81 337 TYR B CA 1
ATOM 6385 C C . TYR B 1 337 ? 11.328 -24.438 -9.383 1 95.81 337 TYR B C 1
ATOM 6387 O O . TYR B 1 337 ? 11.992 -23.75 -8.586 1 95.81 337 TYR B O 1
ATOM 6395 N N . ASP B 1 338 ? 11.867 -25.453 -10.008 1 95.81 338 ASP B N 1
ATOM 6396 C CA . ASP B 1 338 ? 13.289 -25.781 -9.898 1 95.81 338 ASP B CA 1
ATOM 6397 C C . ASP B 1 338 ? 13.766 -26.562 -11.125 1 95.81 338 ASP B C 1
ATOM 6399 O O . ASP B 1 338 ? 12.984 -26.828 -12.039 1 95.81 338 ASP B O 1
ATOM 6403 N N . VAL B 1 339 ? 15.055 -26.75 -11.234 1 97.88 339 VAL B N 1
ATOM 6404 C CA . VAL B 1 339 ? 15.672 -27.547 -12.281 1 97.88 339 VAL B CA 1
ATOM 6405 C C . VAL B 1 339 ? 16.469 -28.703 -11.648 1 97.88 339 VAL B C 1
ATOM 6407 O O . VAL B 1 339 ? 17.172 -28.5 -10.656 1 97.88 339 VAL B O 1
ATOM 6410 N N . ASP B 1 340 ? 16.312 -29.844 -12.211 1 96.38 340 ASP B N 1
ATOM 6411 C CA . ASP B 1 340 ? 16.969 -31.031 -11.664 1 96.38 340 ASP B CA 1
ATOM 6412 C C . ASP B 1 340 ? 17.969 -31.625 -12.656 1 96.38 340 ASP B C 1
ATOM 6414 O O . ASP B 1 340 ? 17.641 -31.828 -13.828 1 96.38 340 ASP B O 1
ATOM 6418 N N . VAL B 1 341 ? 19.109 -31.938 -12.102 1 97.5 341 VAL B N 1
ATOM 6419 C CA . VAL B 1 341 ? 20.203 -32.5 -12.891 1 97.5 341 VAL B CA 1
ATOM 6420 C C . VAL B 1 341 ? 20.781 -33.719 -12.18 1 97.5 341 VAL B C 1
ATOM 6422 O O . VAL B 1 341 ? 20.938 -33.719 -10.953 1 97.5 341 VAL B O 1
ATOM 6425 N N . GLY B 1 342 ? 21 -34.781 -12.977 1 96.62 342 GLY B N 1
ATOM 6426 C CA . GLY B 1 342 ? 21.766 -35.906 -12.477 1 96.62 342 GLY B CA 1
ATOM 6427 C C . GLY B 1 342 ? 23.219 -35.875 -12.906 1 96.62 342 GLY B C 1
ATOM 6428 O O . GLY B 1 342 ? 23.547 -35.344 -13.969 1 96.62 342 GLY B O 1
ATOM 6429 N N . ILE B 1 343 ? 24.078 -36.5 -12.102 1 97.56 343 ILE B N 1
ATOM 6430 C CA . ILE B 1 343 ? 25.5 -36.594 -12.398 1 97.56 343 ILE B CA 1
ATOM 6431 C C . ILE B 1 343 ? 26.047 -37.938 -11.883 1 97.56 343 ILE B C 1
ATOM 6433 O O . ILE B 1 343 ? 25.547 -38.469 -10.898 1 97.56 343 ILE B O 1
ATOM 6437 N N . TYR B 1 344 ? 27.031 -38.438 -12.633 1 96.88 344 TYR B N 1
ATOM 6438 C CA . TYR B 1 344 ? 27.75 -39.562 -12.047 1 96.88 344 TYR B CA 1
ATOM 6439 C C . TYR B 1 344 ? 28.469 -39.156 -10.781 1 96.88 344 TYR B C 1
ATOM 6441 O O . TYR B 1 344 ? 29.25 -38.188 -10.789 1 96.88 344 TYR B O 1
ATOM 6449 N N . ALA B 1 345 ? 28.234 -39.906 -9.711 1 95.56 345 ALA B N 1
ATOM 6450 C CA . ALA B 1 345 ? 28.812 -39.562 -8.422 1 95.56 345 ALA B CA 1
ATOM 6451 C C . ALA B 1 345 ? 30.344 -39.469 -8.516 1 95.56 345 ALA B C 1
ATOM 6453 O O . ALA B 1 345 ? 30.953 -38.625 -7.871 1 95.56 345 ALA B O 1
ATOM 6454 N N . GLN B 1 346 ? 30.938 -40.281 -9.328 1 95.12 346 GLN B N 1
ATOM 6455 C CA . GLN B 1 346 ? 32.375 -40.344 -9.477 1 95.12 346 GLN B CA 1
ATOM 6456 C C . GLN B 1 346 ? 32.938 -39.094 -10.133 1 95.12 346 GLN B C 1
ATOM 6458 O O . GLN B 1 346 ? 34.125 -38.781 -10.031 1 95.12 346 GLN B O 1
ATOM 6463 N N . ASP B 1 347 ? 32.062 -38.312 -10.781 1 97.06 347 ASP B N 1
ATOM 6464 C CA . ASP B 1 347 ? 32.531 -37.156 -11.523 1 97.06 347 ASP B CA 1
ATOM 6465 C C . ASP B 1 347 ? 32.375 -35.875 -10.703 1 97.06 347 ASP B C 1
ATOM 6467 O O . ASP B 1 347 ? 32.812 -34.812 -11.133 1 97.06 347 ASP B O 1
ATOM 6471 N N . VAL B 1 348 ? 31.828 -35.938 -9.492 1 96 348 VAL B N 1
ATOM 6472 C CA . VAL B 1 348 ? 31.562 -34.781 -8.648 1 96 348 VAL B CA 1
ATOM 6473 C C . VAL B 1 348 ? 32.875 -34.062 -8.312 1 96 348 VAL B C 1
ATOM 6475 O O . VAL B 1 348 ? 32.969 -32.844 -8.398 1 96 348 VAL B O 1
ATOM 6478 N N . ASP B 1 349 ? 33.875 -34.812 -8.055 1 95.38 349 ASP B N 1
ATOM 6479 C CA . ASP B 1 349 ? 35.156 -34.281 -7.613 1 95.38 349 ASP B CA 1
ATOM 6480 C C . ASP B 1 349 ? 35.906 -33.625 -8.781 1 95.38 349 ASP B C 1
ATOM 6482 O O . ASP B 1 349 ? 36.875 -32.906 -8.57 1 95.38 349 ASP B O 1
ATOM 6486 N N . ARG B 1 350 ? 35.438 -33.906 -9.961 1 96.25 350 ARG B N 1
ATOM 6487 C CA . ARG B 1 350 ? 36.031 -33.281 -11.133 1 96.25 350 ARG B CA 1
ATOM 6488 C C . ARG B 1 350 ? 35.656 -31.828 -11.227 1 96.25 350 ARG B C 1
ATOM 6490 O O . ARG B 1 350 ? 36.312 -31.031 -11.898 1 96.25 350 ARG B O 1
ATOM 6497 N N . CYS B 1 351 ? 34.562 -31.484 -10.656 1 96.88 351 CYS B N 1
ATOM 6498 C CA . CYS B 1 351 ? 34.062 -30.125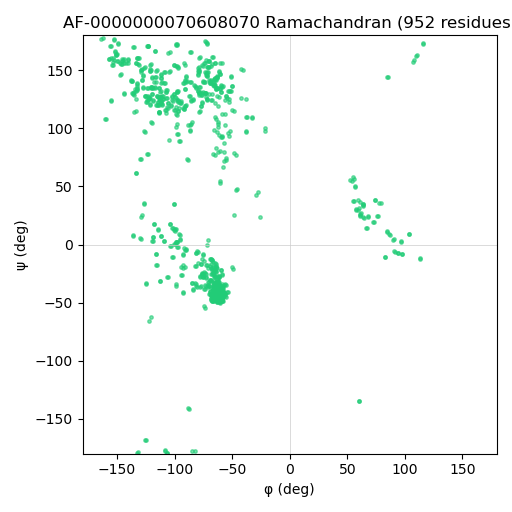 -10.742 1 96.88 351 CYS B CA 1
ATOM 6499 C C . CYS B 1 351 ? 34.438 -29.312 -9.508 1 96.88 351 CYS B C 1
ATOM 6501 O O . CYS B 1 351 ? 33.906 -29.562 -8.422 1 96.88 351 CYS B O 1
ATOM 6503 N N . PRO B 1 352 ? 35.219 -28.344 -9.656 1 96.19 352 PRO B N 1
ATOM 6504 C CA . PRO B 1 352 ? 35.719 -27.594 -8.508 1 96.19 352 PRO B CA 1
ATOM 6505 C C . PRO B 1 352 ? 34.625 -27.016 -7.645 1 96.19 352 PRO B C 1
ATOM 6507 O O . PRO B 1 352 ? 34.688 -27.062 -6.414 1 96.19 352 PRO B O 1
ATOM 6510 N N . GLN B 1 353 ? 33.625 -26.5 -8.266 1 96.75 353 GLN B N 1
ATOM 6511 C CA . GLN B 1 353 ? 32.531 -25.875 -7.516 1 96.75 353 GLN B CA 1
ATOM 6512 C C . GLN B 1 353 ? 31.797 -26.906 -6.664 1 96.75 353 GLN B C 1
ATOM 6514 O O . GLN B 1 353 ? 31.484 -26.656 -5.5 1 96.75 353 GLN B O 1
ATOM 6519 N N . LEU B 1 354 ? 31.516 -28.062 -7.211 1 96.69 354 LEU B N 1
ATOM 6520 C CA .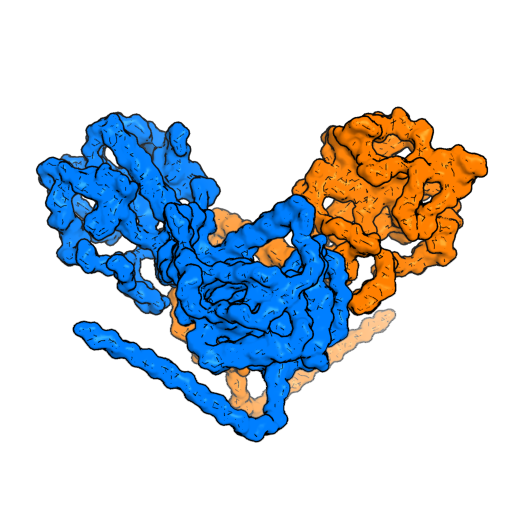 LEU B 1 354 ? 30.812 -29.109 -6.488 1 96.69 354 LEU B CA 1
ATOM 6521 C C . LEU B 1 354 ? 31.688 -29.688 -5.383 1 96.69 354 LEU B C 1
ATOM 6523 O O . LEU B 1 354 ? 31.219 -29.969 -4.281 1 96.69 354 LEU B O 1
ATOM 6527 N N . LYS B 1 355 ? 32.938 -29.859 -5.664 1 95.06 355 LYS B N 1
ATOM 6528 C CA . LYS B 1 355 ? 33.875 -30.359 -4.672 1 95.06 355 LYS B CA 1
ATOM 6529 C C . LYS B 1 355 ? 33.938 -29.438 -3.457 1 95.06 355 LYS B C 1
ATOM 6531 O O . LYS B 1 355 ? 33.875 -29.891 -2.316 1 95.06 355 LYS B O 1
ATOM 6536 N N . ALA B 1 356 ? 34.062 -28.234 -3.797 1 94.88 356 ALA B N 1
ATOM 6537 C CA . ALA B 1 356 ? 34.125 -27.234 -2.727 1 94.88 356 ALA B CA 1
ATOM 6538 C C . ALA B 1 356 ? 32.844 -27.188 -1.924 1 94.88 356 ALA B C 1
ATOM 6540 O O . ALA B 1 356 ? 32.875 -27.031 -0.702 1 94.88 356 ALA B O 1
ATOM 6541 N N . ALA B 1 357 ? 31.75 -27.281 -2.562 1 94.5 357 ALA B N 1
ATOM 6542 C CA . ALA B 1 357 ? 30.422 -27.156 -1.955 1 94.5 357 ALA B CA 1
ATOM 6543 C C . ALA B 1 357 ? 30.172 -28.281 -0.957 1 94.5 357 ALA B C 1
ATOM 6545 O O . ALA B 1 357 ? 29.281 -28.188 -0.108 1 94.5 357 ALA B O 1
ATOM 6546 N N . ARG B 1 358 ? 30.891 -29.344 -1.036 1 89.38 358 ARG B N 1
ATOM 6547 C CA . ARG B 1 358 ? 30.766 -30.469 -0.105 1 89.38 358 ARG B CA 1
ATOM 6548 C C . ARG B 1 358 ? 31.078 -30.031 1.321 1 89.38 358 ARG B C 1
ATOM 6550 O O . ARG B 1 358 ? 30.531 -30.578 2.281 1 89.38 358 ARG B O 1
ATOM 6557 N N . TRP B 1 359 ? 31.891 -29.031 1.398 1 89 359 TRP B N 1
ATOM 6558 C CA . TRP B 1 359 ? 32.406 -28.672 2.715 1 89 359 TRP B CA 1
ATOM 6559 C C . TRP B 1 359 ? 31.875 -27.328 3.168 1 89 359 TRP B C 1
ATOM 6561 O O . TRP B 1 359 ? 31.766 -27.062 4.367 1 89 359 TRP B O 1
ATOM 6571 N N . GLN B 1 360 ? 31.641 -26.484 2.205 1 92.5 360 GLN B N 1
ATOM 6572 C CA . GLN B 1 360 ? 31.188 -25.156 2.57 1 92.5 360 GLN B CA 1
ATOM 6573 C C . GLN B 1 360 ? 30.359 -24.531 1.454 1 92.5 360 GLN B C 1
ATOM 6575 O O . GLN B 1 360 ? 30.469 -24.922 0.292 1 92.5 360 GLN B O 1
ATOM 6580 N N . THR B 1 361 ? 29.562 -23.609 1.876 1 95 361 THR B N 1
ATOM 6581 C CA . THR B 1 361 ? 28.828 -22.812 0.896 1 95 361 THR B CA 1
ATOM 6582 C C . THR B 1 361 ? 29.766 -21.922 0.099 1 95 361 THR B C 1
ATOM 6584 O O . THR B 1 361 ? 30.625 -21.234 0.674 1 95 361 THR B O 1
ATOM 6587 N N . LEU B 1 362 ? 29.672 -21.953 -1.261 1 96.06 362 LEU B N 1
ATOM 6588 C CA . LEU B 1 362 ? 30.562 -21.219 -2.141 1 96.06 362 LEU B CA 1
ATOM 6589 C C . LEU B 1 362 ? 29.781 -20.266 -3.037 1 96.06 362 LEU B C 1
ATOM 6591 O O . LEU B 1 362 ? 28.859 -20.688 -3.748 1 96.06 362 LEU B O 1
ATOM 6595 N N . GLU B 1 363 ? 30.062 -18.984 -2.934 1 96.81 363 GLU B N 1
ATOM 6596 C CA . GLU B 1 363 ? 29.594 -18.031 -3.941 1 96.81 363 GLU B CA 1
ATOM 6597 C C . GLU B 1 363 ? 30.641 -17.859 -5.047 1 96.81 363 GLU B C 1
ATOM 6599 O O . GLU B 1 363 ? 31.75 -17.422 -4.789 1 96.81 363 GLU B O 1
ATOM 6604 N N . ASP B 1 364 ? 30.328 -18.172 -6.246 1 96.5 364 ASP B N 1
ATOM 6605 C CA . ASP B 1 364 ? 31.328 -18.125 -7.316 1 96.5 364 ASP B CA 1
ATOM 6606 C C . ASP B 1 364 ? 31.438 -16.703 -7.879 1 96.5 364 ASP B C 1
ATOM 6608 O O . ASP B 1 364 ? 30.812 -15.773 -7.379 1 96.5 364 ASP B O 1
ATOM 6612 N N . ALA B 1 365 ? 32.25 -16.484 -8.883 1 95.31 365 ALA B N 1
ATOM 6613 C CA . ALA B 1 365 ? 32.625 -15.172 -9.398 1 95.31 365 ALA B CA 1
ATOM 6614 C C . ALA B 1 365 ? 31.406 -14.484 -10.039 1 95.31 365 ALA B C 1
ATOM 6616 O O . ALA B 1 365 ? 31.359 -13.258 -10.117 1 95.31 365 ALA B O 1
ATOM 6617 N N . GLU B 1 366 ? 30.484 -15.305 -10.461 1 96.81 366 GLU B N 1
ATOM 6618 C CA . GLU B 1 366 ? 29.344 -14.719 -11.141 1 96.81 366 GLU B CA 1
ATOM 6619 C C . GLU B 1 366 ? 28.156 -14.547 -10.18 1 96.81 366 GLU B C 1
ATOM 6621 O O . GLU B 1 366 ? 27.094 -14.086 -10.586 1 96.81 366 GLU B O 1
ATOM 6626 N N . GLY B 1 367 ? 28.312 -14.883 -8.945 1 96.69 367 GLY B N 1
ATOM 6627 C CA . GLY B 1 367 ? 27.328 -14.586 -7.91 1 96.69 367 GLY B CA 1
ATOM 6628 C C . GLY B 1 367 ? 26.391 -15.742 -7.621 1 96.69 367 GLY B C 1
ATOM 6629 O O . GLY B 1 367 ? 25.453 -15.602 -6.844 1 96.69 367 GLY B O 1
ATOM 6630 N N . PHE B 1 368 ? 26.609 -16.875 -8.305 1 97.94 368 PHE B N 1
ATOM 6631 C CA . PHE B 1 368 ? 25.812 -18.062 -7.996 1 97.94 368 PHE B CA 1
ATOM 6632 C C . PHE B 1 368 ? 26.328 -18.766 -6.742 1 97.94 368 PHE B C 1
ATOM 6634 O O . PHE B 1 368 ? 27.531 -18.719 -6.461 1 97.94 368 PHE B O 1
ATOM 6641 N N . VAL B 1 369 ? 25.453 -19.406 -6 1 97.81 369 VAL B N 1
ATOM 6642 C CA . VAL B 1 369 ? 25.844 -20 -4.723 1 97.81 369 VAL B CA 1
ATOM 6643 C C . VAL B 1 369 ? 25.703 -21.516 -4.789 1 97.81 369 VAL B C 1
ATOM 6645 O O . VAL B 1 369 ? 24.609 -22.047 -5.043 1 97.81 369 VAL B O 1
ATOM 6648 N N . TRP B 1 370 ? 26.844 -22.188 -4.578 1 97.75 370 TRP B N 1
ATOM 6649 C CA . TRP B 1 370 ? 26.891 -23.641 -4.578 1 97.75 370 TRP B CA 1
ATOM 6650 C C . TRP B 1 370 ? 26.938 -24.188 -3.154 1 97.75 370 TRP B C 1
ATOM 6652 O O . TRP B 1 370 ? 27.766 -23.75 -2.344 1 97.75 370 TRP B O 1
ATOM 6662 N N . GLN B 1 371 ? 26.047 -25.109 -2.838 1 96.31 371 GLN B N 1
ATOM 6663 C CA . GLN B 1 371 ? 26.047 -25.672 -1.492 1 96.31 371 GLN B CA 1
ATOM 6664 C C . GLN B 1 371 ? 25.531 -27.109 -1.493 1 96.31 371 GLN B C 1
ATOM 6666 O O . GLN B 1 371 ? 24.938 -27.562 -2.471 1 96.31 371 GLN B O 1
ATOM 6671 N N . ARG B 1 372 ? 25.844 -27.75 -0.393 1 93.25 372 ARG B N 1
ATOM 6672 C CA . ARG B 1 372 ? 25.219 -29.047 -0.146 1 93.25 372 ARG B CA 1
ATOM 6673 C C . ARG B 1 372 ? 23.812 -28.875 0.402 1 93.25 372 ARG B C 1
ATOM 6675 O O . ARG B 1 372 ? 23.578 -28.047 1.288 1 93.25 372 ARG B O 1
ATOM 6682 N N . ALA B 1 373 ? 22.891 -29.609 -0.19 1 88.81 373 ALA B N 1
ATOM 6683 C CA . ALA B 1 373 ? 21.516 -29.5 0.284 1 88.81 373 ALA B CA 1
ATOM 6684 C C . ALA B 1 373 ? 21.391 -29.969 1.73 1 88.81 373 ALA B C 1
ATOM 6686 O O . ALA B 1 373 ? 22.047 -30.922 2.137 1 88.81 373 ALA B O 1
ATOM 6687 N N . SER B 1 374 ? 20.562 -29.328 2.484 1 77.69 374 SER B N 1
ATOM 6688 C CA . SER B 1 374 ? 20.375 -29.641 3.896 1 77.69 374 SER B CA 1
ATOM 6689 C C . SER B 1 374 ? 19.766 -31.031 4.078 1 77.69 374 SER B C 1
ATOM 6691 O O . SER B 1 374 ? 20.016 -31.688 5.094 1 77.69 374 SER B O 1
ATOM 6693 N N . GLU B 1 375 ? 18.938 -31.422 3.094 1 73.06 375 GLU B N 1
ATOM 6694 C CA . GLU B 1 375 ? 18.297 -32.719 3.143 1 73.06 375 GLU B CA 1
ATOM 6695 C C . GLU B 1 375 ? 19.328 -33.844 2.961 1 73.06 375 GLU B C 1
ATOM 6697 O O . GLU B 1 375 ? 19.047 -35 3.283 1 73.06 375 GLU B O 1
ATOM 6702 N N . GLY B 1 376 ? 20.594 -33.5 2.525 1 69.31 376 GLY B N 1
ATOM 6703 C CA . GLY B 1 376 ? 21.703 -34.438 2.369 1 69.31 376 GLY B CA 1
ATOM 6704 C C . GLY B 1 376 ? 21.688 -35.156 1.037 1 69.31 376 GLY B C 1
ATOM 6705 O O . GLY B 1 376 ? 20.656 -35.219 0.367 1 69.31 376 GLY B O 1
ATOM 6706 N N . GLY B 1 377 ? 22.812 -35.406 0.5 1 80.31 377 GLY B N 1
ATOM 6707 C CA . GLY B 1 377 ? 23 -36.344 -0.587 1 80.31 377 GLY B CA 1
ATOM 6708 C C . GLY B 1 377 ? 23.047 -35.688 -1.951 1 80.31 377 GLY B C 1
ATOM 6709 O O . GLY B 1 377 ? 23.266 -36.375 -2.963 1 80.31 377 GLY B O 1
ATOM 6710 N N . PHE B 1 378 ? 22.75 -34.375 -1.987 1 91.88 378 PHE B N 1
ATOM 6711 C CA . PHE B 1 378 ? 22.844 -33.719 -3.291 1 91.88 378 PHE B CA 1
ATOM 6712 C C . PHE B 1 378 ? 23.234 -32.25 -3.141 1 91.88 378 PHE B C 1
ATOM 6714 O O . PHE B 1 378 ? 23.547 -31.797 -2.037 1 91.88 378 PHE B O 1
ATOM 6721 N N . PHE B 1 379 ? 23.5 -31.594 -4.25 1 95.19 379 PHE B N 1
ATOM 6722 C CA . PHE B 1 379 ? 23.953 -30.219 -4.254 1 95.19 379 PHE B CA 1
ATOM 6723 C C . PHE B 1 379 ? 22.859 -29.281 -4.77 1 95.19 379 PHE B C 1
ATOM 6725 O O . PHE B 1 379 ? 22.016 -29.688 -5.57 1 95.19 379 PHE B O 1
ATOM 6732 N N . ARG B 1 380 ? 22.906 -28.094 -4.215 1 96.44 380 ARG B N 1
ATOM 6733 C CA . ARG B 1 380 ? 21.969 -27.062 -4.637 1 96.44 380 ARG B CA 1
ATOM 6734 C C . ARG B 1 380 ? 22.719 -25.797 -5.059 1 96.44 380 ARG B C 1
ATOM 6736 O O . ARG B 1 380 ? 23.609 -25.328 -4.355 1 96.44 380 ARG B O 1
ATOM 6743 N N . VAL B 1 381 ? 22.391 -25.359 -6.234 1 97.94 381 VAL B N 1
ATOM 6744 C CA . VAL B 1 381 ? 22.969 -24.125 -6.734 1 97.94 381 VAL B CA 1
ATOM 6745 C C . VAL B 1 381 ? 21.906 -23.031 -6.809 1 97.94 381 VAL B C 1
ATOM 6747 O O . VAL B 1 381 ? 20.906 -23.188 -7.523 1 97.94 381 VAL B O 1
ATOM 6750 N N . HIS B 1 382 ? 22.125 -21.938 -6.086 1 96.94 382 HIS B N 1
ATOM 6751 C CA . HIS B 1 382 ? 21.156 -20.859 -6.008 1 96.94 382 HIS B CA 1
ATOM 6752 C C . HIS B 1 382 ? 21.5 -19.734 -6.988 1 96.94 382 HIS B C 1
ATOM 6754 O O . HIS B 1 382 ? 22.672 -19.516 -7.305 1 96.94 382 HIS B O 1
ATOM 6760 N N . TYR B 1 383 ? 20.422 -19.016 -7.43 1 97.12 383 TYR B N 1
ATOM 6761 C CA . TYR B 1 383 ? 20.547 -17.891 -8.344 1 97.12 383 TYR B CA 1
ATOM 6762 C C . TYR B 1 383 ? 21.422 -16.797 -7.75 1 97.12 383 TYR B C 1
ATOM 6764 O O . TYR B 1 383 ? 22.188 -16.141 -8.469 1 97.12 383 TYR B O 1
ATOM 6772 N N . SER B 1 384 ? 21.344 -16.547 -6.5 1 96.38 384 SER B N 1
ATOM 6773 C CA . SER B 1 384 ? 22.188 -15.625 -5.742 1 96.38 384 SER B CA 1
ATOM 6774 C C . SER B 1 384 ? 22.094 -15.898 -4.242 1 96.38 384 SER B C 1
ATOM 6776 O O . SER B 1 384 ? 21.375 -16.812 -3.816 1 96.38 384 SER B O 1
ATOM 6778 N N . THR B 1 385 ? 22.891 -15.109 -3.594 1 94.19 385 THR B N 1
ATOM 6779 C CA . THR B 1 385 ? 22.828 -15.227 -2.143 1 94.19 385 THR B CA 1
ATOM 6780 C C . THR B 1 385 ? 21.453 -14.836 -1.618 1 94.19 385 THR B C 1
ATOM 6782 O O . THR B 1 385 ? 20.953 -15.422 -0.655 1 94.19 385 THR B O 1
ATOM 6785 N N . THR B 1 386 ? 20.828 -13.914 -2.311 1 93.81 386 THR B N 1
ATOM 6786 C CA . THR B 1 386 ? 19.547 -13.383 -1.862 1 93.81 386 THR B CA 1
ATOM 6787 C C . THR B 1 386 ? 18.391 -14.164 -2.482 1 93.81 386 THR B C 1
ATOM 6789 O O . THR B 1 386 ? 17.406 -14.453 -1.81 1 93.81 386 THR B O 1
ATOM 6792 N N . ASN B 1 387 ? 18.516 -14.492 -3.732 1 93.06 387 ASN B N 1
ATOM 6793 C CA . ASN B 1 387 ? 17.469 -15.188 -4.465 1 93.06 387 ASN B CA 1
ATOM 6794 C C . ASN B 1 387 ? 17.703 -16.703 -4.469 1 93.06 387 ASN B C 1
ATOM 6796 O O . ASN B 1 387 ? 18.641 -17.188 -5.09 1 93.06 387 ASN B O 1
ATOM 6800 N N . HIS B 1 388 ? 16.781 -17.469 -3.973 1 91.38 388 HIS B N 1
ATOM 6801 C CA . HIS B 1 388 ? 17.047 -18.875 -3.689 1 91.38 388 HIS B CA 1
ATOM 6802 C C . HIS B 1 388 ? 16.422 -19.781 -4.746 1 91.38 388 HIS B C 1
ATOM 6804 O O . HIS B 1 388 ? 16.141 -20.953 -4.477 1 91.38 388 HIS B O 1
ATOM 6810 N N . LEU B 1 389 ? 16.078 -19.234 -5.883 1 95.5 389 LEU B N 1
ATOM 6811 C CA . LEU B 1 389 ? 15.836 -20.125 -7.016 1 95.5 389 LEU B CA 1
ATOM 6812 C C . LEU B 1 389 ? 17 -21.078 -7.207 1 95.5 389 LEU B C 1
ATOM 6814 O O . LEU B 1 389 ? 18.172 -20.703 -7.031 1 95.5 389 LEU B O 1
ATOM 6818 N N . HIS B 1 390 ? 16.656 -22.359 -7.641 1 96 390 HIS B N 1
ATOM 6819 C CA . HIS B 1 390 ? 17.797 -23.266 -7.52 1 96 390 HIS B CA 1
ATOM 6820 C C . HIS B 1 390 ? 17.734 -24.359 -8.578 1 96 390 HIS B C 1
ATOM 6822 O O . HIS B 1 390 ? 16.688 -24.609 -9.172 1 96 390 HIS B O 1
ATOM 6828 N N . VAL B 1 391 ? 18.875 -24.891 -8.812 1 97.62 391 VAL B N 1
ATOM 6829 C CA . VAL B 1 391 ? 19.125 -26.125 -9.555 1 97.62 391 VAL B CA 1
ATOM 6830 C C . VAL B 1 391 ? 19.656 -27.203 -8.609 1 97.62 391 VAL B C 1
ATOM 6832 O O . VAL B 1 391 ? 20.578 -26.953 -7.832 1 97.62 391 VAL B O 1
ATOM 6835 N N . ASP B 1 392 ? 19.047 -28.281 -8.617 1 95.56 392 ASP B N 1
ATOM 6836 C CA . ASP B 1 392 ? 19.516 -29.406 -7.809 1 95.56 392 ASP B CA 1
ATOM 6837 C C . ASP B 1 392 ? 20.359 -30.375 -8.641 1 95.56 392 ASP B C 1
ATOM 6839 O O . ASP B 1 392 ? 19.969 -30.734 -9.758 1 95.56 392 ASP B O 1
ATOM 6843 N N . VAL B 1 393 ? 21.5 -30.734 -8.086 1 96.5 393 VAL B N 1
ATOM 6844 C CA . VAL B 1 393 ? 22.406 -31.672 -8.734 1 96.5 393 VAL B CA 1
ATOM 6845 C C . VAL B 1 393 ? 22.484 -32.969 -7.914 1 96.5 393 VAL B C 1
ATOM 6847 O O . VAL B 1 393 ? 23.062 -32.969 -6.824 1 96.5 393 VAL B O 1
ATOM 6850 N N . PHE B 1 394 ? 21.969 -34 -8.523 1 94.62 394 PHE B N 1
ATOM 6851 C CA . PHE B 1 394 ? 21.859 -35.281 -7.809 1 94.62 394 PHE B CA 1
ATOM 6852 C C . PHE B 1 394 ? 22.953 -36.25 -8.258 1 94.62 394 PHE B C 1
ATOM 6854 O O . PHE B 1 394 ? 22.969 -36.656 -9.422 1 94.62 394 PHE B O 1
ATOM 6861 N N . PRO B 1 395 ? 23.812 -36.688 -7.348 1 95.31 395 PRO B N 1
ATOM 6862 C CA . PRO B 1 395 ? 24.812 -37.719 -7.703 1 95.31 395 PRO B CA 1
ATOM 6863 C C . PRO B 1 395 ? 24.219 -39.125 -7.742 1 95.31 395 PRO B C 1
ATOM 6865 O O . PRO B 1 395 ? 23.469 -39.5 -6.836 1 95.31 395 PRO B O 1
ATOM 6868 N N . PHE B 1 396 ? 24.469 -39.875 -8.836 1 95.38 396 PHE B N 1
ATOM 6869 C CA . PHE B 1 396 ? 24.047 -41.25 -9.008 1 95.38 396 PHE B CA 1
ATOM 6870 C C . PHE B 1 396 ? 25.234 -42.188 -9.117 1 95.38 396 PHE B C 1
ATOM 6872 O O . PHE B 1 396 ? 26.281 -41.781 -9.656 1 95.38 396 PHE B O 1
ATOM 6879 N N . SER B 1 397 ? 25.125 -43.375 -8.586 1 94.94 397 SER B N 1
ATOM 6880 C CA . SER B 1 397 ? 26.172 -44.406 -8.695 1 94.94 397 SER B CA 1
ATOM 6881 C C . SER B 1 397 ? 25.641 -45.656 -9.391 1 94.94 397 SER B C 1
ATOM 6883 O O . SER B 1 397 ? 24.516 -46.094 -9.141 1 94.94 397 SER B O 1
ATOM 6885 N N . PRO B 1 398 ? 26.438 -46.156 -10.312 1 94.69 398 PRO B N 1
ATOM 6886 C CA . PRO B 1 398 ? 26.047 -47.438 -10.922 1 94.69 398 PRO B CA 1
ATOM 6887 C C . PRO B 1 398 ? 26.219 -48.625 -9.977 1 94.69 398 PRO B C 1
ATOM 6889 O O . PRO B 1 398 ? 27.281 -48.75 -9.367 1 94.69 398 PRO B O 1
ATOM 6892 N N . ARG B 1 399 ? 25.172 -49.344 -9.797 1 92.69 399 ARG B N 1
ATOM 6893 C CA . ARG B 1 399 ? 25.188 -50.594 -9.016 1 92.69 399 ARG B CA 1
ATOM 6894 C C . ARG B 1 399 ? 24.453 -51.688 -9.75 1 92.69 399 ARG B C 1
ATOM 6896 O O . ARG B 1 399 ? 23.219 -51.688 -9.867 1 92.69 399 ARG B O 1
ATOM 6903 N N . GLY B 1 400 ? 25.172 -52.75 -10.156 1 92.5 400 GLY B N 1
ATOM 6904 C CA . GLY B 1 400 ? 24.562 -53.844 -10.859 1 92.5 400 GLY B CA 1
ATOM 6905 C C . GLY B 1 400 ? 23.859 -53.438 -12.141 1 92.5 400 GLY B C 1
ATOM 6906 O O . GLY B 1 400 ? 22.75 -53.906 -12.422 1 92.5 400 GLY B O 1
ATOM 6907 N N . GLY B 1 401 ? 24.344 -52.438 -12.734 1 92.56 401 GLY B N 1
ATOM 6908 C CA . GLY B 1 401 ? 23.766 -51.969 -13.992 1 92.56 401 GLY B CA 1
ATOM 6909 C C . GLY B 1 401 ? 22.672 -50.938 -13.805 1 92.56 401 GLY B C 1
ATOM 6910 O O . GLY B 1 401 ? 22.141 -50.406 -14.781 1 92.56 401 GLY B O 1
ATOM 6911 N N . ALA B 1 402 ? 22.375 -50.75 -12.578 1 94.81 402 ALA B N 1
ATOM 6912 C CA . ALA B 1 402 ? 21.344 -49.75 -12.266 1 94.81 402 ALA B CA 1
ATOM 6913 C C . ALA B 1 402 ? 21.953 -48.5 -11.625 1 94.81 402 ALA B C 1
ATOM 6915 O O . ALA B 1 402 ? 22.875 -48.625 -10.812 1 94.81 402 ALA B O 1
ATOM 6916 N N . MET B 1 403 ? 21.438 -47.344 -12.062 1 95.25 403 MET B N 1
ATOM 6917 C CA . MET B 1 403 ? 21.844 -46.062 -11.461 1 95.25 403 MET B CA 1
ATOM 6918 C C . MET B 1 403 ? 21.031 -45.781 -10.203 1 95.25 403 MET B C 1
ATOM 6920 O O . MET B 1 403 ? 19.812 -45.719 -10.242 1 95.25 403 MET B O 1
ATOM 6924 N N . THR B 1 404 ? 21.703 -45.562 -9.062 1 92.06 404 THR B N 1
ATOM 6925 C CA . THR B 1 404 ? 21.062 -45.344 -7.773 1 92.06 404 THR B CA 1
ATOM 6926 C C . THR B 1 404 ? 21.516 -44 -7.184 1 92.06 404 THR B C 1
ATOM 6928 O O . THR B 1 404 ? 22.688 -43.625 -7.324 1 92.06 404 THR B O 1
ATOM 6931 N N . ARG B 1 405 ? 20.484 -43.281 -6.688 1 86.06 405 ARG B N 1
ATOM 6932 C CA . ARG B 1 405 ? 20.781 -42 -6.094 1 86.06 405 ARG B CA 1
ATOM 6933 C C . ARG B 1 405 ? 21.359 -42.156 -4.688 1 86.06 405 ARG B C 1
ATOM 6935 O O . ARG B 1 405 ? 21 -43.094 -3.971 1 86.06 405 ARG B O 1
ATOM 6942 N N . GLY B 1 406 ? 22.453 -41.344 -4.434 1 69.94 406 GLY B N 1
ATOM 6943 C CA . GLY B 1 406 ? 22.969 -41.344 -3.072 1 69.94 406 GLY B CA 1
ATOM 6944 C C . GLY B 1 406 ? 21.984 -40.781 -2.064 1 69.94 406 GLY B C 1
ATOM 6945 O O . GLY B 1 406 ? 21.406 -39.719 -2.275 1 69.94 406 GLY B O 1
ATOM 6946 N N . GLY B 1 407 ? 21.438 -41.594 -1.229 1 63.66 407 GLY B N 1
ATOM 6947 C CA . GLY B 1 407 ? 20.5 -41.188 -0.194 1 63.66 407 GLY B CA 1
ATOM 6948 C C . GLY B 1 407 ? 19.062 -41.594 -0.497 1 63.66 407 GLY B C 1
ATOM 6949 O O . GLY B 1 407 ? 18.766 -42.031 -1.612 1 63.66 407 GLY B O 1
ATOM 6950 N N . ALA B 1 408 ? 18.266 -41.688 0.575 1 56.78 408 ALA B N 1
ATOM 6951 C CA . ALA B 1 408 ? 16.875 -42.125 0.44 1 56.78 408 ALA B CA 1
ATOM 6952 C C . ALA B 1 408 ? 16.062 -41.156 -0.418 1 56.78 408 ALA B C 1
ATOM 6954 O O . ALA B 1 408 ? 16.312 -39.969 -0.401 1 56.78 408 ALA B O 1
ATOM 6955 N N . TRP B 1 409 ? 15.57 -41.75 -1.506 1 59.72 409 TRP B N 1
ATOM 6956 C CA . TRP B 1 409 ? 14.609 -40.969 -2.256 1 59.72 409 TRP B CA 1
ATOM 6957 C C . TRP B 1 409 ? 13.57 -40.344 -1.324 1 59.72 409 TRP B C 1
ATOM 6959 O O . TRP B 1 409 ? 12.875 -41.062 -0.596 1 59.72 409 TRP B O 1
ATOM 6969 N N . THR B 1 410 ? 13.852 -39.344 -0.645 1 55.38 410 THR B N 1
ATOM 6970 C CA . THR B 1 410 ? 12.953 -38.812 0.374 1 55.38 410 THR B CA 1
ATOM 6971 C C . THR B 1 410 ? 11.727 -38.156 -0.269 1 55.38 410 THR B C 1
ATOM 6973 O O . THR B 1 410 ? 10.836 -37.688 0.43 1 55.38 410 THR B O 1
ATOM 6976 N N . THR B 1 411 ? 11.711 -38.281 -1.604 1 62.97 411 THR B N 1
ATOM 6977 C CA . THR B 1 411 ? 10.523 -37.625 -2.125 1 62.97 411 THR B CA 1
ATOM 6978 C C . THR B 1 411 ? 9.5 -38.656 -2.605 1 62.97 411 THR B C 1
ATOM 6980 O O . THR B 1 411 ? 9.867 -39.75 -3.016 1 62.97 411 THR B O 1
ATOM 6983 N N . GLY B 1 412 ? 8.359 -38.812 -2.004 1 64.31 412 GLY B N 1
ATOM 6984 C CA . GLY B 1 412 ? 7.242 -39.656 -2.371 1 64.31 412 GLY B CA 1
ATOM 6985 C C . GLY B 1 412 ? 6.84 -39.531 -3.828 1 64.31 412 GLY B C 1
ATOM 6986 O O . GLY B 1 412 ? 5.785 -40 -4.234 1 64.31 412 GLY B O 1
ATOM 6987 N N . HIS B 1 413 ? 7.887 -39.094 -4.738 1 77 413 HIS B N 1
ATOM 6988 C CA . HIS B 1 413 ? 7.504 -38.906 -6.133 1 77 413 HIS B CA 1
ATOM 6989 C C . HIS B 1 413 ? 7.719 -40.188 -6.945 1 77 413 HIS B C 1
ATOM 6991 O O . HIS B 1 413 ? 8.711 -40.875 -6.75 1 77 413 HIS B O 1
ATOM 6997 N N . ARG B 1 414 ? 6.836 -40.438 -7.82 1 77.12 414 ARG B N 1
ATOM 6998 C CA . ARG B 1 414 ? 6.867 -41.656 -8.656 1 77.12 414 ARG B CA 1
ATOM 6999 C C . ARG B 1 414 ? 8.164 -41.719 -9.453 1 77.12 414 ARG B C 1
ATOM 7001 O O . ARG B 1 414 ? 8.703 -42.812 -9.672 1 77.12 414 ARG B O 1
ATOM 7008 N N . GLN B 1 415 ? 8.633 -40.594 -9.828 1 80.88 415 GLN B N 1
ATOM 7009 C CA . GLN B 1 415 ? 9.773 -40.562 -10.742 1 80.88 415 GLN B CA 1
ATOM 7010 C C . GLN B 1 415 ? 11.078 -40.781 -9.992 1 80.88 415 GLN B C 1
ATOM 7012 O O . GLN B 1 415 ? 12.125 -40.969 -10.617 1 80.88 415 GLN B O 1
ATOM 7017 N N . ASP B 1 416 ? 11.062 -40.844 -8.75 1 83.75 416 ASP B N 1
ATOM 7018 C CA . ASP B 1 416 ? 12.273 -41.031 -7.949 1 83.75 416 ASP B CA 1
ATOM 7019 C C . ASP B 1 416 ? 12.586 -42.5 -7.746 1 83.75 416 ASP B C 1
ATOM 7021 O O . ASP B 1 416 ? 12.453 -43.031 -6.637 1 83.75 416 ASP B O 1
ATOM 7025 N N . ILE B 1 417 ? 13.031 -43.125 -8.797 1 87.19 417 ILE B N 1
ATOM 7026 C CA . ILE B 1 417 ? 13.367 -44.562 -8.797 1 87.19 417 ILE B CA 1
ATOM 7027 C C . ILE B 1 417 ? 14.734 -44.75 -9.445 1 87.19 417 ILE B C 1
ATOM 7029 O O . ILE B 1 417 ? 15.203 -43.906 -10.211 1 87.19 417 ILE B O 1
ATOM 7033 N N . ASP B 1 418 ? 15.273 -45.906 -9.109 1 91.69 418 ASP B N 1
ATOM 7034 C CA . ASP B 1 418 ? 16.469 -46.344 -9.82 1 91.69 418 ASP B CA 1
ATOM 7035 C C . ASP B 1 418 ? 16.156 -46.656 -11.273 1 91.69 418 ASP B C 1
ATOM 7037 O O . ASP B 1 418 ? 15.016 -46.938 -11.625 1 91.69 418 ASP B O 1
ATOM 7041 N N . PHE B 1 419 ? 17.203 -46.562 -12.148 1 95.25 419 PHE B N 1
ATOM 7042 C CA . PHE B 1 419 ? 16.984 -46.812 -13.562 1 95.25 419 PHE B CA 1
ATOM 7043 C C . PHE B 1 419 ? 18.219 -47.469 -14.188 1 95.25 419 PHE B C 1
ATOM 7045 O O . PHE B 1 419 ? 19.312 -47.375 -13.648 1 95.25 419 PHE B O 1
ATOM 7052 N N . PRO B 1 420 ? 18.016 -48.125 -15.344 1 96.81 420 PRO B N 1
ATOM 7053 C CA . PRO B 1 420 ? 19.156 -48.812 -15.977 1 96.81 420 PRO B CA 1
ATOM 7054 C C . PRO B 1 420 ? 20.203 -47.844 -16.516 1 96.81 420 PRO B C 1
ATOM 7056 O O . PRO B 1 420 ? 19.844 -46.844 -17.141 1 96.81 420 PRO B O 1
ATOM 7059 N N . GLU B 1 421 ? 21.391 -48.219 -16.359 1 97 421 GLU B N 1
ATOM 7060 C CA . GLU B 1 421 ? 22.5 -47.344 -16.75 1 97 421 GLU B CA 1
ATOM 7061 C C . GLU B 1 421 ? 22.594 -47.25 -18.266 1 97 421 GLU B C 1
ATOM 7063 O O . GLU B 1 421 ? 23.203 -46.312 -18.781 1 97 421 GLU B O 1
ATOM 7068 N N . HIS B 1 422 ? 22.047 -48.156 -18.969 1 96.44 422 HIS B N 1
ATOM 7069 C CA . HIS B 1 422 ? 22.188 -48.156 -20.406 1 96.44 422 HIS B CA 1
ATOM 7070 C C . HIS B 1 422 ? 21.531 -46.906 -21.016 1 96.44 422 HIS B C 1
ATOM 7072 O O . HIS B 1 422 ? 21.828 -46.562 -22.156 1 96.44 422 HIS B O 1
ATOM 7078 N N . PHE B 1 423 ? 20.641 -46.281 -20.312 1 97.75 423 PHE B N 1
ATOM 7079 C CA . PHE B 1 423 ? 20.031 -45.062 -20.781 1 97.75 423 PHE B CA 1
ATOM 7080 C C . PHE B 1 423 ? 21.062 -43.938 -20.859 1 97.75 423 PHE B C 1
ATOM 7082 O O . PHE B 1 423 ? 20.828 -42.906 -21.5 1 97.75 423 PHE B O 1
ATOM 7089 N N . LEU B 1 424 ? 22.203 -44.125 -20.234 1 97.81 424 LEU B N 1
ATOM 7090 C CA . LEU B 1 424 ? 23.219 -43.062 -20.172 1 97.81 424 LEU B CA 1
ATOM 7091 C C . LEU B 1 424 ? 24.422 -43.406 -21.047 1 97.81 424 LEU B C 1
ATOM 7093 O O . LEU B 1 424 ? 25.406 -42.656 -21.062 1 97.81 424 LEU B O 1
ATOM 7097 N N . ARG B 1 425 ? 24.281 -44.5 -21.688 1 95.69 425 ARG B N 1
ATOM 7098 C CA . ARG B 1 425 ? 25.375 -44.938 -22.531 1 95.69 425 ARG B CA 1
ATOM 7099 C C . ARG B 1 425 ? 24.891 -45.219 -23.953 1 95.69 425 ARG B C 1
ATOM 7101 O O . ARG B 1 425 ? 24.359 -46.312 -24.234 1 95.69 425 ARG B O 1
ATOM 7108 N N . PRO B 1 426 ? 25.031 -44.312 -24.906 1 95.81 426 PRO B N 1
ATOM 7109 C CA . PRO B 1 426 ? 25.625 -43 -24.688 1 95.81 426 PRO B CA 1
ATOM 7110 C C . PRO B 1 426 ? 24.625 -41.938 -24.203 1 95.81 426 PRO B C 1
ATOM 7112 O O . PRO B 1 426 ? 23.406 -42.188 -24.266 1 95.81 426 PRO B O 1
ATOM 7115 N N . LEU B 1 427 ? 25.141 -40.844 -23.719 1 97.5 427 LEU B N 1
ATOM 7116 C CA . LEU B 1 427 ? 24.266 -39.719 -23.422 1 97.5 427 LEU B CA 1
ATOM 7117 C C . LEU B 1 427 ? 23.781 -39.062 -24.703 1 97.5 427 LEU B C 1
ATOM 7119 O O . LEU B 1 427 ? 24.484 -39.062 -25.719 1 97.5 427 LEU B O 1
ATOM 7123 N N . ALA B 1 428 ? 22.641 -38.594 -24.641 1 97.38 428 ALA B N 1
ATOM 7124 C CA . ALA B 1 428 ? 22.062 -37.781 -25.734 1 97.38 428 ALA B CA 1
ATOM 7125 C C . ALA B 1 428 ? 22 -36.312 -25.359 1 97.38 428 ALA B C 1
ATOM 7127 O O . ALA B 1 428 ? 22.516 -35.906 -24.328 1 97.38 428 ALA B O 1
ATOM 7128 N N . THR B 1 429 ? 21.469 -35.5 -26.312 1 97.38 429 THR B N 1
ATOM 7129 C CA . THR B 1 429 ? 21.297 -34.062 -26.062 1 97.38 429 THR B CA 1
ATOM 7130 C C . THR B 1 429 ? 19.875 -33.625 -26.406 1 97.38 429 THR B C 1
ATOM 7132 O O . THR B 1 429 ? 19.234 -34.188 -27.281 1 97.38 429 THR B O 1
ATOM 7135 N N . VAL B 1 430 ? 19.406 -32.625 -25.719 1 98.06 430 VAL B N 1
ATOM 7136 C CA . VAL B 1 430 ? 18.094 -32.031 -25.953 1 98.06 430 VAL B CA 1
ATOM 7137 C C . VAL B 1 430 ? 18.188 -30.5 -25.766 1 98.06 430 VAL B C 1
ATOM 7139 O O . VAL B 1 430 ? 19.094 -30.016 -25.094 1 98.06 430 VAL B O 1
ATOM 7142 N N . ASN B 1 431 ? 17.25 -29.812 -26.406 1 98 431 ASN B N 1
ATOM 7143 C CA . ASN B 1 431 ? 17.156 -28.375 -26.172 1 98 431 ASN B CA 1
ATOM 7144 C C . ASN B 1 431 ? 16.516 -28.078 -24.812 1 98 431 ASN B C 1
ATOM 7146 O O . ASN B 1 431 ? 15.5 -28.688 -24.453 1 98 431 ASN B O 1
ATOM 7150 N N . PHE B 1 432 ? 17.141 -27.219 -24.047 1 98.12 432 PHE B N 1
ATOM 7151 C CA . PHE B 1 432 ? 16.609 -26.828 -22.75 1 98.12 432 PHE B CA 1
ATOM 7152 C C . PHE B 1 432 ? 17.125 -25.453 -22.359 1 98.12 432 PHE B C 1
ATOM 7154 O O . PHE B 1 432 ? 18.328 -25.203 -22.359 1 98.12 432 PHE B O 1
ATOM 7161 N N . ALA B 1 433 ? 16.234 -24.516 -22.094 1 98.06 433 ALA B N 1
ATOM 7162 C CA . ALA B 1 433 ? 16.562 -23.172 -21.625 1 98.06 433 ALA B CA 1
ATOM 7163 C C . ALA B 1 433 ? 17.453 -22.453 -22.656 1 98.06 433 ALA B C 1
ATOM 7165 O O . ALA B 1 433 ? 18.391 -21.75 -22.281 1 98.06 433 ALA B O 1
ATOM 7166 N N . GLY B 1 434 ? 17.297 -22.75 -23.891 1 96.88 434 GLY B N 1
ATOM 7167 C CA . GLY B 1 434 ? 17.969 -22.031 -24.969 1 96.88 434 GLY B CA 1
ATOM 7168 C C . GLY B 1 434 ? 19.328 -22.625 -25.328 1 96.88 434 GLY B C 1
ATOM 7169 O O . GLY B 1 434 ? 20.047 -22.062 -26.141 1 96.88 434 GLY B O 1
ATOM 7170 N N . VAL B 1 435 ? 19.656 -23.734 -24.688 1 98.06 435 VAL B N 1
ATOM 7171 C CA . VAL B 1 435 ? 20.938 -24.375 -24.969 1 98.06 435 VAL B CA 1
ATOM 7172 C C . VAL B 1 435 ? 20.734 -25.891 -25.125 1 98.06 435 VAL B C 1
ATOM 7174 O O . VAL B 1 435 ? 19.656 -26.406 -24.859 1 98.06 435 VAL B O 1
ATOM 7177 N N . LEU B 1 436 ? 21.812 -26.5 -25.578 1 97.69 436 LEU B N 1
ATOM 7178 C CA . LEU B 1 436 ? 21.797 -27.969 -25.641 1 97.69 436 LEU B CA 1
ATOM 7179 C C . LEU B 1 436 ? 22.219 -28.562 -24.297 1 97.69 436 LEU B C 1
ATOM 7181 O O . LEU B 1 436 ? 23.297 -28.234 -23.797 1 97.69 436 LEU B O 1
ATOM 7185 N N . ALA B 1 437 ? 21.375 -29.375 -23.781 1 98.44 437 ALA B N 1
ATOM 7186 C CA . ALA B 1 437 ? 21.641 -30.016 -22.5 1 98.44 437 ALA B CA 1
ATOM 7187 C C . ALA B 1 437 ? 21.766 -31.516 -22.641 1 98.44 437 ALA B C 1
ATOM 7189 O O . ALA B 1 437 ? 21.141 -32.125 -23.516 1 98.44 437 ALA B O 1
ATOM 7190 N N . SER B 1 438 ? 22.578 -32.125 -21.797 1 98.38 438 SER B N 1
ATOM 7191 C CA . SER B 1 438 ? 22.75 -33.562 -21.781 1 98.38 438 SER B CA 1
ATOM 7192 C C . SER B 1 438 ? 21.484 -34.25 -21.281 1 98.38 438 SER B C 1
ATOM 7194 O O . SER B 1 438 ? 20.812 -33.75 -20.375 1 98.38 438 SER B O 1
ATOM 7196 N N . ALA B 1 439 ? 21.156 -35.438 -21.953 1 98.62 439 ALA B N 1
ATOM 7197 C CA . ALA B 1 439 ? 19.953 -36.188 -21.625 1 98.62 439 ALA B CA 1
ATOM 7198 C C . ALA B 1 439 ? 20.172 -37.688 -21.797 1 98.62 439 ALA B C 1
ATOM 7200 O O . ALA B 1 439 ? 21.125 -38.125 -22.469 1 98.62 439 ALA B O 1
ATOM 7201 N N . PRO B 1 440 ? 19.391 -38.406 -21.094 1 98.19 440 PRO B N 1
ATOM 7202 C CA . PRO B 1 440 ? 19.438 -39.844 -21.375 1 98.19 440 PRO B CA 1
ATOM 7203 C C . PRO B 1 440 ? 19.062 -40.188 -22.812 1 98.19 440 PRO B C 1
ATOM 7205 O O . PRO B 1 440 ? 18.281 -39.469 -23.438 1 98.19 440 PRO B O 1
ATOM 7208 N N . ASN B 1 441 ? 19.734 -41.25 -23.297 1 97.25 441 ASN B N 1
ATOM 7209 C CA . ASN B 1 441 ? 19.297 -41.719 -24.609 1 97.25 441 ASN B CA 1
ATOM 7210 C C . ASN B 1 441 ? 17.938 -42.438 -24.531 1 97.25 441 ASN B C 1
ATOM 7212 O O . ASN B 1 441 ? 17.438 -42.688 -23.438 1 97.25 441 ASN B O 1
ATOM 7216 N N . ASN B 1 442 ? 17.219 -42.531 -25.641 1 96.75 442 ASN B N 1
ATOM 7217 C CA . ASN B 1 442 ? 15.867 -43.094 -25.641 1 96.75 442 ASN B CA 1
ATOM 7218 C C . ASN B 1 442 ? 14.984 -42.375 -24.625 1 96.75 442 ASN B C 1
ATOM 7220 O O . ASN B 1 442 ? 14.352 -43.031 -23.781 1 96.75 442 ASN B O 1
ATOM 7224 N N . VAL B 1 443 ? 14.953 -41.125 -24.797 1 97.5 443 VAL B N 1
ATOM 7225 C CA . VAL B 1 443 ? 14.398 -40.188 -23.797 1 97.5 443 VAL B CA 1
ATOM 7226 C C . VAL B 1 443 ? 12.938 -40.562 -23.531 1 97.5 443 VAL B C 1
ATOM 7228 O O . VAL B 1 443 ? 12.477 -40.5 -22.391 1 97.5 443 VAL B O 1
ATOM 7231 N N . ARG B 1 444 ? 12.156 -40.969 -24.547 1 96.88 444 ARG B N 1
ATOM 7232 C CA . ARG B 1 444 ? 10.75 -41.344 -24.359 1 96.88 444 ARG B CA 1
ATOM 7233 C C . ARG B 1 444 ? 10.617 -42.531 -23.422 1 96.88 444 ARG B C 1
ATOM 7235 O O . ARG B 1 444 ? 9.836 -42.5 -22.469 1 96.88 444 ARG B O 1
ATOM 7242 N N . ASP B 1 445 ? 11.414 -43.531 -23.75 1 97.25 445 ASP B N 1
ATOM 7243 C CA . ASP B 1 445 ? 11.391 -44.719 -22.906 1 97.25 445 ASP B CA 1
ATOM 7244 C C . ASP B 1 445 ? 11.781 -44.406 -21.469 1 97.25 445 ASP B C 1
ATOM 7246 O O . ASP B 1 445 ? 11.188 -44.938 -20.531 1 97.25 445 ASP B O 1
ATOM 7250 N N . PHE B 1 446 ? 12.719 -43.594 -21.344 1 97.25 446 PHE B N 1
ATOM 7251 C CA . PHE B 1 446 ? 13.203 -43.188 -20.016 1 97.25 446 PHE B CA 1
ATOM 7252 C C . PHE B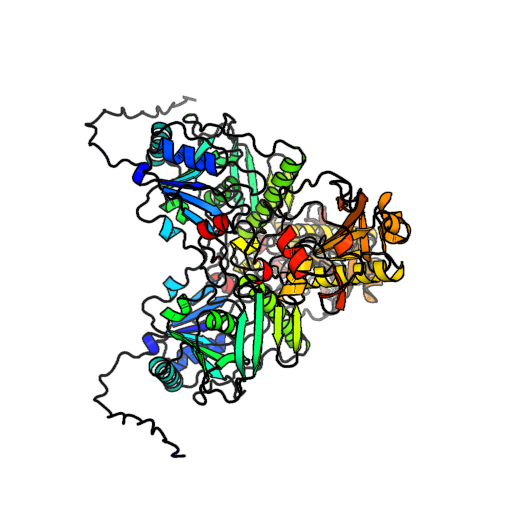 1 446 ? 12.109 -42.469 -19.25 1 97.25 446 PHE B C 1
ATOM 7254 O O . PHE B 1 446 ? 11.852 -42.812 -18.078 1 97.25 446 PHE B O 1
ATOM 7261 N N . LEU B 1 447 ? 11.469 -41.5 -19.859 1 97.25 447 LEU B N 1
ATOM 7262 C CA . LEU B 1 447 ? 10.43 -40.719 -19.219 1 97.25 447 LEU B CA 1
ATOM 7263 C C . LEU B 1 447 ? 9.219 -41.594 -18.875 1 97.25 447 LEU B C 1
ATOM 7265 O O . LEU B 1 447 ? 8.617 -41.438 -17.812 1 97.25 447 LEU B O 1
ATOM 7269 N N . GLU B 1 448 ? 8.875 -42.5 -19.75 1 96.75 448 GLU B N 1
ATOM 7270 C CA . GLU B 1 448 ? 7.742 -43.406 -19.484 1 96.75 448 GLU B CA 1
ATOM 7271 C C . GLU B 1 448 ? 8.062 -44.375 -18.359 1 96.75 448 GLU B C 1
ATOM 7273 O O . GLU B 1 448 ? 7.168 -44.781 -17.609 1 96.75 448 GLU B O 1
ATOM 7278 N N . LEU B 1 449 ? 9.32 -44.719 -18.25 1 95.62 449 LEU B N 1
ATOM 7279 C CA . LEU B 1 449 ? 9.742 -45.531 -17.109 1 95.62 449 LEU B CA 1
ATOM 7280 C C . LEU B 1 449 ? 9.555 -44.75 -15.805 1 95.62 449 LEU B C 1
ATOM 7282 O O . LEU B 1 449 ? 9.031 -45.312 -14.828 1 95.62 449 LEU B O 1
ATOM 7286 N N . LYS B 1 450 ? 9.844 -43.5 -15.82 1 94.12 450 LYS B N 1
ATOM 7287 C CA . LYS B 1 450 ? 9.875 -42.688 -14.602 1 94.12 450 LYS B CA 1
ATOM 7288 C C . LYS B 1 450 ? 8.484 -42.188 -14.25 1 94.12 450 LYS B C 1
ATOM 7290 O O . LYS B 1 450 ? 8.109 -42.125 -13.078 1 94.12 450 LYS B O 1
ATOM 7295 N N . PHE B 1 451 ? 7.688 -41.812 -15.25 1 93.62 451 PHE B N 1
ATOM 7296 C CA . PHE B 1 451 ? 6.445 -41.094 -14.977 1 93.62 451 PHE B CA 1
ATOM 7297 C C . PHE B 1 451 ? 5.238 -41.906 -15.406 1 93.62 451 PHE B C 1
ATOM 7299 O O . PHE B 1 451 ? 4.109 -41.625 -15.008 1 93.62 451 PHE B O 1
ATOM 7306 N N . GLY B 1 452 ? 5.469 -42.906 -16.25 1 93.31 452 GLY B N 1
ATOM 7307 C CA . GLY B 1 452 ? 4.375 -43.688 -16.797 1 93.31 452 GLY B CA 1
ATOM 7308 C C . GLY B 1 452 ? 4.133 -43.469 -18.281 1 93.31 452 GLY B C 1
ATOM 7309 O O . GLY B 1 452 ? 4.539 -42.438 -18.812 1 93.31 452 GLY B O 1
ATOM 7310 N N . ALA B 1 453 ? 3.42 -44.406 -18.812 1 94.44 453 ALA B N 1
ATOM 7311 C CA . ALA B 1 453 ? 3.148 -44.344 -20.25 1 94.44 453 ALA B CA 1
ATOM 7312 C C . ALA B 1 453 ? 2.312 -43.125 -20.609 1 94.44 453 ALA B C 1
ATOM 7314 O O . ALA B 1 453 ? 1.372 -42.781 -19.891 1 94.44 453 ALA B O 1
ATOM 7315 N N . GLY B 1 454 ? 2.705 -42.375 -21.688 1 93.94 454 GLY B N 1
ATOM 7316 C CA . GLY B 1 454 ? 1.925 -41.25 -22.203 1 93.94 454 GLY B CA 1
ATOM 7317 C C . GLY B 1 454 ? 2.201 -39.969 -21.469 1 93.94 454 GLY B C 1
ATOM 7318 O O . GLY B 1 454 ? 1.537 -38.938 -21.719 1 93.94 454 GLY B O 1
ATOM 7319 N N . VAL B 1 455 ? 3.168 -39.812 -20.656 1 93.75 455 VAL B N 1
ATOM 7320 C CA . VAL B 1 455 ? 3.438 -38.688 -19.812 1 93.75 455 VAL B CA 1
ATOM 7321 C C . VAL B 1 455 ? 3.768 -37.469 -20.672 1 93.75 455 VAL B C 1
ATOM 7323 O O . VAL B 1 455 ? 3.434 -36.312 -20.312 1 93.75 455 VAL B O 1
ATOM 7326 N N . ILE B 1 456 ? 4.43 -37.656 -21.781 1 94.81 456 ILE B N 1
ATOM 7327 C CA . ILE B 1 456 ? 4.867 -36.562 -22.641 1 94.81 456 ILE B CA 1
ATOM 7328 C C . ILE B 1 456 ? 3.654 -35.844 -23.25 1 94.81 456 ILE B C 1
ATOM 7330 O O . ILE B 1 456 ? 3.59 -34.625 -23.281 1 94.81 456 ILE B O 1
ATOM 7334 N N . GLU B 1 457 ? 2.627 -36.562 -23.578 1 93.44 457 GLU B N 1
ATOM 7335 C CA . GLU B 1 457 ? 1.46 -36.031 -24.281 1 93.44 457 GLU B CA 1
ATOM 7336 C C . GLU B 1 457 ? 0.378 -35.594 -23.312 1 93.44 457 GLU B C 1
ATOM 7338 O O . GLU B 1 457 ? -0.575 -34.938 -23.688 1 93.44 457 GLU B O 1
ATOM 7343 N N . SER B 1 458 ? 0.551 -35.906 -22.078 1 90.25 458 SER B N 1
ATOM 7344 C CA . SER B 1 458 ? -0.511 -35.625 -21.109 1 90.25 458 SER B CA 1
ATOM 7345 C C . SER B 1 458 ? -0.012 -34.75 -19.969 1 90.25 458 SER B C 1
ATOM 7347 O O . SER B 1 458 ? 0.187 -35.25 -18.859 1 90.25 458 SER B O 1
ATOM 7349 N N . PRO B 1 459 ? 0.075 -33.5 -20.312 1 90.19 459 PRO B N 1
ATOM 7350 C CA . PRO B 1 459 ? 0.525 -32.594 -19.234 1 90.19 459 PRO B CA 1
ATOM 7351 C C . PRO B 1 459 ? -0.454 -32.531 -18.062 1 90.19 459 PRO B C 1
ATOM 7353 O O . PRO B 1 459 ? -1.67 -32.562 -18.266 1 90.19 459 PRO B O 1
ATOM 7356 N N . GLN B 1 460 ? 0.128 -32.625 -16.797 1 87.56 460 GLN B N 1
ATOM 7357 C CA . GLN B 1 460 ? -0.673 -32.531 -15.586 1 87.56 460 GLN B CA 1
ATOM 7358 C C . GLN B 1 460 ? 0.02 -31.672 -14.531 1 87.56 460 GLN B C 1
ATOM 7360 O O . GLN B 1 460 ? 1.245 -31.719 -14.398 1 87.56 460 GLN B O 1
ATOM 7365 N N . TYR B 1 461 ? -0.87 -30.891 -13.844 1 90.19 461 TYR B N 1
ATOM 7366 C CA . TYR B 1 461 ? -0.34 -30.188 -12.68 1 90.19 461 TYR B CA 1
ATOM 7367 C C . TYR B 1 461 ? -0.015 -31.156 -11.555 1 90.19 461 TYR B C 1
ATOM 7369 O O . TYR B 1 461 ? -0.52 -32.281 -11.531 1 90.19 461 TYR B O 1
ATOM 7377 N N . PRO B 1 462 ? 0.899 -30.641 -10.688 1 88.25 462 PRO B N 1
ATOM 7378 C CA . PRO B 1 462 ? 1.033 -31.453 -9.477 1 88.25 462 PRO B CA 1
ATOM 7379 C C . PRO B 1 462 ? -0.256 -31.5 -8.656 1 88.25 462 PRO B C 1
ATOM 7381 O O . PRO B 1 462 ? -0.984 -30.516 -8.578 1 88.25 462 PRO B O 1
ATOM 7384 N N . ASN B 1 463 ? -0.682 -32.562 -8.195 1 85.25 463 ASN B N 1
ATOM 7385 C CA . ASN B 1 463 ? -1.882 -32.75 -7.383 1 85.25 463 ASN B CA 1
ATOM 7386 C C . ASN B 1 463 ? -3.121 -32.219 -8.078 1 85.25 463 ASN B C 1
ATOM 7388 O O . ASN B 1 463 ? -3.803 -31.344 -7.535 1 85.25 463 ASN B O 1
ATOM 7392 N N . PRO B 1 464 ? -3.385 -32.688 -9.234 1 83.19 464 PRO B N 1
ATOM 7393 C CA . PRO B 1 464 ? -4.48 -32.125 -10.031 1 83.19 464 PRO B CA 1
ATOM 7394 C C . PRO B 1 464 ? -5.832 -32.219 -9.328 1 83.19 464 PRO B C 1
ATOM 7396 O O . PRO B 1 464 ? -6.68 -31.344 -9.492 1 83.19 464 PRO B O 1
ATOM 7399 N N . ASP B 1 465 ? -6.02 -33.125 -8.461 1 80.44 465 ASP B N 1
ATOM 7400 C CA . ASP B 1 465 ? -7.297 -33.312 -7.777 1 80.44 465 ASP B CA 1
ATOM 7401 C C . ASP B 1 465 ? -7.551 -32.156 -6.781 1 80.44 465 ASP B C 1
ATOM 7403 O O . ASP B 1 465 ? -8.688 -31.719 -6.633 1 80.44 465 ASP B O 1
ATOM 7407 N N . VAL B 1 466 ? -6.504 -31.75 -6.211 1 78.25 466 VAL B N 1
ATOM 7408 C CA . VAL B 1 466 ? -6.609 -30.672 -5.234 1 78.25 466 VAL B CA 1
ATOM 7409 C C . VAL B 1 466 ? -6.953 -29.359 -5.945 1 78.25 466 VAL B C 1
ATOM 7411 O O . VAL B 1 466 ? -7.77 -28.578 -5.457 1 78.25 466 VAL B O 1
ATOM 7414 N N . LEU B 1 467 ? -6.535 -29.172 -7.074 1 75.81 467 LEU B N 1
ATOM 7415 C CA . LEU B 1 467 ? -6.738 -27.938 -7.824 1 75.81 467 LEU B CA 1
ATOM 7416 C C . LEU B 1 467 ? -8.156 -27.859 -8.391 1 75.81 467 LEU B C 1
ATOM 7418 O O . LEU B 1 467 ? -8.773 -26.797 -8.391 1 75.81 467 LEU B O 1
ATOM 7422 N N . VAL B 1 468 ? -8.609 -29 -8.766 1 69.75 468 VAL B N 1
ATOM 7423 C CA . VAL B 1 468 ? -9.977 -29.062 -9.266 1 69.75 468 VAL B CA 1
ATOM 7424 C C . VAL B 1 468 ? -10.953 -28.719 -8.141 1 69.75 468 VAL B C 1
ATOM 7426 O O . VAL B 1 468 ? -11.93 -28 -8.359 1 69.75 468 VAL B O 1
ATOM 7429 N N . SER B 1 469 ? -10.625 -29.141 -7.012 1 67.94 469 SER B N 1
ATOM 7430 C CA . SER B 1 469 ? -11.484 -28.875 -5.863 1 67.94 469 SER B CA 1
ATOM 7431 C C . SER B 1 469 ? -11.531 -27.391 -5.543 1 67.94 469 SER B C 1
ATOM 7433 O O . SER B 1 469 ? -12.5 -26.906 -4.949 1 67.94 469 SER B O 1
ATOM 7435 N N . GLN B 1 470 ? -10.531 -26.75 -6.062 1 69.44 470 GLN B N 1
ATOM 7436 C CA . GLN B 1 470 ? -10.469 -25.312 -5.844 1 69.44 470 GLN B CA 1
ATOM 7437 C C . GLN B 1 470 ? -10.938 -24.547 -7.078 1 69.44 470 GLN B C 1
ATOM 7439 O O . GLN B 1 470 ? -10.719 -23.328 -7.188 1 69.44 470 GLN B O 1
ATOM 7444 N N . ASN B 1 471 ? -11.578 -25.234 -8.008 1 62.56 471 ASN B N 1
ATOM 7445 C CA . ASN B 1 471 ? -12.156 -24.703 -9.242 1 62.56 471 ASN B CA 1
ATOM 7446 C C . ASN B 1 471 ? -11.086 -24.094 -10.141 1 62.56 471 ASN B C 1
ATOM 7448 O O . ASN B 1 471 ? -11.312 -23.062 -10.766 1 62.56 471 ASN B O 1
ATOM 7452 N N . ILE B 1 472 ? -9.945 -24.625 -9.953 1 64.81 472 ILE B N 1
ATOM 7453 C CA . ILE B 1 472 ? -8.859 -24.203 -10.836 1 64.81 472 ILE B CA 1
ATOM 7454 C C . ILE B 1 472 ? -8.68 -25.234 -11.953 1 64.81 472 ILE B C 1
ATOM 7456 O O . ILE B 1 472 ? -8.594 -26.438 -11.688 1 64.81 472 ILE B O 1
ATOM 7460 N N . SER B 1 473 ? -8.898 -24.766 -13.258 1 56.91 473 SER B N 1
ATOM 7461 C CA . SER B 1 473 ? -8.82 -25.656 -14.414 1 56.91 473 SER B CA 1
ATOM 7462 C C . SER B 1 473 ? -7.492 -26.391 -14.453 1 56.91 473 SER B C 1
ATOM 7464 O O . SER B 1 473 ? -6.441 -25.812 -14.164 1 56.91 473 SER B O 1
ATOM 7466 N N . ILE B 1 474 ? -7.59 -27.719 -14.539 1 57.03 474 ILE B N 1
ATOM 7467 C CA . ILE B 1 474 ? -6.469 -28.656 -14.453 1 57.03 474 ILE B CA 1
ATOM 7468 C C . ILE B 1 474 ? -5.734 -28.703 -15.789 1 57.03 474 ILE B C 1
ATOM 7470 O O . ILE B 1 474 ? -4.633 -29.25 -15.875 1 57.03 474 ILE B O 1
ATOM 7474 N N . LEU B 1 475 ? -6.352 -28.188 -16.906 1 56.16 475 LEU B N 1
ATOM 7475 C CA . LEU B 1 475 ? -5.668 -28.484 -18.172 1 56.16 475 LEU B CA 1
ATOM 7476 C C . LEU B 1 475 ? -4.809 -27.297 -18.609 1 56.16 475 LEU B C 1
ATOM 7478 O O . LEU B 1 475 ? -5.336 -26.234 -18.938 1 56.16 475 LEU B O 1
ATOM 7482 N N . PRO B 1 476 ? -3.396 -27.531 -18.281 1 56.34 476 PRO B N 1
ATOM 7483 C CA . PRO B 1 476 ? -2.52 -26.5 -18.844 1 56.34 476 PRO B CA 1
ATOM 7484 C C . PRO B 1 476 ? -2.551 -26.469 -20.375 1 56.34 476 PRO B C 1
ATOM 7486 O O . PRO B 1 476 ? -2.568 -27.516 -21.016 1 56.34 476 PRO B O 1
ATOM 7489 N N . HIS B 1 477 ? -3.188 -25.516 -21 1 52.69 477 HIS B N 1
ATOM 7490 C CA . HIS B 1 477 ? -3.037 -25.438 -22.453 1 52.69 477 HIS B CA 1
ATOM 7491 C C . HIS B 1 477 ? -1.607 -25.078 -22.844 1 52.69 477 HIS B C 1
ATOM 7493 O O . HIS B 1 477 ? -1.172 -23.938 -22.641 1 52.69 477 HIS B O 1
ATOM 7499 N N . LEU B 1 478 ? -0.8 -26.188 -22.734 1 47.97 478 LEU B N 1
ATOM 7500 C CA . LEU B 1 478 ? 0.571 -25.953 -23.172 1 47.97 478 LEU B CA 1
ATOM 7501 C C . LEU B 1 478 ? 0.651 -25.875 -24.688 1 47.97 478 LEU B C 1
ATOM 7503 O O . LEU B 1 478 ? -0.066 -26.594 -25.391 1 47.97 478 LEU B O 1
#

Foldseek 3Di:
DDPPPPPPPPPDPDPPDPPVPPLLQLQEEEEEQADDLVWFQAQVQQVLVCVQSVNNYAYEYEYCAARPPDDDHDPRYHYAHQDDDPPGDGDDVVVVNPSHWKYKYAYTFWGQDHNVLVVVQVVPCVPDPFFKEKEAEAPDDKWAWAWDDPLQQLEIEIETDRPDQWGLFIDHRIIMMGTPVVLVVQPCSSQPPNRVSSSVSSVVVVGIYGYDPDSYTYGGDDILPDPVSVVVSVVVRVVSVLVSSVVSRHQWYAYPPGDIDGNQDDLQAQESFDDDDLQATPSLLVLHARHVNQQLLQLVQVVVVQVQCVVLPWQKAWADQQLLCQVQPLEHDRRHQATEMETAQVSQCSGPLSVVQDVHWDQDPVAKIWHADPVDQWIWIASHPRYRRTYIYWHWYDDPQKTATGDPPPPPAQLRDIGGCVQVVPWDWTRYSNDIGTHGHPSQVSVCNRHNPPPSVADFRRPLVVSVVSVRDTDDPD/DDPPPPPPDDPDDDPPDPPVPPLLQLQEEEEEQADDLVWFQAQVQQVLVCVQSVNNYAYEYEYCAARPPDDDHDPRHHYAHQHDDPPGDGDDVVVVNPSHWKYKYAYTFWGADHNVLVVVQVVPCVVDPFFKEKEAEAPDDKWAWAWDDPLQQLEIEIETDRPDQWGLFIDHRIIMMGTPVVLVVQPCSSQPPNRVSSSVSSVVVVGIYGYDPDSYTYGGDDILPDPVSVVVSVVVRVVSVLVSSVVSRHQWYAYPPGDIDGNQDDLQAQESFDDDDLQATPSLLVLHARHVNQQLLQLVQVVVVQVQCVVLPWQKAWADQQLLCLVQPLEHDRRHQATEMETAQVSQCSGPLSVVQDVHWDQDPVAKIWHADPVDQWIWIASHPRYRRTYIYWHWYDDPQKTATGDPPPDPAQLRDIGGCVQVVPWDWTRYSNDIGTHGHPSQVSVCNRHNPPPSVQDFDRPLVVSVVSVRDGDDPD

Nearest PDB structures (foldseek):
  6l7t-assembly1_B  TM=9.523E-01  e=4.427E-59  Homo sapiens
  6kal-assembly1_A  TM=9.449E-01  e=4.304E-58  Homo sapiens
  6l7s-assembly1_C  TM=9.389E-01  e=3.033E-58  Homo sapiens
  6l7u-assembly1_A  TM=9.386E-01  e=9.185E-58  Homo sapiens
  6kan-assembly1_A  TM=9.413E-01  e=4.184E-57  Homo sapiens

Sequence (956 aa):
MKQVGQQWSVKEYTPGKHVMGRNRLEDLVVIIREFETFDNDVSETVESVLSACGGVCRVLVVSDETIYPPLHLPKQVKSLVLTPGLLHHRPHLPDFLTNTKYVLILPDGARCSSRMQMHDLIHLLDTGDWQVVAVGVGGSPLTCHRYTLDIQAWTLSIAPAPQSEACDAISGRAAILMQVGDFLKLTHPLARPIPVSIGIQGASRSWKVHVSRGGLFGEGRQLYSTEHLQWKHDSLEEERRKALYAALGVKKVVSSGGNVLWYGCTRTTPRCFPTVVDDTPDYLYLGRWTPPCCLEGLRATARHVFQALKACRARWWLEGGSLLGAVRNGDIIPWDYDVDVGIYAQDVDRCPQLKAARWQTLEDAEGFVWQRASEGGFFRVHYSTTNHLHVDVFPFSPRGGAMTRGGAWTTGHRQDIDFPEHFLRPLATVNFAGVLASAPNNVRDFLELKFGAGVIESPQYPNPDVLVSQNISILPHLMKQVGQQWSVKEYTPGKHVMGRNRLEDLVVIIREFETFDNDVSETVESVLSACGGVCRVLVVSDETIYPPLHLPKQVKSLVLTPGLLHHRPHLPDFLTNTKYVLILPDGARCSSRMQMHDLIHLLDTGDWQVVAVGVGGSPLTCHRYTLDIQAWTLSIAPAPQSEACDAISGRAAILMQVGDFLKLTHPLARPIPVSIGIQGASRSWKVHVSRGGLFGEGRQLYSTEHLQWKHDSLEEERRKALYAALGVKKVVSSGGNVLWYGCTRTTPRCFPTVVDDTPDYLYLGRWTPPCCLEGLRATARHVFQALKACRARWWLEGGSLLGAVRNGDIIPWDYDVDVGIYAQDVDRCPQLKAARWQTLEDAEGFVWQRASEGGFFRVHYSTTNHLHVDVFPFSPRGGAMTRGGAWTTGHRQDIDFPEHFLRPLATVNFAGVLASAPNNVRDFLELKFGAGVIESPQYPNPDVLVSQNISILPHL

pLDDT: mean 90.08, std 15.06, range [21.59, 98.69]

Radius of gyration: 34.92 Å; Cα contacts (8 Å, |Δi|>4): 1864; chains: 2; bounding box: 80×109×112 Å

Organism: Penaeus vannamei (NCBI:txid6689)

Secondary structure (DSSP, 8-state):
-----------------------GGGGEEEEE---BTTB--HHHHHHHHHHHHTT-SEEEEEESS--SSPP---TTEEEEE-S--SS-PPP-HHHHTTT--EEEEE-TTEE---HHHHHHHHHHHHHSS-SEEEEEETTPPPEEEEEEEETTTTEEEEEE-TT-SSBSEEESSEEEEEEHHHHTTSSSTT-SSHHHHHHHHHHTTT--EEEEEEEEEEE-SPPS-SHHHHHHHHHHHHHHHHHHHHHHT--EEEETTS-EEE-S--TT-S-SSPPPBTTB-GGGGGT--S-HHHHHHHHHHHHHHHHHHHHTT--EEE-HHHHHHHHHHSS--TT---EEEEEEGGGGGGSHHHHHHTTS-EE-TTS-EEEE-TTSSSEEEES-SS---EEEEEEEEEETTEEEESS---S--TT---EEGGGGSS-EEEEETTEEEEE-SSHHHHHHHHH-TTTTTS---SSHHHHHHTT-------/-----------------------GGGGEEEEE---BTTB--HHHHHHHHHHHHTT-SEEEEEESS--SSPP---TTEEEEE-S--SS-PPP-HHHHTTT--EEEEE-TTEE---HHHHHHHHHHHHHSS-SEEEEEETTPPPEEEEEEEETTTTEEEEEE-TT-SEESEEESSEEEEEEHHHHTTSSSTT-SSHHHHHHHHHHTTT--EEEEEEEEEEE-SPPS-SHHHHHHHHHHHHHHHHHHHHHHT--EEEETTS-EEE-S--TT-S-SSPPPBTTB-GGGGGT--S-HHHHHHHHHHHHHHHHHHHHTT--EEE-HHHHHHHHHHSS--TT---EEEEEEGGGGGGSHHHHHHTTS-EE-TTS-EEEE-TTSSSEEEES-SS---EEEEEEEEEETTEEEESS---S--TT---EEGGGGSS-EEEEETTEE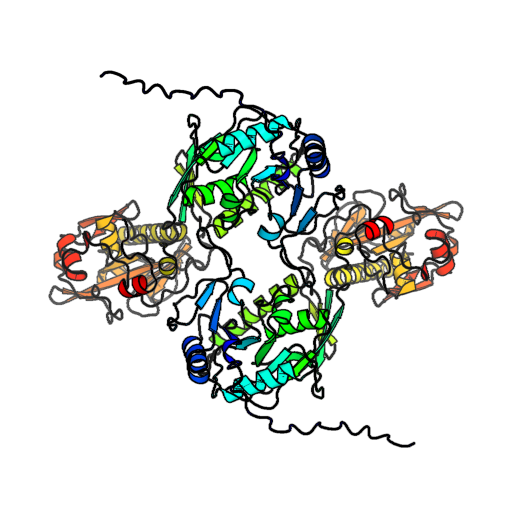EEE-SSHHHHHHHHH-TTTTTS---SSHHHHHHTT-------

Solvent-accessible surface area (backbone atoms only — not comparable to full-atom values): 51830 Å² total; per-residue (Å²): 137,86,77,79,73,78,74,80,77,75,79,80,81,70,84,65,81,74,61,88,60,78,63,65,50,60,25,29,37,37,35,38,60,59,74,45,72,91,53,71,39,52,51,62,24,51,48,24,44,38,61,28,48,71,62,53,46,45,39,37,42,44,37,62,54,83,66,56,75,73,78,76,66,62,87,80,48,44,75,44,44,52,58,47,36,62,88,38,58,50,68,60,66,67,74,79,48,62,89,38,52,31,36,34,40,39,44,54,20,36,28,48,84,41,49,63,45,57,50,49,53,51,48,52,44,72,74,46,96,39,60,31,34,33,25,26,34,55,82,45,74,65,45,33,22,39,58,46,75,40,70,40,56,20,30,39,35,42,34,83,32,82,86,51,77,56,23,30,28,54,46,69,60,46,36,38,38,31,40,40,74,61,46,68,66,42,52,56,70,82,41,48,51,51,54,58,41,50,15,56,56,26,39,77,67,72,36,32,28,33,67,48,91,59,67,63,31,37,59,54,72,85,66,52,82,46,71,65,48,36,51,52,50,52,52,51,50,51,53,32,41,54,52,41,29,58,49,48,51,36,32,34,38,37,38,73,90,69,50,74,48,82,66,70,59,54,70,76,36,52,66,87,65,73,87,64,54,89,74,40,50,65,45,51,80,70,58,28,34,40,53,55,50,50,50,49,45,39,35,52,42,44,54,51,51,51,50,50,40,54,72,41,67,41,61,52,24,47,28,72,64,34,35,52,14,20,72,67,73,30,24,71,44,67,67,51,80,64,40,38,31,35,29,40,47,86,36,42,70,55,25,66,64,59,44,49,11,73,78,38,78,39,70,49,96,86,43,35,27,30,25,54,38,88,90,55,53,32,34,34,37,22,51,17,90,49,11,67,49,35,33,38,41,37,32,27,42,80,53,96,60,25,33,35,61,54,58,78,70,79,59,95,48,77,54,64,63,70,44,62,43,64,36,54,61,60,63,32,73,41,48,36,64,87,38,82,34,43,22,48,30,65,51,67,63,50,47,29,70,34,71,29,82,64,48,81,82,48,77,70,57,65,62,46,68,63,38,45,76,66,74,28,86,59,72,74,87,120,136,85,80,78,74,80,76,80,78,75,80,78,81,71,85,65,84,74,62,89,59,80,63,66,50,59,24,30,36,37,34,38,61,59,74,46,72,92,54,70,39,52,52,61,24,52,48,24,45,38,60,28,47,70,61,52,45,45,39,38,41,44,36,64,55,82,65,55,74,73,77,77,66,61,88,80,50,45,76,44,44,52,57,48,34,65,88,37,58,50,68,60,66,68,73,80,47,61,88,38,52,31,36,34,39,39,43,55,19,36,27,48,85,41,49,62,46,56,53,50,52,52,50,51,45,72,75,47,97,37,60,31,33,33,26,25,34,56,81,44,76,65,45,33,23,40,58,46,77,40,69,39,56,20,30,38,35,41,34,82,31,81,87,51,78,57,23,29,26,54,45,69,62,47,34,40,36,31,41,39,73,62,45,67,67,42,52,56,70,83,42,49,52,52,54,58,41,50,17,54,56,26,38,77,67,71,38,31,28,32,66,50,91,61,68,63,30,37,60,54,72,84,65,51,81,47,71,64,47,36,50,52,51,53,52,51,50,51,52,32,42,53,51,41,28,58,48,49,52,37,33,34,39,37,40,72,91,69,50,73,46,81,66,70,60,54,70,76,36,52,64,84,64,73,87,64,53,90,74,39,49,65,45,51,80,69,58,29,32,40,52,54,47,50,51,49,44,41,35,53,42,44,52,52,50,52,51,50,39,55,73,40,68,41,62,52,26,46,29,71,63,35,36,51,14,22,74,67,74,30,24,72,43,66,67,52,82,65,40,38,31,35,29,40,45,86,35,42,72,54,26,65,66,58,45,49,11,72,79,38,78,39,70,49,97,86,42,35,26,31,23,54,37,88,91,57,55,33,33,34,36,23,49,17,89,49,12,66,47,34,33,37,42,36,32,27,42,81,53,96,59,26,32,36,61,55,60,78,69,80,56,95,48,77,54,65,62,69,43,61,42,65,35,53,62,61,63,34,73,41,47,35,64,88,39,81,36,42,22,47,32,65,51,66,62,51,47,29,69,32,72,29,83,64,48,81,82,49,74,70,55,63,62,44,68,61,38,45,76,68,73,28,85,55,71,73,88,123

InterPro domains:
  IPR007074 LicD/FKTN/FKRP, nucleotidyltransferase domain [PF04991] (316-354)
  IPR052613 LicD transferase [PTHR13627] (98-465)
  IPR055105 FKRP, stem domain [PF22921] (22-255)